Protein AF-A0A1V1VZF8-F1 (afdb_monomer)

Foldseek 3Di:
DPDDLLVVCLVPPPPALCNVLLVVLLVLCVPQLEAEEAEAFQSCCLQNNLSSVLVVDPFAEEEEDQAPLLLVVSQCVNCVSSVHDEQACGWEDEVPDTRHYPNHRYYYYHLLVLLVCCLVPVPSPRAQEYEYEACQLQAPSRLLSLLSVLVSCVPPCVRYRYYYYHNDPCSCLSCVLSPVRYYRYGDDPFAAAAEAEAAADPPLDCADLVGGDLSLLVSLLVLVLVCPVPDDWAEEEEDADDVSLVSNLVSCPPDQAAEQEADNPDDVVSNVVQQDDDPTHYHYRYYCPCQHSDQRPRAQEYEYSQKHWAWFDPLLQRAIDIDIDGDALVSVVSRSSNNRNPYHHYYYYHRGPVVNVVHHNGDDRNLAGHQCLLVCLSCLSVVNNDCVPTSGSDGHDPSSSVSSQVVCVLLVQADPVSHGDPVVVLLVLLSARSLLSQLQAVLCQAQNNLLSQLLSLLLRDPQQDVQQESLSSSVVLVVPDDCVVVSVSSSVSNSVSYDPGHPDGPPPDDSLASNQLSLCLSCLQAKWADDPPDQWIAGLSRAIEHGDPPRPCTPQGIKRQSDWADGPPDRHTYRRHIGHYDPVSSCVSQVVQWDWDWQWADDDNDIWIWIFTDRRPRTPDIGTDDDDDVVNVVVRVVVVCVVVVPPDDPDDDDDDDDDPDDDDPDDDDDDDDDDDDDDDDDDDDDDDDDDDDDDDDDDDDDDDDDDDDDDDDDDDDDDDDYDDDDDDDDDDDDDDDDDDDDDDDDDDDDDDYDDDDDDDDDDDDDDDDDDDDDDDDDDDDDDDDDDDDDDDDDDDDDDDDDDDDDDDDDDDDDDDDDDDDDDDDDDDDDYDDDDDDDDDDDDDDDDDDDDDDDDDDDDDDDDDPPDDLLNQWDWDWADDPDIWIKTKDAAAAEEEQEEDPPWQEPQSSVLQVVLRVLGYIYIYTGPHDDHHDHDDPVSRVVRVVVLPPDQQHVLPDFQAAGVVLVSVLVVQVVSCVVRPFQAYAYADFLDCLLSLLLSLLRSRHQEREGYQYLGSHCDDDRGLQGSNHHPVSLVSSLVSLVVPRAYEYEDEPQAPSNRCNLVNCCVSRPPSYRDYYDHDHDRTCRGPVDDPVSSVVSSVSCCVGGHD

pLDDT: mean 77.28, std 24.14, range [22.78, 98.62]

Sequence (1108 aa):
MPADPIQRLLADPPALPVREGLSAVTAALRATGSVVVQAPPGTGKTTLVPPAVAALVDGRVVVTQPRRIAARAAARRLAHLLGEPVGRSVGYSVRGDRQVGAHTRIEFVTTGVLLRRLQRDADLPGVAAVVLDEVHERQLDADLTLAMLVDVRATLRADLLLVAMSATVEAERTAALVGDASVVTVPGALHPVTEVWSPPAPGVRRADDRGVTPAFLDHVASCVRRALAEQEGDVLVFLPGVGEVSGVASRLAGVDADVRPLHGRLPPHEQDLALTPGTRRRVVVSTAVAESSLTVPGVRVVVDAGLSRQPRTDHRRGLAGLVTVSVSRAAAEQRAGRAGREAPGAVYRCWSQAEHAHLAAHPEPEIATADLTSFALEIATWGSPDPAGLALLDQPPAPAMAAARATLTGLGAVADDGSATARGREIAGVGTDPRLARALLDGAAVVGGRRAAEIVALLSEDVRAPGGDLVAALRAVRRGGPDASTWAAAVEQLQGSLPSPARRPGQGLGDDVAVGLVAALAHPDRIARLRPGGTAYLMTSGTGAVVAPGSSLAGLPWLAVADADRRPGVRDATIRSAAPLTEDLALEAASALWHEAEEVAWSDGRVVARRVVSLGAIELSSVTITDPSPALVADAVREGLRQEGSHCSPGPRPRPPCGPGWPSCTAPSALRGRTCRTRRWRRASRPGSAPSWPGSAAPATCGGSTCSRHCGACSPGRRPAGSTSSPRSACRCRRARACGSTTTATSPCSPSASRRSSAGAPPPCSRTVGCHCCCTCSPPRAGPRPSLPTWRRSGPPATPRCAPSCAAAIPSTPGRRTPPRRRRPGAYAAETGRPQPVTSGMRVHRARGRALVPAPEATGPSRFPGMTLLDSWALGRHTDGVTHPTYRKGSGPGVVVIHEIPGITPEVIGFAEEVVAAGFTVVMPHLFGTPEKAATAGYIASTIPRVCVSREFTTMATGRTSPIAGWLRSLARELHQELGGPGVGALGMCFTEGFALAMMVDASVAAPVVAQPSLPFAVGRKRAADLNLSPADLAAVKDRVAGGCQVLGLRYRRDSAVGTRFDTLTRELGDGFIRVEFEGKGHSTVTAHRQQEGVDRVLAFFDEKLRP

Solvent-accessible surface area (backbone atoms only — not comparable to full-atom values): 65040 Å² total; per-residue (Å²): 128,86,76,56,48,59,60,52,42,68,74,66,55,73,99,35,51,36,66,77,39,49,62,58,52,59,48,35,38,74,73,69,30,21,31,20,38,29,38,36,78,83,26,37,56,87,60,52,48,60,48,56,54,41,75,75,43,100,40,21,28,40,31,37,21,90,38,65,67,40,15,53,50,49,24,48,55,44,14,56,72,55,76,44,65,65,22,37,55,25,9,30,44,40,93,97,49,74,40,64,40,100,62,37,32,36,37,21,20,23,35,76,52,50,42,64,39,42,80,74,36,73,75,44,87,70,50,41,30,41,34,42,40,62,59,74,72,37,42,52,59,51,48,51,42,49,18,53,53,44,49,35,34,75,75,78,39,67,77,47,29,41,37,41,31,22,62,50,88,59,40,65,63,55,10,52,61,61,69,67,20,51,74,46,74,31,72,62,88,60,38,62,56,50,80,41,74,44,49,61,62,90,89,60,50,65,54,54,103,87,41,73,30,69,69,34,42,53,44,52,39,47,51,49,56,48,48,62,74,77,44,70,68,16,36,39,32,38,29,50,38,69,71,52,26,50,56,30,52,65,67,49,65,89,53,100,45,51,74,28,63,38,53,93,87,52,57,70,66,52,48,46,56,50,46,49,86,68,98,60,48,37,33,32,30,19,25,73,69,58,41,64,85,37,80,56,70,70,29,18,26,23,37,35,56,57,42,35,58,43,68,38,41,45,71,92,55,80,42,65,42,76,48,77,43,71,40,20,43,52,54,56,48,43,45,38,46,52,6,7,67,86,43,64,24,30,25,37,34,48,40,44,71,73,58,55,77,71,36,48,65,57,76,81,49,37,59,76,34,44,78,38,45,53,59,53,48,54,33,9,65,72,70,48,53,53,71,88,82,48,55,51,96,70,80,64,46,65,71,46,51,52,51,17,49,55,50,34,42,73,71,52,23,24,50,97,87,38,43,45,34,75,58,20,51,54,25,56,66,52,72,56,56,54,38,50,24,41,13,32,62,64,25,10,72,56,56,12,37,65,53,18,15,51,48,39,29,54,71,71,40,97,65,83,24,68,63,18,30,45,51,61,34,52,59,43,45,76,73,50,62,91,59,32,65,57,44,50,55,42,20,56,55,46,42,70,53,48,89,64,88,52,66,82,58,53,82,84,72,52,64,51,60,45,47,7,47,32,31,16,40,36,25,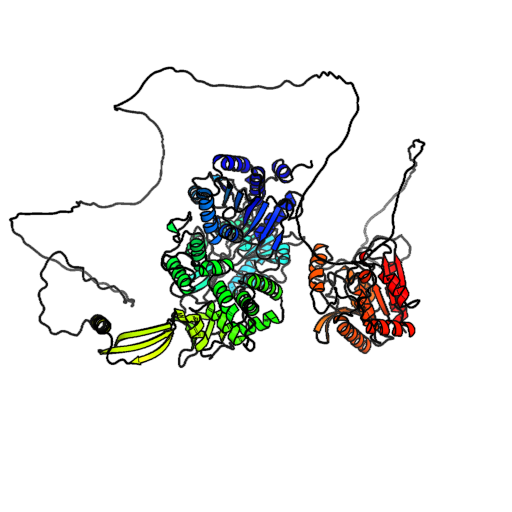40,58,32,31,25,40,52,38,88,98,59,82,40,29,36,14,20,49,58,49,32,30,31,67,51,92,88,21,90,67,66,87,52,62,31,33,10,32,71,39,51,52,66,60,88,94,58,88,49,23,42,45,51,25,29,27,54,42,51,72,69,54,50,51,62,47,26,45,92,40,52,49,75,46,79,51,46,39,52,55,95,96,38,83,46,39,31,41,36,36,25,44,46,61,33,76,74,49,76,44,81,49,94,82,68,62,66,68,44,48,53,49,17,51,55,47,36,54,60,76,61,57,84,77,85,77,101,67,88,82,76,80,81,81,95,67,98,84,72,86,82,94,72,80,86,91,75,91,86,92,76,92,80,84,93,81,88,89,82,88,88,85,88,88,89,86,92,85,88,91,85,90,91,90,86,85,85,89,85,86,87,90,78,90,79,88,81,87,89,83,84,83,87,85,87,87,82,85,86,81,86,80,85,82,89,79,83,90,87,77,90,86,88,87,88,87,86,86,80,90,78,90,80,86,87,82,84,80,82,88,78,83,87,80,84,90,88,82,87,88,89,89,84,90,85,86,88,88,81,91,82,91,86,90,86,91,90,90,91,86,91,85,91,90,88,84,89,90,83,88,87,84,86,90,90,86,88,89,86,90,90,86,91,83,94,89,86,92,91,86,90,88,91,91,86,89,89,88,93,86,87,90,88,92,82,89,80,91,86,90,84,89,88,90,83,83,89,84,93,78,89,86,86,84,87,82,88,82,92,80,8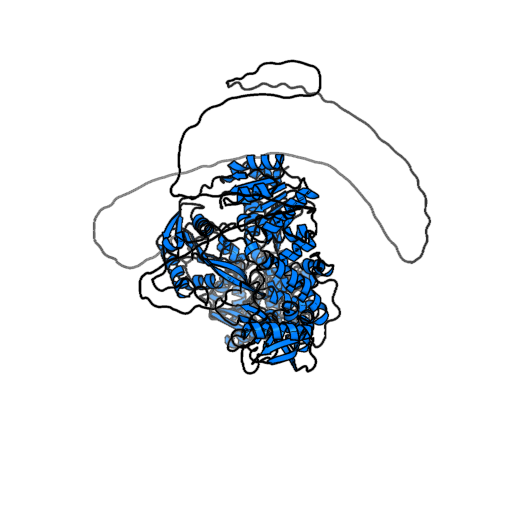5,90,77,82,87,79,73,82,87,75,68,94,84,74,59,88,60,75,82,33,51,79,50,70,51,75,60,104,54,75,37,47,27,40,33,42,62,66,49,42,30,31,39,45,39,47,32,82,41,19,44,18,53,47,50,48,52,43,49,51,50,48,25,72,74,46,20,20,34,35,34,57,57,83,55,68,54,71,63,50,66,86,41,75,69,52,35,63,61,36,52,62,56,51,57,67,37,87,50,37,45,51,86,49,82,57,33,54,33,61,50,30,59,42,50,33,49,53,40,42,54,44,19,72,75,56,41,72,71,14,15,32,26,35,10,26,29,62,32,10,45,43,14,59,52,24,40,55,38,82,36,38,38,30,27,27,34,32,30,49,24,45,31,64,38,76,51,74,72,34,14,47,32,66,34,34,24,73,66,54,48,48,43,38,41,52,41,29,76,72,70,42,49,35,44,36,44,38,34,71,59,30,72,48,32,52,45,29,68,67,37,44,42,68,69,45,40,90,30,39,47,79,44,72,42,89,52,66,48,62,30,48,62,40,93,41,53,38,69,69,54,45,52,54,52,53,51,47,45,49,71,44,33,54,134

Nearest PDB structures (foldseek):
  6zww-assembly4_G  TM=8.131E-01  e=4.958E-39  Escherichia coli
  6zww-assembly3_E  TM=8.085E-01  e=4.958E-39  Escherichia coli
  6fa9-assembly1_A  TM=8.465E-01  e=2.703E-36  Thermochaetoides thermophila DSM 1495
  8i0w-assembly1_Z  TM=7.837E-01  e=1.313E-37  Homo sapiens
  5mqf-assembly1_q  TM=8.787E-01  e=1.866E-34  Homo sapiens

Secondary structure (DSSP, 8-state):
----HHHHHHHS--S-GGGGTHHHHHHHHHHHSEEEEE--TTSSHHHHHHHHHHTT-SSEEEEEESSHHHHHHHHHHHHHHHT--TTSSEEEEETTEEE--TT--EEEEEHHHHHHHHTT-TT-TTEEEEEE--GGG--HHHHHHHHHHHHHHHHT-TT-EEEEEESSTTHHHHHHHTTSPEEEE----PPPEEEEE-PPPTT--SEETTEE-HHHHHHHHHHHHHHHHH--SEEEEE-SSHHHHHHHHHHTTTSSSEEEEE-TTS-HHHHHHHHS--SS-EEEEE-GGGSSS---TTEEEEEE--EEEEEEEETTTTEEEEEEEEPPHHHHHHHHTTTTSSS-EEEEESS-HHHHHTS-SSPPPGGGTS--HHHHHHHHHHT---GGGS--SSPPPHHHHHHHHHHHHHTTSB-TTSPBPHHHHHHHHH-S-HHHHHHHHHHIIIIIHHHHHHHHHHHHTT---GGGBHHHHHHHHHT--STHHHHHHHHHHHHTTSSS--SS--TT--HHHHHHHHHHHH-GGGEEEEPTTSSEEEETTS-EEEPPTT-TTTT-SEEEEEEEE--TT-SSEEEEEEEE--HHHHHHHTGGGEEEEEEEEEETTEEEEEEEEEETTEEEEEEE-SS--HHHHHHHHHHHHHHSTTS----PPPPPP--S-S-----------------------------------------------------------------------------------------------------------------------------------------------------------------------------------------------PPPP-------TT--SGGGSEEEEEEESEEEEEEEE-SSSEEEEE--TTSS-HHHHHHHHHHHHTT-EEEEE--SS-TT----HHHHHHHHHHHHH-TT--TT-TT---THHHHHHHHHHHHHHHH-SS-EEEEEETTSHHHHHHHTTSTTEEEEEEES---S---SHHHHT--S--HHHHHHHHHHHHTT--EEEEEETT-TTTTTHHHHHHHHHGGGEEEEEESS--S-TTTTT--HHHHHHHHHHHHHHH--

Radius of gyration: 41.82 Å; Cα contacts (8 Å, |Δi|>4): 1858; chains: 1; bounding box: 106×123×138 Å

Mean predicted aligned error: 20.41 Å

Structure (mmCIF, N/CA/C/O backbone):
data_AF-A0A1V1VZF8-F1
#
_entry.id   AF-A0A1V1VZF8-F1
#
loop_
_atom_site.group_PDB
_atom_site.id
_atom_site.type_symbol
_atom_site.label_atom_id
_atom_site.label_alt_id
_atom_site.label_comp_id
_atom_site.label_asym_id
_atom_site.label_entity_id
_atom_site.label_seq_id
_atom_site.pdbx_PDB_ins_code
_atom_site.Cartn_x
_atom_site.Cartn_y
_atom_site.Cartn_z
_atom_site.occupancy
_atom_site.B_iso_or_equiv
_atom_site.auth_seq_id
_atom_site.auth_comp_id
_atom_site.auth_asym_id
_atom_site.auth_atom_id
_atom_site.pdbx_PDB_model_num
ATOM 1 N N . MET A 1 1 ? -38.657 -9.696 13.204 1.00 41.56 1 MET A N 1
ATOM 2 C CA . MET A 1 1 ? -37.229 -9.922 12.871 1.00 41.56 1 MET A CA 1
ATOM 3 C C . MET A 1 1 ? -36.375 -9.119 13.846 1.00 41.56 1 MET A C 1
ATOM 5 O O . MET A 1 1 ? -36.900 -8.130 14.350 1.00 41.56 1 MET A O 1
ATOM 9 N N . PRO A 1 2 ? -35.115 -9.493 14.138 1.00 50.59 2 PRO A N 1
ATOM 10 C CA . PRO A 1 2 ? -34.182 -8.554 14.765 1.00 50.59 2 PRO A CA 1
ATOM 11 C C . PRO A 1 2 ? -34.021 -7.325 13.857 1.00 50.59 2 PRO A C 1
ATOM 13 O O . PRO A 1 2 ? -33.986 -7.471 12.635 1.00 50.59 2 PRO A O 1
ATOM 16 N N . ALA A 1 3 ? -33.970 -6.124 14.433 1.00 68.06 3 ALA A N 1
ATOM 17 C CA . ALA A 1 3 ? -33.855 -4.897 13.648 1.00 68.06 3 ALA A CA 1
ATOM 18 C C . ALA A 1 3 ? -32.475 -4.795 12.974 1.00 68.06 3 ALA A C 1
ATOM 20 O O . ALA A 1 3 ? -31.452 -5.092 13.606 1.00 68.06 3 ALA A O 1
ATOM 21 N N . ASP A 1 4 ? -32.469 -4.353 11.712 1.00 88.38 4 ASP A N 1
ATOM 22 C CA . ASP A 1 4 ? -31.274 -4.142 10.885 1.00 88.38 4 ASP A CA 1
ATOM 23 C C . ASP A 1 4 ? -30.184 -3.405 11.694 1.00 88.38 4 ASP A C 1
ATOM 25 O O . ASP A 1 4 ? -30.457 -2.316 12.212 1.00 88.38 4 ASP A O 1
ATOM 29 N N . PRO A 1 5 ? -28.973 -3.982 11.857 1.00 90.88 5 PRO A N 1
ATOM 30 C CA . PRO A 1 5 ? -27.876 -3.337 12.574 1.00 90.88 5 PRO A CA 1
ATOM 31 C C . PRO A 1 5 ? -27.591 -1.912 12.085 1.00 90.88 5 PRO A C 1
ATOM 33 O O . PRO A 1 5 ? -27.333 -1.035 12.907 1.00 90.88 5 PRO A O 1
ATOM 36 N N . ILE A 1 6 ? -27.693 -1.666 10.773 1.00 93.38 6 ILE A N 1
ATOM 37 C CA . ILE A 1 6 ? -27.433 -0.352 10.171 1.00 93.38 6 ILE A CA 1
ATOM 38 C C . ILE A 1 6 ? -28.509 0.650 10.604 1.00 93.38 6 ILE A C 1
ATOM 40 O O . ILE A 1 6 ? -28.179 1.738 11.069 1.00 93.38 6 ILE A O 1
ATOM 44 N N . GLN A 1 7 ? -29.788 0.264 10.553 1.00 92.06 7 GLN A N 1
ATOM 45 C CA . GLN A 1 7 ? -30.891 1.112 11.025 1.00 92.06 7 GLN A CA 1
ATOM 46 C C . GLN A 1 7 ? -30.813 1.371 12.537 1.00 92.06 7 GLN A C 1
ATOM 48 O O . GLN A 1 7 ? -31.097 2.480 12.979 1.00 92.06 7 GLN A O 1
ATOM 53 N N . ARG A 1 8 ? -30.373 0.391 13.344 1.00 92.25 8 ARG A N 1
ATOM 54 C CA . ARG A 1 8 ? -30.138 0.598 14.786 1.00 92.25 8 ARG A CA 1
ATOM 55 C C . ARG A 1 8 ? -29.033 1.625 15.048 1.00 92.25 8 ARG A C 1
ATOM 57 O O . ARG A 1 8 ? -29.241 2.522 15.858 1.00 92.25 8 ARG A O 1
ATOM 64 N N . LEU A 1 9 ? -27.906 1.538 14.336 1.00 93.12 9 LEU A N 1
ATOM 65 C CA . LEU A 1 9 ? -26.808 2.508 14.442 1.00 93.12 9 LEU A CA 1
ATOM 66 C C . LEU A 1 9 ? -27.207 3.913 13.958 1.00 93.12 9 LEU A C 1
ATOM 68 O O . LEU A 1 9 ? -26.682 4.895 14.465 1.00 93.12 9 LEU A O 1
ATOM 72 N N . LEU A 1 10 ? -28.122 4.029 12.993 1.00 91.75 10 LEU A N 1
ATOM 73 C CA . LEU A 1 10 ? -28.624 5.324 12.515 1.00 91.75 10 LEU A CA 1
ATOM 74 C C . LEU A 1 10 ? -29.735 5.916 13.395 1.00 91.75 10 LEU A C 1
ATOM 76 O O . LEU A 1 10 ? -29.912 7.133 13.394 1.00 91.75 10 LEU A O 1
ATOM 80 N N . ALA A 1 11 ? -30.460 5.087 14.152 1.00 91.19 11 ALA A N 1
ATOM 81 C CA . ALA A 1 11 ? -31.459 5.535 15.121 1.00 91.19 11 ALA A CA 1
ATOM 82 C C . ALA A 1 11 ? -30.818 6.111 16.398 1.00 91.19 11 ALA A C 1
ATOM 84 O O . ALA A 1 11 ? -31.288 7.130 16.903 1.00 91.19 11 ALA A O 1
ATOM 85 N N . ASP A 1 12 ? -29.726 5.505 16.879 1.00 90.31 12 ASP A N 1
ATOM 86 C CA . ASP A 1 12 ? -28.907 6.039 17.977 1.00 90.31 12 ASP A CA 1
ATOM 87 C C . ASP A 1 12 ? -27.410 6.104 17.597 1.00 90.31 12 ASP A C 1
ATOM 89 O 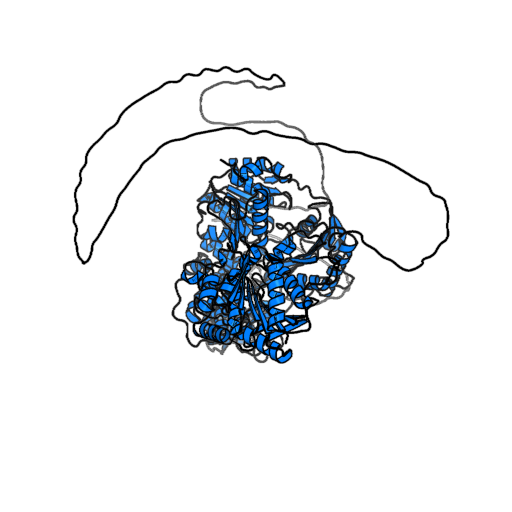O . ASP A 1 12 ? -26.607 5.263 18.011 1.00 90.31 12 ASP A O 1
ATOM 93 N N . PRO A 1 13 ? -27.013 7.072 16.746 1.00 87.75 13 PRO A N 1
ATOM 94 C CA . PRO A 1 13 ? -25.638 7.184 16.282 1.00 87.75 13 PRO A CA 1
ATOM 95 C C . PRO A 1 13 ? -24.744 7.841 17.344 1.00 87.75 13 PRO A C 1
ATOM 97 O O . PRO A 1 13 ? -25.155 8.827 17.968 1.00 87.75 13 PRO A O 1
ATOM 100 N N . PRO A 1 14 ? -23.487 7.381 17.507 1.00 85.25 14 PRO A N 1
ATOM 101 C CA . PRO A 1 14 ? -22.543 7.970 18.454 1.00 85.25 14 PRO A CA 1
ATOM 102 C C . PRO A 1 14 ? -22.370 9.477 18.222 1.00 85.25 14 PRO A C 1
ATOM 104 O O . PRO A 1 14 ? -22.468 9.957 17.091 1.00 85.25 14 PRO A O 1
ATOM 107 N N . ALA A 1 15 ? -22.089 10.213 19.301 1.00 84.88 15 ALA A N 1
ATOM 108 C CA . ALA A 1 15 ? -21.934 11.668 19.308 1.00 84.88 15 ALA A CA 1
ATOM 109 C C . ALA A 1 15 ? -20.669 12.123 18.548 1.00 84.88 15 ALA A C 1
ATOM 111 O O . ALA A 1 15 ? -19.639 12.443 19.135 1.00 84.88 15 ALA A O 1
ATOM 112 N N . LEU A 1 16 ? -20.754 12.109 17.217 1.00 85.06 16 LEU A N 1
ATOM 113 C CA . LEU A 1 16 ? -19.713 12.503 16.271 1.00 85.06 16 LEU A CA 1
ATOM 114 C C . LEU A 1 16 ? -20.243 13.665 15.409 1.00 85.06 16 LEU A C 1
ATOM 116 O O . LEU A 1 16 ? -21.378 13.556 14.937 1.00 85.06 16 LEU A O 1
ATOM 120 N N . PRO A 1 17 ? -19.459 14.731 15.141 1.00 85.56 17 PRO A N 1
ATOM 121 C CA . PRO A 1 17 ? -19.935 15.927 14.432 1.00 85.56 17 PRO A CA 1
ATOM 122 C C . PRO A 1 17 ? -20.662 15.663 13.105 1.00 85.56 17 PRO A C 1
ATOM 124 O O . PRO A 1 17 ? -21.635 16.340 12.788 1.00 85.56 17 PRO A O 1
ATOM 127 N N . VAL A 1 18 ? -20.267 14.630 12.346 1.00 87.50 18 VAL A N 1
ATOM 128 C CA . VAL A 1 18 ? -20.931 14.283 11.075 1.00 87.50 18 VAL A CA 1
ATOM 129 C C . VAL A 1 18 ? -22.425 13.963 11.221 1.00 87.50 18 VAL A C 1
ATOM 131 O O . VAL A 1 18 ? -23.153 14.098 10.241 1.00 87.50 18 VAL A O 1
ATOM 134 N N . ARG A 1 19 ? -22.904 13.603 12.427 1.00 90.12 19 ARG A N 1
ATOM 135 C CA . ARG A 1 19 ? -24.329 13.374 12.738 1.00 90.12 19 ARG A CA 1
ATOM 136 C C . ARG A 1 19 ? -25.214 14.539 12.278 1.00 90.12 19 ARG A C 1
ATOM 138 O O . ARG A 1 19 ? -26.313 14.292 11.790 1.00 90.12 19 ARG A O 1
ATOM 145 N N . GLU A 1 20 ? -24.723 15.773 12.380 1.00 89.38 20 GLU A N 1
ATOM 146 C CA . GLU A 1 20 ? -25.438 16.990 11.969 1.00 89.38 20 GLU A CA 1
ATOM 147 C C . GLU A 1 20 ? -25.630 17.077 10.443 1.00 89.38 20 GLU A C 1
ATOM 149 O O . GLU A 1 20 ? -26.662 17.550 9.974 1.00 89.38 20 GLU A O 1
ATOM 154 N N . GLY A 1 21 ? -24.673 16.560 9.662 1.00 91.25 21 GLY A N 1
ATOM 155 C CA . GLY A 1 21 ? -24.710 16.574 8.197 1.00 91.25 21 GLY A CA 1
ATOM 156 C C . GLY A 1 21 ? -25.451 15.398 7.548 1.00 91.25 21 GLY A C 1
ATOM 157 O O . GLY A 1 21 ? -25.796 15.486 6.371 1.00 91.25 21 GLY A O 1
ATOM 158 N N . LEU A 1 22 ? -25.718 14.297 8.267 1.00 93.56 22 LEU A N 1
ATOM 159 C CA . LEU A 1 22 ? -26.277 13.067 7.667 1.00 93.56 22 LEU A CA 1
ATOM 160 C C . LEU A 1 22 ? -27.633 13.287 6.975 1.00 93.56 22 LEU A C 1
ATOM 162 O O . LEU A 1 22 ? -27.901 12.690 5.931 1.00 93.56 22 LEU A O 1
ATOM 166 N N . SER A 1 23 ? -28.484 14.157 7.521 1.00 94.00 23 SER A N 1
ATOM 167 C CA . SER A 1 23 ? -29.771 14.510 6.909 1.00 94.00 23 SER A CA 1
ATOM 168 C C . SER A 1 23 ? -29.571 15.162 5.537 1.00 94.00 23 SER A C 1
ATOM 170 O O . SER A 1 23 ? -30.139 14.685 4.556 1.00 94.00 23 SER A O 1
ATOM 172 N N . ALA A 1 24 ? -28.699 16.169 5.445 1.00 95.56 24 ALA A N 1
ATOM 173 C CA . ALA A 1 24 ? -28.348 16.847 4.198 1.00 95.56 24 ALA A CA 1
ATOM 174 C C . ALA A 1 24 ? -27.679 15.900 3.185 1.00 95.56 24 ALA A C 1
ATOM 176 O O . ALA A 1 24 ? -28.054 15.907 2.015 1.00 95.56 24 ALA A O 1
ATOM 177 N N . VAL A 1 25 ? -26.776 15.015 3.633 1.00 95.81 25 VAL A N 1
ATOM 178 C CA . VAL A 1 25 ? -26.168 13.967 2.786 1.00 95.81 25 VAL A CA 1
ATOM 179 C C . VAL A 1 25 ? -27.238 13.070 2.160 1.00 95.81 25 VAL A C 1
ATOM 181 O O . VAL A 1 25 ? -27.243 12.867 0.947 1.00 95.81 25 VAL A O 1
ATOM 184 N N . THR A 1 26 ? -28.185 12.564 2.957 1.00 95.94 26 THR A N 1
ATOM 185 C CA . THR A 1 26 ? -29.257 11.701 2.427 1.00 95.94 26 THR A CA 1
ATOM 186 C C . THR A 1 26 ? -30.338 12.458 1.647 1.00 95.94 26 THR A C 1
ATOM 188 O O . THR A 1 26 ? -31.106 11.829 0.920 1.00 95.94 26 THR A O 1
ATOM 191 N N . ALA A 1 27 ? -30.429 13.784 1.778 1.00 96.31 27 ALA A N 1
ATOM 192 C CA . ALA A 1 27 ? -31.299 14.618 0.953 1.00 96.31 27 ALA A CA 1
ATOM 193 C C . ALA A 1 27 ? -30.678 14.860 -0.431 1.00 96.31 27 ALA A C 1
ATOM 195 O O . ALA A 1 27 ? -31.331 14.593 -1.436 1.00 96.31 27 ALA A O 1
ATOM 196 N N . ALA A 1 28 ? -29.403 15.265 -0.484 1.00 95.69 28 ALA A N 1
ATOM 197 C CA . ALA A 1 28 ? -28.660 15.464 -1.729 1.00 95.69 28 ALA A CA 1
ATOM 198 C C . ALA A 1 28 ? -28.618 14.180 -2.574 1.00 95.69 28 ALA A C 1
ATOM 200 O O . ALA A 1 28 ? -29.022 14.188 -3.733 1.00 95.69 28 ALA A O 1
ATOM 201 N N . LEU A 1 29 ? -28.264 13.038 -1.969 1.00 96.19 29 LEU A N 1
ATOM 202 C CA . LEU A 1 29 ? -28.223 11.750 -2.675 1.00 96.19 29 LEU A CA 1
ATOM 203 C C . LEU A 1 29 ? -29.571 11.325 -3.279 1.00 96.19 29 LEU A C 1
ATOM 205 O O . LEU A 1 29 ? -29.579 10.707 -4.337 1.00 96.19 29 LEU A O 1
ATOM 209 N N . ARG A 1 30 ? -30.704 11.679 -2.655 1.00 95.25 30 ARG A N 1
ATOM 210 C CA . ARG A 1 30 ? -32.043 11.429 -3.223 1.00 95.25 30 ARG A CA 1
ATOM 211 C C . ARG A 1 30 ? -32.432 12.409 -4.337 1.00 95.25 30 ARG A C 1
ATOM 213 O O . ARG A 1 30 ? -33.373 12.118 -5.066 1.00 95.25 30 ARG A O 1
ATOM 220 N N . ALA A 1 31 ? -31.768 13.561 -4.439 1.00 93.75 31 ALA A N 1
ATOM 221 C CA . ALA A 1 31 ? -32.104 14.627 -5.383 1.00 93.75 31 ALA A CA 1
ATOM 222 C C . ALA A 1 31 ? -31.230 14.618 -6.650 1.00 93.75 31 ALA A C 1
ATOM 224 O O . ALA A 1 31 ? -31.744 14.849 -7.739 1.00 93.75 31 ALA A O 1
ATOM 225 N N . THR A 1 32 ? -29.927 14.353 -6.515 1.00 91.69 32 THR A N 1
ATOM 226 C CA . THR A 1 32 ? -28.925 14.448 -7.602 1.00 91.69 32 THR A CA 1
ATOM 227 C C . THR A 1 32 ? -28.120 13.161 -7.808 1.00 91.69 32 THR A C 1
ATOM 229 O O . THR A 1 32 ? -27.265 13.087 -8.692 1.00 91.69 32 THR A O 1
ATOM 232 N N . GLY A 1 33 ? -28.320 12.149 -6.958 1.00 95.12 33 GLY A N 1
ATOM 233 C CA . GLY A 1 33 ? -27.499 10.938 -6.937 1.00 95.12 33 GLY A CA 1
ATOM 234 C C . GLY A 1 33 ? -26.052 11.153 -6.463 1.00 95.12 33 GLY A C 1
ATOM 235 O O . GLY A 1 33 ? -25.289 10.191 -6.405 1.00 95.12 33 GLY A O 1
ATOM 236 N N . SER A 1 34 ? -25.640 12.380 -6.124 1.00 96.25 34 SER A N 1
ATOM 237 C CA . SER A 1 34 ? -24.255 12.680 -5.745 1.00 96.25 34 SER A CA 1
ATOM 238 C C . SER A 1 34 ? -24.108 13.821 -4.738 1.00 96.25 34 SER A C 1
ATOM 240 O O . SER A 1 34 ? -24.903 14.759 -4.695 1.00 96.25 34 SER A O 1
ATOM 242 N N . VAL A 1 35 ? -23.071 13.733 -3.900 1.00 96.88 35 VAL A N 1
ATOM 243 C CA . VAL A 1 35 ? -22.799 14.700 -2.823 1.00 96.88 35 VAL A CA 1
ATOM 244 C C . VAL A 1 35 ? -21.309 14.727 -2.472 1.00 96.88 35 VAL A C 1
ATOM 246 O O . VAL A 1 35 ? -20.643 13.686 -2.464 1.00 96.88 35 VAL A O 1
ATOM 249 N N . VAL A 1 36 ? -20.786 15.904 -2.126 1.00 96.25 36 VAL A N 1
ATOM 250 C CA . VAL A 1 36 ? -19.446 16.051 -1.545 1.00 96.25 36 VAL A CA 1
ATOM 251 C C . VAL A 1 36 ? -19.577 16.336 -0.053 1.00 96.25 36 VAL A C 1
ATOM 253 O O . VAL A 1 36 ? -20.254 17.274 0.348 1.00 96.25 36 VAL A O 1
ATOM 256 N N . VAL A 1 37 ? -18.927 15.541 0.794 1.00 94.56 37 VAL A N 1
ATOM 257 C CA . VAL A 1 37 ? -18.910 15.736 2.250 1.00 94.56 37 VAL A CA 1
ATOM 258 C C . VAL A 1 37 ? -17.583 16.371 2.646 1.00 94.56 37 VAL A C 1
ATOM 260 O O . VAL A 1 37 ? -16.545 15.707 2.613 1.00 94.56 37 VAL A O 1
ATOM 263 N N . GLN A 1 38 ? -17.604 17.645 3.038 1.00 92.19 38 GLN A N 1
ATOM 264 C CA . GLN A 1 38 ? -16.429 18.339 3.563 1.00 92.19 38 GLN A CA 1
ATOM 265 C C . GLN A 1 38 ? -16.432 18.252 5.093 1.00 92.19 38 GLN A C 1
ATOM 267 O O . GLN A 1 38 ? -17.197 18.942 5.760 1.00 92.19 38 GLN A O 1
ATOM 272 N N . ALA A 1 39 ? -15.586 17.396 5.665 1.00 86.62 39 ALA A N 1
ATOM 273 C CA . ALA A 1 39 ? -15.563 17.131 7.102 1.00 86.62 39 ALA A CA 1
ATOM 274 C C . ALA A 1 39 ? -14.128 16.859 7.604 1.00 86.62 39 ALA A C 1
ATOM 276 O O . ALA A 1 39 ? -13.494 15.902 7.145 1.00 86.62 39 ALA A O 1
ATOM 277 N N . PRO A 1 40 ? -13.594 17.642 8.566 1.00 78.00 40 PRO A N 1
ATOM 278 C CA . PRO A 1 40 ? -12.240 17.447 9.089 1.00 78.00 40 PRO A CA 1
ATOM 279 C C . PRO A 1 40 ? -11.961 16.036 9.652 1.00 78.00 40 PRO A C 1
ATOM 281 O O . PRO A 1 40 ? -12.885 15.338 10.091 1.00 78.00 40 PRO A O 1
ATOM 284 N N . PRO A 1 41 ? -10.693 15.578 9.692 1.00 74.38 41 PRO A N 1
ATOM 285 C CA . PRO A 1 41 ? -10.372 14.199 10.047 1.00 74.38 41 PRO A CA 1
ATOM 286 C C . PRO A 1 41 ? -10.637 13.921 11.533 1.00 74.38 41 PRO A C 1
ATOM 288 O O . PRO A 1 41 ? -9.949 14.452 12.400 1.00 74.38 41 PRO A O 1
ATOM 291 N N . GLY A 1 42 ? -11.579 13.022 11.828 1.00 72.25 42 GLY A N 1
ATOM 292 C CA . GLY A 1 42 ? -12.011 12.690 13.196 1.00 72.25 42 GLY A CA 1
ATOM 293 C C . GLY A 1 42 ? -13.501 12.952 13.448 1.00 72.25 42 GLY A C 1
ATOM 294 O O . GLY A 1 42 ? -14.091 12.298 14.297 1.00 72.25 42 GLY A O 1
ATOM 295 N N . THR A 1 43 ? -14.144 13.784 12.620 1.00 79.12 43 THR A N 1
ATOM 296 C CA . THR A 1 43 ? -15.595 14.098 12.649 1.00 79.12 43 THR A CA 1
ATOM 297 C C . THR A 1 43 ? -16.546 12.900 12.524 1.00 79.12 43 THR A C 1
ATOM 299 O O . THR A 1 43 ? -17.748 13.054 12.727 1.00 79.12 43 THR A O 1
ATOM 302 N N . GLY A 1 44 ? -16.038 11.717 12.164 1.00 84.56 44 GLY A N 1
ATOM 303 C CA . GLY A 1 44 ? -16.821 10.493 11.999 1.00 84.56 44 GLY A CA 1
ATOM 304 C C . GLY A 1 44 ? -17.267 10.175 10.569 1.00 84.56 44 GLY A C 1
ATOM 305 O O . GLY A 1 44 ? -17.979 9.189 10.401 1.00 84.56 44 GLY A O 1
ATOM 306 N N . LYS A 1 45 ? -16.853 10.944 9.545 1.00 89.81 45 LYS A N 1
ATOM 307 C CA . LYS A 1 45 ? -17.254 10.754 8.129 1.00 89.81 45 LYS A CA 1
ATOM 308 C C . LYS A 1 45 ? -17.231 9.285 7.665 1.00 89.81 45 LYS A C 1
ATOM 310 O O . LYS A 1 45 ? -18.272 8.720 7.341 1.00 89.81 45 LYS A O 1
ATOM 315 N N . THR A 1 46 ? -16.080 8.629 7.790 1.00 90.50 46 THR A N 1
ATOM 316 C CA . THR A 1 46 ? -15.813 7.231 7.409 1.00 90.50 46 THR A CA 1
ATOM 317 C C . THR A 1 46 ? -16.607 6.217 8.249 1.00 90.50 46 THR A C 1
ATOM 319 O O . THR A 1 46 ? -16.762 5.064 7.857 1.00 90.50 46 THR A O 1
ATOM 322 N N . THR A 1 47 ? -17.130 6.646 9.401 1.00 90.12 47 THR A N 1
ATOM 323 C CA . THR A 1 47 ? -17.905 5.831 10.343 1.00 90.12 47 THR A CA 1
ATOM 324 C C . THR A 1 47 ? -19.405 5.881 10.056 1.00 90.12 47 THR A C 1
ATOM 326 O O . THR A 1 47 ? -20.047 4.839 10.092 1.00 90.12 47 THR A O 1
ATOM 329 N N . LEU A 1 48 ? -19.983 7.064 9.806 1.00 94.06 48 LEU A N 1
ATOM 330 C CA . LEU A 1 48 ? -21.445 7.243 9.749 1.00 94.06 48 LEU A CA 1
ATOM 331 C C . LEU A 1 48 ? -22.004 7.539 8.351 1.00 94.06 48 LEU A C 1
ATOM 333 O O . LEU A 1 48 ? -23.175 7.249 8.113 1.00 94.06 48 LEU A O 1
ATOM 337 N N . VAL A 1 49 ? -21.194 8.034 7.407 1.00 96.50 49 VAL A N 1
ATOM 338 C CA . VAL A 1 49 ? -21.665 8.247 6.027 1.00 96.50 49 VAL A CA 1
ATOM 339 C C . VAL A 1 49 ? -21.942 6.914 5.313 1.00 96.50 49 VAL A C 1
ATOM 341 O O . VAL A 1 49 ? -23.044 6.779 4.787 1.00 96.50 49 VAL A O 1
ATOM 344 N N . PRO A 1 50 ? -21.067 5.882 5.339 1.00 97.31 50 PRO A N 1
ATOM 345 C CA . PRO A 1 50 ? -21.374 4.618 4.664 1.00 97.31 50 PRO A CA 1
ATOM 346 C C . PRO A 1 50 ? -22.631 3.894 5.190 1.00 97.31 50 PRO A C 1
ATOM 348 O O . PRO A 1 50 ? -23.406 3.427 4.357 1.00 97.31 50 PRO A O 1
ATOM 351 N N . PRO A 1 51 ? -22.918 3.841 6.512 1.00 96.94 51 PRO A N 1
ATOM 352 C CA . PRO A 1 51 ? -24.223 3.410 7.026 1.00 96.94 51 PRO A CA 1
ATOM 353 C C . PRO A 1 51 ? -25.401 4.216 6.479 1.00 96.94 51 PRO A C 1
ATOM 355 O O . PRO A 1 51 ? -26.379 3.620 6.033 1.00 96.94 51 PRO A O 1
ATOM 358 N N . ALA A 1 52 ? -25.310 5.551 6.480 1.00 96.75 52 ALA A N 1
ATOM 359 C CA . ALA A 1 52 ? -26.384 6.416 5.998 1.00 96.75 52 ALA A CA 1
ATOM 360 C C . ALA A 1 52 ? -26.673 6.199 4.503 1.00 96.75 52 ALA A C 1
ATOM 362 O O . ALA A 1 52 ? -27.834 6.153 4.114 1.00 96.75 52 ALA A O 1
ATOM 363 N N . VAL A 1 53 ? -25.635 5.987 3.685 1.00 97.56 53 VAL A N 1
ATOM 364 C CA . VAL A 1 53 ? -25.763 5.608 2.267 1.00 97.56 53 VAL A CA 1
ATOM 365 C C . VAL A 1 53 ? -26.359 4.203 2.125 1.00 97.56 53 VAL A C 1
ATOM 367 O O . VAL A 1 53 ? -27.282 4.008 1.341 1.00 97.56 53 VAL A O 1
ATOM 370 N N . ALA A 1 54 ? -25.897 3.225 2.910 1.00 97.00 54 ALA A N 1
ATOM 371 C CA . ALA A 1 54 ? -26.388 1.845 2.849 1.00 97.00 54 ALA A CA 1
ATOM 372 C C . ALA A 1 54 ? -27.870 1.713 3.236 1.00 97.00 54 ALA A C 1
ATOM 374 O O . ALA A 1 54 ? -28.541 0.791 2.781 1.00 97.00 54 ALA A O 1
ATOM 375 N N . ALA A 1 55 ? -28.390 2.637 4.046 1.00 95.69 55 ALA A N 1
ATOM 376 C CA . ALA A 1 55 ? -29.808 2.737 4.384 1.00 95.69 55 ALA A CA 1
ATOM 377 C C . ALA A 1 55 ? -30.686 3.350 3.270 1.00 95.69 55 ALA A C 1
ATOM 379 O O . ALA A 1 55 ? -31.907 3.359 3.422 1.00 95.69 55 ALA A O 1
ATOM 380 N N . LEU A 1 56 ? -30.095 3.850 2.175 1.00 95.69 56 LEU A N 1
ATOM 381 C CA . LEU A 1 56 ? -30.811 4.376 1.003 1.00 95.69 56 LEU A CA 1
ATOM 382 C C . LEU A 1 56 ? -30.921 3.388 -0.163 1.00 95.69 56 LEU A C 1
ATOM 384 O O . LEU A 1 56 ? -31.725 3.633 -1.057 1.00 95.69 56 LEU A O 1
ATOM 388 N N . VAL A 1 57 ? -30.107 2.325 -0.190 1.00 95.62 57 VAL A N 1
ATOM 389 C CA . VAL A 1 57 ? -29.946 1.467 -1.377 1.00 95.62 57 VAL A CA 1
ATOM 390 C C . VAL A 1 57 ? -30.115 -0.023 -1.087 1.00 95.62 57 VAL A C 1
ATOM 392 O O . VAL A 1 57 ? -29.548 -0.566 -0.134 1.00 95.62 57 VAL A O 1
ATOM 395 N N . ASP A 1 58 ? -30.818 -0.701 -1.992 1.00 89.88 58 ASP A N 1
ATOM 396 C CA . ASP A 1 58 ? -30.903 -2.160 -2.062 1.00 89.88 58 ASP A CA 1
ATOM 397 C C . ASP A 1 58 ? -29.721 -2.721 -2.867 1.00 89.88 58 ASP A C 1
ATOM 399 O O . ASP A 1 58 ? -29.836 -3.169 -4.005 1.00 89.88 58 ASP A O 1
ATOM 403 N N . GLY A 1 59 ? -28.534 -2.658 -2.265 1.00 93.44 59 GLY A N 1
ATOM 404 C CA . GLY A 1 59 ? -27.297 -3.135 -2.874 1.00 93.44 59 GLY A CA 1
ATOM 405 C C . GLY A 1 59 ? -26.093 -2.963 -1.956 1.00 93.44 59 GLY A C 1
ATOM 406 O O . GLY A 1 59 ? -26.231 -2.756 -0.747 1.00 93.44 59 GLY A O 1
ATOM 407 N N . ARG A 1 60 ? -24.889 -3.056 -2.527 1.00 97.31 60 ARG A N 1
ATOM 408 C CA . ARG A 1 60 ? -23.640 -2.806 -1.795 1.00 97.31 60 ARG A CA 1
ATOM 409 C C . ARG A 1 60 ? -23.184 -1.361 -1.941 1.00 97.31 60 ARG A C 1
ATOM 411 O O . ARG A 1 60 ? -23.214 -0.800 -3.035 1.00 97.31 60 ARG A O 1
ATOM 418 N N . VAL A 1 61 ? -22.689 -0.815 -0.837 1.00 98.56 61 VAL A N 1
ATOM 419 C CA . VAL A 1 61 ? -21.904 0.416 -0.770 1.00 98.56 61 VAL A CA 1
ATOM 420 C C . VAL A 1 61 ? -20.429 0.031 -0.750 1.00 98.56 61 VAL A C 1
ATOM 422 O O . VAL A 1 61 ? -19.970 -0.627 0.188 1.00 98.56 61 VAL A O 1
ATOM 425 N N . VAL A 1 62 ? -19.678 0.430 -1.773 1.00 98.50 62 VAL A N 1
ATOM 426 C CA . VAL A 1 62 ? -18.219 0.263 -1.799 1.00 98.50 62 VAL A CA 1
ATOM 427 C C . VAL A 1 62 ? -17.573 1.544 -1.286 1.00 98.50 62 VAL A C 1
ATOM 429 O O . VAL A 1 62 ? -17.821 2.619 -1.823 1.00 98.50 62 VAL A O 1
ATOM 432 N N . VAL A 1 63 ? -16.742 1.439 -0.251 1.00 98.38 63 VAL A N 1
ATOM 433 C CA . VAL A 1 63 ? -16.042 2.581 0.353 1.00 98.38 63 VAL A CA 1
ATOM 434 C C . VAL A 1 63 ? -14.559 2.463 0.040 1.00 98.38 63 VAL A C 1
ATOM 436 O O . VAL A 1 63 ? -13.913 1.527 0.514 1.00 98.38 63 VAL A O 1
ATOM 439 N N . THR A 1 64 ? -13.988 3.380 -0.739 1.00 96.88 64 THR A N 1
ATOM 440 C CA . THR A 1 64 ? -12.536 3.369 -0.948 1.00 96.88 64 THR A CA 1
ATOM 441 C C . THR A 1 64 ? -11.804 3.921 0.272 1.00 96.88 64 THR A C 1
ATOM 443 O O . THR A 1 64 ? -12.336 4.686 1.078 1.00 96.88 64 THR A O 1
ATOM 446 N N . GLN A 1 65 ? -10.556 3.497 0.419 1.00 93.38 65 GLN A N 1
ATOM 447 C CA . GLN A 1 65 ? -9.552 4.084 1.289 1.00 93.38 65 GLN A CA 1
ATOM 448 C C . GLN A 1 65 ? -8.218 4.075 0.530 1.00 93.38 65 GLN A C 1
ATOM 450 O O . GLN A 1 65 ? -7.919 3.093 -0.158 1.00 93.38 65 GLN A O 1
ATOM 455 N N . PRO A 1 66 ? -7.354 5.084 0.707 1.00 86.00 66 PRO A N 1
ATOM 456 C CA . PRO A 1 66 ? -6.061 5.139 0.021 1.00 86.00 66 PRO A CA 1
ATOM 457 C C . PRO A 1 66 ? -5.101 4.011 0.451 1.00 86.00 66 PRO A C 1
ATOM 459 O O . PRO A 1 66 ? -4.177 3.639 -0.269 1.00 86.00 66 PRO A O 1
ATOM 462 N N . ARG A 1 67 ? -5.293 3.426 1.647 1.00 86.44 67 ARG A N 1
ATOM 463 C CA . ARG A 1 67 ? -4.294 2.560 2.305 1.00 86.44 67 ARG A CA 1
ATOM 464 C C . ARG A 1 67 ? -4.923 1.269 2.852 1.00 86.44 67 ARG A C 1
ATOM 466 O O . ARG A 1 67 ? -5.955 1.311 3.519 1.00 86.44 67 ARG A O 1
ATOM 473 N N . ARG A 1 68 ? -4.259 0.112 2.661 1.00 87.44 68 ARG A N 1
ATOM 474 C CA . ARG A 1 68 ? -4.725 -1.226 3.130 1.00 87.44 68 ARG A CA 1
ATOM 475 C C . ARG A 1 68 ? -5.091 -1.249 4.623 1.00 87.44 68 ARG A C 1
ATOM 477 O O . ARG A 1 68 ? -6.071 -1.874 5.016 1.00 87.44 68 ARG A O 1
ATOM 484 N N . ILE A 1 69 ? -4.288 -0.568 5.442 1.00 86.12 69 ILE A N 1
ATOM 485 C CA . ILE A 1 69 ? -4.479 -0.434 6.892 1.00 86.12 69 ILE A CA 1
ATOM 486 C C . ILE A 1 69 ? -5.741 0.370 7.240 1.00 86.12 69 ILE A C 1
ATOM 488 O O . ILE A 1 69 ? -6.488 -0.037 8.125 1.00 86.12 69 ILE A O 1
ATOM 492 N N . ALA A 1 70 ? -6.031 1.443 6.499 1.00 87.69 70 ALA A N 1
ATOM 493 C CA . ALA A 1 70 ? -7.216 2.271 6.701 1.00 87.69 70 ALA A CA 1
ATOM 494 C C . ALA A 1 70 ? -8.506 1.508 6.347 1.00 87.69 70 ALA A C 1
ATOM 496 O O . ALA A 1 70 ? -9.426 1.479 7.159 1.00 87.69 70 ALA A O 1
ATOM 497 N N . ALA A 1 71 ? -8.534 0.781 5.220 1.00 91.44 71 ALA A N 1
ATOM 498 C CA . ALA A 1 71 ? -9.663 -0.088 4.850 1.00 91.44 71 ALA A CA 1
ATOM 499 C C . ALA A 1 71 ? -9.989 -1.130 5.936 1.00 91.44 71 ALA A C 1
ATOM 501 O O . ALA A 1 71 ? -11.142 -1.265 6.348 1.00 91.44 71 ALA A O 1
ATOM 502 N N . ARG A 1 72 ? -8.967 -1.823 6.460 1.00 90.38 72 ARG A N 1
ATOM 503 C CA . ARG A 1 72 ? -9.125 -2.778 7.572 1.00 90.38 72 ARG A CA 1
ATOM 504 C C . ARG A 1 72 ? -9.602 -2.100 8.859 1.00 90.38 72 ARG A C 1
ATOM 506 O O . ARG A 1 72 ? -10.500 -2.619 9.519 1.00 90.38 72 ARG A O 1
ATOM 513 N N . ALA A 1 73 ? -9.003 -0.968 9.232 1.00 87.44 73 ALA A N 1
ATOM 514 C CA . ALA A 1 73 ? -9.333 -0.247 10.461 1.00 87.44 73 ALA A CA 1
ATOM 515 C C . ALA A 1 73 ? -10.771 0.297 10.437 1.00 87.44 73 ALA A C 1
ATOM 517 O O . ALA A 1 73 ? -11.505 0.110 11.408 1.00 87.44 73 ALA A O 1
ATOM 518 N N . ALA A 1 74 ? -11.201 0.889 9.319 1.00 90.75 74 ALA A N 1
ATOM 519 C CA . ALA A 1 74 ? -12.558 1.391 9.129 1.00 90.75 74 ALA A CA 1
ATOM 520 C C . ALA A 1 74 ? -13.601 0.260 9.172 1.00 90.75 74 ALA A C 1
ATOM 522 O O . ALA A 1 74 ? -14.557 0.341 9.947 1.00 90.75 74 ALA A O 1
ATOM 523 N N . ALA A 1 75 ? -13.369 -0.842 8.445 1.00 93.94 75 ALA A N 1
ATOM 524 C CA . ALA A 1 75 ? -14.252 -2.010 8.465 1.00 93.94 75 ALA A CA 1
ATOM 525 C C . ALA A 1 75 ? -14.407 -2.606 9.875 1.00 93.94 75 ALA A C 1
ATOM 527 O O . ALA A 1 75 ? -15.525 -2.861 10.321 1.00 93.94 75 ALA A O 1
ATOM 528 N N . ARG A 1 76 ? -13.298 -2.777 10.610 1.00 90.88 76 ARG A N 1
ATOM 529 C CA . ARG A 1 76 ? -13.310 -3.256 12.004 1.00 90.88 76 ARG A CA 1
ATOM 530 C C . ARG A 1 76 ? -14.027 -2.287 12.945 1.00 90.88 76 ARG A C 1
ATOM 532 O O . ARG A 1 76 ? -14.832 -2.731 13.759 1.00 90.88 76 ARG A O 1
ATOM 539 N N . ARG A 1 77 ? -13.762 -0.978 12.836 1.00 89.50 77 ARG A N 1
ATOM 540 C CA . ARG A 1 77 ? -14.391 0.055 13.677 1.00 89.50 77 ARG A CA 1
ATOM 541 C C . ARG A 1 77 ? -15.903 0.087 13.477 1.00 89.50 77 ARG A C 1
ATOM 543 O O . ARG A 1 77 ? -16.627 0.175 14.464 1.00 89.50 77 ARG A O 1
ATOM 550 N N . LEU A 1 78 ? -16.374 -0.010 12.234 1.00 93.56 78 LEU A N 1
ATOM 551 C CA . LEU A 1 78 ? -17.803 0.000 11.946 1.00 93.56 78 LEU A CA 1
ATOM 552 C C . LEU A 1 78 ? -18.486 -1.319 12.339 1.00 93.56 78 LEU A C 1
ATOM 554 O O . LEU A 1 78 ? -19.533 -1.278 12.975 1.00 93.56 78 LEU A O 1
ATOM 558 N N . ALA A 1 79 ? -17.879 -2.477 12.057 1.00 93.69 79 ALA A N 1
ATOM 559 C CA . ALA A 1 79 ? -18.407 -3.772 12.501 1.00 93.69 79 ALA A CA 1
ATOM 560 C C . ALA A 1 79 ? -18.554 -3.835 14.037 1.00 93.69 79 ALA A C 1
ATOM 562 O O . ALA A 1 79 ? -19.602 -4.232 14.547 1.00 93.69 79 ALA A O 1
ATOM 563 N N . HIS A 1 80 ? -17.560 -3.327 14.776 1.00 91.69 80 HIS A N 1
ATOM 564 C CA . HIS A 1 80 ? -17.615 -3.191 16.235 1.00 91.69 80 HIS A CA 1
ATOM 565 C C . HIS A 1 80 ? -18.786 -2.310 16.711 1.00 91.69 80 HIS A C 1
ATOM 567 O O . HIS A 1 80 ? -19.495 -2.706 17.632 1.00 91.69 80 HIS A O 1
ATOM 573 N N . LEU A 1 81 ? -19.040 -1.163 16.066 1.00 91.44 81 LEU A N 1
ATOM 574 C CA . LEU A 1 81 ? -20.178 -0.285 16.394 1.00 91.44 81 LEU A CA 1
ATOM 575 C C . LEU A 1 81 ? -21.548 -0.916 16.083 1.00 91.44 81 LEU A C 1
ATOM 577 O O . LEU A 1 81 ? -22.535 -0.572 16.724 1.00 91.44 81 LEU A O 1
ATOM 581 N N . LEU A 1 82 ? -21.611 -1.854 15.135 1.00 92.38 82 LEU A N 1
ATOM 582 C CA . LEU A 1 82 ? -22.818 -2.632 14.822 1.00 92.38 82 LEU A CA 1
ATOM 583 C C . LEU A 1 82 ? -23.011 -3.848 15.752 1.00 92.38 82 LEU A C 1
ATOM 585 O O . LEU A 1 82 ? -24.070 -4.480 15.725 1.00 92.38 82 LEU A O 1
ATOM 589 N N . GLY A 1 83 ? -22.005 -4.178 16.572 1.00 92.00 83 GLY A N 1
ATOM 590 C CA . GLY A 1 83 ? -21.978 -5.379 17.409 1.00 92.00 83 GLY A CA 1
ATOM 591 C C . GLY A 1 83 ? -21.728 -6.676 16.629 1.00 92.00 83 GLY A C 1
ATOM 592 O O . GLY A 1 83 ? -22.116 -7.747 17.093 1.00 92.00 83 GLY A O 1
ATOM 593 N N . GLU A 1 84 ? -21.110 -6.601 15.445 1.00 93.62 84 GLU A N 1
ATOM 594 C CA . GLU A 1 84 ? -20.892 -7.741 14.547 1.00 93.62 84 GLU A CA 1
ATOM 595 C C . GLU A 1 84 ? -19.399 -8.028 14.284 1.00 93.62 84 GLU A C 1
ATOM 597 O O . GLU A 1 84 ? -18.567 -7.118 14.313 1.00 93.62 84 GLU A O 1
ATOM 602 N N . PRO A 1 85 ? -19.024 -9.283 13.966 1.00 92.19 85 PRO A N 1
ATOM 603 C CA . PRO A 1 85 ? -17.721 -9.578 13.382 1.00 92.19 85 PRO A CA 1
ATOM 604 C C . PRO A 1 85 ? -17.639 -9.088 11.926 1.00 92.19 85 PRO A C 1
ATOM 606 O O . PRO A 1 85 ? -18.621 -9.120 11.178 1.00 92.19 85 PRO A O 1
ATOM 609 N N . VAL A 1 86 ? -16.436 -8.696 11.500 1.00 93.75 86 VAL A N 1
ATOM 610 C CA . VAL A 1 86 ? -16.138 -8.343 10.101 1.00 93.75 86 VAL A CA 1
ATOM 611 C C . VAL A 1 86 ? -16.454 -9.530 9.176 1.00 93.75 86 VAL A C 1
ATOM 613 O O . VAL A 1 86 ? -16.220 -10.685 9.525 1.00 93.75 86 VAL A O 1
ATOM 616 N N . GLY A 1 87 ? -17.017 -9.244 8.001 1.00 91.81 87 GLY A N 1
ATOM 617 C CA . GLY A 1 87 ? -17.529 -10.234 7.050 1.00 91.81 87 GLY A CA 1
ATOM 618 C C . GLY A 1 87 ? -19.031 -10.528 7.187 1.00 91.81 87 GLY A C 1
ATOM 619 O O . GLY A 1 87 ? -19.575 -11.266 6.365 1.00 91.81 87 GLY A O 1
ATOM 620 N N . ARG A 1 88 ? -19.716 -9.944 8.185 1.00 93.75 88 ARG A N 1
ATOM 621 C CA . ARG A 1 88 ? -21.190 -9.871 8.257 1.00 93.75 88 ARG A CA 1
ATOM 622 C C . ARG A 1 88 ? -21.703 -8.698 7.410 1.00 93.75 88 ARG A C 1
ATOM 624 O O . ARG A 1 88 ? -21.411 -8.668 6.217 1.00 93.75 88 ARG A O 1
ATOM 631 N N . SER A 1 89 ? -22.447 -7.749 7.984 1.00 95.50 89 SER A N 1
ATOM 632 C CA . SER A 1 89 ? -22.966 -6.571 7.265 1.00 95.50 89 SER A CA 1
ATOM 633 C C . SER A 1 89 ? -21.861 -5.658 6.715 1.00 95.50 89 SER A C 1
ATOM 635 O O . SER A 1 89 ? -22.038 -5.045 5.660 1.00 95.50 89 SER A O 1
ATOM 637 N N . VAL A 1 90 ? -20.704 -5.625 7.384 1.00 97.75 90 VAL A N 1
ATOM 638 C CA . VAL A 1 90 ? -19.518 -4.843 7.011 1.00 97.75 90 VAL A CA 1
ATOM 639 C C . VAL A 1 90 ? -18.336 -5.769 6.759 1.00 97.75 90 VAL A C 1
ATOM 641 O O . VAL A 1 90 ? -18.075 -6.681 7.545 1.00 97.75 90 VAL A O 1
ATOM 644 N N . GLY A 1 91 ? -17.588 -5.509 5.691 1.00 97.12 91 GLY A N 1
ATOM 645 C CA . GLY A 1 91 ? -16.403 -6.273 5.316 1.00 97.12 91 GLY A CA 1
ATOM 646 C C . GLY A 1 91 ? -15.357 -5.433 4.585 1.00 97.12 91 GLY A C 1
ATOM 647 O O . GLY A 1 91 ? -15.508 -4.217 4.452 1.00 97.12 91 GLY A O 1
ATOM 648 N N . TYR A 1 92 ? -14.289 -6.075 4.109 1.00 97.00 92 TYR A N 1
ATOM 649 C CA . TYR A 1 92 ? -13.270 -5.417 3.286 1.00 97.00 92 TYR A CA 1
ATOM 650 C C . TYR A 1 92 ? -12.630 -6.331 2.230 1.00 97.00 92 TYR A C 1
ATOM 652 O O . TYR A 1 92 ? -12.533 -7.544 2.422 1.00 97.00 92 TYR A O 1
ATOM 660 N N . SER A 1 93 ? -12.118 -5.729 1.152 1.00 95.31 93 SER A N 1
ATOM 661 C CA . SER A 1 93 ? -11.240 -6.372 0.160 1.00 95.31 93 SER A CA 1
ATOM 662 C C . SER A 1 93 ? -10.014 -5.502 -0.127 1.00 95.31 93 SER A C 1
ATOM 664 O O . SER A 1 93 ? -10.132 -4.398 -0.656 1.00 95.31 93 SER A O 1
ATOM 666 N N . VAL A 1 94 ? -8.819 -6.015 0.160 1.00 91.06 94 VAL A N 1
ATOM 667 C CA . VAL A 1 94 ? -7.533 -5.372 -0.161 1.00 91.06 94 VAL A CA 1
ATOM 668 C C . VAL A 1 94 ? -6.613 -6.364 -0.885 1.00 91.06 94 VAL A C 1
ATOM 670 O O . VAL A 1 94 ? -6.890 -7.563 -0.919 1.00 91.06 94 VAL A O 1
ATOM 673 N N . ARG A 1 95 ? -5.493 -5.912 -1.475 1.00 79.38 95 ARG A N 1
ATOM 674 C CA . ARG A 1 95 ? -4.533 -6.846 -2.106 1.00 79.38 95 ARG A CA 1
ATOM 675 C C . ARG A 1 95 ? -4.097 -7.914 -1.090 1.00 79.38 95 ARG A C 1
ATOM 677 O O . ARG A 1 95 ? -3.641 -7.566 0.001 1.00 79.38 95 ARG A O 1
ATOM 684 N N . GLY A 1 96 ? -4.262 -9.189 -1.445 1.00 75.06 96 GLY A N 1
ATOM 685 C CA . GLY A 1 96 ? -3.871 -10.350 -0.635 1.00 75.06 96 GLY A CA 1
ATOM 686 C C . GLY A 1 96 ? -4.694 -10.624 0.634 1.00 75.06 96 GLY A C 1
ATOM 687 O O . GLY A 1 96 ? -4.252 -11.438 1.434 1.00 75.06 96 GLY A O 1
ATOM 688 N N . ASP A 1 97 ? -5.829 -9.952 0.872 1.00 81.31 97 ASP A N 1
ATOM 689 C CA . ASP A 1 97 ? -6.665 -10.189 2.064 1.00 81.31 97 ASP A CA 1
ATOM 690 C C . ASP A 1 97 ? -8.109 -9.688 1.869 1.00 81.31 97 ASP A C 1
ATOM 692 O O . ASP A 1 97 ? -8.333 -8.569 1.400 1.00 81.31 97 ASP A O 1
ATOM 696 N N . ARG A 1 98 ? -9.098 -10.518 2.216 1.00 91.62 98 ARG A N 1
ATOM 697 C CA . ARG A 1 98 ? -10.521 -10.275 1.941 1.00 91.62 98 ARG A CA 1
ATOM 698 C C . ARG A 1 98 ? -11.411 -10.915 3.002 1.00 91.62 98 ARG A C 1
ATOM 700 O O . ARG A 1 98 ? -11.384 -12.128 3.186 1.00 91.62 98 ARG A O 1
ATOM 707 N N . GLN A 1 99 ? -12.257 -10.106 3.634 1.00 93.31 99 GLN A N 1
ATOM 708 C CA . GLN A 1 99 ? -13.244 -10.530 4.627 1.00 93.31 99 GLN A CA 1
ATOM 709 C C . GLN A 1 99 ? -14.609 -9.925 4.285 1.00 93.31 99 GLN A C 1
ATOM 711 O O . GLN A 1 99 ? -14.963 -8.853 4.768 1.00 93.31 99 GLN A O 1
ATOM 716 N N . VAL A 1 100 ? -15.366 -10.611 3.425 1.00 94.50 100 VAL A N 1
ATOM 717 C CA . VAL A 1 100 ? -16.747 -10.270 3.036 1.00 94.50 100 VAL A CA 1
ATOM 718 C C . VAL A 1 100 ? -17.576 -11.548 2.913 1.00 94.50 100 VAL A C 1
ATOM 720 O O . VAL A 1 100 ? -17.039 -12.600 2.561 1.00 94.50 100 VAL A O 1
ATOM 723 N N . GLY A 1 101 ? -18.878 -11.455 3.168 1.00 90.50 101 GLY A N 1
ATOM 724 C CA . GLY A 1 101 ? -19.835 -12.555 3.043 1.00 90.50 101 GLY A CA 1
ATOM 725 C C . GLY A 1 101 ? -21.035 -12.190 2.168 1.00 90.50 101 GLY A C 1
ATOM 726 O O . GLY A 1 101 ? -21.162 -11.063 1.693 1.00 90.50 101 GLY A O 1
ATOM 727 N N . ALA A 1 102 ? -21.960 -13.137 1.989 1.00 89.75 102 ALA A N 1
ATOM 728 C CA . ALA A 1 102 ? -23.177 -12.945 1.188 1.00 89.75 102 ALA A CA 1
ATOM 729 C C . ALA A 1 102 ? -24.133 -11.858 1.733 1.00 89.75 102 ALA A C 1
ATOM 731 O O . ALA A 1 102 ? -25.031 -11.421 1.023 1.00 89.75 102 ALA A O 1
ATOM 732 N N . HIS A 1 103 ? -23.938 -11.417 2.980 1.00 90.81 103 HIS A N 1
ATOM 733 C CA . HIS A 1 103 ? -24.743 -10.382 3.642 1.00 90.81 103 HIS A CA 1
ATOM 734 C C . HIS A 1 103 ? -24.000 -9.043 3.806 1.00 90.81 103 HIS A C 1
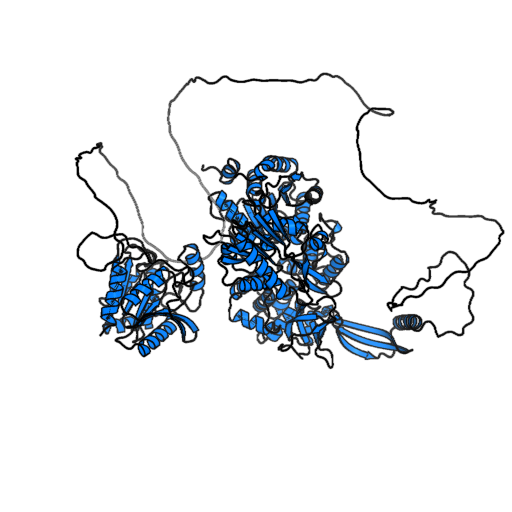ATOM 736 O O . HIS A 1 103 ? -24.499 -8.148 4.487 1.00 90.81 103 HIS A O 1
ATOM 742 N N . THR A 1 104 ? -22.806 -8.892 3.222 1.00 95.69 104 THR A N 1
ATOM 743 C CA . THR A 1 104 ? -22.034 -7.647 3.318 1.00 95.69 104 THR A CA 1
ATOM 744 C C . THR A 1 104 ? -22.668 -6.556 2.459 1.00 95.69 104 THR A C 1
ATOM 746 O O . THR A 1 104 ? -22.649 -6.644 1.234 1.00 95.69 104 THR A O 1
ATOM 749 N N . ARG A 1 105 ? -23.200 -5.519 3.118 1.00 97.00 105 ARG A N 1
ATOM 750 C CA . ARG A 1 105 ? -23.775 -4.306 2.510 1.00 97.00 105 ARG A CA 1
ATOM 751 C C . ARG A 1 105 ? -22.762 -3.172 2.389 1.00 97.00 105 ARG A C 1
ATOM 753 O O . ARG A 1 105 ? -22.915 -2.341 1.505 1.00 97.00 105 ARG A O 1
ATOM 760 N N . ILE A 1 106 ? -21.736 -3.134 3.242 1.00 98.56 106 ILE A N 1
ATOM 761 C CA . ILE A 1 106 ? -20.672 -2.118 3.200 1.00 98.56 106 ILE A CA 1
ATOM 762 C C . ILE A 1 106 ? -19.325 -2.825 3.036 1.00 98.56 106 ILE A C 1
ATOM 764 O O . ILE A 1 106 ? -18.900 -3.573 3.920 1.00 98.56 106 ILE A O 1
ATOM 768 N N . GLU A 1 107 ? -18.648 -2.595 1.913 1.00 98.31 107 GLU A N 1
ATOM 769 C CA . GLU A 1 107 ? -17.334 -3.170 1.612 1.00 98.31 107 GLU A CA 1
ATOM 770 C C . GLU A 1 107 ? -16.270 -2.070 1.533 1.00 98.31 107 GLU A C 1
ATOM 772 O O . GLU A 1 107 ? -16.255 -1.274 0.594 1.00 98.31 107 GLU A O 1
ATOM 777 N N . PHE A 1 108 ? -15.344 -2.046 2.494 1.00 98.12 108 PHE A N 1
ATOM 778 C CA . PHE A 1 108 ? -14.176 -1.167 2.436 1.00 98.12 108 PHE A CA 1
ATOM 779 C C . PHE A 1 108 ? -13.106 -1.753 1.506 1.00 98.12 108 PHE A C 1
ATOM 781 O O . PHE A 1 108 ? -12.700 -2.907 1.652 1.00 98.12 108 PHE A O 1
ATOM 788 N N . VAL A 1 109 ? -12.602 -0.968 0.559 1.00 97.44 109 VAL A N 1
ATOM 789 C CA . VAL A 1 109 ? -11.594 -1.405 -0.417 1.00 97.44 109 VAL A CA 1
ATOM 790 C C . VAL A 1 109 ? -10.439 -0.418 -0.505 1.00 97.44 109 VAL A C 1
ATOM 792 O O . VAL A 1 109 ? -10.588 0.758 -0.193 1.00 97.44 109 VAL A O 1
ATOM 795 N N . THR A 1 110 ? -9.272 -0.867 -0.965 1.00 94.31 110 THR A N 1
ATOM 796 C CA . THR A 1 110 ? -8.262 0.076 -1.478 1.00 94.31 110 THR A CA 1
ATOM 797 C C . THR A 1 110 ? -8.699 0.644 -2.828 1.00 94.31 110 THR A C 1
ATOM 799 O O . THR A 1 110 ? -9.313 -0.086 -3.603 1.00 94.31 110 THR A O 1
ATOM 802 N N . THR A 1 111 ? -8.344 1.887 -3.154 1.00 94.12 111 THR A N 1
ATOM 803 C CA . THR A 1 111 ? -8.716 2.541 -4.427 1.00 94.12 111 THR A CA 1
ATOM 804 C C . THR A 1 111 ? -8.385 1.685 -5.663 1.00 94.12 111 THR A C 1
ATOM 806 O O . THR A 1 111 ? -9.303 1.294 -6.381 1.00 94.12 111 THR A O 1
ATOM 809 N N . GLY A 1 112 ? -7.142 1.204 -5.809 1.00 90.94 112 GLY A N 1
ATOM 810 C CA . GLY A 1 112 ? -6.724 0.226 -6.836 1.00 90.94 112 GLY A CA 1
ATOM 811 C C . GLY A 1 112 ? -7.335 -1.194 -6.746 1.00 90.94 112 GLY A C 1
ATOM 812 O O . GLY A 1 112 ? -6.881 -2.126 -7.418 1.00 90.94 112 GLY A O 1
ATOM 813 N N . VAL A 1 113 ? -8.341 -1.417 -5.892 1.00 92.75 113 VAL A N 1
ATOM 814 C CA . VAL A 1 113 ? -9.253 -2.582 -5.939 1.00 92.75 113 VAL A CA 1
ATOM 815 C C . VAL A 1 113 ? -10.621 -2.196 -6.511 1.00 92.75 113 VAL A C 1
ATOM 817 O O . VAL A 1 113 ? -11.257 -3.058 -7.108 1.00 92.75 113 VAL A O 1
ATOM 820 N N . LEU A 1 114 ? -11.062 -0.938 -6.398 1.00 96.19 114 LEU A N 1
ATOM 821 C CA . LEU A 1 114 ? -12.229 -0.439 -7.135 1.00 96.19 114 LEU A CA 1
ATOM 822 C C . LEU A 1 114 ? -11.883 -0.142 -8.601 1.00 96.19 114 LEU A C 1
ATOM 824 O O . LEU A 1 114 ? -12.611 -0.595 -9.476 1.00 96.19 114 LEU A O 1
ATOM 828 N N . LEU A 1 115 ? -10.745 0.508 -8.872 1.00 93.88 115 LEU A N 1
ATOM 829 C CA . LEU A 1 115 ? -10.273 0.805 -10.234 1.00 93.88 115 LEU A CA 1
ATOM 830 C C . LEU A 1 115 ? -10.247 -0.456 -11.121 1.00 93.88 115 LEU A C 1
ATOM 832 O O . LEU A 1 115 ? -10.887 -0.519 -12.164 1.00 93.88 115 LEU A O 1
ATOM 836 N N . ARG A 1 116 ? -9.629 -1.538 -10.627 1.00 90.44 116 ARG A N 1
ATOM 837 C CA . ARG A 1 116 ? -9.580 -2.841 -11.320 1.00 90.44 116 ARG A CA 1
ATOM 838 C C . ARG A 1 116 ? -10.895 -3.638 -11.302 1.00 90.44 116 ARG A C 1
ATOM 840 O O . ARG A 1 116 ? -10.961 -4.693 -11.928 1.00 90.44 116 ARG A O 1
ATOM 847 N N . ARG A 1 117 ? -11.931 -3.182 -10.585 1.00 93.44 117 ARG A N 1
ATOM 848 C CA . ARG A 1 117 ? -13.308 -3.680 -10.769 1.00 93.44 117 ARG A CA 1
ATOM 849 C C . ARG A 1 117 ? -13.976 -2.933 -11.918 1.00 93.44 117 ARG A C 1
ATOM 851 O O . ARG A 1 117 ? -14.451 -3.608 -12.817 1.00 93.44 117 ARG A O 1
ATOM 858 N N . LEU A 1 118 ? -13.913 -1.596 -11.929 1.00 93.81 118 LEU A N 1
ATOM 859 C CA . LEU A 1 118 ? -14.433 -0.747 -13.013 1.00 93.81 118 LEU A CA 1
ATOM 860 C C . LEU A 1 118 ? -13.885 -1.185 -14.379 1.00 93.81 118 LEU A C 1
ATOM 862 O O . LEU A 1 118 ? -14.658 -1.524 -15.263 1.00 93.81 118 LEU A O 1
ATOM 866 N N . GLN A 1 119 ? -12.560 -1.291 -14.514 1.00 90.56 119 GLN A N 1
ATOM 867 C CA . GLN A 1 119 ? -11.885 -1.720 -15.752 1.00 90.56 119 GLN A CA 1
ATOM 868 C C . GLN A 1 119 ? -12.258 -3.126 -16.238 1.00 90.56 119 GLN A C 1
ATOM 870 O O . GLN A 1 119 ? -12.089 -3.453 -17.410 1.00 90.56 119 GLN A O 1
ATOM 875 N N . ARG A 1 120 ? -12.710 -3.996 -15.330 1.00 90.56 120 ARG A N 1
ATOM 876 C CA . ARG A 1 120 ? -13.150 -5.354 -15.665 1.00 90.56 120 ARG A CA 1
ATOM 877 C C . ARG A 1 120 ? -14.634 -5.394 -16.022 1.00 90.56 120 ARG A C 1
ATOM 879 O O . ARG A 1 120 ? -15.035 -6.231 -16.825 1.00 90.56 120 ARG A O 1
ATOM 886 N N . ASP A 1 121 ? -15.428 -4.568 -15.351 1.00 93.38 121 ASP A N 1
ATOM 887 C CA . ASP A 1 121 ? -16.881 -4.548 -15.417 1.00 93.38 121 ASP A CA 1
ATOM 888 C C . ASP A 1 121 ? -17.404 -3.194 -14.900 1.00 93.38 121 ASP A C 1
ATOM 890 O O . ASP A 1 121 ? -17.498 -2.956 -13.689 1.00 93.38 121 ASP A O 1
ATOM 894 N N . ALA A 1 122 ? -17.726 -2.299 -15.835 1.00 93.38 122 ALA A N 1
ATOM 895 C CA . ALA A 1 122 ? -18.193 -0.944 -15.550 1.00 93.38 122 ALA A CA 1
ATOM 896 C C . ALA A 1 122 ? -19.578 -0.903 -14.871 1.00 93.38 122 ALA A C 1
ATOM 898 O O . ALA A 1 122 ? -19.906 0.097 -14.233 1.00 93.38 122 ALA A O 1
ATOM 899 N N . ASP A 1 123 ? -20.368 -1.983 -14.945 1.00 93.50 123 ASP A N 1
ATOM 900 C CA . ASP A 1 123 ? -21.647 -2.101 -14.231 1.00 93.50 123 ASP A CA 1
ATOM 901 C C . ASP A 1 123 ? -21.450 -2.291 -12.713 1.00 93.50 123 ASP A C 1
ATOM 903 O O . ASP A 1 123 ? -22.337 -1.983 -11.916 1.00 93.50 123 ASP A O 1
ATOM 907 N N . LEU A 1 124 ? -20.275 -2.769 -12.278 1.00 95.56 124 LEU A N 1
ATOM 908 C CA . LEU A 1 124 ? -19.993 -3.104 -10.876 1.00 95.56 124 LEU A CA 1
ATOM 909 C C . LEU A 1 124 ? -21.128 -3.948 -10.237 1.00 95.56 124 LEU A C 1
ATOM 911 O O . LEU A 1 124 ? -21.705 -3.537 -9.224 1.00 95.56 124 LEU A O 1
ATOM 915 N N . PRO A 1 125 ? -21.475 -5.129 -10.782 1.00 94.12 125 PRO A N 1
ATOM 916 C CA . PRO A 1 125 ? -22.735 -5.815 -10.495 1.00 94.12 125 PRO A CA 1
ATOM 917 C C . PRO A 1 125 ? -23.028 -5.997 -8.998 1.00 94.12 125 PRO A C 1
ATOM 919 O O . PRO A 1 125 ? -22.226 -6.520 -8.211 1.00 94.12 125 PRO A O 1
ATOM 922 N N . GLY A 1 126 ? -24.215 -5.551 -8.581 1.00 93.88 126 GLY A N 1
ATOM 923 C CA . GLY A 1 126 ? -24.649 -5.548 -7.180 1.00 93.88 126 GLY A CA 1
ATOM 924 C C . GLY A 1 126 ? -23.970 -4.489 -6.297 1.00 93.88 126 GLY A C 1
ATOM 925 O O . GLY A 1 126 ? -23.982 -4.631 -5.070 1.00 93.88 126 GLY A O 1
ATOM 926 N N . VAL A 1 127 ? -23.347 -3.465 -6.883 1.00 97.81 127 VAL A N 1
ATOM 927 C CA . VAL A 1 127 ? -23.007 -2.192 -6.228 1.00 97.81 127 VAL A CA 1
ATOM 928 C C . VAL A 1 127 ? -24.077 -1.163 -6.601 1.00 97.81 127 VAL A C 1
ATOM 930 O O . VAL A 1 127 ? -24.458 -1.039 -7.763 1.00 97.81 127 VAL A O 1
ATOM 933 N N . ALA A 1 128 ? -24.571 -0.445 -5.594 1.00 98.00 128 ALA A N 1
ATOM 934 C CA . ALA A 1 128 ? -25.581 0.608 -5.740 1.00 98.00 128 ALA A CA 1
ATOM 935 C C . ALA A 1 128 ? -25.084 1.978 -5.244 1.00 98.00 128 ALA A C 1
ATOM 937 O O . ALA A 1 128 ? -25.710 3.002 -5.505 1.00 98.00 128 ALA A O 1
ATOM 938 N N . ALA A 1 129 ? -23.940 2.017 -4.550 1.00 98.44 129 ALA A N 1
ATOM 939 C CA . ALA A 1 129 ? -23.268 3.262 -4.207 1.00 98.44 129 ALA A CA 1
ATOM 940 C C . ALA A 1 129 ? -21.746 3.099 -4.111 1.00 98.44 129 ALA A C 1
ATOM 942 O O . ALA A 1 129 ? -21.245 2.066 -3.653 1.00 98.44 129 ALA A O 1
ATOM 943 N N . VAL A 1 130 ? -21.020 4.162 -4.447 1.00 98.50 130 VAL A N 1
ATOM 944 C CA . VAL A 1 130 ? -19.591 4.315 -4.163 1.00 98.50 130 VAL A CA 1
ATOM 945 C C . VAL A 1 130 ? -19.365 5.520 -3.253 1.00 98.50 130 VAL A C 1
ATOM 947 O O . VAL A 1 130 ? -19.898 6.605 -3.475 1.00 98.50 130 VAL A O 1
ATOM 950 N N . VAL A 1 131 ? -18.535 5.327 -2.231 1.00 98.00 131 VAL A N 1
ATOM 951 C CA . VAL A 1 131 ? -18.031 6.379 -1.348 1.00 98.00 131 VAL A CA 1
ATOM 952 C C . VAL A 1 131 ? -16.520 6.471 -1.540 1.00 98.00 131 VAL A C 1
ATOM 954 O O . VAL A 1 131 ? -15.782 5.594 -1.091 1.00 98.00 131 VAL A O 1
ATOM 957 N N . LEU A 1 132 ? -16.056 7.526 -2.204 1.00 96.00 132 LEU A N 1
ATOM 958 C CA . LEU A 1 132 ? -14.639 7.853 -2.299 1.00 96.00 132 LEU A CA 1
ATOM 959 C C . LEU A 1 132 ? -14.220 8.641 -1.060 1.00 96.00 132 LEU A C 1
ATOM 961 O O . LEU A 1 132 ? -14.686 9.760 -0.851 1.00 96.00 132 LEU A O 1
ATOM 965 N N . ASP A 1 133 ? -13.356 8.063 -0.230 1.00 92.69 133 ASP A N 1
ATOM 966 C CA . ASP A 1 133 ? -12.852 8.726 0.974 1.00 92.69 133 ASP A CA 1
ATOM 967 C C . ASP A 1 133 ? -11.416 9.234 0.802 1.00 92.69 133 ASP A C 1
ATOM 969 O O . ASP A 1 133 ? -10.653 8.722 -0.015 1.00 92.69 133 ASP A O 1
ATOM 973 N N . GLU A 1 134 ? -11.050 10.228 1.611 1.00 88.31 134 GLU A N 1
ATOM 974 C CA . GLU A 1 134 ? -9.743 10.894 1.602 1.00 88.31 134 GLU A CA 1
ATOM 975 C C . GLU A 1 134 ? -9.352 11.464 0.220 1.00 88.31 134 GLU A C 1
ATOM 977 O O . GLU A 1 134 ? -8.171 11.504 -0.112 1.00 88.31 134 GLU A O 1
ATOM 982 N N . VAL A 1 135 ? -10.308 11.955 -0.589 1.00 89.06 135 VAL A N 1
ATOM 983 C CA . VAL A 1 135 ? -10.025 12.430 -1.971 1.00 89.06 135 VAL A CA 1
ATOM 984 C C . VAL A 1 135 ? -8.962 13.540 -2.035 1.00 89.06 135 VAL A C 1
ATOM 986 O O . VAL A 1 135 ? -8.280 13.709 -3.037 1.00 89.06 135 VAL A O 1
ATOM 989 N N . HIS A 1 136 ? -8.758 14.252 -0.927 1.00 85.69 136 HIS A N 1
ATOM 990 C CA . HIS A 1 136 ? -7.722 15.268 -0.749 1.00 85.69 136 HIS A CA 1
ATOM 991 C C . HIS A 1 136 ? -6.290 14.720 -0.551 1.00 85.69 136 HIS A C 1
ATOM 993 O O . HIS A 1 136 ? -5.359 15.519 -0.483 1.00 85.69 136 HIS A O 1
ATOM 999 N N . GLU A 1 137 ? -6.079 13.398 -0.454 1.00 84.31 137 GLU A N 1
ATOM 1000 C CA . GLU A 1 137 ? -4.738 12.804 -0.615 1.00 84.31 137 GLU A CA 1
ATOM 1001 C C . GLU A 1 137 ? -4.263 12.887 -2.089 1.00 84.31 137 GLU A C 1
ATOM 1003 O O . GLU A 1 137 ? -3.080 12.665 -2.338 1.00 84.31 137 GLU A O 1
ATOM 1008 N N . ARG A 1 138 ? -5.147 13.248 -3.048 1.00 89.00 138 ARG A N 1
ATOM 1009 C CA . ARG A 1 138 ? -4.850 13.562 -4.470 1.00 89.00 138 ARG A CA 1
ATOM 1010 C C . ARG A 1 138 ? -3.928 12.545 -5.159 1.00 89.00 138 ARG A C 1
ATOM 1012 O O . ARG A 1 138 ? -2.998 12.895 -5.893 1.00 89.00 138 ARG A O 1
ATOM 1019 N N . GLN A 1 139 ? -4.203 11.271 -4.882 1.00 89.50 139 GLN A N 1
ATOM 1020 C CA . GLN A 1 139 ? -3.518 10.129 -5.476 1.00 89.50 139 GLN A CA 1
ATOM 1021 C C . GLN A 1 139 ? -4.008 9.860 -6.899 1.00 89.50 139 GLN A C 1
ATOM 1023 O O . GLN A 1 139 ? -5.195 10.011 -7.189 1.00 89.50 139 GLN A O 1
ATOM 1028 N N . LEU A 1 140 ? -3.120 9.360 -7.756 1.00 90.62 140 LEU A N 1
ATOM 1029 C CA . LEU A 1 140 ? -3.400 9.128 -9.175 1.00 90.62 140 LEU A CA 1
ATOM 1030 C C . LEU A 1 140 ? -4.535 8.109 -9.386 1.00 90.62 140 LEU A C 1
ATOM 1032 O O . LEU A 1 140 ? -5.463 8.369 -10.151 1.00 90.62 140 LEU A O 1
ATOM 1036 N N . ASP A 1 141 ? -4.523 7.008 -8.624 1.00 91.75 141 ASP A N 1
ATOM 1037 C CA . ASP A 1 141 ? -5.614 6.021 -8.560 1.00 91.75 141 ASP A CA 1
ATOM 1038 C C . ASP A 1 141 ? -6.968 6.660 -8.199 1.00 91.75 141 ASP A C 1
ATOM 1040 O O . ASP A 1 141 ? -8.010 6.201 -8.666 1.00 91.75 141 ASP A O 1
ATOM 1044 N N . ALA A 1 142 ? -6.980 7.668 -7.318 1.00 92.00 142 ALA A N 1
ATOM 1045 C CA . ALA A 1 142 ? -8.201 8.252 -6.760 1.00 92.00 142 ALA A CA 1
ATOM 1046 C C . ALA A 1 142 ? -8.834 9.266 -7.712 1.00 92.00 142 ALA A C 1
ATOM 1048 O O . ALA A 1 142 ? -10.036 9.179 -7.964 1.00 92.00 142 ALA A O 1
ATOM 1049 N N . ASP A 1 143 ? -8.022 10.154 -8.289 1.00 93.62 143 ASP A N 1
ATOM 1050 C CA . ASP A 1 143 ? -8.454 11.090 -9.327 1.00 93.62 143 ASP A CA 1
ATOM 1051 C C . ASP A 1 143 ? -8.959 10.325 -10.574 1.00 93.62 143 ASP A C 1
ATOM 1053 O O . ASP A 1 143 ? -10.011 10.663 -11.116 1.00 93.62 143 ASP A O 1
ATOM 1057 N N . LEU A 1 144 ? -8.287 9.233 -10.979 1.00 94.56 144 LEU A N 1
ATOM 1058 C CA . LEU A 1 144 ? -8.735 8.377 -12.089 1.00 94.56 144 LEU A CA 1
ATOM 1059 C C . LEU A 1 144 ? -10.023 7.599 -11.765 1.00 94.56 144 LEU A C 1
ATOM 1061 O O . LEU A 1 144 ? -10.944 7.564 -12.580 1.00 94.56 144 LEU A O 1
ATOM 1065 N N . THR A 1 145 ? -10.118 7.001 -10.571 1.00 95.69 145 THR A N 1
ATOM 1066 C CA . THR A 1 145 ? -11.338 6.291 -10.136 1.00 95.69 145 THR A CA 1
ATOM 1067 C C . THR A 1 145 ? -12.538 7.240 -10.091 1.00 95.69 145 THR A C 1
ATOM 1069 O O . THR A 1 145 ? -13.639 6.848 -10.468 1.00 95.69 145 THR A O 1
ATOM 1072 N N . LEU A 1 146 ? -12.337 8.493 -9.665 1.00 95.25 146 LEU A N 1
ATOM 1073 C CA . LEU A 1 146 ? -13.368 9.528 -9.698 1.00 95.25 146 LEU A CA 1
ATOM 1074 C C . LEU A 1 146 ? -13.809 9.840 -11.135 1.00 95.25 146 LEU A C 1
ATOM 1076 O O . LEU A 1 146 ? -15.008 9.813 -11.404 1.00 95.25 146 LEU A O 1
ATOM 1080 N N . ALA A 1 147 ? -12.864 10.063 -12.055 1.00 94.44 147 ALA A N 1
ATOM 1081 C CA . ALA A 1 147 ? -13.168 10.343 -13.458 1.00 94.44 147 ALA A CA 1
ATOM 1082 C C . ALA A 1 147 ? -14.002 9.225 -14.112 1.00 94.44 147 ALA A C 1
ATOM 1084 O O . ALA A 1 147 ? -15.034 9.499 -14.722 1.00 94.44 147 ALA A O 1
ATOM 1085 N N . MET A 1 148 ? -13.607 7.961 -13.912 1.00 94.75 148 MET A N 1
ATOM 1086 C CA . MET A 1 148 ? -14.346 6.794 -14.415 1.00 94.75 148 MET A CA 1
ATOM 1087 C C . MET A 1 148 ? -15.740 6.659 -13.790 1.00 94.75 148 MET A C 1
ATOM 1089 O O . MET A 1 148 ? -16.676 6.265 -14.473 1.00 94.75 148 MET A O 1
ATOM 1093 N N . LEU A 1 149 ? -15.922 7.000 -12.510 1.00 95.88 149 LEU A N 1
ATOM 1094 C CA . LEU A 1 149 ? -17.243 6.956 -11.866 1.00 95.88 149 LEU A CA 1
ATOM 1095 C C . LEU A 1 149 ? -18.178 8.077 -12.334 1.00 95.88 149 LEU A C 1
ATOM 1097 O O . LEU A 1 149 ? -19.392 7.883 -12.342 1.00 95.88 149 LEU A O 1
ATOM 1101 N N . VAL A 1 150 ? -17.640 9.234 -12.728 1.00 94.44 150 VAL A N 1
ATOM 1102 C CA . VAL A 1 150 ? -18.421 10.295 -13.383 1.00 94.44 150 VAL A CA 1
ATOM 1103 C C . VAL A 1 150 ? -18.858 9.840 -14.778 1.00 94.44 150 VAL A C 1
ATOM 1105 O O . VAL A 1 150 ? -20.041 9.941 -15.097 1.00 94.44 150 VAL A O 1
ATOM 1108 N N . ASP A 1 151 ? -17.946 9.257 -15.559 1.00 92.88 151 ASP A N 1
ATOM 1109 C CA . ASP A 1 151 ? -18.232 8.721 -16.896 1.00 92.88 151 ASP A CA 1
ATOM 1110 C C . ASP A 1 151 ? -19.256 7.568 -16.863 1.00 92.88 151 ASP A C 1
ATOM 1112 O O . ASP A 1 151 ? -20.280 7.623 -17.544 1.00 92.88 151 ASP A O 1
ATOM 1116 N N . VAL A 1 152 ? -19.081 6.582 -15.972 1.00 94.06 152 VAL A N 1
ATOM 1117 C CA . VAL A 1 152 ? -20.057 5.496 -15.743 1.00 94.06 152 VAL A CA 1
ATOM 1118 C C . VAL A 1 152 ? -21.439 6.041 -15.379 1.00 94.06 152 VAL A C 1
ATOM 1120 O O . VAL A 1 152 ? -22.440 5.537 -15.886 1.00 94.06 152 VAL A O 1
ATOM 1123 N N . ARG A 1 153 ? -21.530 7.082 -14.538 1.00 94.56 153 ARG A N 1
ATOM 1124 C CA . ARG A 1 153 ? -22.822 7.706 -14.189 1.00 94.56 153 ARG A CA 1
ATOM 1125 C C . ARG A 1 153 ? -23.457 8.459 -15.356 1.00 94.56 153 ARG A C 1
ATOM 1127 O O . ARG A 1 153 ? -24.681 8.491 -15.441 1.00 94.56 153 ARG A O 1
ATOM 1134 N N . ALA A 1 154 ? -22.652 9.045 -16.240 1.00 91.38 154 ALA A N 1
ATOM 1135 C CA . ALA A 1 154 ? -23.132 9.755 -17.423 1.00 91.38 154 ALA A CA 1
ATOM 1136 C C . ALA A 1 154 ? -23.582 8.811 -18.556 1.00 91.38 154 ALA A C 1
ATOM 1138 O O . ALA A 1 154 ? -24.477 9.172 -19.319 1.00 91.38 154 ALA A O 1
ATOM 1139 N N . THR A 1 155 ? -22.983 7.619 -18.667 1.00 91.44 155 THR A N 1
ATOM 1140 C CA . THR A 1 155 ? -23.137 6.733 -19.839 1.00 91.44 155 THR A CA 1
ATOM 1141 C C . THR A 1 155 ? -23.882 5.420 -19.579 1.00 91.44 155 THR A C 1
ATOM 1143 O O . THR A 1 155 ? -24.540 4.924 -20.492 1.00 91.44 155 THR A O 1
ATOM 1146 N N . LEU A 1 156 ? -23.799 4.846 -18.369 1.00 93.69 156 LEU A N 1
ATOM 1147 C CA . LEU A 1 156 ? -24.230 3.463 -18.099 1.00 93.69 156 LEU A CA 1
ATOM 1148 C C . LEU A 1 156 ? -25.122 3.309 -16.855 1.00 93.69 156 LEU A C 1
ATOM 1150 O O . LEU A 1 156 ? -26.134 2.613 -16.907 1.00 93.69 156 LEU A O 1
ATOM 1154 N N . ARG A 1 157 ? -24.756 3.937 -15.731 1.00 94.69 157 ARG A N 1
ATOM 1155 C CA . ARG A 1 157 ? -25.377 3.744 -14.407 1.00 94.69 157 ARG A CA 1
ATOM 1156 C C . ARG A 1 157 ? -25.707 5.071 -13.731 1.00 94.69 157 ARG A C 1
ATOM 1158 O O . ARG A 1 157 ? -25.128 5.438 -12.709 1.00 94.69 157 ARG A O 1
ATOM 1165 N N . ALA A 1 158 ? -26.672 5.792 -14.298 1.00 92.62 158 ALA A N 1
ATOM 1166 C CA . ALA A 1 158 ? -27.202 7.037 -13.731 1.00 92.62 158 ALA A CA 1
ATOM 1167 C C . ALA A 1 158 ? -27.855 6.857 -12.339 1.00 92.62 158 ALA A C 1
ATOM 1169 O O . ALA A 1 158 ? -28.000 7.822 -11.591 1.00 92.62 158 ALA A O 1
ATOM 1170 N N . ASP A 1 159 ? -28.217 5.624 -11.971 1.00 94.50 159 ASP A N 1
ATOM 1171 C CA . ASP A 1 159 ? -28.695 5.223 -10.642 1.00 94.50 159 ASP A CA 1
ATOM 1172 C C . ASP A 1 159 ? -27.586 5.144 -9.575 1.00 94.50 159 ASP A C 1
ATOM 1174 O O . ASP A 1 159 ? -27.884 5.183 -8.380 1.00 94.50 159 ASP A O 1
ATOM 1178 N N . LEU A 1 160 ? -26.315 5.017 -9.981 1.00 97.25 160 LEU A N 1
ATOM 1179 C CA . LEU A 1 160 ? -25.207 4.783 -9.059 1.00 97.25 160 LEU A CA 1
ATOM 1180 C C . LEU A 1 160 ? -24.970 6.017 -8.180 1.00 97.25 160 LEU A C 1
ATOM 1182 O O . LEU A 1 160 ? -24.544 7.077 -8.655 1.00 97.25 160 LEU A O 1
ATOM 1186 N N . LEU A 1 161 ? -25.198 5.861 -6.873 1.00 98.00 161 LEU A N 1
ATOM 1187 C CA . LEU A 1 161 ? -24.953 6.929 -5.909 1.00 98.00 161 LEU A CA 1
ATOM 1188 C C . LEU A 1 161 ? -23.448 7.160 -5.720 1.00 98.00 161 LEU A C 1
ATOM 1190 O O . LEU A 1 161 ? -22.704 6.213 -5.455 1.00 98.00 161 LEU A O 1
ATOM 1194 N N . LEU A 1 162 ? -23.001 8.416 -5.787 1.00 97.50 162 LEU A N 1
ATOM 1195 C CA . LEU A 1 162 ? -21.587 8.783 -5.649 1.00 97.50 162 LEU A CA 1
ATOM 1196 C C . LEU A 1 162 ? -21.365 9.816 -4.540 1.00 97.50 162 LEU A C 1
ATOM 1198 O O . LEU A 1 162 ? -21.806 10.962 -4.626 1.00 97.50 162 LEU A O 1
ATOM 1202 N N . VAL A 1 163 ? -20.626 9.416 -3.507 1.00 97.56 163 VAL A N 1
ATOM 1203 C CA . VAL A 1 163 ? -20.166 10.302 -2.433 1.00 97.56 163 VAL A CA 1
ATOM 1204 C C . VAL A 1 163 ? -18.666 10.529 -2.573 1.00 97.56 163 VAL A C 1
ATOM 1206 O O . VAL A 1 163 ? -17.910 9.563 -2.625 1.00 97.56 163 VAL A O 1
ATOM 1209 N N . ALA A 1 164 ? -18.220 11.781 -2.538 1.00 95.50 164 ALA A N 1
ATOM 1210 C CA . ALA A 1 164 ? -16.812 12.128 -2.331 1.00 95.50 164 ALA A CA 1
ATOM 1211 C C . ALA A 1 164 ? -16.628 12.753 -0.940 1.00 95.50 164 ALA A C 1
ATOM 1213 O O . ALA A 1 164 ? -17.365 13.662 -0.572 1.00 95.50 164 ALA A O 1
ATOM 1214 N N . MET A 1 165 ? -15.657 12.288 -0.151 1.00 93.44 165 MET A N 1
ATOM 1215 C CA . MET A 1 165 ? -15.406 12.789 1.205 1.00 93.44 165 MET A CA 1
ATOM 1216 C C . MET A 1 165 ? -14.024 13.444 1.307 1.00 93.44 165 MET A C 1
ATOM 1218 O O . MET A 1 165 ? -12.988 12.801 1.123 1.00 93.44 165 MET A O 1
ATOM 1222 N N . SER A 1 166 ? -14.013 14.739 1.627 1.00 86.75 166 SER A N 1
ATOM 1223 C CA . SER A 1 166 ? -12.813 15.572 1.736 1.00 86.75 166 SER A CA 1
ATOM 1224 C C . SER A 1 166 ? -12.646 16.136 3.147 1.00 86.75 166 SER A C 1
ATOM 1226 O O . SER A 1 166 ? -13.618 16.371 3.862 1.00 86.75 166 SER A O 1
ATOM 1228 N N . ALA A 1 167 ? -11.399 16.392 3.540 1.00 77.38 167 ALA A N 1
ATOM 1229 C CA . ALA A 1 167 ? -11.056 17.122 4.759 1.00 77.38 167 ALA A CA 1
ATOM 1230 C C . ALA A 1 167 ? -10.624 18.576 4.486 1.00 77.38 167 ALA A C 1
ATOM 1232 O O . ALA A 1 167 ? -10.294 19.297 5.427 1.00 77.38 167 ALA A O 1
ATOM 1233 N N . THR A 1 168 ? -10.570 18.992 3.216 1.00 71.12 168 THR A N 1
ATOM 1234 C CA . THR A 1 168 ? -9.954 20.248 2.761 1.00 71.12 168 THR A CA 1
ATOM 1235 C C . THR A 1 168 ? -10.908 21.083 1.903 1.00 71.12 168 THR A C 1
ATOM 1237 O O . THR A 1 168 ? -11.978 20.630 1.501 1.00 71.12 168 THR A O 1
ATOM 1240 N N . VAL A 1 169 ? -10.479 22.309 1.592 1.00 61.06 169 VAL A N 1
ATOM 1241 C CA . VAL A 1 169 ? -11.204 23.296 0.773 1.00 61.06 169 VAL A CA 1
ATOM 1242 C C . VAL A 1 169 ? -11.363 22.926 -0.711 1.00 61.06 169 VAL A C 1
ATOM 1244 O O . VAL A 1 169 ? -12.020 23.658 -1.440 1.00 61.06 169 VAL A O 1
ATOM 1247 N N . GLU A 1 170 ? -10.810 21.803 -1.185 1.00 75.19 170 GLU A N 1
ATOM 1248 C CA . GLU A 1 170 ? -11.001 21.361 -2.581 1.00 75.19 170 GLU A CA 1
ATOM 1249 C C . GLU A 1 170 ? -12.406 20.794 -2.868 1.00 75.19 170 GLU A C 1
ATOM 1251 O O . GLU A 1 170 ? -12.703 20.468 -4.014 1.00 75.19 170 GLU A O 1
ATOM 1256 N N . ALA A 1 171 ? -13.285 20.711 -1.861 1.00 83.25 171 ALA A N 1
ATOM 1257 C CA . ALA A 1 171 ? -14.639 20.169 -1.996 1.00 83.25 171 ALA A CA 1
ATOM 1258 C C . ALA A 1 171 ? -15.451 20.802 -3.143 1.00 83.25 171 ALA A C 1
ATOM 1260 O O . ALA A 1 171 ? -16.124 20.073 -3.864 1.00 83.25 171 ALA A O 1
ATOM 1261 N N . GLU A 1 172 ? -15.331 22.115 -3.362 1.00 88.31 172 GLU A N 1
ATOM 1262 C CA . GLU A 1 172 ? -16.012 22.830 -4.456 1.00 88.31 172 GLU A CA 1
ATOM 1263 C C . GLU A 1 172 ? -15.500 22.409 -5.850 1.00 88.31 172 GLU A C 1
ATOM 1265 O O . GLU A 1 172 ? -16.284 22.271 -6.788 1.00 88.31 172 GLU A O 1
ATOM 1270 N N . ARG A 1 173 ? -14.191 22.129 -5.996 1.00 90.44 173 ARG A N 1
ATOM 1271 C CA . ARG A 1 173 ? -13.632 21.592 -7.255 1.00 90.44 173 ARG A CA 1
ATOM 1272 C C . ARG A 1 173 ? -14.200 20.201 -7.530 1.00 90.44 173 ARG A C 1
ATOM 1274 O O . ARG A 1 173 ? -14.597 19.907 -8.652 1.00 90.44 173 ARG A O 1
ATOM 1281 N N . THR A 1 174 ? -14.259 19.360 -6.495 1.00 91.44 174 THR A N 1
ATOM 1282 C CA . THR A 1 174 ? -14.831 18.011 -6.576 1.00 91.44 174 THR A CA 1
ATOM 1283 C C . THR A 1 174 ? -16.336 18.041 -6.854 1.00 91.44 174 THR A C 1
ATOM 1285 O O . THR A 1 174 ? -16.833 17.182 -7.572 1.00 91.44 174 THR A O 1
ATOM 1288 N N . ALA A 1 175 ? -17.061 19.026 -6.319 1.00 92.38 175 ALA A N 1
ATOM 1289 C CA . ALA A 1 175 ? -18.499 19.192 -6.511 1.00 92.38 175 ALA A CA 1
ATOM 1290 C C . ALA A 1 175 ? -18.853 19.465 -7.974 1.00 92.38 175 ALA A C 1
ATOM 1292 O O . ALA A 1 175 ? -19.633 18.710 -8.556 1.00 92.38 175 ALA A O 1
ATOM 1293 N N . ALA A 1 176 ? -18.216 20.474 -8.578 1.00 91.69 176 ALA A N 1
ATOM 1294 C CA . ALA A 1 176 ? -18.374 20.789 -9.996 1.00 91.69 176 ALA A CA 1
ATOM 1295 C C . ALA A 1 176 ? -18.040 19.573 -10.881 1.00 91.69 176 ALA A C 1
ATOM 1297 O O . ALA A 1 176 ? -18.819 19.196 -11.756 1.00 91.69 176 ALA A O 1
ATOM 1298 N N . LEU A 1 177 ? -16.927 18.890 -10.585 1.00 90.44 177 LEU A N 1
ATOM 1299 C CA . LEU A 1 177 ? -16.452 17.721 -11.334 1.00 90.44 177 LEU A CA 1
ATOM 1300 C C . LEU A 1 177 ? -17.415 16.518 -11.302 1.00 90.44 177 LEU A C 1
ATOM 1302 O O . LEU A 1 177 ? -17.407 15.701 -12.216 1.00 90.44 177 LEU A O 1
ATOM 1306 N N . VAL A 1 178 ? -18.248 16.409 -10.262 1.00 88.69 178 VAL A N 1
ATOM 1307 C CA . VAL A 1 178 ? -19.224 15.319 -10.064 1.00 88.69 178 VAL A CA 1
ATOM 1308 C C . VAL A 1 178 ? -20.625 15.676 -10.610 1.00 88.69 178 VAL A C 1
ATOM 1310 O O . VAL A 1 178 ? -21.588 14.924 -10.421 1.00 88.69 178 VAL A O 1
ATOM 1313 N N . GLY A 1 179 ? -20.731 16.795 -11.337 1.00 84.12 179 GLY A N 1
ATOM 1314 C CA . GLY A 1 179 ? -21.973 17.316 -11.913 1.00 84.12 179 GLY A CA 1
ATOM 1315 C C . GLY A 1 179 ? -22.691 18.267 -10.959 1.00 84.12 179 GLY A C 1
ATOM 1316 O O . GLY A 1 179 ? -23.831 18.004 -10.584 1.00 84.12 179 GLY A O 1
ATOM 1317 N N . ASP A 1 180 ? -21.992 19.322 -10.524 1.00 85.06 180 ASP A N 1
ATOM 1318 C CA . ASP A 1 180 ? -22.470 20.347 -9.578 1.00 85.06 180 ASP A CA 1
ATOM 1319 C C . ASP A 1 180 ? -23.127 19.762 -8.307 1.00 85.06 180 ASP A C 1
ATOM 1321 O O . ASP A 1 180 ? -24.167 20.212 -7.817 1.00 85.06 180 ASP A O 1
ATOM 1325 N N . ALA A 1 181 ? -22.501 18.716 -7.760 1.00 91.69 181 ALA A N 1
ATOM 1326 C CA . ALA A 1 181 ? -22.988 17.994 -6.590 1.00 91.69 181 ALA A CA 1
ATOM 1327 C C . ALA A 1 181 ? -22.997 18.878 -5.330 1.00 91.69 181 ALA A C 1
ATOM 1329 O O . ALA A 1 181 ? -22.069 19.642 -5.081 1.00 91.69 181 ALA A O 1
ATOM 1330 N N . SER A 1 182 ? -24.011 18.742 -4.471 1.00 94.19 182 SER A N 1
ATOM 1331 C CA . SER A 1 182 ? -24.098 19.566 -3.256 1.00 94.19 182 SER A CA 1
ATOM 1332 C C . SER A 1 182 ? -22.923 19.319 -2.299 1.00 94.19 182 SER A C 1
ATOM 1334 O O . SER A 1 182 ? -22.632 18.170 -1.958 1.00 94.19 182 SER A O 1
ATOM 1336 N N . VAL A 1 183 ? -22.295 20.392 -1.805 1.00 94.69 183 VAL A N 1
ATOM 1337 C CA . VAL A 1 183 ? -21.301 20.322 -0.723 1.00 94.69 183 VAL A CA 1
ATOM 1338 C C . VAL A 1 183 ? -22.010 20.355 0.633 1.00 94.69 183 VAL A C 1
ATOM 1340 O O . VAL A 1 183 ? -22.677 21.326 0.984 1.00 94.69 183 VAL A O 1
ATOM 1343 N N . VAL A 1 184 ? -21.852 19.292 1.422 1.00 94.12 184 VAL A N 1
ATOM 1344 C CA . VAL A 1 184 ? -22.299 19.215 2.817 1.00 94.12 184 VAL A CA 1
ATOM 1345 C C . VAL A 1 184 ? -21.090 19.395 3.729 1.00 94.12 184 VAL A C 1
ATOM 1347 O O . VAL A 1 184 ? -20.317 18.462 3.964 1.00 94.12 184 VAL A O 1
ATOM 1350 N N . THR A 1 185 ? -20.935 20.611 4.248 1.00 91.69 185 THR A N 1
ATOM 1351 C CA . THR A 1 185 ? -19.853 20.969 5.172 1.00 91.69 185 THR A CA 1
ATOM 1352 C C . THR A 1 185 ? -20.235 20.655 6.614 1.00 91.69 185 THR A C 1
ATOM 1354 O O . THR A 1 185 ? -21.236 21.151 7.127 1.00 91.69 185 THR A O 1
ATOM 1357 N N . VAL A 1 186 ? -19.403 19.860 7.285 1.00 87.19 186 VAL A N 1
ATOM 1358 C CA . VAL A 1 186 ? -19.520 19.508 8.705 1.00 87.19 186 VAL A CA 1
ATOM 1359 C C . VAL A 1 186 ? -18.398 20.204 9.482 1.00 87.19 186 VAL A C 1
ATOM 1361 O O . VAL A 1 186 ? -17.222 19.969 9.179 1.00 87.19 186 VAL A O 1
ATOM 1364 N N . PRO A 1 187 ? -18.708 21.027 10.501 1.00 78.44 187 PRO A N 1
ATOM 1365 C CA . PRO A 1 187 ? -17.686 21.674 11.314 1.00 78.44 187 PRO A CA 1
ATOM 1366 C C . PRO A 1 187 ? -16.885 20.647 12.129 1.00 78.44 187 PRO A C 1
ATOM 1368 O O . PRO A 1 187 ? -17.417 19.684 12.682 1.00 78.44 187 PRO A O 1
ATOM 1371 N N . GLY A 1 188 ? -15.571 20.857 12.216 1.00 68.00 188 GLY A N 1
ATOM 1372 C CA . GLY A 1 188 ? -14.687 20.031 13.032 1.00 68.00 188 GLY A CA 1
ATOM 1373 C C . GLY A 1 188 ? -14.586 20.550 14.461 1.00 68.00 188 GLY A C 1
ATOM 1374 O O . GLY A 1 188 ? -13.895 21.537 14.698 1.00 68.00 188 GLY A O 1
ATOM 1375 N N . ALA A 1 189 ? -15.190 19.847 15.419 1.00 61.44 189 ALA A N 1
ATOM 1376 C CA . ALA A 1 189 ? -14.898 20.027 16.840 1.00 61.44 189 ALA A CA 1
ATOM 1377 C C . ALA A 1 189 ? -13.551 19.360 17.191 1.00 61.44 189 ALA A C 1
ATOM 1379 O O . ALA A 1 189 ? -13.515 18.270 17.755 1.00 61.44 189 ALA A O 1
ATOM 1380 N N . LEU A 1 190 ? -12.441 19.992 16.796 1.00 70.56 190 LEU A N 1
ATOM 1381 C CA . LEU A 1 190 ? -11.105 19.641 17.284 1.00 70.56 190 LEU A CA 1
ATOM 1382 C C . LEU A 1 190 ? -10.817 20.408 18.577 1.00 70.56 190 LEU A C 1
ATOM 1384 O O . LEU A 1 190 ? -11.114 21.598 18.687 1.00 70.56 190 LEU A O 1
ATOM 1388 N N . HIS A 1 191 ? -10.202 19.735 19.543 1.00 84.31 191 HIS A N 1
ATOM 1389 C CA . HIS A 1 191 ? -9.678 20.385 20.737 1.00 84.31 191 HIS A CA 1
ATOM 1390 C C . HIS A 1 191 ? -8.436 21.231 20.392 1.00 84.31 191 HIS A C 1
ATOM 1392 O O . HIS A 1 191 ? -7.727 20.912 19.431 1.00 84.31 191 HIS A O 1
ATOM 1398 N N . PRO A 1 192 ? -8.133 22.294 21.164 1.00 89.25 192 PRO A N 1
ATOM 1399 C CA . PRO A 1 192 ? -6.954 23.118 20.921 1.00 89.25 192 PRO A CA 1
ATOM 1400 C C . PRO A 1 192 ? -5.657 22.301 21.015 1.00 89.25 192 PRO A C 1
ATOM 1402 O O . PRO A 1 192 ? -5.497 21.455 21.899 1.00 89.25 192 PRO A O 1
ATOM 1405 N N . VAL A 1 193 ? -4.727 22.592 20.102 1.00 92.44 193 VAL A N 1
ATOM 1406 C CA . VAL A 1 193 ? -3.393 21.983 20.041 1.00 92.44 193 VAL A CA 1
ATOM 1407 C C . VAL A 1 193 ? -2.339 23.072 20.217 1.00 92.44 193 VAL A C 1
ATOM 1409 O O . VAL A 1 193 ? -2.258 23.995 19.408 1.00 92.44 193 VAL A O 1
ATOM 1412 N N . THR A 1 194 ? -1.523 22.962 21.261 1.00 96.50 194 THR A N 1
ATOM 1413 C CA . THR A 1 194 ? -0.424 23.896 21.546 1.00 96.50 194 THR A CA 1
ATOM 1414 C C . THR A 1 194 ? 0.765 23.624 20.623 1.00 96.50 194 THR A C 1
ATOM 1416 O O . THR A 1 194 ? 1.267 22.501 20.574 1.00 96.50 194 THR A O 1
ATOM 1419 N N . GLU A 1 195 ? 1.252 24.638 19.905 1.00 96.88 195 GLU A N 1
ATOM 1420 C CA . GLU A 1 195 ? 2.419 24.498 19.022 1.00 96.88 195 GLU A CA 1
ATOM 1421 C C . GLU A 1 195 ? 3.741 24.783 19.749 1.00 96.88 195 GLU A C 1
ATOM 1423 O O . GLU A 1 195 ? 3.925 25.848 20.336 1.00 96.88 195 GLU A O 1
ATOM 1428 N N . VAL A 1 196 ? 4.695 23.853 19.653 1.00 98.12 196 VAL A N 1
ATOM 1429 C CA . VAL A 1 196 ? 6.041 23.969 20.227 1.00 98.12 196 VAL A CA 1
ATOM 1430 C C . VAL A 1 196 ? 7.088 23.892 19.114 1.00 98.12 196 VAL A C 1
ATOM 1432 O O . VAL A 1 196 ? 7.482 22.814 18.656 1.00 98.12 196 VAL A O 1
ATOM 1435 N N . TRP A 1 197 ? 7.573 25.054 18.682 1.00 97.94 197 TRP A N 1
ATOM 1436 C CA . TRP A 1 197 ? 8.653 25.166 17.700 1.00 97.94 197 TRP A CA 1
ATOM 1437 C C . TRP A 1 197 ? 9.965 24.642 18.291 1.00 97.94 197 TRP A C 1
ATOM 1439 O O . TRP A 1 197 ? 10.471 25.171 19.278 1.00 97.94 197 TRP A O 1
ATOM 1449 N N . SER A 1 198 ? 10.505 23.581 17.695 1.00 97.31 198 SER A N 1
ATOM 1450 C CA . SER A 1 198 ? 11.715 22.887 18.146 1.00 97.31 198 SER A CA 1
ATOM 1451 C C . SER A 1 198 ? 12.692 22.698 16.975 1.00 97.31 198 SER A C 1
ATOM 1453 O O . SER A 1 198 ? 12.938 21.561 16.562 1.00 97.31 198 SER A O 1
ATOM 1455 N N . PRO A 1 199 ? 13.234 23.781 16.383 1.00 96.56 199 PRO A N 1
ATOM 1456 C CA . PRO A 1 199 ? 14.237 23.673 15.326 1.00 96.56 199 PRO A CA 1
ATOM 1457 C C . PRO A 1 199 ? 15.497 22.935 15.817 1.00 96.56 199 PRO A C 1
ATOM 1459 O O . PRO A 1 199 ? 15.816 22.995 17.008 1.00 96.56 199 PRO A O 1
ATOM 1462 N N . PRO A 1 200 ? 16.225 22.242 14.924 1.00 95.06 200 PRO A N 1
ATOM 1463 C CA . PRO A 1 200 ? 17.507 21.636 15.263 1.00 95.06 200 PRO A CA 1
ATOM 1464 C C . PRO A 1 200 ? 18.582 22.702 15.523 1.00 95.06 200 PRO A C 1
ATOM 1466 O O . PRO A 1 200 ? 18.466 23.848 15.084 1.00 95.06 200 PRO A O 1
ATOM 1469 N N . ALA A 1 201 ? 19.643 22.317 16.238 1.00 91.94 201 ALA A N 1
ATOM 1470 C CA . ALA A 1 201 ? 20.752 23.215 16.559 1.00 91.94 201 ALA A CA 1
ATOM 1471 C C . ALA A 1 201 ? 21.436 23.778 15.288 1.00 91.94 201 ALA A C 1
ATOM 1473 O O . ALA A 1 201 ? 21.501 23.078 14.269 1.00 91.94 201 ALA A O 1
ATOM 1474 N N . PRO A 1 202 ? 21.982 25.013 15.322 1.00 90.12 202 PRO A N 1
ATOM 1475 C CA . PRO A 1 202 ? 22.657 25.618 14.174 1.00 90.12 202 PRO A CA 1
ATOM 1476 C C . PRO A 1 202 ? 23.714 24.698 13.545 1.00 90.12 202 PRO A C 1
ATOM 1478 O O . PRO A 1 202 ? 24.552 24.127 14.237 1.00 90.12 202 PRO A O 1
ATOM 1481 N N . GLY A 1 203 ? 23.660 24.548 12.219 1.00 86.94 203 GLY A N 1
ATOM 1482 C CA . GLY A 1 203 ? 24.528 23.647 11.449 1.00 86.94 203 GLY A CA 1
ATOM 1483 C C . GLY A 1 203 ? 23.964 22.237 11.217 1.00 86.94 203 GLY A C 1
ATOM 1484 O O . GLY A 1 203 ? 24.359 21.587 10.248 1.00 86.94 203 GLY A O 1
ATOM 1485 N N . VAL A 1 204 ? 22.993 21.769 12.012 1.00 91.69 204 VAL A N 1
ATOM 1486 C CA . VAL A 1 204 ? 22.346 20.462 11.796 1.00 91.69 204 VAL A CA 1
ATOM 1487 C C . VAL A 1 204 ? 21.353 20.551 10.633 1.00 91.69 204 VAL A C 1
ATOM 1489 O O . VAL A 1 204 ? 20.223 21.020 10.774 1.00 91.69 204 VAL A O 1
ATOM 1492 N N . ARG A 1 205 ? 21.769 20.077 9.452 1.00 89.12 205 ARG A N 1
ATOM 1493 C CA . ARG A 1 205 ? 20.893 19.980 8.272 1.00 89.12 205 ARG A CA 1
ATOM 1494 C C . ARG A 1 205 ? 19.833 18.896 8.482 1.00 89.12 205 ARG A C 1
ATOM 1496 O O . ARG A 1 205 ? 20.167 17.771 8.847 1.00 89.12 205 ARG A O 1
ATOM 1503 N N . ARG A 1 206 ? 18.565 19.211 8.195 1.00 91.69 206 ARG A N 1
ATOM 1504 C CA . ARG A 1 206 ? 17.428 18.270 8.302 1.00 91.69 206 ARG A CA 1
ATOM 1505 C C . ARG A 1 206 ? 17.557 17.102 7.311 1.00 91.69 206 ARG A C 1
ATOM 1507 O O . ARG A 1 206 ? 17.320 15.950 7.662 1.00 91.69 206 ARG A O 1
ATOM 1514 N N . ALA A 1 207 ? 18.005 17.404 6.096 1.00 86.38 207 ALA A N 1
ATOM 1515 C CA . ALA A 1 207 ? 18.379 16.444 5.064 1.00 86.38 207 ALA A CA 1
ATOM 1516 C C . ALA A 1 207 ? 19.586 16.966 4.264 1.00 86.38 207 ALA A C 1
ATOM 1518 O O . ALA A 1 207 ? 19.873 18.166 4.284 1.00 86.38 207 ALA A O 1
ATOM 1519 N N . ASP A 1 208 ? 20.275 16.069 3.564 1.00 80.62 208 ASP A N 1
ATOM 1520 C CA . ASP A 1 208 ? 21.284 16.382 2.551 1.00 80.62 208 ASP A CA 1
ATOM 1521 C C . ASP A 1 208 ? 21.279 15.350 1.408 1.00 80.62 208 ASP A C 1
ATOM 1523 O O . ASP A 1 208 ? 20.325 14.584 1.257 1.00 80.62 208 ASP A O 1
ATOM 1527 N N . ASP A 1 209 ? 22.337 15.322 0.595 1.00 62.41 209 ASP A N 1
ATOM 1528 C CA . ASP A 1 209 ? 22.490 14.446 -0.575 1.00 62.41 209 ASP A CA 1
ATOM 1529 C C . ASP A 1 209 ? 22.421 12.939 -0.242 1.00 62.41 209 ASP A C 1
ATOM 1531 O O . ASP A 1 209 ? 22.380 12.100 -1.144 1.00 62.41 209 ASP A O 1
ATOM 1535 N N . ARG A 1 210 ? 22.432 12.558 1.045 1.00 64.25 210 ARG A N 1
ATOM 1536 C CA . ARG A 1 210 ? 22.262 11.175 1.522 1.00 64.25 210 ARG A CA 1
ATOM 1537 C C . ARG A 1 210 ? 20.856 10.869 2.049 1.00 64.25 210 ARG A C 1
ATOM 1539 O O . ARG A 1 210 ? 20.598 9.722 2.409 1.00 64.25 210 ARG A O 1
ATOM 1546 N N . GLY A 1 211 ? 19.948 11.845 2.050 1.00 77.94 211 GLY A N 1
ATOM 1547 C CA . GLY A 1 211 ? 18.611 11.750 2.634 1.00 77.94 211 GLY A CA 1
ATOM 1548 C C . GLY A 1 211 ? 18.534 12.462 3.984 1.00 77.94 211 GLY A C 1
ATOM 1549 O O . GLY A 1 211 ? 19.162 13.497 4.187 1.00 77.94 211 GLY A O 1
ATOM 1550 N N . VAL A 1 212 ? 17.738 11.936 4.915 1.00 88.62 212 VAL A N 1
ATOM 1551 C CA . VAL A 1 212 ? 17.597 12.522 6.259 1.00 88.62 212 VAL A CA 1
ATOM 1552 C C . VAL A 1 212 ? 18.877 12.291 7.063 1.00 88.62 212 VAL A C 1
ATOM 1554 O O . VAL A 1 212 ? 19.370 11.164 7.123 1.00 88.62 212 VAL A O 1
ATOM 1557 N N . THR A 1 213 ? 19.435 13.339 7.677 1.00 91.00 213 THR A N 1
ATOM 1558 C CA . THR A 1 213 ? 20.735 13.208 8.356 1.00 91.00 213 THR A CA 1
ATOM 1559 C C . THR A 1 213 ? 20.597 12.467 9.695 1.00 91.00 213 THR A C 1
ATOM 1561 O O . THR A 1 213 ? 19.589 12.644 10.387 1.00 91.00 213 THR A O 1
ATOM 1564 N N . PRO A 1 214 ? 21.605 11.675 10.124 1.00 92.44 214 PRO A N 1
ATOM 1565 C CA . PRO A 1 214 ? 21.578 11.016 11.431 1.00 92.44 214 PRO A CA 1
ATOM 1566 C C . PRO A 1 214 ? 21.358 12.004 12.581 1.00 92.44 214 PRO A C 1
ATOM 1568 O O . PRO A 1 214 ? 20.465 11.788 13.392 1.00 92.44 214 PRO A O 1
ATOM 1571 N N . ALA A 1 215 ? 22.068 13.139 12.562 1.00 95.31 215 ALA A N 1
ATOM 1572 C CA . ALA A 1 215 ? 21.953 14.197 13.566 1.00 95.31 215 ALA A CA 1
ATOM 1573 C C . ALA A 1 215 ? 20.541 14.811 13.648 1.00 95.31 215 ALA A C 1
ATOM 1575 O O . ALA A 1 215 ? 20.107 15.222 14.724 1.00 95.31 215 ALA A O 1
ATOM 1576 N N . PHE A 1 216 ? 19.782 14.842 12.545 1.00 97.69 216 PHE A N 1
ATOM 1577 C CA . PHE A 1 216 ? 18.376 15.241 12.599 1.00 97.69 216 PHE A CA 1
ATOM 1578 C C . PHE A 1 216 ? 17.473 14.145 13.188 1.00 97.69 216 PHE A C 1
ATOM 1580 O O . PHE A 1 216 ? 16.527 14.468 13.902 1.00 97.69 216 PHE A O 1
ATOM 1587 N N . LEU A 1 217 ? 17.776 12.857 12.984 1.00 97.69 217 LEU A N 1
ATOM 1588 C CA . LEU A 1 217 ? 17.081 11.767 13.690 1.00 97.69 217 LEU A CA 1
ATOM 1589 C C . LEU A 1 217 ? 17.397 11.769 15.198 1.00 97.69 217 LEU A C 1
ATOM 1591 O O . LEU A 1 217 ? 16.512 11.483 16.004 1.00 97.69 217 LEU A O 1
ATOM 1595 N N . ASP A 1 218 ? 18.622 12.138 15.587 1.00 97.81 218 ASP A N 1
ATOM 1596 C CA . ASP A 1 218 ? 19.008 12.373 16.986 1.00 97.81 218 ASP A CA 1
ATOM 1597 C C . ASP A 1 218 ? 18.212 13.541 17.597 1.00 97.81 218 ASP A C 1
ATOM 1599 O O . ASP A 1 218 ? 17.672 13.415 18.700 1.00 97.81 218 ASP A O 1
ATOM 1603 N N . HIS A 1 219 ? 18.050 14.639 16.848 1.00 98.25 219 HIS A N 1
ATOM 1604 C CA . HIS A 1 219 ? 17.204 15.775 17.234 1.00 98.25 219 HIS A CA 1
ATOM 1605 C C . HIS A 1 219 ? 15.725 15.393 17.383 1.00 98.25 219 HIS A C 1
ATOM 1607 O O . HIS A 1 219 ? 15.124 15.696 18.411 1.00 98.25 219 HIS A O 1
ATOM 1613 N N . VAL A 1 220 ? 15.140 14.664 16.423 1.00 98.56 220 VAL A N 1
ATOM 1614 C CA . VAL A 1 220 ? 13.746 14.186 16.526 1.00 98.56 220 VAL A CA 1
ATOM 1615 C C . VAL A 1 220 ? 13.570 13.273 17.744 1.00 98.56 220 VAL A C 1
ATOM 1617 O O . VAL A 1 220 ? 12.618 13.451 18.502 1.00 98.56 220 VAL A O 1
ATOM 1620 N N . ALA A 1 221 ? 14.499 12.346 18.002 1.00 98.44 221 ALA A N 1
ATOM 1621 C CA . ALA A 1 221 ? 14.455 11.513 19.206 1.00 98.44 221 ALA A CA 1
ATOM 1622 C C . ALA A 1 221 ? 14.574 12.345 20.501 1.00 98.44 221 ALA A C 1
ATOM 1624 O O . ALA A 1 221 ? 13.910 12.037 21.491 1.00 98.44 221 ALA A O 1
ATOM 1625 N N . SER A 1 222 ? 15.356 13.430 20.496 1.00 98.19 222 SER A N 1
ATOM 1626 C CA . SER A 1 222 ? 15.404 14.396 21.601 1.00 98.19 222 SER A CA 1
ATOM 1627 C C . SER A 1 222 ? 14.054 15.098 21.811 1.00 98.19 222 SER A C 1
ATOM 1629 O O . SER A 1 222 ? 13.541 15.115 22.931 1.00 98.19 222 SER A O 1
ATOM 1631 N N . CYS A 1 223 ? 13.413 15.575 20.736 1.00 98.44 223 CYS A N 1
ATOM 1632 C CA . CYS A 1 223 ? 12.066 16.152 20.788 1.00 98.44 223 CYS A CA 1
ATOM 1633 C C . CYS A 1 223 ? 11.025 15.166 21.342 1.00 98.44 223 CYS A C 1
ATOM 1635 O O . CYS A 1 223 ? 10.164 15.581 22.109 1.00 98.44 223 CYS A O 1
ATOM 1637 N N . VAL A 1 224 ? 11.121 13.870 21.024 1.00 98.56 224 VAL A N 1
ATOM 1638 C CA . VAL A 1 224 ? 10.237 12.835 21.593 1.00 98.56 224 VAL A CA 1
ATOM 1639 C C . VAL A 1 224 ? 10.459 12.651 23.095 1.00 98.56 224 VAL A C 1
ATOM 1641 O O . VAL A 1 224 ? 9.484 12.611 23.842 1.00 98.56 224 VAL A O 1
ATOM 1644 N N . ARG A 1 225 ? 11.711 12.581 23.572 1.00 98.19 225 ARG A N 1
ATOM 1645 C CA . ARG A 1 225 ? 11.990 12.475 25.020 1.00 98.19 225 ARG A CA 1
ATOM 1646 C C . ARG A 1 225 ? 11.508 13.716 25.778 1.00 98.19 225 ARG A C 1
ATOM 1648 O O . ARG A 1 225 ? 10.912 13.581 26.842 1.00 98.19 225 ARG A O 1
ATOM 1655 N N . ARG A 1 226 ? 11.688 14.908 25.196 1.00 97.88 226 ARG A N 1
ATOM 1656 C CA . ARG A 1 226 ? 11.138 16.169 25.715 1.00 97.88 226 ARG A CA 1
ATOM 1657 C C . ARG A 1 226 ? 9.606 16.135 25.781 1.00 97.88 226 ARG A C 1
ATOM 1659 O O . ARG A 1 226 ? 9.041 16.424 26.827 1.00 97.88 226 ARG A O 1
ATOM 1666 N N . ALA A 1 227 ? 8.945 15.721 24.702 1.00 97.44 227 ALA A N 1
ATOM 1667 C CA . ALA A 1 227 ? 7.489 15.612 24.622 1.00 97.44 227 ALA A CA 1
ATOM 1668 C C . ALA A 1 227 ? 6.903 14.591 25.620 1.00 97.44 227 ALA A C 1
ATOM 1670 O O . ALA A 1 227 ? 5.830 14.823 26.168 1.00 97.44 227 ALA A O 1
ATOM 1671 N N . LEU A 1 228 ? 7.612 13.490 25.903 1.00 96.44 228 LEU A N 1
ATOM 1672 C CA . LEU A 1 228 ? 7.234 12.539 26.956 1.00 96.44 228 LEU A CA 1
ATOM 1673 C C . LEU A 1 228 ? 7.311 13.154 28.364 1.00 96.44 228 LEU A C 1
ATOM 1675 O O . LEU A 1 228 ? 6.476 12.819 29.200 1.00 96.44 228 LEU A O 1
ATOM 1679 N N . ALA A 1 229 ? 8.285 14.030 28.627 1.00 96.06 229 ALA A N 1
ATOM 1680 C CA . ALA A 1 229 ? 8.472 14.669 29.931 1.00 96.06 229 ALA A CA 1
ATOM 1681 C C . ALA A 1 229 ? 7.561 15.892 30.157 1.00 96.06 229 ALA A C 1
ATOM 1683 O O . ALA A 1 229 ? 7.126 16.130 31.278 1.00 96.06 229 ALA A O 1
ATOM 1684 N N . GLU A 1 230 ? 7.273 16.668 29.107 1.00 96.56 230 GLU A N 1
ATOM 1685 C CA . GLU A 1 230 ? 6.476 17.904 29.187 1.00 96.56 230 GLU A CA 1
ATOM 1686 C C . GLU A 1 230 ? 4.960 17.691 29.028 1.00 96.56 230 GLU A C 1
ATOM 1688 O O . GLU A 1 230 ? 4.192 18.581 29.384 1.00 96.56 230 GLU A O 1
ATOM 1693 N N . GLN A 1 231 ? 4.512 16.561 28.465 1.00 95.88 231 GLN A N 1
ATOM 1694 C CA . GLN A 1 231 ? 3.104 16.319 28.115 1.00 95.88 231 GLN A CA 1
ATOM 1695 C C . GLN A 1 231 ? 2.629 14.927 28.547 1.00 95.88 231 GLN A C 1
ATOM 1697 O O . GLN A 1 231 ? 3.403 13.969 28.568 1.00 95.88 231 GLN A O 1
ATOM 1702 N N . GLU A 1 232 ? 1.326 14.781 28.795 1.00 91.62 232 GLU A N 1
ATOM 1703 C CA . GLU A 1 232 ? 0.675 13.495 29.075 1.00 91.62 232 GLU A CA 1
ATOM 1704 C C . GLU A 1 232 ? 0.088 12.808 27.821 1.00 91.62 232 GLU A C 1
ATOM 1706 O O . GLU A 1 232 ? -0.199 13.442 26.809 1.00 91.62 232 GLU A O 1
ATOM 1711 N N . GLY A 1 233 ? -0.232 11.510 27.925 1.00 92.00 233 GLY A N 1
ATOM 1712 C CA . GLY A 1 233 ? -0.862 10.728 26.848 1.00 92.00 233 GLY A CA 1
ATOM 1713 C C . GLY A 1 233 ? 0.134 10.212 25.808 1.00 92.00 233 GLY A C 1
ATOM 1714 O O . GLY A 1 233 ? 1.348 10.329 25.992 1.00 92.00 233 GLY A O 1
ATOM 1715 N N . ASP A 1 234 ? -0.365 9.603 24.735 1.00 95.38 234 ASP A N 1
ATOM 1716 C CA . ASP A 1 234 ? 0.504 8.939 23.761 1.00 95.38 234 ASP A CA 1
ATOM 1717 C C . ASP A 1 234 ? 1.074 9.913 22.726 1.00 95.38 234 ASP A C 1
ATOM 1719 O O . ASP A 1 234 ? 0.460 10.931 22.382 1.00 95.38 234 ASP A O 1
ATOM 1723 N N . VAL A 1 235 ? 2.272 9.579 22.238 1.00 97.31 235 VAL A N 1
ATOM 1724 C CA . VAL A 1 235 ? 3.056 10.401 21.312 1.00 97.31 235 VAL A CA 1
ATOM 1725 C C . VAL A 1 235 ? 3.031 9.780 19.918 1.00 97.31 235 VAL A C 1
ATOM 1727 O O . VAL A 1 235 ? 3.419 8.626 19.745 1.00 97.31 235 VAL A O 1
ATOM 1730 N N . LEU A 1 236 ? 2.630 10.550 18.909 1.00 97.38 236 LEU A N 1
ATOM 1731 C CA . LEU A 1 236 ? 2.681 10.168 17.498 1.00 97.38 236 LEU A CA 1
ATOM 1732 C C . LEU A 1 236 ? 3.809 10.921 16.784 1.00 97.38 236 LEU A C 1
ATOM 1734 O O . LEU A 1 236 ? 3.782 12.145 16.684 1.00 97.38 236 LEU A O 1
ATOM 1738 N N . VAL A 1 237 ? 4.797 10.194 16.267 1.00 98.31 237 VAL A N 1
ATOM 1739 C CA . VAL A 1 237 ? 5.957 10.768 15.570 1.00 98.31 237 VAL A CA 1
ATOM 1740 C C . VAL A 1 237 ? 5.773 10.619 14.061 1.00 98.31 237 VAL A C 1
ATOM 1742 O O . VAL A 1 237 ? 5.507 9.512 13.598 1.00 98.31 237 VAL A O 1
ATOM 1745 N N . PHE A 1 238 ? 5.940 11.693 13.287 1.00 97.94 238 PHE A N 1
ATOM 1746 C CA . PHE A 1 238 ? 5.867 11.658 11.820 1.00 97.94 238 PHE A CA 1
ATOM 1747 C C . PHE A 1 238 ? 7.251 11.770 11.178 1.00 97.94 238 PHE A C 1
ATOM 1749 O O . PHE A 1 238 ? 7.958 12.759 11.373 1.00 97.94 238 PHE A O 1
ATOM 1756 N N . LEU A 1 239 ? 7.613 10.771 10.369 1.00 97.31 239 LEU A N 1
ATOM 1757 C CA . LEU A 1 239 ? 8.890 10.658 9.657 1.00 97.31 239 LEU A CA 1
ATOM 1758 C C . LEU A 1 239 ? 8.670 10.302 8.171 1.00 97.31 239 LEU A C 1
ATOM 1760 O O . LEU A 1 239 ? 7.657 9.691 7.825 1.00 97.31 239 LEU A O 1
ATOM 1764 N N . PRO A 1 240 ? 9.602 10.648 7.261 1.00 93.12 240 PRO A N 1
ATOM 1765 C CA . PRO A 1 240 ? 9.382 10.482 5.823 1.00 93.12 240 PRO A CA 1
ATOM 1766 C C . PRO A 1 240 ? 9.483 9.031 5.320 1.00 93.12 240 PRO A C 1
ATOM 1768 O O . PRO A 1 240 ? 9.104 8.763 4.184 1.00 93.12 240 PRO A O 1
ATOM 1771 N N . GLY A 1 241 ? 9.967 8.066 6.110 1.00 91.06 241 GLY A N 1
ATOM 1772 C CA . GLY A 1 241 ? 10.056 6.682 5.645 1.00 91.06 241 GLY A CA 1
ATOM 1773 C C . GLY A 1 241 ? 10.497 5.656 6.682 1.00 91.06 241 GLY A C 1
ATOM 1774 O O . GLY A 1 241 ? 10.736 5.965 7.845 1.00 91.06 241 GLY A O 1
ATOM 1775 N N . VAL A 1 242 ? 10.570 4.398 6.234 1.00 89.19 242 VAL A N 1
ATOM 1776 C CA . VAL A 1 242 ? 10.820 3.224 7.089 1.00 89.19 242 VAL A CA 1
ATOM 1777 C C . VAL A 1 242 ? 12.202 3.270 7.744 1.00 89.19 242 VAL A C 1
ATOM 1779 O O . VAL A 1 242 ? 12.309 2.994 8.932 1.00 89.19 242 VAL A O 1
ATOM 1782 N N . GLY A 1 243 ? 13.248 3.660 7.006 1.00 87.94 243 GLY A N 1
ATOM 1783 C CA . GLY A 1 243 ? 14.606 3.748 7.557 1.00 87.94 243 GLY A CA 1
ATOM 1784 C C . GLY A 1 243 ? 14.718 4.795 8.667 1.00 87.94 243 GLY A C 1
ATOM 1785 O O . GLY A 1 243 ? 15.380 4.564 9.673 1.00 87.94 243 GLY A O 1
ATOM 1786 N N . GLU A 1 244 ? 14.009 5.912 8.518 1.00 95.50 244 GLU A N 1
ATOM 1787 C CA . GLU A 1 244 ? 13.912 6.962 9.525 1.00 95.50 244 GLU A CA 1
ATOM 1788 C C . GLU A 1 244 ? 13.077 6.516 10.733 1.00 95.50 244 GLU A C 1
ATOM 1790 O O . GLU A 1 244 ? 13.498 6.738 11.867 1.00 95.50 244 GLU A O 1
ATOM 1795 N N . VAL A 1 245 ? 11.944 5.836 10.510 1.00 95.38 245 VAL A N 1
ATOM 1796 C CA . VAL A 1 245 ? 11.117 5.241 11.577 1.00 95.38 245 VAL A CA 1
ATOM 1797 C C . VAL A 1 245 ? 11.928 4.252 12.414 1.00 95.38 245 VAL A C 1
ATOM 1799 O O . VAL A 1 245 ? 11.969 4.393 13.634 1.00 95.38 245 VAL A O 1
ATOM 1802 N N . SER A 1 246 ? 12.626 3.300 11.786 1.00 92.75 246 SER A N 1
ATOM 1803 C CA . SER A 1 246 ? 13.523 2.378 12.492 1.00 92.75 246 SER A CA 1
ATOM 1804 C C . SER A 1 246 ? 14.652 3.134 13.199 1.00 92.75 246 SER A C 1
ATOM 1806 O O . SER A 1 246 ? 14.910 2.895 14.375 1.00 92.75 246 SER A O 1
ATOM 1808 N N . GLY A 1 247 ? 15.280 4.097 12.517 1.00 93.69 247 GLY A N 1
ATOM 1809 C CA . GLY A 1 247 ? 16.388 4.886 13.053 1.00 93.69 247 GLY A CA 1
ATOM 1810 C C . GLY A 1 247 ? 16.028 5.724 14.284 1.00 93.69 247 GLY A C 1
ATOM 1811 O O . GLY A 1 247 ? 16.882 5.885 15.156 1.00 93.69 247 GLY A O 1
ATOM 1812 N N . VAL A 1 248 ? 14.793 6.229 14.384 1.00 98.00 248 VAL A N 1
ATOM 1813 C CA . VAL A 1 248 ? 14.275 6.936 15.570 1.00 98.00 248 VAL A CA 1
ATOM 1814 C C . VAL A 1 248 ? 13.772 5.958 16.630 1.00 98.00 248 VAL A C 1
ATOM 1816 O O . VAL A 1 248 ? 14.063 6.162 17.803 1.00 98.00 248 VAL A O 1
ATOM 1819 N N . ALA A 1 249 ? 13.103 4.864 16.253 1.00 96.06 249 ALA A N 1
ATOM 1820 C CA . ALA A 1 249 ? 12.676 3.841 17.210 1.00 96.06 249 ALA A CA 1
ATOM 1821 C C . ALA A 1 249 ? 13.870 3.244 17.982 1.00 96.06 249 ALA A C 1
ATOM 1823 O O . ALA A 1 249 ? 13.824 3.166 19.207 1.00 96.06 249 ALA A O 1
ATOM 1824 N N . SER A 1 250 ? 14.983 2.932 17.304 1.00 94.69 250 SER A N 1
ATOM 1825 C CA . SER A 1 250 ? 16.219 2.466 17.957 1.00 94.69 250 SER A CA 1
ATOM 1826 C C . SER A 1 250 ? 16.838 3.507 18.899 1.00 94.69 250 SER A C 1
ATOM 1828 O O . SER A 1 250 ? 17.365 3.144 19.945 1.00 94.69 250 SER A O 1
ATOM 1830 N N . ARG A 1 251 ? 16.741 4.808 18.580 1.00 97.56 251 ARG A N 1
ATOM 1831 C CA . ARG A 1 251 ? 17.198 5.910 19.457 1.00 97.56 251 ARG A CA 1
ATOM 1832 C C . ARG A 1 251 ? 16.339 6.083 20.712 1.00 97.56 251 ARG A C 1
ATOM 1834 O O . ARG A 1 251 ? 16.754 6.776 21.641 1.00 97.56 251 ARG A O 1
ATOM 1841 N N . LEU A 1 252 ? 15.142 5.504 20.725 1.00 96.88 252 LEU A N 1
ATOM 1842 C CA . LEU A 1 252 ? 14.186 5.557 21.828 1.00 96.88 252 LEU A CA 1
ATOM 1843 C C . LEU A 1 252 ? 14.167 4.259 22.651 1.00 96.88 252 LEU A C 1
ATOM 1845 O O . LEU A 1 252 ? 13.314 4.104 23.518 1.00 96.88 252 LEU A O 1
ATOM 1849 N N . ALA A 1 253 ? 15.119 3.345 22.436 1.00 90.81 253 ALA A N 1
ATOM 1850 C CA . ALA A 1 253 ? 15.339 2.233 23.355 1.00 90.81 253 ALA A CA 1
ATOM 1851 C C . ALA A 1 253 ? 15.578 2.757 24.788 1.00 90.81 253 ALA A C 1
ATOM 1853 O O . ALA A 1 253 ? 16.337 3.706 24.990 1.00 90.81 253 ALA A O 1
ATOM 1854 N N . GLY A 1 254 ? 14.913 2.151 25.775 1.00 87.81 254 GLY A N 1
ATOM 1855 C CA . GLY A 1 254 ? 15.044 2.516 27.190 1.00 87.81 254 GLY A CA 1
ATOM 1856 C C . GLY A 1 254 ? 14.216 3.719 27.669 1.00 87.81 254 GLY A C 1
ATOM 1857 O O . GLY A 1 254 ? 14.365 4.104 28.825 1.00 87.81 254 GLY A O 1
ATOM 1858 N N . VAL A 1 255 ? 13.339 4.316 26.848 1.00 93.69 255 VAL A N 1
ATOM 1859 C CA . VAL A 1 255 ? 12.332 5.268 27.369 1.00 93.69 255 VAL A CA 1
ATOM 1860 C C . VAL A 1 255 ? 11.226 4.524 28.127 1.00 93.69 255 VAL A C 1
ATOM 1862 O O . VAL A 1 255 ? 10.882 3.399 27.767 1.00 93.69 255 VAL A O 1
ATOM 1865 N N . ASP A 1 256 ? 10.605 5.159 29.127 1.00 91.94 256 ASP A N 1
ATOM 1866 C CA . ASP A 1 256 ? 9.462 4.580 29.855 1.00 91.94 256 ASP A CA 1
ATOM 1867 C C . ASP A 1 256 ? 8.138 4.697 29.067 1.00 91.94 256 ASP A C 1
ATOM 1869 O O . ASP A 1 256 ? 7.140 5.255 29.519 1.00 91.94 256 ASP A O 1
ATOM 1873 N N . ALA A 1 257 ? 8.149 4.201 27.830 1.00 93.69 257 ALA A N 1
ATOM 1874 C CA . ALA A 1 257 ? 6.992 4.128 26.950 1.00 93.69 257 ALA A CA 1
ATOM 1875 C C . ALA A 1 257 ? 7.167 3.013 25.909 1.00 93.69 257 ALA A C 1
ATOM 1877 O O . ALA A 1 257 ? 8.273 2.691 25.478 1.00 93.69 257 ALA A O 1
ATOM 1878 N N . ASP A 1 258 ? 6.053 2.444 25.470 1.00 94.44 258 ASP A N 1
ATOM 1879 C CA . ASP A 1 258 ? 5.986 1.415 24.443 1.00 94.44 258 ASP A CA 1
ATOM 1880 C C . ASP A 1 258 ? 6.254 2.024 23.056 1.00 94.44 258 ASP A C 1
ATOM 1882 O O . ASP A 1 258 ? 5.358 2.584 22.417 1.00 94.44 258 ASP A O 1
ATOM 1886 N N . VAL A 1 259 ? 7.493 1.920 22.572 1.00 95.81 259 VAL A N 1
ATOM 1887 C CA . VAL A 1 259 ? 7.882 2.382 21.230 1.00 95.81 259 VAL A CA 1
ATOM 1888 C C . VAL A 1 259 ? 7.362 1.400 20.175 1.00 95.81 259 VAL A C 1
ATOM 1890 O O . VAL A 1 259 ? 7.787 0.246 20.122 1.00 95.81 259 VAL A O 1
ATOM 1893 N N . ARG A 1 260 ? 6.435 1.846 19.319 1.00 95.19 260 ARG A N 1
ATOM 1894 C CA . ARG A 1 260 ? 5.771 1.024 18.292 1.00 95.19 260 ARG A CA 1
ATOM 1895 C C . ARG A 1 260 ? 5.958 1.650 16.901 1.00 95.19 260 ARG A C 1
ATOM 1897 O O . ARG A 1 260 ? 5.474 2.761 16.685 1.00 95.19 260 ARG A O 1
ATOM 1904 N N . PRO A 1 261 ? 6.639 1.000 15.940 1.00 94.44 261 PRO A N 1
ATOM 1905 C CA . PRO A 1 261 ? 6.710 1.508 14.570 1.00 94.44 261 PRO A CA 1
ATOM 1906 C C . PRO A 1 261 ? 5.341 1.404 13.875 1.00 94.44 261 PRO A C 1
ATOM 1908 O O . PRO A 1 261 ? 4.551 0.515 14.185 1.00 94.44 261 PRO A O 1
ATOM 1911 N N . LEU A 1 262 ? 5.066 2.275 12.896 1.00 92.25 262 LEU A N 1
ATOM 1912 C CA . LEU A 1 262 ? 3.832 2.243 12.101 1.00 92.25 262 LEU A CA 1
ATOM 1913 C C . LEU A 1 262 ? 4.074 2.614 10.622 1.00 92.25 262 LEU A C 1
ATOM 1915 O O . LEU A 1 262 ? 4.122 3.779 10.220 1.00 92.25 262 LEU A O 1
ATOM 1919 N N . HIS A 1 263 ? 4.220 1.596 9.772 1.00 89.00 263 HIS A N 1
ATOM 1920 C CA . HIS A 1 263 ? 4.369 1.754 8.322 1.00 89.00 263 HIS A CA 1
ATOM 1921 C C . HIS A 1 263 ? 3.757 0.583 7.542 1.00 89.00 263 HIS A C 1
ATOM 1923 O O . HIS A 1 263 ? 3.640 -0.530 8.046 1.00 89.00 263 HIS A O 1
ATOM 1929 N N . GLY A 1 264 ? 3.410 0.813 6.270 1.00 77.81 264 GLY A N 1
ATOM 1930 C CA . GLY A 1 264 ? 2.651 -0.147 5.451 1.00 77.81 264 GLY A CA 1
ATOM 1931 C C . GLY A 1 264 ? 3.323 -1.507 5.198 1.00 77.81 264 GLY A C 1
ATOM 1932 O O . GLY A 1 264 ? 2.617 -2.461 4.885 1.00 77.81 264 GLY A O 1
ATOM 1933 N N . ARG A 1 265 ? 4.654 -1.608 5.359 1.00 75.81 265 ARG A N 1
ATOM 1934 C CA . ARG A 1 265 ? 5.412 -2.880 5.281 1.00 75.81 265 ARG A CA 1
ATOM 1935 C C . ARG A 1 265 ? 5.346 -3.744 6.549 1.00 75.81 265 ARG A C 1
ATOM 1937 O O . ARG A 1 265 ? 5.813 -4.872 6.516 1.00 75.81 265 ARG A O 1
ATOM 1944 N N . LEU A 1 266 ? 4.813 -3.241 7.665 1.00 77.19 266 LEU A N 1
ATOM 1945 C CA . LEU A 1 266 ? 4.693 -4.047 8.885 1.00 77.19 266 LEU A CA 1
ATOM 1946 C C . LEU A 1 266 ? 3.691 -5.199 8.701 1.00 77.19 266 LEU A C 1
ATOM 1948 O O . LEU A 1 266 ? 2.668 -4.997 8.037 1.00 77.19 266 LEU A O 1
ATOM 1952 N N . PRO A 1 267 ? 3.899 -6.360 9.350 1.00 74.56 267 PRO A N 1
ATOM 1953 C CA . PRO A 1 267 ? 2.866 -7.379 9.496 1.00 74.56 267 PRO A CA 1
ATOM 1954 C C . PRO A 1 267 ? 1.572 -6.794 10.096 1.00 74.56 267 PRO A C 1
ATOM 1956 O O . PRO A 1 267 ? 1.650 -5.889 10.932 1.00 74.56 267 PRO A O 1
ATOM 1959 N N . PRO A 1 268 ? 0.375 -7.307 9.741 1.00 70.69 268 PRO A N 1
ATOM 1960 C CA . PRO A 1 268 ? -0.887 -6.745 10.228 1.00 70.69 268 PRO A CA 1
ATOM 1961 C C . PRO A 1 268 ? -1.003 -6.688 11.756 1.00 70.69 268 PRO A C 1
ATOM 1963 O O . PRO A 1 268 ? -1.596 -5.751 12.274 1.00 70.69 268 PRO A O 1
ATOM 1966 N N . HIS A 1 269 ? -0.407 -7.634 12.492 1.00 75.94 269 HIS A N 1
ATOM 1967 C CA . HIS A 1 269 ? -0.470 -7.622 13.956 1.00 75.94 269 HIS A CA 1
ATOM 1968 C C . HIS A 1 269 ? 0.399 -6.522 14.588 1.00 75.94 269 HIS A C 1
ATOM 1970 O O . HIS A 1 269 ? 0.003 -5.979 15.610 1.00 75.94 269 HIS A O 1
ATOM 1976 N N . GLU A 1 270 ? 1.531 -6.142 13.983 1.00 81.88 270 GLU A N 1
ATOM 1977 C CA . GLU A 1 270 ? 2.339 -4.999 14.451 1.00 81.88 270 GLU A CA 1
ATOM 1978 C C . GLU A 1 270 ? 1.604 -3.674 14.200 1.00 81.88 270 GLU A C 1
ATOM 1980 O O . GLU A 1 270 ? 1.589 -2.788 15.054 1.00 81.88 270 GLU A O 1
ATOM 1985 N N . GLN A 1 271 ? 0.923 -3.566 13.051 1.00 84.19 271 GLN A N 1
ATOM 1986 C CA . GLN A 1 271 ? 0.025 -2.442 12.758 1.00 84.19 271 GLN A CA 1
ATOM 1987 C C . GLN A 1 271 ? -1.093 -2.352 13.810 1.00 84.19 271 GLN A C 1
ATOM 1989 O O . GLN A 1 271 ? -1.383 -1.269 14.312 1.00 84.19 271 GLN A O 1
ATOM 1994 N N . ASP A 1 272 ? -1.676 -3.491 14.191 1.00 79.88 272 ASP A N 1
ATOM 1995 C CA . ASP A 1 272 ? -2.736 -3.558 15.198 1.00 79.88 272 ASP A CA 1
ATOM 1996 C C . ASP A 1 272 ? -2.227 -3.233 16.618 1.00 79.88 272 ASP A C 1
ATOM 1998 O O . ASP A 1 272 ? -2.942 -2.576 17.375 1.00 79.88 272 ASP A O 1
ATOM 2002 N N . LEU A 1 273 ? -0.987 -3.595 16.975 1.00 83.75 273 LEU A N 1
ATOM 2003 C CA . LEU A 1 273 ? -0.356 -3.206 18.248 1.00 83.75 273 LEU A CA 1
ATOM 2004 C C . LEU A 1 273 ? -0.120 -1.690 18.354 1.00 83.75 273 LEU A C 1
ATOM 2006 O O . LEU A 1 273 ? -0.339 -1.111 19.415 1.00 83.75 273 LEU A O 1
ATOM 2010 N N . ALA A 1 274 ? 0.267 -1.024 17.262 1.00 85.56 274 ALA A N 1
ATOM 2011 C CA . ALA A 1 274 ? 0.389 0.436 17.232 1.00 85.56 274 ALA A CA 1
ATOM 2012 C C . ALA A 1 274 ? -0.970 1.162 17.355 1.00 85.56 274 ALA A C 1
ATOM 2014 O O . ALA A 1 274 ? -1.018 2.327 17.749 1.00 85.56 274 ALA A O 1
ATOM 2015 N N . LEU A 1 275 ? -2.079 0.485 17.034 1.00 85.25 275 LEU A N 1
ATOM 2016 C CA . LEU A 1 275 ? -3.436 1.046 17.043 1.00 85.25 275 LEU A CA 1
ATOM 2017 C C . LEU A 1 275 ? -4.263 0.667 18.280 1.00 85.25 275 LEU A C 1
ATOM 2019 O O . LEU A 1 275 ? -5.232 1.356 18.595 1.00 85.25 275 LEU A O 1
ATOM 2023 N N . THR A 1 276 ? -3.882 -0.384 19.004 1.00 82.56 276 THR A N 1
ATOM 2024 C CA . THR A 1 276 ? -4.585 -0.853 20.208 1.00 82.56 276 THR A CA 1
ATOM 2025 C C . THR A 1 276 ? -4.081 -0.104 21.449 1.00 82.56 276 THR A C 1
ATOM 2027 O O . THR A 1 276 ? -2.869 -0.099 21.681 1.00 82.56 276 THR A O 1
ATOM 2030 N N . PRO A 1 277 ? -4.955 0.536 22.254 1.00 79.31 277 PRO A N 1
ATOM 2031 C CA . PRO A 1 277 ? -4.566 1.162 23.519 1.00 79.31 277 PRO A CA 1
ATOM 2032 C C . PRO A 1 277 ? -3.890 0.180 24.484 1.00 79.31 277 PRO A C 1
ATOM 2034 O O . PRO A 1 277 ? -4.322 -0.965 24.612 1.00 79.31 277 PRO A O 1
ATOM 2037 N N . GLY A 1 278 ? -2.844 0.643 25.172 1.00 77.88 278 GLY A N 1
ATOM 2038 C CA . GLY A 1 278 ? -2.129 -0.110 26.205 1.00 77.88 278 GLY A CA 1
ATOM 2039 C C . GLY A 1 278 ? -2.334 0.475 27.604 1.00 77.88 278 GLY A C 1
ATOM 2040 O O . GLY A 1 278 ? -2.902 1.552 27.764 1.00 77.88 278 GLY A O 1
ATOM 2041 N N . THR A 1 279 ? -1.842 -0.230 28.625 1.00 80.31 279 THR A N 1
ATOM 2042 C CA . THR A 1 279 ? -1.779 0.265 30.016 1.00 80.31 279 THR A CA 1
ATOM 2043 C C . THR A 1 279 ? -0.562 1.157 30.281 1.00 80.31 279 THR A C 1
ATOM 2045 O O . THR A 1 279 ? -0.561 1.926 31.238 1.00 80.31 279 THR A O 1
ATOM 2048 N N . ARG A 1 280 ? 0.470 1.067 29.433 1.00 88.50 280 ARG A N 1
ATOM 2049 C CA . ARG A 1 280 ? 1.631 1.966 29.391 1.00 88.50 280 ARG A CA 1
ATOM 2050 C C . ARG A 1 280 ? 1.447 3.004 28.285 1.00 88.50 280 ARG A C 1
ATOM 2052 O O . ARG A 1 280 ? 0.809 2.711 27.272 1.00 88.50 280 ARG A O 1
ATOM 2059 N N . ARG A 1 281 ? 2.056 4.186 28.455 1.00 92.50 281 ARG A N 1
ATOM 2060 C CA . ARG A 1 281 ? 2.149 5.196 27.385 1.00 92.50 281 ARG A CA 1
ATOM 2061 C C . ARG A 1 281 ? 2.852 4.606 26.167 1.00 92.50 281 ARG A C 1
ATOM 2063 O O . ARG A 1 281 ? 3.789 3.827 26.318 1.00 92.50 281 ARG A O 1
ATOM 2070 N N . ARG A 1 282 ? 2.443 5.011 24.968 1.00 95.00 282 ARG A N 1
ATOM 2071 C CA . ARG A 1 282 ? 3.000 4.565 23.684 1.00 95.00 282 ARG A CA 1
ATOM 2072 C C . ARG A 1 282 ? 3.683 5.715 22.947 1.00 95.00 282 ARG A C 1
ATOM 2074 O O . ARG A 1 282 ? 3.216 6.855 22.967 1.00 95.00 282 ARG A O 1
ATOM 2081 N N . VAL A 1 283 ? 4.757 5.388 22.231 1.00 97.25 283 VAL A N 1
ATOM 2082 C CA . VAL A 1 283 ? 5.350 6.247 21.198 1.00 97.25 283 VAL A CA 1
ATOM 2083 C C . VAL A 1 283 ? 5.158 5.559 19.855 1.00 97.25 283 VAL A C 1
ATOM 2085 O O . VAL A 1 283 ? 5.891 4.633 19.507 1.00 97.25 283 VAL A O 1
ATOM 2088 N N . VAL A 1 284 ? 4.166 6.004 19.091 1.00 96.81 284 VAL A N 1
ATOM 2089 C CA . VAL A 1 284 ? 3.874 5.473 17.759 1.00 96.81 284 VAL A CA 1
ATOM 2090 C C . VAL A 1 284 ? 4.744 6.205 16.739 1.00 96.81 284 VAL A C 1
ATOM 2092 O O . VAL A 1 284 ? 4.497 7.363 16.408 1.00 96.81 284 VAL A O 1
ATOM 2095 N N . VAL A 1 285 ? 5.790 5.540 16.250 1.00 97.56 285 VAL A N 1
ATOM 2096 C CA . VAL A 1 285 ? 6.767 6.108 15.311 1.00 97.56 285 VAL A CA 1
ATOM 2097 C C . VAL A 1 285 ? 6.332 5.782 13.884 1.00 97.56 285 VAL A C 1
ATOM 2099 O O . VAL A 1 285 ? 6.489 4.656 13.415 1.00 97.56 285 VAL A O 1
ATOM 2102 N N . SER A 1 286 ? 5.739 6.755 13.196 1.00 95.75 286 SER A N 1
ATOM 2103 C CA . SER A 1 286 ? 4.961 6.533 11.979 1.00 95.75 286 SER A CA 1
ATOM 2104 C C . SER A 1 286 ? 5.514 7.244 10.743 1.00 95.75 286 SER A C 1
ATOM 2106 O O . SER A 1 286 ? 6.277 8.209 10.798 1.00 95.75 286 SER A O 1
ATOM 2108 N N . THR A 1 287 ? 5.059 6.757 9.594 1.00 92.62 287 THR A N 1
ATOM 2109 C CA . THR A 1 287 ? 5.116 7.475 8.312 1.00 92.62 287 THR A CA 1
ATOM 2110 C C . THR A 1 287 ? 3.824 8.283 8.101 1.00 92.62 287 THR A C 1
ATOM 2112 O O . THR A 1 287 ? 2.959 8.325 8.977 1.00 92.62 287 THR A O 1
ATOM 2115 N N . ALA A 1 288 ? 3.607 8.851 6.909 1.00 87.06 288 ALA A N 1
ATOM 2116 C CA . ALA A 1 288 ? 2.321 9.459 6.526 1.00 87.06 288 ALA A CA 1
ATOM 2117 C C . ALA A 1 288 ? 1.101 8.497 6.610 1.00 87.06 288 ALA A C 1
ATOM 2119 O O . ALA A 1 288 ? -0.036 8.902 6.401 1.00 87.06 288 ALA A O 1
ATOM 2120 N N . VAL A 1 289 ? 1.297 7.216 6.953 1.00 85.06 289 VAL A N 1
ATOM 2121 C CA . VAL A 1 289 ? 0.227 6.245 7.254 1.00 85.06 289 VAL A CA 1
ATOM 2122 C C . VAL A 1 289 ? -0.738 6.721 8.352 1.00 85.06 289 VAL A C 1
ATOM 2124 O O . VAL A 1 289 ? -1.906 6.344 8.315 1.00 85.06 289 VAL A O 1
ATOM 2127 N N . ALA A 1 290 ? -0.287 7.556 9.294 1.00 84.69 290 ALA A N 1
ATOM 2128 C CA . ALA A 1 290 ? -1.140 8.122 10.346 1.00 84.69 290 ALA A CA 1
ATOM 2129 C C . ALA A 1 290 ? -1.723 9.519 10.018 1.00 84.69 290 ALA A C 1
ATOM 2131 O O . ALA A 1 290 ? -2.383 10.114 10.867 1.00 84.69 290 ALA A O 1
ATOM 2132 N N . GLU A 1 291 ? -1.469 10.063 8.822 1.00 83.19 291 GLU A N 1
ATOM 2133 C CA . GLU A 1 291 ? -1.652 11.494 8.515 1.00 83.19 291 GLU A CA 1
ATOM 2134 C C . GLU A 1 291 ? -3.109 11.923 8.291 1.00 83.19 291 GLU A C 1
ATOM 2136 O O . GLU A 1 291 ? -3.497 12.977 8.795 1.00 83.19 291 GLU A O 1
ATOM 2141 N N . SER A 1 292 ? -3.923 11.089 7.625 1.00 69.75 292 SER A N 1
ATOM 2142 C CA . SER A 1 292 ? -5.285 11.454 7.177 1.00 69.75 292 SER A CA 1
ATOM 2143 C C . SER A 1 292 ? -6.361 10.481 7.686 1.00 69.75 292 SER A C 1
ATOM 2145 O O . SER A 1 292 ? -7.000 10.763 8.709 1.00 69.75 292 SER A O 1
ATOM 2147 N N . SER A 1 293 ? -6.494 9.296 7.087 1.00 65.88 293 SER A N 1
ATOM 2148 C CA . SER A 1 293 ? -7.553 8.310 7.389 1.00 65.88 293 SER A CA 1
ATOM 2149 C C . SER A 1 293 ? -7.421 7.578 8.729 1.00 65.88 293 SER A C 1
ATOM 2151 O O . SER A 1 293 ? -8.423 7.216 9.348 1.00 65.88 293 SER A O 1
ATOM 2153 N N . LEU A 1 294 ? -6.200 7.344 9.213 1.00 75.88 294 LEU A N 1
ATOM 2154 C CA . LEU A 1 294 ? -5.973 6.442 10.345 1.00 75.88 294 LEU A CA 1
ATOM 2155 C C . LEU A 1 294 ? -6.076 7.156 11.703 1.00 75.88 294 LEU A C 1
ATOM 2157 O O . LEU A 1 294 ? -5.350 8.113 11.980 1.00 75.88 294 LEU A O 1
ATOM 2161 N N . THR A 1 295 ? -6.958 6.662 12.573 1.00 76.19 295 THR A N 1
ATOM 2162 C CA . THR A 1 295 ? -7.034 7.076 13.982 1.00 76.19 295 THR A CA 1
ATOM 2163 C C . THR A 1 295 ? -6.107 6.212 14.825 1.00 76.19 295 THR A C 1
ATOM 2165 O O . THR A 1 295 ? -6.281 4.998 14.867 1.00 76.19 295 THR A O 1
ATOM 2168 N N . VAL A 1 296 ? -5.176 6.849 15.534 1.00 85.50 296 VAL A N 1
ATOM 2169 C CA . VAL A 1 296 ? -4.407 6.242 16.626 1.00 85.50 296 VAL A CA 1
ATOM 2170 C C . VAL A 1 296 ? -5.040 6.749 17.932 1.00 85.50 296 VAL A C 1
ATOM 2172 O O . VAL A 1 296 ? -4.877 7.933 18.225 1.00 85.50 296 VAL A O 1
ATOM 2175 N N . PRO A 1 297 ? -5.815 5.935 18.675 1.00 83.62 297 PRO A N 1
ATOM 2176 C CA . PRO A 1 297 ? -6.480 6.393 19.900 1.00 83.62 297 PRO A CA 1
ATOM 2177 C C . PRO A 1 297 ? -5.466 6.719 21.000 1.00 83.62 297 PRO A C 1
ATOM 2179 O O . PRO A 1 297 ? -4.354 6.193 20.962 1.00 83.62 297 PRO A O 1
ATOM 2182 N N . GLY A 1 298 ? -5.829 7.539 21.986 1.00 88.00 298 GLY A N 1
ATOM 2183 C CA . GLY A 1 298 ? -4.988 7.908 23.136 1.00 88.00 298 GLY A CA 1
ATOM 2184 C C . GLY A 1 298 ? -3.859 8.908 22.841 1.00 88.00 298 GLY A C 1
ATOM 2185 O O . GLY A 1 298 ? -3.174 9.355 23.766 1.00 88.00 298 GLY A O 1
ATOM 2186 N N . VAL A 1 299 ? -3.657 9.280 21.572 1.00 92.25 299 VAL A N 1
ATOM 2187 C CA . VAL A 1 299 ? -2.653 10.270 21.162 1.00 92.25 299 VAL A CA 1
ATOM 2188 C C . VAL A 1 299 ? -3.104 11.670 21.566 1.00 92.25 299 VAL A C 1
ATOM 2190 O O . VAL A 1 299 ? -4.111 12.171 21.073 1.00 92.25 299 VAL A O 1
ATOM 2193 N N . ARG A 1 300 ? -2.308 12.319 22.423 1.00 93.88 300 ARG A N 1
ATOM 2194 C CA . ARG A 1 300 ? -2.455 13.740 22.796 1.00 93.88 300 ARG A CA 1
ATOM 2195 C C . ARG A 1 300 ? -1.248 14.588 22.391 1.00 93.88 300 ARG A C 1
ATOM 2197 O O . ARG A 1 300 ? -1.267 15.807 22.544 1.00 93.88 300 ARG A O 1
ATOM 2204 N N . VAL A 1 301 ? -0.196 13.964 21.858 1.00 97.19 301 VAL A N 1
ATOM 2205 C CA . VAL A 1 301 ? 1.058 14.642 21.520 1.00 97.19 301 VAL A CA 1
ATOM 2206 C C . VAL A 1 301 ? 1.539 14.211 20.142 1.00 97.19 301 VAL A C 1
ATOM 2208 O O . VAL A 1 301 ? 1.550 13.025 19.822 1.00 97.19 301 VAL A O 1
ATOM 2211 N N . VAL A 1 302 ? 1.972 15.165 19.323 1.00 97.88 302 VAL A N 1
ATOM 2212 C CA . VAL A 1 302 ? 2.564 14.906 18.005 1.00 97.88 302 VAL A CA 1
ATOM 2213 C C . VAL A 1 302 ? 3.992 15.437 17.971 1.00 97.88 302 VAL A C 1
ATOM 2215 O O . VAL A 1 302 ? 4.254 16.533 18.458 1.00 97.88 302 VAL A O 1
ATOM 2218 N N . VAL A 1 303 ? 4.912 14.689 17.364 1.00 98.62 303 VAL A N 1
ATOM 2219 C CA . VAL A 1 303 ? 6.271 15.150 17.043 1.00 98.62 303 VAL A CA 1
ATOM 2220 C C . VAL A 1 303 ? 6.464 15.026 15.536 1.00 98.62 303 VAL A C 1
ATOM 2222 O O . VAL A 1 303 ? 6.578 13.926 15.000 1.00 98.62 303 VAL A O 1
ATOM 2225 N N . ASP A 1 304 ? 6.458 16.149 14.827 1.00 98.31 304 ASP A N 1
ATOM 2226 C CA . ASP A 1 304 ? 6.524 16.170 13.367 1.00 98.31 304 ASP A CA 1
ATOM 2227 C C . ASP A 1 304 ? 7.935 16.544 12.897 1.00 98.31 304 ASP A C 1
ATOM 2229 O O . ASP A 1 304 ? 8.437 17.633 13.186 1.00 98.31 304 ASP A O 1
ATOM 2233 N N . ALA A 1 305 ? 8.573 15.657 12.126 1.00 97.69 305 ALA A N 1
ATOM 2234 C CA . ALA A 1 305 ? 9.852 15.938 11.475 1.00 97.69 305 ALA A CA 1
ATOM 2235 C C . ALA A 1 305 ? 9.732 16.991 10.350 1.00 97.69 305 ALA A C 1
ATOM 2237 O O . ALA A 1 305 ? 10.745 17.490 9.847 1.00 97.69 305 ALA A O 1
ATOM 2238 N N . GLY A 1 306 ? 8.507 17.318 9.919 1.00 96.12 306 GLY A N 1
ATOM 2239 C CA . GLY A 1 306 ? 8.218 18.313 8.883 1.00 96.12 306 GLY A CA 1
ATOM 2240 C C . GLY A 1 306 ? 8.693 17.899 7.491 1.00 96.12 306 GLY A C 1
ATOM 2241 O O . GLY A 1 306 ? 8.942 18.763 6.649 1.00 96.12 306 GLY A O 1
ATOM 2242 N N . LEU A 1 307 ? 8.877 16.594 7.274 1.00 95.44 307 LEU A N 1
ATOM 2243 C CA . LEU A 1 307 ? 9.307 15.989 6.015 1.00 95.44 307 LEU A CA 1
ATOM 2244 C C . LEU A 1 307 ? 8.269 14.971 5.518 1.00 95.44 307 LEU A C 1
ATOM 2246 O O . LEU A 1 307 ? 7.546 14.351 6.307 1.00 95.44 307 LEU A O 1
ATOM 2250 N N . SER A 1 308 ? 8.235 14.778 4.204 1.00 90.88 308 SER A N 1
ATOM 2251 C CA . SER A 1 308 ? 7.493 13.727 3.508 1.00 90.88 308 SER A CA 1
ATOM 2252 C C . SER A 1 308 ? 8.362 13.105 2.411 1.00 90.88 308 SER A C 1
ATOM 2254 O O . SER A 1 308 ? 9.396 13.663 2.039 1.00 90.88 308 SER A O 1
ATOM 2256 N N . ARG A 1 309 ? 7.964 11.940 1.900 1.00 88.31 309 ARG A N 1
ATOM 2257 C CA . ARG A 1 309 ? 8.646 11.232 0.810 1.00 88.31 309 ARG A CA 1
ATOM 2258 C C . ARG A 1 309 ? 7.648 10.959 -0.301 1.00 88.31 309 ARG A C 1
ATOM 2260 O O . ARG A 1 309 ? 6.650 10.285 -0.067 1.00 88.31 309 ARG A O 1
ATOM 2267 N N . GLN A 1 310 ? 7.919 11.507 -1.478 1.00 83.12 310 GLN A N 1
ATOM 2268 C CA . GLN A 1 310 ? 7.012 11.505 -2.625 1.00 83.12 310 GLN A CA 1
ATOM 2269 C C . GLN A 1 310 ? 7.666 10.797 -3.820 1.00 83.12 310 GLN A C 1
ATOM 2271 O O . GLN A 1 310 ? 8.878 10.957 -4.012 1.00 83.12 310 GLN A O 1
ATOM 2276 N N . PRO A 1 311 ? 6.901 10.052 -4.638 1.00 77.69 311 PRO A N 1
ATOM 2277 C CA . PRO A 1 311 ? 7.358 9.667 -5.967 1.00 77.69 311 PRO A CA 1
ATOM 2278 C C . PRO A 1 311 ? 7.516 10.927 -6.826 1.00 77.69 311 PRO A C 1
ATOM 2280 O O . PRO A 1 311 ? 6.632 11.780 -6.836 1.00 77.69 311 PRO A O 1
ATOM 2283 N N . ARG A 1 312 ? 8.644 11.064 -7.528 1.00 80.75 312 ARG A N 1
ATOM 2284 C CA . ARG A 1 312 ? 8.843 12.079 -8.574 1.00 80.75 312 ARG A CA 1
ATOM 2285 C C . ARG A 1 312 ? 9.657 11.487 -9.722 1.00 80.75 312 ARG A C 1
ATOM 2287 O O . ARG A 1 312 ? 10.613 10.750 -9.475 1.00 80.75 312 ARG A O 1
ATOM 2294 N N . THR A 1 313 ? 9.309 11.836 -10.956 1.00 76.00 313 THR A N 1
ATOM 2295 C CA . THR A 1 313 ? 9.926 11.264 -12.165 1.00 76.00 313 THR A CA 1
ATOM 2296 C C . THR A 1 313 ? 10.728 12.302 -12.952 1.00 76.00 313 THR A C 1
ATOM 2298 O O . THR A 1 313 ? 10.204 13.344 -13.338 1.00 76.00 313 THR A O 1
ATOM 2301 N N . ASP A 1 314 ? 12.002 12.013 -13.249 1.00 73.25 314 ASP A N 1
ATOM 2302 C CA . ASP A 1 314 ? 12.753 12.759 -14.267 1.00 73.25 314 ASP A CA 1
ATOM 2303 C C . ASP A 1 314 ? 12.400 12.199 -15.652 1.00 73.25 314 ASP A C 1
ATOM 2305 O O . ASP A 1 314 ? 13.064 11.306 -16.189 1.00 73.25 314 ASP A O 1
ATOM 2309 N N . HIS A 1 315 ? 11.326 12.736 -16.237 1.00 67.31 315 HIS A N 1
ATOM 2310 C CA . HIS A 1 315 ? 10.826 12.334 -17.556 1.00 67.31 315 HIS A CA 1
ATOM 2311 C C . HIS A 1 315 ? 11.856 12.518 -18.687 1.00 67.31 315 HIS A C 1
ATOM 2313 O O . HIS A 1 315 ? 11.706 11.906 -19.738 1.00 67.31 315 HIS A O 1
ATOM 2319 N N . ARG A 1 316 ? 12.923 13.314 -18.494 1.00 65.06 316 ARG A N 1
ATOM 2320 C CA . ARG A 1 316 ? 14.022 13.442 -19.472 1.00 65.06 316 ARG A CA 1
ATOM 2321 C C . ARG A 1 316 ? 15.049 12.308 -19.380 1.00 65.06 316 ARG A C 1
ATOM 2323 O O . ARG A 1 316 ? 15.992 12.299 -20.168 1.00 65.06 316 ARG A O 1
ATOM 2330 N N . ARG A 1 317 ? 14.935 11.410 -18.393 1.00 64.44 317 ARG A N 1
ATOM 2331 C CA . ARG A 1 317 ? 15.941 10.374 -18.086 1.00 64.44 317 ARG A CA 1
ATOM 2332 C C . ARG A 1 317 ? 15.381 8.979 -17.812 1.00 64.44 317 ARG A C 1
ATOM 2334 O O . ARG A 1 317 ? 16.175 8.080 -17.565 1.00 64.44 317 ARG A O 1
ATOM 2341 N N . GLY A 1 318 ? 14.058 8.797 -17.805 1.00 64.06 318 GLY A N 1
ATOM 2342 C CA . GLY A 1 318 ? 13.414 7.504 -17.515 1.00 64.06 318 GLY A CA 1
ATOM 2343 C C . GLY A 1 318 ? 13.502 7.053 -16.048 1.00 64.06 318 GLY A C 1
ATOM 2344 O O . GLY A 1 318 ? 13.117 5.930 -15.720 1.00 64.06 318 GLY A O 1
ATOM 2345 N N . LEU A 1 319 ? 13.997 7.912 -15.147 1.00 68.94 319 LEU A N 1
ATOM 2346 C CA . LEU A 1 319 ? 14.213 7.581 -13.738 1.00 68.94 319 LEU A CA 1
ATOM 2347 C C . LEU A 1 319 ? 13.099 8.160 -12.857 1.00 68.94 319 LEU A C 1
ATOM 2349 O O . LEU A 1 319 ? 13.035 9.367 -12.615 1.00 68.94 319 LEU A O 1
ATOM 2353 N N . ALA A 1 320 ? 12.245 7.271 -12.351 1.00 67.50 320 ALA A N 1
ATOM 2354 C CA . ALA A 1 320 ? 11.326 7.543 -11.251 1.00 67.50 320 ALA A CA 1
ATOM 2355 C C . ALA A 1 320 ? 12.024 7.262 -9.910 1.00 67.50 320 ALA A C 1
ATOM 2357 O O . ALA A 1 320 ? 12.690 6.238 -9.759 1.00 67.50 320 ALA A O 1
ATOM 2358 N N . GLY A 1 321 ? 11.880 8.160 -8.933 1.00 67.88 321 GLY A N 1
ATOM 2359 C CA . GLY A 1 321 ? 12.556 8.060 -7.638 1.00 67.88 321 GLY A CA 1
ATOM 2360 C C . GLY A 1 321 ? 11.727 8.594 -6.470 1.00 67.88 321 GLY A C 1
ATOM 2361 O O . GLY A 1 321 ? 10.699 9.242 -6.653 1.00 67.88 321 GLY A O 1
ATOM 2362 N N . LEU A 1 322 ? 12.184 8.323 -5.243 1.00 76.81 322 LEU A N 1
ATOM 2363 C CA . LEU A 1 322 ? 11.546 8.795 -4.011 1.00 76.81 322 LEU A CA 1
ATOM 2364 C C . LEU A 1 322 ? 12.291 10.009 -3.441 1.00 76.81 322 LEU A C 1
ATOM 2366 O O . LEU A 1 322 ? 13.279 9.867 -2.718 1.00 76.81 322 LEU A O 1
ATOM 2370 N N . VAL A 1 323 ? 11.791 11.209 -3.727 1.00 80.50 323 VAL A N 1
ATOM 2371 C CA . VAL A 1 323 ? 12.368 12.465 -3.228 1.00 80.50 323 VAL A CA 1
ATOM 2372 C C . VAL A 1 323 ? 11.847 12.745 -1.817 1.00 80.50 323 VAL A C 1
ATOM 2374 O O . VAL A 1 323 ? 10.656 12.602 -1.541 1.00 80.50 323 VAL A O 1
ATOM 2377 N N . THR A 1 324 ? 12.737 13.148 -0.905 1.00 87.12 324 THR A N 1
ATOM 2378 C CA . THR A 1 324 ? 12.343 13.617 0.435 1.00 87.12 324 THR A CA 1
ATOM 2379 C C . THR A 1 324 ? 12.222 15.137 0.409 1.00 87.12 324 THR A C 1
ATOM 2381 O O . THR A 1 324 ? 13.192 15.821 0.093 1.00 87.12 324 THR A O 1
ATOM 2384 N N . VAL A 1 325 ? 11.039 15.656 0.729 1.00 89.31 325 VAL A N 1
ATOM 2385 C CA . VAL A 1 325 ? 10.684 17.083 0.659 1.00 89.31 325 VAL A CA 1
ATOM 2386 C C . VAL A 1 325 ? 10.147 17.574 2.004 1.00 89.31 325 VAL A C 1
ATOM 2388 O O . VAL A 1 325 ? 9.746 16.770 2.848 1.00 89.31 325 VAL A O 1
ATOM 2391 N N . SER A 1 326 ? 10.099 18.890 2.208 1.00 93.62 326 SER A N 1
ATOM 2392 C CA . SER A 1 326 ? 9.315 19.474 3.304 1.00 93.62 326 SER A CA 1
ATOM 2393 C C . SER A 1 326 ? 7.818 19.215 3.104 1.00 93.62 326 SER A C 1
ATOM 2395 O O . SER A 1 326 ? 7.339 19.164 1.973 1.00 93.62 326 SER A O 1
ATOM 2397 N N . VAL A 1 327 ? 7.069 19.070 4.199 1.00 94.75 327 VAL A N 1
ATOM 2398 C CA . VAL A 1 327 ? 5.597 18.991 4.146 1.00 94.75 327 VAL A CA 1
ATOM 2399 C C . VAL A 1 327 ? 4.969 20.297 3.655 1.00 94.75 327 VAL A C 1
ATOM 2401 O O . VAL A 1 327 ? 5.544 21.373 3.812 1.00 94.75 327 VAL A O 1
ATOM 2404 N N . SER A 1 328 ? 3.752 20.212 3.117 1.00 92.88 328 SER A N 1
ATOM 2405 C CA . SER A 1 328 ? 2.893 21.384 2.945 1.00 92.88 328 SER A CA 1
ATOM 2406 C C . SER A 1 328 ? 2.327 21.855 4.290 1.00 92.88 328 SER A C 1
ATOM 2408 O O . SER A 1 328 ? 2.304 21.105 5.272 1.00 92.88 328 SER A O 1
ATOM 2410 N N . ARG A 1 329 ? 1.828 23.092 4.341 1.00 92.00 329 ARG A N 1
ATOM 2411 C CA . ARG A 1 329 ? 1.132 23.632 5.515 1.00 92.00 329 ARG A CA 1
ATOM 2412 C C . ARG A 1 329 ? -0.108 22.814 5.859 1.00 92.00 329 ARG A C 1
ATOM 2414 O O . ARG A 1 329 ? -0.223 22.380 6.998 1.00 92.00 329 ARG A O 1
ATOM 2421 N N . ALA A 1 330 ? -0.953 22.500 4.874 1.00 87.25 330 ALA A N 1
ATOM 2422 C CA . ALA A 1 330 ? -2.129 21.654 5.077 1.00 87.25 330 ALA A CA 1
ATOM 2423 C C . ALA A 1 330 ? -1.775 20.281 5.689 1.00 87.25 330 ALA A C 1
ATOM 2425 O O . ALA A 1 330 ? -2.445 19.836 6.618 1.00 87.25 330 ALA A O 1
ATOM 2426 N N . ALA A 1 331 ? -0.689 19.636 5.243 1.00 89.19 331 ALA A N 1
ATOM 2427 C CA . ALA A 1 331 ? -0.204 18.391 5.847 1.00 89.19 331 ALA A CA 1
ATOM 2428 C C . ALA A 1 331 ? 0.299 18.604 7.289 1.00 89.19 331 ALA A C 1
ATOM 2430 O O . ALA A 1 331 ? -0.064 17.856 8.196 1.00 89.19 331 ALA A O 1
ATOM 2431 N N . ALA A 1 332 ? 1.078 19.661 7.542 1.00 92.44 332 ALA A N 1
ATOM 2432 C CA . ALA A 1 332 ? 1.559 20.015 8.882 1.00 92.44 332 ALA A CA 1
ATOM 2433 C C . ALA A 1 332 ? 0.418 20.367 9.865 1.00 92.44 332 ALA A C 1
ATOM 2435 O O . ALA A 1 332 ? 0.551 20.162 11.076 1.00 92.44 332 ALA A O 1
ATOM 2436 N N . GLU A 1 333 ? -0.696 20.896 9.358 1.00 89.31 333 GLU A N 1
ATOM 2437 C CA . GLU A 1 333 ? -1.932 21.188 10.090 1.00 89.31 333 GLU A CA 1
ATOM 2438 C C . GLU A 1 333 ? -2.728 19.886 10.355 1.00 89.31 333 GLU A C 1
ATOM 2440 O O . GLU A 1 333 ? -3.112 19.629 11.497 1.00 89.31 333 GLU A O 1
ATOM 2445 N N . GLN A 1 334 ? -2.868 18.987 9.369 1.00 87.25 334 GLN A N 1
ATOM 2446 C CA . GLN A 1 334 ? -3.491 17.658 9.543 1.00 87.25 334 GLN A CA 1
ATOM 2447 C C . GLN A 1 334 ? -2.722 16.729 10.501 1.00 87.25 334 GLN A C 1
ATOM 2449 O O . GLN A 1 334 ? -3.345 15.974 11.261 1.00 87.25 334 GLN A O 1
ATOM 2454 N N . ARG A 1 335 ? -1.382 16.801 10.501 1.00 92.25 335 ARG A N 1
ATOM 2455 C CA . ARG A 1 335 ? -0.506 16.109 11.461 1.00 92.25 335 ARG A CA 1
ATOM 2456 C C . ARG A 1 335 ? -0.702 16.643 12.875 1.00 92.25 335 ARG A C 1
ATOM 2458 O O . ARG A 1 335 ? -0.937 15.851 13.782 1.00 92.25 335 ARG A O 1
ATOM 2465 N N . ALA A 1 336 ? -0.677 17.965 13.066 1.00 91.88 336 ALA A N 1
ATOM 2466 C CA . ALA A 1 336 ? -0.940 18.589 14.366 1.00 91.88 336 ALA A CA 1
ATOM 2467 C C . ALA A 1 336 ? -2.337 18.236 14.902 1.00 91.88 336 ALA A C 1
ATOM 2469 O O . ALA A 1 336 ? -2.482 17.857 16.063 1.00 91.88 336 ALA A O 1
ATOM 2470 N N . GLY A 1 337 ? -3.347 18.248 14.027 1.00 88.00 337 GLY A N 1
ATOM 2471 C CA . GLY A 1 337 ? -4.723 17.870 14.343 1.00 88.00 337 GLY A CA 1
ATOM 2472 C C . GLY A 1 337 ? -4.906 16.437 14.858 1.00 88.00 337 GLY A C 1
ATOM 2473 O O . GLY A 1 337 ? -5.984 16.128 15.355 1.00 88.00 337 GLY A O 1
ATOM 2474 N N . ARG A 1 338 ? -3.886 15.562 14.805 1.00 89.44 338 ARG A N 1
ATOM 2475 C CA . ARG A 1 338 ? -3.916 14.244 15.469 1.00 89.44 338 ARG A CA 1
ATOM 2476 C C . ARG A 1 338 ? -3.930 14.354 16.995 1.00 89.44 338 ARG A C 1
ATOM 2478 O O . ARG A 1 338 ? -4.577 13.528 17.625 1.00 89.44 338 ARG A O 1
ATOM 2485 N N . ALA A 1 339 ? -3.262 15.362 17.563 1.00 91.38 339 ALA A N 1
ATOM 2486 C CA . ALA A 1 339 ? -3.188 15.587 19.009 1.00 91.38 339 ALA A CA 1
ATOM 2487 C C . ALA A 1 339 ? -4.519 16.070 19.615 1.00 91.38 339 ALA A C 1
ATOM 2489 O O . ALA A 1 339 ? -4.818 15.754 20.759 1.00 91.38 339 ALA A O 1
ATOM 2490 N N . GLY A 1 340 ? -5.319 16.822 18.850 1.00 87.31 340 GLY A N 1
ATOM 2491 C CA . GLY A 1 340 ? -6.563 17.459 19.308 1.00 87.31 340 GLY A CA 1
ATOM 2492 C C . GLY A 1 340 ? -7.836 16.631 19.101 1.00 87.31 340 GLY A C 1
ATOM 2493 O O . GLY A 1 340 ? -8.916 17.208 18.977 1.00 87.31 340 GLY A O 1
ATOM 2494 N N . ARG A 1 341 ? -7.732 15.300 18.967 1.00 80.31 341 ARG A N 1
ATOM 2495 C CA . ARG A 1 341 ? -8.857 14.431 18.557 1.00 80.31 341 ARG A CA 1
ATOM 2496 C C . ARG A 1 341 ? -9.764 13.954 19.684 1.00 80.31 341 ARG A C 1
ATOM 2498 O O . ARG A 1 341 ? -10.957 13.794 19.455 1.00 80.31 341 ARG A O 1
ATOM 2505 N N . GLU A 1 342 ? -9.193 13.668 20.848 1.00 79.56 342 GLU A N 1
ATOM 2506 C CA . GLU A 1 342 ? -9.904 13.059 21.989 1.00 79.56 342 GLU A CA 1
ATOM 2507 C C . GLU A 1 342 ? -9.871 13.957 23.239 1.00 79.56 342 GLU A C 1
ATOM 2509 O O . GLU A 1 342 ? -10.679 13.795 24.148 1.00 79.56 342 GLU A O 1
ATOM 2514 N N . ALA A 1 343 ? -8.930 14.904 23.277 1.00 84.75 343 ALA A N 1
ATOM 2515 C CA . ALA A 1 343 ? -8.726 15.909 24.315 1.00 84.75 343 ALA A CA 1
ATOM 2516 C C . ALA A 1 343 ? -7.829 17.034 23.747 1.00 84.75 343 ALA A C 1
ATOM 2518 O O . ALA A 1 343 ? -7.289 16.872 22.648 1.00 84.75 343 ALA A O 1
ATOM 2519 N N . PRO A 1 344 ? -7.621 18.156 24.466 1.00 91.56 344 PRO A N 1
ATOM 2520 C CA . PRO A 1 344 ? -6.542 19.098 24.165 1.00 91.56 344 PRO A CA 1
ATOM 2521 C C . PRO A 1 344 ? -5.167 18.415 24.148 1.00 91.56 344 PRO A C 1
ATOM 2523 O O . PRO A 1 344 ? -4.942 17.445 24.877 1.00 91.56 344 PRO A O 1
ATOM 2526 N N . GLY A 1 345 ? -4.248 18.938 23.335 1.00 94.94 345 GLY A N 1
ATOM 2527 C CA . GLY A 1 345 ? -2.948 18.307 23.094 1.00 94.94 345 GLY A CA 1
ATOM 2528 C C . GLY A 1 345 ? -1.853 19.272 22.637 1.00 94.94 345 GLY A C 1
ATOM 2529 O O . GLY A 1 345 ? -2.017 20.490 22.689 1.00 94.94 345 GLY A O 1
ATOM 2530 N N . ALA A 1 346 ? -0.726 18.731 22.170 1.00 97.31 346 ALA A N 1
ATOM 2531 C CA . ALA A 1 346 ? 0.433 19.517 21.732 1.00 97.31 346 ALA A CA 1
ATOM 2532 C C . ALA A 1 346 ? 1.099 18.967 20.457 1.00 97.31 346 ALA A C 1
ATOM 2534 O O . ALA A 1 346 ? 1.081 17.762 20.200 1.00 97.31 346 ALA A O 1
ATOM 2535 N N . VAL A 1 347 ? 1.740 19.845 19.677 1.00 98.12 347 VAL A N 1
ATOM 2536 C CA . VAL A 1 347 ? 2.566 19.485 18.514 1.00 98.12 347 VAL A CA 1
ATOM 2537 C C . VAL A 1 347 ? 3.970 20.083 18.618 1.00 98.12 347 VAL A C 1
ATOM 2539 O O . VAL A 1 347 ? 4.157 21.297 18.607 1.00 98.12 347 VAL A O 1
ATOM 2542 N N . TYR A 1 348 ? 4.978 19.218 18.660 1.00 98.56 348 TYR A N 1
ATOM 2543 C CA . TYR A 1 348 ? 6.389 19.580 18.576 1.00 98.56 348 TYR A CA 1
ATOM 2544 C C . TYR A 1 348 ? 6.800 19.559 17.108 1.00 98.56 348 TYR A C 1
ATOM 2546 O O . TYR A 1 348 ? 6.833 18.505 16.470 1.00 98.56 348 TYR A O 1
ATOM 2554 N N . ARG A 1 349 ? 7.093 20.735 16.555 1.00 98.44 349 ARG A N 1
ATOM 2555 C CA . ARG A 1 349 ? 7.491 20.895 15.153 1.00 98.44 349 ARG A CA 1
ATOM 2556 C C . ARG A 1 349 ? 9.012 20.957 15.085 1.00 98.44 349 ARG A C 1
ATOM 2558 O O . ARG A 1 349 ? 9.602 21.914 15.581 1.00 98.44 349 ARG A O 1
ATOM 2565 N N . CYS A 1 350 ? 9.661 19.956 14.488 1.00 97.94 350 CYS A N 1
ATOM 2566 C CA . CYS A 1 350 ? 11.128 19.844 14.427 1.00 97.94 350 CYS A CA 1
ATOM 2567 C C . CYS A 1 350 ? 11.784 20.786 13.388 1.00 97.94 350 CYS A C 1
ATOM 2569 O O . CYS A 1 350 ? 12.725 20.408 12.689 1.00 97.94 350 CYS A O 1
ATOM 2571 N N . TRP A 1 351 ? 11.252 22.000 13.245 1.00 96.88 351 TRP A N 1
ATOM 2572 C CA . TRP A 1 351 ? 11.705 23.059 12.345 1.00 96.88 351 TRP A CA 1
ATOM 2573 C C . TRP A 1 351 ? 11.298 24.431 12.910 1.00 96.88 351 TRP A C 1
ATOM 2575 O O . TRP A 1 351 ? 10.584 24.516 13.910 1.00 96.88 351 TRP A O 1
ATOM 2585 N N . SER A 1 352 ? 11.778 25.517 12.310 1.00 96.12 352 SER A N 1
ATOM 2586 C CA . SER A 1 352 ? 11.501 26.881 12.777 1.00 96.12 352 SER A CA 1
ATOM 2587 C C . SER A 1 352 ? 10.151 27.429 12.290 1.00 96.12 352 SER A C 1
ATOM 2589 O O . SER A 1 352 ? 9.669 27.097 11.206 1.00 96.12 352 SER A O 1
ATOM 2591 N N . GLN A 1 353 ? 9.565 28.359 13.049 1.00 96.19 353 GLN A N 1
ATOM 2592 C CA . GLN A 1 353 ? 8.366 29.095 12.621 1.00 96.19 353 GLN A CA 1
ATOM 2593 C C . GLN A 1 353 ? 8.607 29.880 11.312 1.00 96.19 353 GLN A C 1
ATOM 2595 O O . GLN A 1 353 ? 7.709 30.003 10.480 1.00 96.19 353 GLN A O 1
ATOM 2600 N N . ALA A 1 354 ? 9.842 30.348 11.091 1.00 94.69 354 ALA A N 1
ATOM 2601 C CA . ALA A 1 354 ? 10.256 31.009 9.855 1.00 94.69 354 ALA A CA 1
ATOM 2602 C C . ALA A 1 354 ? 10.241 30.056 8.645 1.00 94.69 354 ALA A C 1
ATOM 2604 O O . ALA A 1 354 ? 9.705 30.418 7.601 1.00 94.69 354 ALA A O 1
ATOM 2605 N N . GLU A 1 355 ? 10.756 28.827 8.778 1.00 93.94 355 GLU A N 1
ATOM 2606 C CA . GLU A 1 355 ? 10.603 27.785 7.748 1.00 93.94 355 GLU A CA 1
ATOM 2607 C C . GLU A 1 355 ? 9.122 27.463 7.494 1.00 93.94 355 GLU A C 1
ATOM 2609 O O . GLU A 1 355 ? 8.731 27.316 6.339 1.00 93.94 355 GLU A O 1
ATOM 2614 N N . HIS A 1 356 ? 8.284 27.393 8.541 1.00 95.88 356 HIS A N 1
ATOM 2615 C CA . HIS A 1 356 ? 6.856 27.076 8.393 1.00 95.88 356 HIS A CA 1
ATOM 2616 C C . HIS A 1 356 ? 6.116 28.066 7.482 1.00 95.88 356 HIS A C 1
ATOM 2618 O O . HIS A 1 356 ? 5.322 27.653 6.638 1.00 95.88 356 HIS A O 1
ATOM 2624 N N . ALA A 1 357 ? 6.410 29.363 7.612 1.00 93.88 357 ALA A N 1
ATOM 2625 C CA . ALA A 1 357 ? 5.813 30.411 6.784 1.00 93.88 357 ALA A CA 1
ATOM 2626 C C . ALA A 1 357 ? 6.164 30.297 5.284 1.00 93.88 357 ALA A C 1
ATOM 2628 O O . ALA A 1 357 ? 5.456 30.864 4.455 1.00 93.88 357 ALA A O 1
ATOM 2629 N N . HIS A 1 358 ? 7.225 29.558 4.936 1.00 94.38 358 HIS A N 1
ATOM 2630 C CA . HIS A 1 358 ? 7.684 29.333 3.560 1.00 94.38 358 HIS A CA 1
ATOM 2631 C C . HIS A 1 358 ? 7.290 27.952 2.998 1.00 94.38 358 HIS A C 1
ATOM 2633 O O . HIS A 1 358 ? 7.652 27.628 1.867 1.00 94.38 358 HIS A O 1
ATOM 2639 N N . LEU A 1 359 ? 6.559 27.126 3.756 1.00 94.56 359 LEU A N 1
ATOM 2640 C CA . LEU A 1 359 ? 6.037 25.852 3.255 1.00 94.56 359 LEU A CA 1
ATOM 2641 C C . LEU A 1 359 ? 4.916 26.089 2.232 1.00 94.56 359 LEU A C 1
ATOM 2643 O O . LEU A 1 359 ? 4.080 26.979 2.402 1.00 94.56 359 LEU A O 1
ATOM 2647 N N . ALA A 1 360 ? 4.859 25.249 1.194 1.00 92.44 360 ALA A N 1
ATOM 2648 C CA . ALA A 1 360 ? 3.766 25.261 0.222 1.00 92.44 360 ALA A CA 1
ATOM 2649 C C . ALA A 1 360 ? 2.410 25.076 0.928 1.00 92.44 360 ALA A C 1
ATOM 2651 O O . ALA A 1 360 ? 2.304 24.280 1.860 1.00 92.44 360 ALA A O 1
ATOM 2652 N N . ALA A 1 361 ? 1.367 25.793 0.502 1.00 89.56 361 ALA A N 1
ATOM 2653 C CA . ALA A 1 361 ? 0.065 25.755 1.178 1.00 89.56 361 ALA A CA 1
ATOM 2654 C C . ALA A 1 361 ? -0.562 24.345 1.168 1.00 89.56 361 ALA A C 1
ATOM 2656 O O . ALA A 1 361 ? -0.991 23.841 2.207 1.00 89.56 361 ALA A O 1
ATOM 2657 N N . HIS A 1 362 ? -0.532 23.690 0.008 1.00 85.94 362 HIS A N 1
ATOM 2658 C CA . HIS A 1 362 ? -1.128 22.380 -0.260 1.00 85.94 362 HIS A CA 1
ATOM 2659 C C . HIS A 1 362 ? -0.067 21.412 -0.811 1.00 85.94 362 HIS A C 1
ATOM 2661 O O . HIS A 1 362 ? 0.978 21.872 -1.282 1.00 85.94 362 HIS A O 1
ATOM 2667 N N . PRO A 1 363 ? -0.268 20.083 -0.714 1.00 85.56 363 PRO A N 1
ATOM 2668 C CA . PRO A 1 363 ? 0.557 19.136 -1.458 1.00 85.56 363 PRO A CA 1
ATOM 2669 C C . PRO A 1 363 ? 0.344 19.309 -2.971 1.00 85.56 363 PRO A C 1
ATOM 2671 O O . PRO A 1 363 ? -0.720 19.728 -3.419 1.00 85.56 363 PRO A O 1
ATOM 2674 N N . GLU A 1 364 ? 1.364 18.972 -3.751 1.00 87.00 364 GLU A N 1
ATOM 2675 C CA . GLU A 1 364 ? 1.276 18.854 -5.209 1.00 87.00 364 GLU A CA 1
ATOM 2676 C C . GLU A 1 364 ? 0.606 17.507 -5.558 1.00 87.00 364 GLU A C 1
ATOM 2678 O O . GLU A 1 364 ? 0.966 16.502 -4.935 1.00 87.00 364 GLU A O 1
ATOM 2683 N N . PRO A 1 365 ? -0.370 17.456 -6.486 1.00 90.12 365 PRO A N 1
ATOM 2684 C CA . PRO A 1 365 ? -1.109 16.230 -6.786 1.00 90.12 365 PRO A CA 1
ATOM 2685 C C . PRO A 1 365 ? -0.230 15.205 -7.517 1.00 90.12 365 PRO A C 1
ATOM 2687 O O . PRO A 1 365 ? 0.666 15.561 -8.288 1.00 90.12 365 PRO A O 1
ATOM 2690 N N . GLU A 1 366 ? -0.497 13.913 -7.312 1.00 90.88 366 GLU A N 1
ATOM 2691 C CA . GLU A 1 366 ? 0.364 12.834 -7.822 1.00 90.88 366 GLU A CA 1
ATOM 2692 C C . GLU A 1 366 ? 0.440 12.826 -9.363 1.00 90.88 366 GLU A C 1
ATOM 2694 O O . GLU A 1 366 ? 1.515 12.626 -9.932 1.00 90.88 366 GLU A O 1
ATOM 2699 N N . ILE A 1 367 ? -0.658 13.187 -10.043 1.00 92.31 367 ILE A N 1
ATOM 2700 C CA . ILE A 1 367 ? -0.744 13.316 -11.511 1.00 92.31 367 ILE A CA 1
ATOM 2701 C C . ILE A 1 367 ? 0.225 14.348 -12.118 1.00 92.31 367 ILE A C 1
ATOM 2703 O O . ILE A 1 367 ? 0.565 14.254 -13.296 1.00 92.31 367 ILE A O 1
ATOM 2707 N N . ALA A 1 368 ? 0.711 15.312 -11.329 1.00 90.38 368 ALA A N 1
ATOM 2708 C CA . ALA A 1 368 ? 1.679 16.312 -11.781 1.00 90.38 368 ALA A CA 1
ATOM 2709 C C . ALA A 1 368 ? 3.147 15.854 -11.658 1.00 90.38 368 ALA A C 1
ATOM 2711 O O . ALA A 1 368 ? 4.040 16.555 -12.136 1.00 90.38 368 ALA A O 1
ATOM 2712 N N . THR A 1 369 ? 3.421 14.722 -10.993 1.00 86.81 369 THR A N 1
ATOM 2713 C CA . THR A 1 369 ? 4.779 14.382 -10.516 1.00 86.81 369 THR A CA 1
ATOM 2714 C C . THR A 1 369 ? 5.205 12.923 -10.705 1.00 86.81 369 THR A C 1
ATOM 2716 O O . THR A 1 369 ? 6.408 12.657 -10.795 1.00 86.81 369 THR A O 1
ATOM 2719 N N . ALA A 1 370 ? 4.257 11.987 -10.762 1.00 87.31 370 ALA A N 1
ATOM 2720 C CA . ALA A 1 370 ? 4.513 10.556 -10.890 1.00 87.31 370 ALA A CA 1
ATOM 2721 C C . ALA A 1 370 ? 4.859 10.121 -12.329 1.00 87.31 370 ALA A C 1
ATOM 2723 O O . ALA A 1 370 ? 4.755 10.883 -13.289 1.00 87.31 370 ALA A O 1
ATOM 2724 N N . ASP A 1 371 ? 5.268 8.860 -12.495 1.00 87.00 371 ASP A N 1
ATOM 2725 C CA . ASP A 1 371 ? 5.229 8.210 -13.808 1.00 87.00 371 ASP A CA 1
ATOM 2726 C C . ASP A 1 371 ? 3.766 7.931 -14.192 1.00 87.00 371 ASP A C 1
ATOM 2728 O O . ASP A 1 371 ? 3.027 7.297 -13.439 1.00 87.00 371 ASP A O 1
ATOM 2732 N N . LEU A 1 372 ? 3.351 8.408 -15.367 1.00 91.31 372 LEU A N 1
ATOM 2733 C CA . LEU A 1 372 ? 1.992 8.251 -15.881 1.00 91.31 372 LEU A CA 1
ATOM 2734 C C . LEU A 1 372 ? 1.818 7.000 -16.758 1.00 91.31 372 LEU A C 1
ATOM 2736 O O . LEU A 1 372 ? 0.738 6.806 -17.300 1.00 91.31 372 LEU A O 1
ATOM 2740 N N . THR A 1 373 ? 2.838 6.143 -16.900 1.00 91.50 373 THR A N 1
ATOM 2741 C CA . THR A 1 373 ? 2.801 4.939 -17.759 1.00 91.50 373 THR A CA 1
ATOM 2742 C C . THR A 1 373 ? 1.617 4.019 -17.436 1.00 91.50 373 THR A C 1
ATOM 2744 O O . THR A 1 373 ? 0.901 3.612 -18.347 1.00 91.50 373 THR A O 1
ATOM 2747 N N . SER A 1 374 ? 1.341 3.746 -16.156 1.00 92.31 374 SER A N 1
ATOM 2748 C CA . SER A 1 374 ? 0.165 2.955 -15.755 1.00 92.31 374 SER A CA 1
ATOM 2749 C C . SER A 1 374 ? -1.147 3.681 -16.065 1.00 92.31 374 SER A C 1
ATOM 2751 O O . SER A 1 374 ? -2.020 3.117 -16.712 1.00 92.31 374 SER A O 1
ATOM 2753 N N . PHE A 1 375 ? -1.266 4.956 -15.678 1.00 93.56 375 PHE A N 1
ATOM 2754 C CA . PHE A 1 375 ? -2.459 5.779 -15.924 1.00 93.56 375 PHE A CA 1
ATOM 2755 C C . PHE A 1 375 ? -2.792 5.892 -17.422 1.00 93.56 375 PHE A C 1
ATOM 2757 O O . PHE A 1 375 ? -3.949 5.760 -17.806 1.00 93.56 375 PHE A O 1
ATOM 2764 N N . ALA A 1 376 ? -1.782 6.075 -18.276 1.00 94.25 376 ALA A N 1
ATOM 2765 C CA . ALA A 1 376 ? -1.942 6.152 -19.725 1.00 94.25 376 ALA A CA 1
ATOM 2766 C C . ALA A 1 376 ? -2.441 4.829 -20.335 1.00 94.25 376 ALA A C 1
ATOM 2768 O O . ALA A 1 376 ? -3.206 4.862 -21.297 1.00 94.25 376 ALA A O 1
ATOM 2769 N N . LEU A 1 377 ? -2.062 3.675 -19.767 1.00 94.62 377 LEU A N 1
ATOM 2770 C CA . LEU A 1 377 ? -2.605 2.383 -20.190 1.00 94.62 377 LEU A CA 1
ATOM 2771 C C . LEU A 1 377 ? -4.049 2.215 -19.717 1.00 94.62 377 LEU A C 1
ATOM 2773 O O . LEU A 1 377 ? -4.897 1.819 -20.507 1.00 94.62 377 LEU A O 1
ATOM 2777 N N . GLU A 1 378 ? -4.330 2.556 -18.459 1.00 93.75 378 GLU A N 1
ATOM 2778 C CA . GLU A 1 378 ? -5.660 2.442 -17.856 1.00 93.75 378 GLU A CA 1
ATOM 2779 C C . GLU A 1 378 ? -6.705 3.276 -18.635 1.00 93.75 378 GLU A C 1
ATOM 2781 O O . GLU A 1 378 ? -7.782 2.768 -18.951 1.00 93.75 378 GLU A O 1
ATOM 2786 N N . ILE A 1 379 ? -6.397 4.517 -19.037 1.00 93.38 379 ILE A N 1
ATOM 2787 C CA . ILE A 1 379 ? -7.324 5.322 -19.862 1.00 93.38 379 ILE A CA 1
ATOM 2788 C C . ILE A 1 379 ? -7.456 4.778 -21.299 1.00 93.38 379 ILE A C 1
ATOM 2790 O O . ILE A 1 379 ? -8.547 4.783 -21.873 1.00 93.38 379 ILE A O 1
ATOM 2794 N N . ALA A 1 380 ? -6.379 4.218 -21.863 1.00 93.62 380 ALA A N 1
ATOM 2795 C CA . ALA A 1 380 ? -6.404 3.597 -23.186 1.00 93.62 380 ALA A CA 1
ATOM 2796 C C . ALA A 1 380 ? -7.209 2.283 -23.210 1.00 93.62 380 ALA A C 1
ATOM 2798 O O . ALA A 1 380 ? -7.863 1.993 -24.214 1.00 93.62 380 ALA A O 1
ATOM 2799 N N . THR A 1 381 ? -7.206 1.495 -22.125 1.00 92.94 381 THR A N 1
ATOM 2800 C CA . THR A 1 381 ? -8.053 0.294 -21.994 1.00 92.94 381 THR A CA 1
ATOM 2801 C C . THR A 1 381 ? -9.508 0.629 -21.691 1.00 92.94 381 THR A C 1
ATOM 2803 O O . THR A 1 381 ? -10.382 -0.107 -22.142 1.00 92.94 381 THR A O 1
ATOM 2806 N N . TRP A 1 382 ? -9.766 1.753 -21.012 1.00 91.31 382 TRP A N 1
ATOM 2807 C CA . TRP A 1 382 ? -11.111 2.305 -20.812 1.00 91.31 382 TRP A CA 1
ATOM 2808 C C . TRP A 1 382 ? -11.770 2.766 -22.125 1.00 91.31 382 TRP A C 1
ATOM 2810 O O . TRP A 1 382 ? -12.989 2.843 -22.220 1.00 91.31 382 TRP A O 1
ATOM 2820 N N . GLY A 1 383 ? -10.967 3.052 -23.157 1.00 86.19 383 GLY A N 1
ATOM 2821 C CA . GLY A 1 383 ? -11.438 3.546 -24.454 1.00 86.19 383 GLY A CA 1
ATOM 2822 C C . GLY A 1 383 ? -11.434 5.071 -24.590 1.00 86.19 383 GLY A C 1
ATOM 2823 O O . GLY A 1 383 ? -11.855 5.579 -25.625 1.00 86.19 383 GLY A O 1
ATOM 2824 N N . SER A 1 384 ? -10.905 5.797 -23.597 1.00 78.12 384 SER A N 1
ATOM 2825 C CA . SER A 1 384 ? -10.659 7.242 -23.668 1.00 78.12 384 SER A CA 1
ATOM 2826 C C . SER A 1 384 ? -9.146 7.503 -23.698 1.00 78.12 384 SER A C 1
ATOM 2828 O O . SER A 1 384 ? -8.536 7.785 -22.665 1.00 78.12 384 SER A O 1
ATOM 2830 N N . PRO A 1 385 ? -8.484 7.361 -24.865 1.00 74.94 385 PRO A N 1
ATOM 2831 C CA . PRO A 1 385 ? -7.031 7.475 -24.957 1.00 74.94 385 PRO A CA 1
ATOM 2832 C C . PRO A 1 385 ? -6.519 8.904 -24.724 1.00 74.94 385 PRO A C 1
ATOM 2834 O O . PRO A 1 385 ? -5.314 9.072 -24.541 1.00 74.94 385 PRO A O 1
ATOM 2837 N N . ASP A 1 386 ? -7.378 9.930 -24.718 1.00 81.12 386 ASP A N 1
ATOM 2838 C CA . ASP A 1 386 ? -7.034 11.322 -24.403 1.00 81.12 386 ASP A CA 1
ATOM 2839 C C . ASP A 1 386 ? -7.576 11.732 -23.013 1.00 81.12 386 ASP A C 1
ATOM 2841 O O . ASP A 1 386 ? -8.794 11.753 -22.818 1.00 81.12 386 ASP A O 1
ATOM 2845 N N . PRO A 1 387 ? -6.717 12.110 -22.039 1.00 82.00 387 PRO A N 1
ATOM 2846 C CA . PRO A 1 387 ? -7.171 12.591 -20.732 1.00 82.00 387 PRO A CA 1
ATOM 2847 C C . PRO A 1 387 ? -8.008 13.882 -20.788 1.00 82.00 387 PRO A C 1
ATOM 2849 O O . PRO A 1 387 ? -8.712 14.174 -19.820 1.00 82.00 387 PRO A O 1
ATOM 2852 N N . ALA A 1 388 ? -7.981 14.644 -21.890 1.00 82.25 388 ALA A N 1
ATOM 2853 C CA . ALA A 1 388 ? -8.767 15.872 -22.023 1.00 82.25 388 ALA A CA 1
ATOM 2854 C C . ALA A 1 388 ? -10.290 15.634 -21.976 1.00 82.25 388 ALA A C 1
ATOM 2856 O O . ALA A 1 388 ? -11.032 16.535 -21.589 1.00 82.25 388 ALA A O 1
ATOM 2857 N N . GLY A 1 389 ? -10.755 14.428 -22.329 1.00 79.88 389 GLY A N 1
ATOM 2858 C CA . GLY A 1 389 ? -12.163 14.029 -22.215 1.00 79.88 389 GLY A CA 1
ATOM 2859 C C . GLY A 1 389 ? -12.577 13.524 -20.826 1.00 79.88 389 GLY A C 1
ATOM 2860 O O . GLY A 1 389 ? -13.762 13.303 -20.594 1.00 79.88 389 GLY A O 1
ATOM 2861 N N . LEU A 1 390 ? -11.631 13.318 -19.902 1.00 88.81 390 LEU A N 1
ATOM 2862 C CA . LEU A 1 390 ? -11.900 12.751 -18.579 1.00 88.81 390 LEU A CA 1
ATOM 2863 C C . LEU A 1 390 ? -12.144 13.832 -17.521 1.00 88.81 390 LEU A C 1
ATOM 2865 O O . LEU A 1 390 ? -11.452 14.851 -17.463 1.00 88.81 390 LEU A O 1
ATOM 2869 N N . ALA A 1 391 ? -13.085 13.553 -16.616 1.00 90.94 391 ALA A N 1
ATOM 2870 C CA . ALA A 1 391 ? -13.403 14.383 -15.458 1.00 90.94 391 ALA A CA 1
ATOM 2871 C C . ALA A 1 391 ? -12.294 14.306 -14.383 1.00 90.94 391 ALA A C 1
ATOM 2873 O O . ALA A 1 391 ? -12.453 13.677 -13.338 1.00 90.94 391 ALA A O 1
ATOM 2874 N N . LEU A 1 392 ? -11.160 14.958 -14.653 1.00 92.75 392 LEU A N 1
ATOM 2875 C CA . LEU A 1 392 ? -9.988 15.064 -13.776 1.00 92.75 392 LEU A CA 1
ATOM 2876 C C . LEU A 1 392 ? -9.923 16.444 -13.101 1.00 92.75 392 LEU A C 1
ATOM 2878 O O . LEU A 1 392 ? -10.173 17.465 -13.739 1.00 92.75 392 LEU A O 1
ATOM 2882 N N . LEU A 1 393 ? -9.529 16.488 -11.821 1.00 90.06 393 LEU A N 1
ATOM 2883 C CA . LEU A 1 393 ? -9.362 17.742 -11.066 1.00 90.06 393 LEU A CA 1
ATOM 2884 C C . LEU A 1 393 ? -8.249 18.631 -11.643 1.00 90.06 393 LEU A C 1
ATOM 2886 O O . LEU A 1 393 ? -8.408 19.849 -11.717 1.00 90.06 393 LEU A O 1
ATOM 2890 N N . ASP A 1 394 ? -7.132 18.016 -12.032 1.00 91.50 394 ASP A N 1
ATOM 2891 C CA . ASP A 1 394 ? -5.972 18.641 -12.665 1.00 91.50 394 ASP A CA 1
ATOM 2892 C C . ASP A 1 394 ? -5.540 17.754 -13.847 1.00 91.50 394 ASP A C 1
ATOM 2894 O O . ASP A 1 394 ? -5.489 16.531 -13.716 1.00 91.50 394 ASP A O 1
ATOM 2898 N N . GLN A 1 395 ? -5.250 18.347 -15.008 1.00 92.00 395 GLN A N 1
ATOM 2899 C CA . GLN A 1 395 ? -4.868 17.604 -16.218 1.00 92.00 395 GLN A CA 1
ATOM 2900 C C . GLN A 1 395 ? -3.377 17.192 -16.183 1.00 92.00 395 GLN A C 1
ATOM 2902 O O . GLN A 1 395 ? -2.544 17.961 -15.691 1.00 92.00 395 GLN A O 1
ATOM 2907 N N . PRO A 1 396 ? -3.004 16.002 -16.700 1.00 92.88 396 PRO A N 1
ATOM 2908 C CA . PRO A 1 396 ? -1.633 15.501 -16.645 1.00 92.88 396 PRO A CA 1
ATOM 2909 C C . PRO A 1 396 ? -0.662 16.355 -17.482 1.00 92.88 396 PRO A C 1
ATOM 2911 O O . PRO A 1 396 ? -1.005 16.767 -18.593 1.00 92.88 396 PRO A O 1
ATOM 2914 N N . PRO A 1 397 ? 0.586 16.584 -17.023 1.00 92.12 397 PRO A N 1
ATOM 2915 C CA . PRO A 1 397 ? 1.573 17.335 -17.792 1.00 92.12 397 PRO A CA 1
ATOM 2916 C C . PRO A 1 397 ? 1.859 16.679 -19.149 1.00 92.12 397 PRO A C 1
ATOM 2918 O O . PRO A 1 397 ? 2.306 15.533 -19.212 1.00 92.12 397 PRO A O 1
ATOM 2921 N N . ALA A 1 398 ? 1.678 17.421 -20.245 1.00 90.69 398 ALA A N 1
ATOM 2922 C CA . ALA A 1 398 ? 1.862 16.894 -21.601 1.00 90.69 398 ALA A CA 1
ATOM 2923 C C . ALA A 1 398 ? 3.223 16.187 -21.843 1.00 90.69 398 ALA A C 1
ATOM 2925 O O . ALA A 1 398 ? 3.215 15.123 -22.462 1.00 90.69 398 ALA A O 1
ATOM 2926 N N . PRO A 1 399 ? 4.379 16.658 -21.316 1.00 88.88 399 PRO A N 1
ATOM 2927 C CA . PRO A 1 399 ? 5.647 15.929 -21.445 1.00 88.88 399 PRO A CA 1
ATOM 2928 C C . PRO A 1 399 ? 5.674 14.586 -20.696 1.00 88.88 399 PRO A C 1
ATOM 2930 O O . PRO A 1 399 ? 6.301 13.639 -21.164 1.00 88.88 399 PRO A O 1
ATOM 2933 N N . ALA A 1 400 ? 4.987 14.489 -19.553 1.00 88.56 400 ALA A N 1
ATOM 2934 C CA . ALA A 1 400 ? 4.863 13.248 -18.789 1.00 88.56 400 ALA A CA 1
ATOM 2935 C C . ALA A 1 400 ? 3.953 12.246 -19.514 1.00 88.56 400 ALA A C 1
ATOM 2937 O O . ALA A 1 400 ? 4.296 11.071 -19.632 1.00 88.56 400 ALA A O 1
ATOM 2938 N N . MET A 1 401 ? 2.835 12.729 -20.068 1.00 90.75 401 MET A N 1
ATOM 2939 C CA . MET A 1 401 ? 1.917 11.929 -20.882 1.00 90.75 401 MET A CA 1
ATOM 2940 C C . MET A 1 401 ? 2.582 11.431 -22.177 1.00 90.75 401 MET A C 1
ATOM 2942 O O . MET A 1 401 ? 2.426 10.269 -22.539 1.00 90.75 401 MET A O 1
ATOM 2946 N N . ALA A 1 402 ? 3.385 12.263 -22.847 1.00 89.44 402 ALA A N 1
ATOM 2947 C CA . ALA A 1 402 ? 4.143 11.855 -24.031 1.00 89.44 402 ALA A CA 1
ATOM 2948 C C . ALA A 1 402 ? 5.170 10.748 -23.716 1.00 89.44 402 ALA A C 1
ATOM 2950 O O . ALA A 1 402 ? 5.244 9.760 -24.443 1.00 89.44 402 ALA A O 1
ATOM 2951 N N . ALA A 1 403 ? 5.912 10.866 -22.607 1.00 86.75 403 ALA A N 1
ATOM 2952 C CA . ALA A 1 403 ? 6.851 9.832 -22.162 1.00 86.75 403 ALA A CA 1
ATOM 2953 C C . ALA A 1 403 ? 6.145 8.516 -21.768 1.00 86.75 403 ALA A C 1
ATOM 2955 O O . ALA A 1 403 ? 6.645 7.428 -22.064 1.00 86.75 403 ALA A O 1
ATOM 2956 N N . ALA A 1 404 ? 4.962 8.611 -21.152 1.00 90.12 404 ALA A N 1
ATOM 2957 C CA . ALA A 1 404 ? 4.113 7.463 -20.842 1.00 90.12 404 ALA A CA 1
ATOM 2958 C C . ALA A 1 404 ? 3.632 6.747 -22.117 1.00 90.12 404 ALA A C 1
ATOM 2960 O O . ALA A 1 404 ? 3.836 5.540 -22.243 1.00 90.12 404 ALA A O 1
ATOM 2961 N N . ARG A 1 405 ? 3.081 7.479 -23.100 1.00 90.56 405 ARG A N 1
ATOM 2962 C CA . ARG A 1 405 ? 2.685 6.908 -24.403 1.00 90.56 405 ARG A CA 1
ATOM 2963 C C . ARG A 1 405 ? 3.863 6.247 -25.115 1.00 90.56 405 ARG A C 1
ATOM 2965 O O . ARG A 1 405 ? 3.754 5.083 -25.468 1.00 90.56 405 ARG A O 1
ATOM 2972 N N . ALA A 1 406 ? 4.998 6.938 -25.246 1.00 87.69 406 ALA A N 1
ATOM 2973 C CA . ALA A 1 406 ? 6.192 6.392 -25.900 1.00 87.69 406 ALA A CA 1
ATOM 2974 C C . ALA A 1 406 ? 6.686 5.092 -25.235 1.00 87.69 406 ALA A C 1
ATOM 2976 O O . ALA A 1 406 ? 7.067 4.149 -25.928 1.00 87.69 406 ALA A O 1
ATOM 2977 N N . THR A 1 407 ? 6.606 5.005 -23.899 1.00 87.44 407 THR A N 1
ATOM 2978 C CA . THR A 1 407 ? 6.867 3.753 -23.171 1.00 87.44 407 THR A CA 1
ATOM 2979 C C . THR A 1 407 ? 5.873 2.666 -23.588 1.00 87.44 407 THR A C 1
ATOM 2981 O O . THR A 1 407 ? 6.287 1.576 -23.970 1.00 87.44 407 THR A O 1
ATOM 2984 N N . LEU A 1 408 ? 4.566 2.944 -23.553 1.00 91.25 408 LEU A N 1
ATOM 2985 C CA . LEU A 1 408 ? 3.525 1.963 -23.878 1.00 91.25 408 LEU A CA 1
ATOM 2986 C C . LEU A 1 408 ? 3.573 1.486 -25.338 1.00 91.25 408 LEU A C 1
ATOM 2988 O O . LEU A 1 408 ? 3.379 0.294 -25.574 1.00 91.25 408 LEU A O 1
ATOM 2992 N N . THR A 1 409 ? 3.879 2.362 -26.298 1.00 90.81 409 THR A N 1
ATOM 2993 C CA . THR A 1 409 ? 4.116 1.985 -27.702 1.00 90.81 409 THR A CA 1
ATOM 2994 C C . THR A 1 409 ? 5.314 1.036 -27.801 1.00 90.81 409 THR A C 1
ATOM 2996 O O . THR A 1 409 ? 5.201 -0.028 -28.403 1.00 90.81 409 THR A O 1
ATOM 2999 N N . GLY A 1 410 ? 6.422 1.331 -27.105 1.00 84.94 410 GLY A N 1
ATOM 3000 C CA . GLY A 1 410 ? 7.597 0.450 -27.026 1.00 84.94 410 GLY A CA 1
ATOM 3001 C C . GLY A 1 410 ? 7.354 -0.905 -26.337 1.00 84.94 410 GLY A C 1
ATOM 3002 O O . GLY A 1 410 ? 8.062 -1.870 -26.612 1.00 84.94 410 GLY A O 1
ATOM 3003 N N . LEU A 1 411 ? 6.333 -1.018 -25.477 1.00 87.62 411 LEU A N 1
ATOM 3004 C CA . LEU A 1 411 ? 5.873 -2.298 -24.911 1.00 87.62 411 LEU A CA 1
ATOM 3005 C C . LEU A 1 411 ? 4.903 -3.056 -25.848 1.00 87.62 411 LEU A C 1
ATOM 3007 O O . LEU A 1 411 ? 4.561 -4.211 -25.570 1.00 87.62 411 LEU A O 1
ATOM 3011 N N . GLY A 1 412 ? 4.435 -2.425 -26.932 1.00 89.81 412 GLY A N 1
ATOM 3012 C CA . GLY A 1 412 ? 3.359 -2.914 -27.804 1.00 89.81 412 GLY A CA 1
ATOM 3013 C C . GLY A 1 412 ? 1.960 -2.819 -27.178 1.00 89.81 412 GLY A C 1
ATOM 3014 O O . GLY A 1 412 ? 1.048 -3.536 -27.594 1.00 89.81 412 GLY A O 1
ATOM 3015 N N . ALA A 1 413 ? 1.792 -1.993 -26.141 1.00 93.38 413 ALA A N 1
ATOM 3016 C CA . ALA A 1 413 ? 0.573 -1.893 -25.337 1.00 93.38 413 ALA A CA 1
ATOM 3017 C C . ALA A 1 413 ? -0.456 -0.892 -25.899 1.00 93.38 413 ALA A C 1
ATOM 3019 O O . ALA A 1 413 ? -1.660 -1.111 -25.751 1.00 93.38 413 ALA A O 1
ATOM 3020 N N . VAL A 1 414 ? -0.006 0.166 -26.579 1.00 94.50 414 VAL A N 1
ATOM 3021 C CA . VAL A 1 414 ? -0.872 1.102 -27.320 1.00 94.50 414 VAL A CA 1
ATOM 3022 C C . VAL A 1 414 ? -0.409 1.247 -28.768 1.00 94.50 414 VAL A C 1
ATOM 3024 O O . VAL A 1 414 ? 0.776 1.071 -29.054 1.00 94.50 414 VAL A O 1
ATOM 3027 N N . ALA A 1 415 ? -1.347 1.541 -29.666 1.00 91.56 415 ALA A N 1
ATOM 3028 C CA . ALA A 1 415 ? -1.068 1.913 -31.050 1.00 91.56 415 ALA A CA 1
ATOM 3029 C C . ALA A 1 415 ? -0.724 3.414 -31.171 1.00 91.56 415 ALA A C 1
ATOM 3031 O O . ALA A 1 415 ? -0.778 4.155 -30.186 1.00 91.56 415 ALA A O 1
ATOM 3032 N N . ASP A 1 416 ? -0.378 3.870 -32.377 1.00 87.31 416 ASP A N 1
ATOM 3033 C CA . ASP A 1 416 ? 0.055 5.254 -32.639 1.00 87.31 416 ASP A CA 1
ATOM 3034 C C . ASP A 1 416 ? -1.055 6.301 -32.418 1.00 87.31 416 ASP A C 1
ATOM 3036 O O . ASP A 1 416 ? -0.769 7.460 -32.120 1.00 87.31 416 ASP A O 1
ATOM 3040 N N . ASP A 1 417 ? -2.326 5.890 -32.494 1.00 86.06 417 ASP A N 1
ATOM 3041 C CA . ASP A 1 417 ? -3.496 6.698 -32.116 1.00 86.06 417 ASP A CA 1
ATOM 3042 C C . ASP A 1 417 ? -3.723 6.770 -30.588 1.00 86.06 417 ASP A C 1
ATOM 3044 O O . ASP A 1 417 ? -4.614 7.471 -30.107 1.00 86.06 417 ASP A O 1
ATOM 3048 N N . GLY A 1 418 ? -2.910 6.053 -29.806 1.00 86.31 418 GLY A N 1
ATOM 3049 C CA . GLY A 1 418 ? -3.006 5.940 -28.355 1.00 86.31 418 GLY A CA 1
ATOM 3050 C C . GLY A 1 418 ? -4.022 4.911 -27.849 1.00 86.31 418 GLY A C 1
ATOM 3051 O O . GLY A 1 418 ? -4.162 4.780 -26.633 1.00 86.31 418 GLY A O 1
ATOM 3052 N N . SER A 1 419 ? -4.720 4.180 -28.725 1.00 91.88 419 SER A N 1
ATOM 3053 C CA . SER A 1 419 ? -5.683 3.141 -28.336 1.00 91.88 419 SER A CA 1
ATOM 3054 C C . SER A 1 419 ? -4.991 1.879 -27.800 1.00 91.88 419 SER A C 1
ATOM 3056 O O . SER A 1 419 ? -3.894 1.517 -28.230 1.00 91.88 419 SER A O 1
ATOM 3058 N N . ALA A 1 420 ? -5.617 1.175 -26.847 1.00 94.94 420 ALA A N 1
ATOM 3059 C CA . ALA A 1 420 ? -5.045 -0.058 -26.301 1.00 94.94 420 ALA A CA 1
ATOM 3060 C C . ALA A 1 420 ? -5.102 -1.222 -27.306 1.00 94.94 420 ALA A C 1
ATOM 3062 O O . ALA A 1 420 ? -6.169 -1.592 -27.815 1.00 94.94 420 ALA A O 1
ATOM 3063 N N . THR A 1 421 ? -3.959 -1.876 -27.525 1.00 95.38 421 THR A N 1
ATOM 3064 C CA . THR A 1 421 ? -3.857 -3.083 -28.361 1.00 95.38 421 THR A CA 1
ATOM 3065 C C . THR A 1 421 ? -4.438 -4.308 -27.634 1.00 95.38 421 THR A C 1
ATOM 3067 O O . THR A 1 421 ? -4.804 -4.245 -26.456 1.00 95.38 421 THR A O 1
ATOM 3070 N N . ALA A 1 422 ? -4.536 -5.461 -28.306 1.00 93.56 422 ALA A N 1
ATOM 3071 C CA . ALA A 1 422 ? -4.866 -6.724 -27.630 1.00 93.56 422 ALA A CA 1
ATOM 3072 C C . ALA A 1 422 ? -3.854 -7.034 -26.504 1.00 93.56 422 ALA A C 1
ATOM 3074 O O . ALA A 1 422 ? -4.243 -7.239 -25.356 1.00 93.56 422 ALA A O 1
ATOM 3075 N N . ARG A 1 423 ? -2.556 -6.909 -26.813 1.00 92.50 423 ARG A N 1
ATOM 3076 C CA . ARG A 1 423 ? -1.435 -7.029 -25.868 1.00 92.50 423 ARG A CA 1
ATOM 3077 C C . ARG A 1 423 ? -1.493 -5.989 -24.740 1.00 92.50 423 ARG A C 1
ATOM 3079 O O . ARG A 1 423 ? -1.164 -6.309 -23.606 1.00 92.50 423 ARG A O 1
ATOM 3086 N N . GLY A 1 424 ? -1.974 -4.773 -25.004 1.00 93.81 424 GLY A N 1
ATOM 3087 C CA . GLY A 1 424 ? -2.229 -3.760 -23.973 1.00 93.81 424 GLY A CA 1
ATOM 3088 C C . GLY A 1 424 ? -3.269 -4.194 -22.943 1.00 93.81 424 GLY A C 1
ATOM 3089 O O . GLY A 1 424 ? -3.058 -4.020 -21.743 1.00 93.81 424 GLY A O 1
ATOM 3090 N N . ARG A 1 425 ? -4.358 -4.831 -23.394 1.00 92.62 425 ARG A N 1
ATOM 3091 C CA . ARG A 1 425 ? -5.386 -5.403 -22.505 1.00 92.62 425 ARG A CA 1
ATOM 3092 C C . ARG A 1 425 ? -4.855 -6.600 -21.707 1.00 92.62 425 ARG A C 1
ATOM 3094 O O . ARG A 1 425 ? -5.190 -6.730 -20.534 1.00 92.62 425 ARG A O 1
ATOM 3101 N N . GLU A 1 426 ? -3.993 -7.432 -22.296 1.00 92.38 426 GLU A N 1
ATOM 3102 C CA . GLU A 1 426 ? -3.298 -8.516 -21.578 1.00 92.38 426 GLU A CA 1
ATOM 3103 C C . GLU A 1 426 ? -2.358 -7.973 -20.488 1.00 92.38 426 GLU A C 1
ATOM 3105 O O . GLU A 1 426 ? -2.424 -8.416 -19.342 1.00 92.38 426 GLU A O 1
ATOM 3110 N N . ILE A 1 427 ? -1.542 -6.964 -20.818 1.00 93.94 427 ILE A N 1
ATOM 3111 C CA . ILE A 1 427 ? -0.633 -6.269 -19.892 1.00 93.94 427 ILE A CA 1
ATOM 3112 C C . ILE A 1 427 ? -1.418 -5.644 -18.725 1.00 93.94 427 ILE A C 1
ATOM 3114 O O . ILE A 1 427 ? -1.081 -5.883 -17.564 1.00 93.94 427 ILE A O 1
ATOM 3118 N N . ALA A 1 428 ? -2.504 -4.915 -19.004 1.00 90.94 428 ALA A N 1
ATOM 3119 C CA . ALA A 1 428 ? -3.381 -4.359 -17.970 1.00 90.94 428 ALA A CA 1
ATOM 3120 C C . ALA A 1 428 ? -4.037 -5.456 -17.105 1.00 90.94 428 ALA A C 1
ATOM 3122 O O . ALA A 1 428 ? -4.138 -5.318 -15.884 1.00 90.94 428 ALA A O 1
ATOM 3123 N N . GLY A 1 429 ? -4.411 -6.588 -17.715 1.00 88.44 429 GLY A N 1
ATOM 3124 C CA . GLY A 1 429 ? -5.017 -7.742 -17.045 1.00 88.44 429 GLY A CA 1
ATOM 3125 C C . GLY A 1 429 ? -4.163 -8.373 -15.935 1.00 88.44 429 GLY A C 1
ATOM 3126 O O . GLY A 1 429 ? -4.720 -8.964 -15.007 1.00 88.44 429 GLY A O 1
ATOM 3127 N N . VAL A 1 430 ? -2.835 -8.197 -15.963 1.00 89.50 430 VAL A N 1
ATOM 3128 C CA . VAL A 1 430 ? -1.926 -8.624 -14.879 1.00 89.50 430 VAL A CA 1
ATOM 3129 C C . VAL A 1 430 ? -2.135 -7.794 -13.599 1.00 89.50 430 VAL A C 1
ATOM 3131 O O . VAL A 1 430 ? -1.969 -8.296 -12.483 1.00 89.50 430 VAL A O 1
ATOM 3134 N N . GLY A 1 431 ? -2.521 -6.519 -13.725 1.00 83.69 431 GLY A N 1
ATOM 3135 C CA . GLY A 1 431 ? -2.750 -5.623 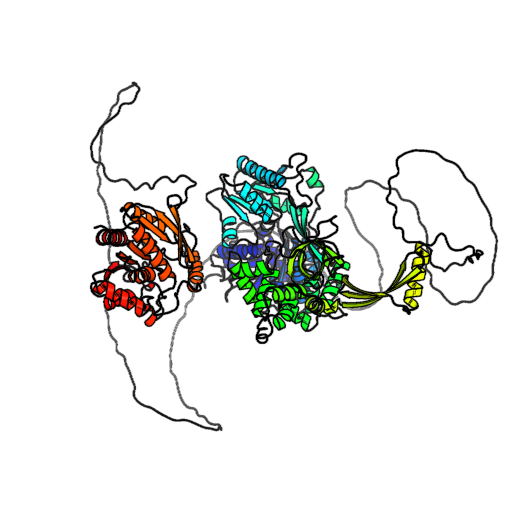-12.589 1.00 83.69 431 GLY A CA 1
ATOM 3136 C C . GLY A 1 431 ? -1.484 -5.304 -11.781 1.00 83.69 431 GLY A C 1
ATOM 3137 O O . GLY A 1 431 ? -1.511 -5.351 -10.545 1.00 83.69 431 GLY A O 1
ATOM 3138 N N . THR A 1 432 ? -0.386 -5.006 -12.480 1.00 87.06 432 THR A N 1
ATOM 3139 C CA . THR A 1 432 ? 0.884 -4.462 -11.960 1.00 87.06 432 THR A CA 1
ATOM 3140 C C . THR A 1 432 ? 1.416 -3.387 -12.928 1.00 87.06 432 THR A C 1
ATOM 3142 O O . THR A 1 432 ? 0.723 -3.063 -13.889 1.00 87.06 432 THR A O 1
ATOM 3145 N N . ASP A 1 433 ? 2.599 -2.806 -12.690 1.00 89.62 433 ASP A N 1
ATOM 3146 C CA . ASP A 1 433 ? 3.198 -1.826 -13.619 1.00 89.62 433 ASP A CA 1
ATOM 3147 C C . ASP A 1 433 ? 3.315 -2.427 -15.041 1.00 89.62 433 ASP A C 1
ATOM 3149 O O . ASP A 1 433 ? 3.760 -3.574 -15.157 1.00 89.62 433 ASP A O 1
ATOM 3153 N N . PRO A 1 434 ? 2.959 -1.699 -16.121 1.00 92.56 434 PRO A N 1
ATOM 3154 C CA . PRO A 1 434 ? 2.984 -2.222 -17.491 1.00 92.56 434 PRO A CA 1
ATOM 3155 C C . PRO A 1 434 ? 4.313 -2.868 -17.913 1.00 92.56 434 PRO A C 1
ATOM 3157 O O . PRO A 1 434 ? 4.318 -3.837 -18.673 1.00 92.56 434 PRO A O 1
ATOM 3160 N N . ARG A 1 435 ? 5.441 -2.385 -17.382 1.00 91.44 435 ARG A N 1
ATOM 3161 C CA . ARG A 1 435 ? 6.782 -2.938 -17.620 1.00 91.44 435 ARG A CA 1
ATOM 3162 C C . ARG A 1 435 ? 6.962 -4.302 -16.959 1.00 91.44 435 ARG A C 1
ATOM 3164 O O . ARG A 1 435 ? 7.435 -5.248 -17.583 1.00 91.44 435 ARG A O 1
ATOM 3171 N N . LEU A 1 436 ? 6.530 -4.421 -15.705 1.00 92.94 436 LEU A N 1
ATOM 3172 C CA . LEU A 1 436 ? 6.568 -5.667 -14.937 1.00 92.94 436 LEU A CA 1
ATOM 3173 C C . LEU A 1 436 ? 5.553 -6.693 -15.470 1.00 92.94 436 LEU A C 1
ATOM 3175 O O . LEU A 1 436 ? 5.835 -7.890 -15.485 1.00 92.94 436 LEU A O 1
ATOM 3179 N N . ALA A 1 437 ? 4.411 -6.229 -15.978 1.00 93.38 437 ALA A N 1
ATOM 3180 C CA . ALA A 1 437 ? 3.431 -7.050 -16.680 1.00 93.38 437 ALA A CA 1
ATOM 3181 C C . ALA A 1 437 ? 3.975 -7.587 -18.018 1.00 93.38 437 ALA A C 1
ATOM 3183 O O . ALA A 1 437 ? 3.866 -8.790 -18.261 1.00 93.38 437 ALA A O 1
ATOM 3184 N N . ARG A 1 438 ? 4.646 -6.756 -18.839 1.00 92.31 438 ARG A N 1
ATOM 3185 C CA . ARG A 1 438 ? 5.404 -7.234 -20.014 1.00 92.31 438 ARG A CA 1
ATOM 3186 C C . ARG A 1 438 ? 6.419 -8.301 -19.606 1.00 92.31 438 ARG A C 1
ATOM 3188 O O . ARG A 1 438 ? 6.429 -9.381 -20.184 1.00 92.31 438 ARG A O 1
ATOM 3195 N N . ALA A 1 439 ? 7.258 -8.008 -18.614 1.00 94.00 439 ALA A N 1
ATOM 3196 C CA . ALA A 1 439 ? 8.326 -8.904 -18.175 1.00 94.00 439 ALA A CA 1
ATOM 3197 C C . ALA A 1 439 ? 7.809 -10.262 -17.676 1.00 94.00 439 ALA A C 1
ATOM 3199 O O . ALA A 1 439 ? 8.461 -11.286 -17.886 1.00 94.00 439 ALA A O 1
ATOM 3200 N N . LEU A 1 440 ? 6.621 -10.284 -17.062 1.00 94.75 440 LEU A N 1
ATOM 3201 C CA . LEU A 1 440 ? 5.928 -11.513 -16.694 1.00 94.75 440 LEU A CA 1
ATOM 3202 C C . LEU A 1 440 ? 5.476 -12.297 -17.933 1.00 94.75 440 LEU A C 1
ATOM 3204 O O . LEU A 1 440 ? 5.761 -13.488 -18.018 1.00 94.75 440 LEU A O 1
ATOM 3208 N N . LEU A 1 441 ? 4.778 -11.645 -18.868 1.00 92.38 441 LEU A N 1
ATOM 3209 C CA . LEU A 1 441 ? 4.186 -12.281 -20.052 1.00 92.38 441 LEU A CA 1
ATOM 3210 C C . LEU A 1 441 ? 5.258 -12.782 -21.035 1.00 92.38 441 LEU A C 1
ATOM 3212 O O . LEU A 1 441 ? 5.289 -13.972 -21.348 1.00 92.38 441 LEU A O 1
ATOM 3216 N N . ASP A 1 442 ? 6.168 -11.903 -21.460 1.00 90.88 442 ASP A N 1
ATOM 3217 C CA . ASP A 1 442 ? 7.262 -12.227 -22.386 1.00 90.88 442 ASP A CA 1
ATOM 3218 C C . ASP A 1 442 ? 8.240 -13.220 -21.726 1.00 90.88 442 ASP A C 1
ATOM 3220 O O . ASP A 1 442 ? 8.586 -14.259 -22.293 1.00 90.88 442 ASP A O 1
ATOM 3224 N N . GLY A 1 443 ? 8.636 -12.953 -20.475 1.00 91.62 443 GLY A N 1
ATOM 3225 C CA . GLY A 1 443 ? 9.585 -13.790 -19.740 1.00 91.62 443 GLY A CA 1
ATOM 3226 C C . GLY A 1 443 ? 9.059 -15.199 -19.456 1.00 91.62 443 GLY A C 1
ATOM 3227 O O . GLY A 1 443 ? 9.828 -16.162 -19.505 1.00 91.62 443 GLY A O 1
ATOM 3228 N N . ALA A 1 444 ? 7.753 -15.364 -19.211 1.00 91.31 444 ALA A N 1
ATOM 3229 C CA . ALA A 1 444 ? 7.142 -16.672 -18.961 1.00 91.31 444 ALA A CA 1
ATOM 3230 C C . ALA A 1 444 ? 7.298 -17.658 -20.127 1.00 91.31 444 ALA A C 1
ATOM 3232 O O . ALA A 1 444 ? 7.344 -18.866 -19.877 1.00 91.31 444 ALA A O 1
ATOM 3233 N N . ALA A 1 445 ? 7.407 -17.167 -21.367 1.00 85.06 445 ALA A N 1
ATOM 3234 C CA . ALA A 1 445 ? 7.630 -17.996 -22.548 1.00 85.06 445 ALA A CA 1
ATOM 3235 C C . ALA A 1 445 ? 9.052 -18.588 -22.608 1.00 85.06 445 ALA A C 1
ATOM 3237 O O . ALA A 1 445 ? 9.220 -19.696 -23.116 1.00 85.06 445 ALA A O 1
ATOM 3238 N N . VAL A 1 446 ? 10.052 -17.884 -22.059 1.00 86.19 446 VAL A N 1
ATOM 3239 C CA . VAL A 1 446 ? 11.474 -18.274 -22.117 1.00 86.19 446 VAL A CA 1
ATOM 3240 C C . VAL A 1 446 ? 11.930 -18.959 -20.826 1.00 86.19 446 VAL A C 1
ATOM 3242 O O . VAL A 1 446 ? 12.415 -20.091 -20.846 1.00 86.19 446 VAL A O 1
ATOM 3245 N N . VAL A 1 447 ? 11.747 -18.307 -19.671 1.00 89.44 447 VAL A N 1
ATOM 3246 C CA . VAL A 1 447 ? 12.249 -18.804 -18.372 1.00 89.44 447 VAL A CA 1
ATOM 3247 C C . VAL A 1 447 ? 11.246 -19.705 -17.637 1.00 89.44 447 VAL A C 1
ATOM 3249 O O . VAL A 1 447 ? 11.574 -20.292 -16.603 1.00 89.44 447 VAL A O 1
ATOM 3252 N N . GLY A 1 448 ? 10.029 -19.832 -18.176 1.00 89.75 448 GLY A N 1
ATOM 3253 C CA . GLY A 1 448 ? 8.907 -20.562 -17.591 1.00 89.75 448 GLY A CA 1
ATOM 3254 C C . GLY A 1 448 ? 8.109 -19.719 -16.590 1.00 89.75 448 GLY A C 1
ATOM 3255 O O . GLY A 1 448 ? 8.672 -19.050 -15.722 1.00 89.75 448 GLY A O 1
ATOM 3256 N N . GLY A 1 449 ? 6.777 -19.795 -16.674 1.00 90.06 449 GLY A N 1
ATOM 3257 C CA . GLY A 1 449 ? 5.849 -18.910 -15.954 1.00 90.06 449 GLY A CA 1
ATOM 3258 C C . GLY A 1 449 ? 6.084 -18.761 -14.448 1.00 90.06 449 GLY A C 1
ATOM 3259 O O . GLY A 1 449 ? 6.057 -17.643 -13.940 1.00 90.06 449 GLY A O 1
ATOM 3260 N N . ARG A 1 450 ? 6.407 -19.851 -13.734 1.00 91.00 450 ARG A N 1
ATOM 3261 C CA . ARG A 1 450 ? 6.753 -19.774 -12.304 1.00 91.00 450 ARG A CA 1
ATOM 3262 C C . ARG A 1 450 ? 7.999 -18.926 -12.056 1.00 91.00 450 ARG A C 1
ATOM 3264 O O . ARG A 1 450 ? 8.000 -18.107 -11.147 1.00 91.00 450 ARG A O 1
ATOM 3271 N N . ARG A 1 451 ? 9.064 -19.107 -12.845 1.00 92.06 451 ARG A N 1
ATOM 3272 C CA . ARG A 1 451 ? 10.324 -18.377 -12.646 1.00 92.06 451 ARG A CA 1
ATOM 3273 C C . ARG A 1 451 ? 10.166 -16.902 -13.021 1.00 92.06 451 ARG A C 1
ATOM 3275 O O . ARG A 1 451 ? 10.678 -16.050 -12.305 1.00 92.06 451 ARG A O 1
ATOM 3282 N N . ALA A 1 452 ? 9.399 -16.604 -14.071 1.00 93.81 452 ALA A N 1
ATOM 3283 C CA . ALA A 1 452 ? 9.015 -15.235 -14.407 1.00 93.81 452 ALA A CA 1
ATOM 3284 C C . ALA A 1 452 ? 8.221 -14.580 -13.261 1.00 93.81 452 ALA A C 1
ATOM 3286 O O . ALA A 1 452 ? 8.571 -13.484 -12.839 1.00 93.81 452 ALA A O 1
ATOM 3287 N N . ALA A 1 453 ? 7.237 -15.273 -12.677 1.00 93.69 453 ALA A N 1
ATOM 3288 C CA . ALA A 1 453 ? 6.499 -14.792 -11.507 1.00 93.69 453 ALA A CA 1
ATOM 3289 C C . ALA A 1 453 ? 7.387 -14.614 -10.257 1.00 93.69 453 ALA A C 1
ATOM 3291 O O . ALA A 1 453 ? 7.247 -13.616 -9.558 1.00 93.69 453 ALA A O 1
ATOM 3292 N N . GLU A 1 454 ? 8.332 -15.525 -9.997 1.00 93.12 454 GLU A N 1
ATOM 3293 C CA . GLU A 1 454 ? 9.333 -15.420 -8.919 1.00 93.12 454 GLU A CA 1
ATOM 3294 C C . GLU A 1 454 ? 10.226 -14.174 -9.058 1.00 93.12 454 GLU A C 1
ATOM 3296 O O . GLU A 1 454 ? 10.474 -13.479 -8.068 1.00 93.12 454 GLU A O 1
ATOM 3301 N N . ILE A 1 455 ? 10.661 -13.850 -10.280 1.00 93.75 455 ILE A N 1
ATOM 3302 C CA . ILE A 1 455 ? 11.480 -12.662 -10.555 1.00 93.75 455 ILE A CA 1
ATOM 3303 C C . ILE A 1 455 ? 10.624 -11.390 -10.552 1.00 93.75 455 ILE A C 1
ATOM 3305 O O . ILE A 1 455 ? 10.991 -10.416 -9.907 1.00 93.75 455 ILE A O 1
ATOM 3309 N N . VAL A 1 456 ? 9.453 -11.382 -11.192 1.00 93.94 456 VAL A N 1
ATOM 3310 C CA . VAL A 1 456 ? 8.571 -10.202 -11.216 1.00 93.94 456 VAL A CA 1
ATOM 3311 C C . VAL A 1 456 ? 8.008 -9.887 -9.828 1.00 93.94 456 VAL A C 1
ATOM 3313 O O . VAL A 1 456 ? 7.868 -8.713 -9.500 1.00 93.94 456 VAL A O 1
ATOM 3316 N N . ALA A 1 457 ? 7.775 -10.879 -8.962 1.00 90.44 457 ALA A N 1
ATOM 3317 C CA . ALA A 1 457 ? 7.478 -10.641 -7.548 1.00 90.44 457 ALA A CA 1
ATOM 3318 C C . ALA A 1 457 ? 8.657 -9.966 -6.823 1.00 90.44 457 ALA A C 1
ATOM 3320 O O . ALA A 1 457 ? 8.442 -9.012 -6.081 1.00 90.44 457 ALA A O 1
ATOM 3321 N N . LEU A 1 458 ? 9.895 -10.405 -7.081 1.00 89.00 458 LEU A N 1
ATOM 3322 C CA . LEU A 1 458 ? 11.114 -9.804 -6.523 1.00 89.00 458 LEU A CA 1
ATOM 3323 C C . LEU A 1 458 ? 11.387 -8.380 -7.049 1.00 89.00 458 LEU A C 1
ATOM 3325 O O . LEU A 1 458 ? 11.986 -7.587 -6.335 1.00 89.00 458 LEU A O 1
ATOM 3329 N N . LEU A 1 459 ? 10.953 -8.059 -8.272 1.00 87.44 459 LEU A N 1
ATOM 3330 C CA . LEU A 1 459 ? 11.027 -6.712 -8.858 1.00 87.44 459 LEU A CA 1
ATOM 3331 C C . LEU A 1 459 ? 9.859 -5.805 -8.417 1.00 87.44 459 LEU A C 1
ATOM 3333 O O . LEU A 1 459 ? 10.014 -4.590 -8.347 1.00 87.44 459 LEU A O 1
ATOM 3337 N N . SER A 1 460 ? 8.689 -6.386 -8.126 1.00 80.62 460 SER A N 1
ATOM 3338 C CA . SER A 1 460 ? 7.495 -5.671 -7.639 1.00 80.62 460 SER A CA 1
ATOM 3339 C C . SER A 1 460 ? 7.575 -5.323 -6.153 1.00 80.62 460 SER A C 1
ATOM 3341 O O . SER A 1 460 ? 6.959 -4.356 -5.701 1.00 80.62 460 SER A O 1
ATOM 3343 N N . GLU A 1 461 ? 8.260 -6.153 -5.368 1.00 68.44 461 GLU A N 1
ATOM 3344 C CA . GLU A 1 461 ? 8.546 -5.890 -3.965 1.00 68.44 461 GLU A CA 1
ATOM 3345 C C . GLU A 1 461 ? 9.884 -5.158 -3.846 1.00 68.44 461 GLU A C 1
ATOM 3347 O O . GLU A 1 461 ? 10.876 -5.529 -4.459 1.00 68.44 461 GLU A O 1
ATOM 3352 N N . ASP A 1 462 ? 9.921 -4.106 -3.028 1.00 57.66 462 ASP A N 1
ATOM 3353 C CA . ASP A 1 462 ? 11.083 -3.223 -2.851 1.00 57.66 462 ASP A CA 1
ATOM 3354 C C . ASP A 1 462 ? 12.140 -3.881 -1.928 1.00 57.66 462 ASP A C 1
ATOM 3356 O O . ASP A 1 462 ? 12.473 -3.384 -0.843 1.00 57.66 462 ASP A O 1
ATOM 3360 N N . VAL A 1 463 ? 12.583 -5.076 -2.339 1.00 57.59 463 VAL A N 1
ATOM 3361 C CA . VAL A 1 463 ? 13.520 -5.976 -1.661 1.00 57.59 463 VAL A CA 1
ATOM 3362 C C . VAL A 1 463 ? 14.938 -5.466 -1.877 1.00 57.59 463 VAL A C 1
ATOM 3364 O O . VAL A 1 463 ? 15.429 -5.365 -3.000 1.00 57.59 463 VAL A O 1
ATOM 3367 N N . ARG A 1 464 ? 15.640 -5.169 -0.781 1.00 62.66 464 ARG A N 1
ATOM 3368 C CA . ARG A 1 464 ? 17.031 -4.709 -0.849 1.00 62.66 464 ARG A CA 1
ATOM 3369 C C . ARG A 1 464 ? 17.959 -5.859 -1.227 1.00 62.66 464 ARG A C 1
ATOM 3371 O O . ARG A 1 464 ? 18.396 -6.609 -0.358 1.00 62.66 464 ARG A O 1
ATOM 3378 N N . ALA A 1 465 ? 18.293 -5.947 -2.509 1.00 67.31 465 ALA A N 1
ATOM 3379 C CA . ALA A 1 465 ? 19.348 -6.815 -3.010 1.00 67.31 465 ALA A CA 1
ATOM 3380 C C . ALA A 1 465 ? 20.695 -6.494 -2.319 1.00 67.31 465 ALA A C 1
ATOM 3382 O O . ALA A 1 465 ? 21.198 -5.373 -2.461 1.00 67.31 465 ALA A O 1
ATOM 3383 N N . PRO A 1 466 ? 21.304 -7.426 -1.557 1.00 65.94 466 PRO A N 1
ATOM 3384 C CA . PRO A 1 466 ? 22.619 -7.203 -0.958 1.00 65.94 466 PRO A CA 1
ATOM 3385 C C . PRO A 1 466 ? 23.663 -6.957 -2.054 1.00 65.94 466 PRO A C 1
ATOM 3387 O O . PRO A 1 466 ? 23.725 -7.698 -3.030 1.00 65.94 466 PRO A O 1
ATOM 3390 N N . GLY A 1 467 ? 24.442 -5.877 -1.940 1.00 71.69 467 GLY A N 1
ATOM 3391 C CA . GLY A 1 467 ? 25.393 -5.468 -2.986 1.00 71.69 467 GLY A CA 1
ATOM 3392 C C . GLY A 1 467 ? 24.757 -5.048 -4.324 1.00 71.69 467 GLY A C 1
ATOM 3393 O O . GLY A 1 467 ? 25.490 -4.821 -5.285 1.00 71.69 467 GLY A O 1
ATOM 3394 N N . GLY A 1 468 ? 23.425 -4.937 -4.401 1.00 81.31 468 GLY A N 1
ATOM 3395 C CA . GLY A 1 468 ? 22.676 -4.677 -5.634 1.00 81.31 468 GLY A CA 1
ATOM 3396 C C . GLY A 1 468 ? 22.411 -5.910 -6.507 1.00 81.31 468 GLY A C 1
ATOM 3397 O O . GLY A 1 468 ? 21.855 -5.764 -7.590 1.00 81.31 468 GLY A O 1
ATOM 3398 N N . ASP A 1 469 ? 22.771 -7.113 -6.057 1.00 89.88 469 ASP A N 1
ATOM 3399 C CA . ASP A 1 469 ? 22.679 -8.349 -6.840 1.00 89.88 469 ASP A CA 1
ATOM 3400 C C . ASP A 1 469 ? 21.284 -9.004 -6.734 1.00 89.88 469 ASP A C 1
ATOM 3402 O O . ASP A 1 469 ? 20.920 -9.605 -5.715 1.00 89.88 469 ASP A O 1
ATOM 3406 N N . LEU A 1 470 ? 20.478 -8.884 -7.797 1.00 90.62 470 LEU A N 1
ATOM 3407 C CA . LEU A 1 470 ? 19.136 -9.481 -7.875 1.00 90.62 470 LEU A CA 1
ATOM 3408 C C . LEU A 1 470 ? 19.162 -11.019 -7.869 1.00 90.62 470 LEU A C 1
ATOM 3410 O O . LEU A 1 470 ? 18.206 -11.645 -7.408 1.00 90.62 470 LEU A O 1
ATOM 3414 N N . VAL A 1 471 ? 20.242 -11.645 -8.343 1.00 92.19 471 VAL A N 1
ATOM 3415 C CA . VAL A 1 471 ? 20.382 -13.109 -8.368 1.00 92.19 471 VAL A CA 1
ATOM 3416 C C . VAL A 1 471 ? 20.622 -13.623 -6.948 1.00 92.19 471 VAL A C 1
ATOM 3418 O O . VAL A 1 471 ? 19.974 -14.574 -6.499 1.00 92.19 471 VAL A O 1
ATOM 3421 N N . ALA A 1 472 ? 21.492 -12.946 -6.195 1.00 89.31 472 ALA A N 1
ATOM 3422 C CA . ALA A 1 472 ? 21.693 -13.187 -4.771 1.00 89.31 472 ALA A CA 1
ATOM 3423 C C . ALA A 1 472 ? 20.407 -12.936 -3.963 1.00 89.31 472 ALA A C 1
ATOM 3425 O O . ALA A 1 472 ? 20.093 -13.721 -3.064 1.00 89.31 472 ALA A O 1
ATOM 3426 N N . ALA A 1 473 ? 19.630 -11.903 -4.312 1.00 88.19 473 ALA A N 1
ATOM 3427 C CA . ALA A 1 473 ? 18.337 -11.615 -3.693 1.00 88.19 473 ALA A CA 1
ATOM 3428 C C . ALA A 1 473 ? 17.306 -12.733 -3.940 1.00 88.19 473 ALA A C 1
ATOM 3430 O O . ALA A 1 473 ? 16.722 -13.239 -2.981 1.00 88.19 473 ALA A O 1
ATOM 3431 N N . LEU A 1 474 ? 17.145 -13.204 -5.184 1.00 90.12 474 LEU A N 1
ATOM 3432 C CA . LEU A 1 474 ? 16.256 -14.328 -5.515 1.00 90.12 474 LEU A CA 1
ATOM 3433 C C . LEU A 1 474 ? 16.647 -15.602 -4.752 1.00 90.12 474 LEU A C 1
ATOM 3435 O O . LEU A 1 474 ? 15.801 -16.270 -4.153 1.00 90.12 474 LEU A O 1
ATOM 3439 N N . ARG A 1 475 ? 17.949 -15.913 -4.717 1.00 89.88 475 ARG A N 1
ATOM 3440 C CA . ARG A 1 475 ? 18.506 -17.045 -3.959 1.00 89.88 475 ARG A CA 1
ATOM 3441 C C . ARG A 1 475 ? 18.319 -16.884 -2.448 1.00 89.88 475 ARG A C 1
ATOM 3443 O O . ARG A 1 475 ? 18.177 -17.884 -1.748 1.00 89.88 475 ARG A O 1
ATOM 3450 N N . ALA A 1 476 ? 18.330 -15.664 -1.912 1.00 86.44 476 ALA A N 1
ATOM 3451 C CA . ALA A 1 476 ? 18.022 -15.401 -0.507 1.00 86.44 476 ALA A CA 1
ATOM 3452 C C . ALA A 1 476 ? 16.539 -15.657 -0.203 1.00 86.44 476 AL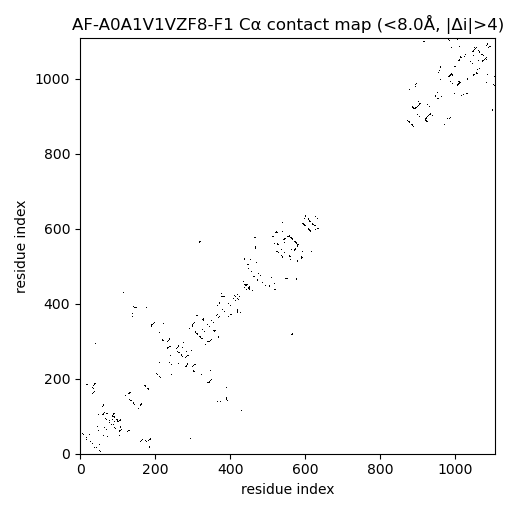A A C 1
ATOM 3454 O O . ALA A 1 476 ? 16.248 -16.497 0.641 1.00 86.44 476 ALA A O 1
ATOM 3455 N N . VAL A 1 477 ? 15.610 -15.034 -0.936 1.00 85.06 477 VAL A N 1
ATOM 3456 C CA . VAL A 1 477 ? 14.164 -15.169 -0.673 1.00 85.06 477 VAL A CA 1
ATOM 3457 C C . VAL A 1 477 ? 13.685 -16.620 -0.845 1.00 85.06 477 VAL A C 1
ATOM 3459 O O . VAL A 1 477 ? 12.931 -17.115 -0.008 1.00 85.06 477 VAL A O 1
ATOM 3462 N N . ARG A 1 478 ? 14.201 -17.358 -1.842 1.00 87.50 478 ARG A N 1
ATOM 3463 C CA . ARG A 1 478 ? 13.928 -18.801 -2.016 1.00 87.50 478 ARG A CA 1
ATOM 3464 C C . ARG A 1 478 ? 14.400 -19.687 -0.854 1.00 87.50 478 ARG A C 1
ATOM 3466 O O . ARG A 1 478 ? 13.836 -20.761 -0.668 1.00 87.50 478 ARG A O 1
ATOM 3473 N N . ARG A 1 479 ? 15.414 -19.272 -0.083 1.00 86.94 479 ARG A N 1
ATOM 3474 C CA . ARG A 1 479 ? 15.875 -19.985 1.129 1.00 86.94 479 ARG A CA 1
ATOM 3475 C C . ARG A 1 479 ? 15.012 -19.687 2.363 1.00 86.94 479 ARG A C 1
ATOM 3477 O O . ARG A 1 479 ? 15.223 -20.302 3.403 1.00 86.94 479 ARG A O 1
ATOM 3484 N N . GLY A 1 480 ? 14.030 -18.794 2.243 1.00 80.44 480 GLY A N 1
ATOM 3485 C CA . GLY A 1 480 ? 13.162 -18.367 3.335 1.00 80.44 480 GLY A CA 1
ATOM 3486 C C . GLY A 1 480 ? 13.658 -17.106 4.047 1.00 80.44 480 GLY A C 1
ATOM 3487 O O . GLY A 1 480 ? 14.741 -16.587 3.790 1.00 80.44 480 GLY A O 1
ATOM 3488 N N . GLY A 1 481 ? 12.817 -16.587 4.939 1.00 70.88 481 GLY A N 1
ATOM 3489 C CA . GLY A 1 481 ? 13.032 -15.327 5.651 1.00 70.88 481 GLY A CA 1
ATOM 3490 C C . GLY A 1 481 ? 11.702 -14.634 5.968 1.00 70.88 481 GLY A C 1
ATOM 3491 O O . GLY A 1 481 ? 10.647 -15.172 5.623 1.00 70.88 481 GLY A O 1
ATOM 3492 N N . PRO A 1 482 ? 11.722 -13.447 6.602 1.00 60.75 482 PRO A N 1
ATOM 3493 C CA . PRO A 1 482 ? 10.505 -12.731 6.997 1.00 60.75 482 PRO A CA 1
ATOM 3494 C C . PRO A 1 482 ? 9.551 -12.455 5.824 1.00 60.75 482 PRO A C 1
ATOM 3496 O O . PRO A 1 482 ? 8.353 -12.727 5.914 1.00 60.75 482 PRO A O 1
ATOM 3499 N N . ASP A 1 483 ? 10.095 -11.984 4.700 1.00 66.31 483 ASP A N 1
ATOM 3500 C CA . ASP A 1 483 ? 9.314 -11.539 3.540 1.00 66.31 483 ASP A CA 1
ATOM 3501 C C . ASP A 1 483 ? 8.889 -12.684 2.605 1.00 66.31 483 ASP A C 1
ATOM 3503 O O . ASP A 1 483 ? 7.952 -12.530 1.822 1.00 66.31 483 ASP A O 1
ATOM 3507 N N . ALA A 1 484 ? 9.510 -13.866 2.720 1.00 76.25 484 ALA A N 1
ATOM 3508 C CA . ALA A 1 484 ? 9.326 -14.983 1.786 1.00 76.25 484 ALA A CA 1
ATOM 3509 C C . ALA A 1 484 ? 7.868 -15.472 1.681 1.00 76.25 484 ALA A C 1
ATOM 3511 O O . ALA A 1 484 ? 7.456 -15.965 0.633 1.00 76.25 484 ALA A O 1
ATOM 3512 N N . SER A 1 485 ? 7.066 -15.302 2.740 1.00 75.62 485 SER A N 1
ATOM 3513 C CA . SER A 1 485 ? 5.631 -15.624 2.718 1.00 75.62 485 SER A CA 1
ATOM 3514 C C . SER A 1 485 ? 4.777 -14.603 1.949 1.00 75.62 485 SER A C 1
ATOM 3516 O O . SER A 1 485 ? 3.784 -14.989 1.333 1.00 75.62 485 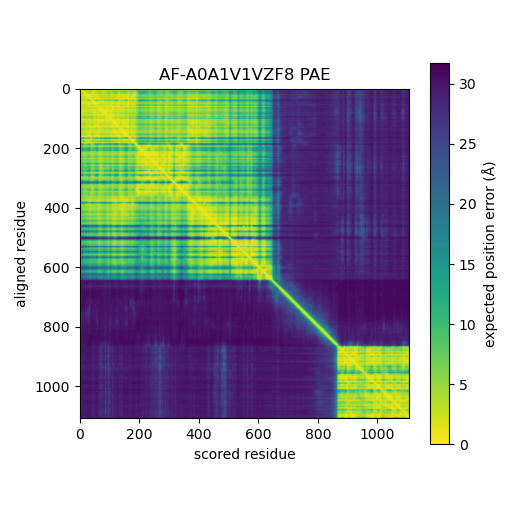SER A O 1
ATOM 3518 N N . THR A 1 486 ? 5.176 -13.326 1.934 1.00 74.00 486 THR A N 1
ATOM 3519 C CA . THR A 1 486 ? 4.531 -12.270 1.134 1.00 74.00 486 THR A CA 1
ATOM 3520 C C . THR A 1 486 ? 4.881 -12.456 -0.337 1.00 74.00 486 THR A C 1
ATOM 3522 O O . THR A 1 486 ? 3.979 -12.578 -1.166 1.00 74.00 486 THR A O 1
ATOM 3525 N N . TRP A 1 487 ? 6.177 -12.621 -0.622 1.00 84.75 487 TRP A N 1
ATOM 3526 C CA . TRP A 1 487 ? 6.693 -12.903 -1.956 1.00 84.75 487 TRP A CA 1
ATOM 3527 C C . TRP A 1 487 ? 6.045 -14.155 -2.557 1.00 84.75 487 TRP A C 1
ATOM 3529 O O . TRP A 1 487 ? 5.507 -14.086 -3.655 1.00 84.75 487 TRP A O 1
ATOM 3539 N N . ALA A 1 488 ? 5.974 -15.277 -1.829 1.00 85.44 488 ALA A N 1
ATOM 3540 C CA . ALA A 1 488 ? 5.321 -16.492 -2.328 1.00 85.44 488 ALA A CA 1
ATOM 3541 C C . ALA A 1 488 ? 3.833 -16.275 -2.677 1.00 85.44 488 ALA A C 1
ATOM 3543 O O . ALA A 1 488 ? 3.359 -16.787 -3.690 1.00 85.44 488 ALA A O 1
ATOM 3544 N N . ALA A 1 489 ? 3.100 -15.472 -1.897 1.00 83.06 489 ALA A N 1
ATOM 3545 C CA . ALA A 1 489 ? 1.722 -15.109 -2.228 1.00 83.06 489 ALA A CA 1
ATOM 3546 C C . ALA A 1 489 ? 1.631 -14.193 -3.466 1.00 83.06 489 ALA A C 1
ATOM 3548 O O . ALA A 1 489 ? 0.675 -14.301 -4.235 1.00 83.06 489 ALA A O 1
ATOM 3549 N N . ALA A 1 490 ? 2.622 -13.325 -3.697 1.00 84.81 490 ALA A N 1
ATOM 3550 C CA . ALA A 1 490 ? 2.734 -12.538 -4.925 1.00 84.81 490 ALA A CA 1
ATOM 3551 C C . ALA A 1 490 ? 3.088 -13.411 -6.146 1.00 84.81 490 ALA A C 1
ATOM 3553 O O . ALA A 1 490 ? 2.516 -13.203 -7.214 1.00 84.81 490 ALA A O 1
ATOM 3554 N N . VAL A 1 491 ? 3.949 -14.423 -5.988 1.00 90.75 491 VAL A N 1
ATOM 3555 C CA . VAL A 1 491 ? 4.297 -15.395 -7.040 1.00 90.75 491 VAL A CA 1
ATOM 3556 C C . VAL A 1 491 ? 3.069 -16.166 -7.506 1.00 90.75 491 VAL A C 1
ATOM 3558 O O . VAL A 1 491 ? 2.786 -16.177 -8.700 1.00 90.75 491 VAL A O 1
ATOM 3561 N N . GLU A 1 492 ? 2.295 -16.755 -6.592 1.00 89.38 492 GLU A N 1
ATOM 3562 C CA . GLU A 1 492 ? 1.074 -17.482 -6.969 1.00 89.38 492 GLU A CA 1
ATOM 3563 C C . GLU A 1 492 ? 0.013 -16.530 -7.577 1.00 89.38 492 GLU A C 1
ATOM 3565 O O . GLU A 1 492 ? -0.698 -16.913 -8.506 1.00 89.38 492 GLU A O 1
ATOM 3570 N N . GLN A 1 493 ? -0.046 -15.257 -7.147 1.00 86.88 493 GLN A N 1
ATOM 3571 C CA . GLN A 1 493 ? -0.918 -14.235 -7.753 1.00 86.88 493 GLN A CA 1
ATOM 3572 C C . GLN A 1 493 ? -0.517 -13.890 -9.200 1.00 86.88 493 GLN A C 1
ATOM 3574 O O . GLN A 1 493 ? -1.395 -13.742 -10.045 1.00 86.88 493 GLN A O 1
ATOM 3579 N N . LEU A 1 494 ? 0.783 -13.748 -9.484 1.00 90.88 494 LEU A N 1
ATOM 3580 C CA . LEU A 1 494 ? 1.309 -13.417 -10.816 1.00 90.88 494 LEU A CA 1
ATOM 3581 C C . LEU A 1 494 ? 1.286 -14.634 -11.754 1.00 90.88 494 LEU A C 1
ATOM 3583 O O . LEU A 1 494 ? 0.915 -14.517 -12.920 1.00 90.88 494 LEU A O 1
ATOM 3587 N N . GLN A 1 495 ? 1.601 -15.827 -11.246 1.00 89.81 495 GLN A N 1
ATOM 3588 C CA . GLN A 1 495 ? 1.475 -17.071 -12.007 1.00 89.81 495 GLN A CA 1
ATOM 3589 C C . GLN A 1 495 ? 0.007 -17.345 -12.377 1.00 89.81 495 GLN A C 1
ATOM 3591 O O . GLN A 1 495 ? -0.267 -17.825 -13.473 1.00 89.81 495 GLN A O 1
ATOM 3596 N N . GLY A 1 496 ? -0.939 -16.985 -11.500 1.00 87.94 496 GLY A N 1
ATOM 3597 C CA . GLY A 1 496 ? -2.379 -17.058 -11.762 1.00 87.94 496 GLY A CA 1
ATOM 3598 C C . GLY A 1 496 ? -2.916 -16.041 -12.780 1.00 87.94 496 GLY A C 1
ATOM 3599 O O . GLY A 1 496 ? -4.050 -16.199 -13.224 1.00 87.94 496 GLY A O 1
ATOM 3600 N N . SER A 1 497 ? -2.132 -15.025 -13.166 1.00 87.12 497 SER A N 1
ATOM 3601 C CA . SER A 1 497 ? -2.487 -14.067 -14.229 1.00 87.12 497 SER A CA 1
ATOM 3602 C C . SER A 1 497 ? -1.883 -14.395 -15.602 1.00 87.12 497 SER A C 1
ATOM 3604 O O . SER A 1 497 ? -2.114 -13.654 -16.552 1.00 87.12 497 SER A O 1
ATOM 3606 N N . LEU A 1 498 ? -1.125 -15.490 -15.735 1.00 87.25 498 LEU A N 1
ATOM 3607 C CA . LEU A 1 498 ? -0.576 -15.921 -17.025 1.00 87.25 498 LEU A CA 1
ATOM 3608 C C . LEU A 1 498 ? -1.647 -16.604 -17.904 1.00 87.25 498 LEU A C 1
ATOM 3610 O O . LEU A 1 498 ? -2.393 -17.454 -17.406 1.00 87.25 498 LEU A O 1
ATOM 3614 N N . PRO A 1 499 ? -1.718 -16.294 -19.214 1.00 74.06 499 PRO A N 1
ATOM 3615 C CA . PRO A 1 499 ? -2.679 -16.913 -20.122 1.00 74.06 499 PRO A CA 1
ATOM 3616 C C . PRO A 1 499 ? -2.290 -18.368 -20.431 1.00 74.06 499 PRO A C 1
ATOM 3618 O O . PRO A 1 499 ? -1.402 -18.633 -21.239 1.00 74.06 499 PRO A O 1
ATOM 3621 N N . SER A 1 500 ? -3.015 -19.316 -19.821 1.00 60.72 500 SER A N 1
ATOM 3622 C CA . SER A 1 500 ? -2.759 -20.771 -19.876 1.00 60.72 500 SER A CA 1
ATOM 3623 C C . SER A 1 500 ? -1.418 -21.214 -19.254 1.00 60.72 500 SER A C 1
ATOM 3625 O O . SER A 1 500 ? -0.526 -20.400 -19.012 1.00 60.72 500 SER A O 1
ATOM 3627 N N . PRO A 1 501 ? -1.236 -22.518 -18.946 1.00 54.19 501 PRO A N 1
ATOM 3628 C CA . PRO A 1 501 ? 0.074 -23.028 -18.559 1.00 54.19 501 PRO A CA 1
ATOM 3629 C C . PRO A 1 501 ? 1.067 -22.839 -19.713 1.00 54.19 501 PRO A C 1
ATOM 3631 O O . PRO A 1 501 ? 0.977 -23.516 -20.740 1.00 54.19 501 PRO A O 1
ATOM 3634 N N . ALA A 1 502 ? 2.020 -21.923 -19.524 1.00 53.12 502 ALA A N 1
ATOM 3635 C CA . ALA A 1 502 ? 3.137 -21.711 -20.439 1.00 53.12 502 ALA A CA 1
ATOM 3636 C C . ALA A 1 502 ? 3.838 -23.043 -20.775 1.00 53.12 502 ALA A C 1
ATOM 3638 O O . ALA A 1 502 ? 3.853 -23.977 -19.963 1.00 53.12 502 ALA A O 1
ATOM 3639 N N . ARG A 1 503 ? 4.416 -23.134 -21.982 1.00 50.50 503 ARG A N 1
ATOM 3640 C CA . ARG A 1 503 ? 5.108 -24.346 -22.457 1.00 50.50 503 ARG A CA 1
ATOM 3641 C C . ARG A 1 503 ? 6.167 -24.815 -21.447 1.00 50.50 503 ARG A C 1
ATOM 3643 O O . ARG A 1 503 ? 6.675 -24.030 -20.648 1.00 50.50 503 ARG A O 1
ATOM 3650 N N . ARG A 1 504 ? 6.472 -26.124 -21.483 1.00 50.12 504 ARG A N 1
ATOM 3651 C CA . ARG A 1 504 ? 7.433 -26.784 -20.576 1.00 50.12 504 ARG A CA 1
ATOM 3652 C C . ARG A 1 504 ? 8.696 -25.921 -20.409 1.00 50.12 504 ARG A C 1
ATOM 3654 O O . ARG A 1 504 ? 9.188 -25.418 -21.416 1.00 50.12 504 ARG A O 1
ATOM 3661 N N . PRO A 1 505 ? 9.211 -25.760 -19.176 1.00 50.56 505 PRO A N 1
ATOM 3662 C CA . PRO A 1 505 ? 10.268 -24.797 -18.884 1.00 50.56 505 PRO A CA 1
ATOM 3663 C C . PRO A 1 505 ? 11.525 -25.060 -19.714 1.00 50.56 505 PRO A C 1
ATOM 3665 O O . PRO A 1 505 ? 11.856 -26.220 -19.968 1.00 50.56 505 PRO A O 1
ATOM 3668 N N . GLY A 1 506 ? 12.258 -23.993 -20.047 1.00 53.09 506 GLY A N 1
ATOM 3669 C CA . GLY A 1 506 ? 13.606 -24.070 -20.610 1.00 53.09 506 GLY A CA 1
ATOM 3670 C C . GLY A 1 506 ? 14.563 -24.776 -19.647 1.00 53.09 506 GLY A C 1
ATOM 3671 O O . GLY A 1 506 ? 15.171 -24.151 -18.775 1.00 53.09 506 GLY A O 1
ATOM 3672 N N . GLN A 1 507 ? 14.663 -26.101 -19.771 1.00 49.59 507 GLN A N 1
ATOM 3673 C CA . GLN A 1 507 ? 15.561 -26.925 -18.969 1.00 49.59 507 GLN A CA 1
ATOM 3674 C C . GLN A 1 507 ? 17.011 -26.545 -19.290 1.00 49.59 507 GLN A C 1
ATOM 3676 O O . GLN A 1 507 ? 17.424 -26.601 -20.442 1.00 49.59 507 GLN A O 1
ATOM 3681 N N . GLY A 1 508 ? 17.771 -26.148 -18.266 1.00 60.75 508 GLY A N 1
ATOM 3682 C CA . GLY A 1 508 ? 19.180 -25.757 -18.388 1.00 60.75 508 GLY A CA 1
ATOM 3683 C C . GLY A 1 508 ? 19.472 -24.271 -18.156 1.00 60.75 508 GLY A C 1
ATOM 3684 O O . GLY A 1 508 ? 20.605 -23.942 -17.820 1.00 60.75 508 GLY A O 1
ATOM 3685 N N . LEU A 1 509 ? 18.484 -23.368 -18.239 1.00 78.81 509 LEU A N 1
ATOM 3686 C CA . LEU A 1 509 ? 18.722 -21.950 -17.931 1.00 78.81 509 LEU A CA 1
ATOM 3687 C C . LEU A 1 509 ? 19.061 -21.755 -16.443 1.00 78.81 509 LEU A C 1
ATOM 3689 O O . LEU A 1 509 ? 18.279 -22.141 -15.564 1.00 78.81 509 LEU A O 1
ATOM 3693 N N . GLY A 1 510 ? 20.192 -21.102 -16.166 1.00 87.50 510 GLY A N 1
ATOM 3694 C CA . GLY A 1 510 ? 20.582 -20.658 -14.825 1.00 87.50 510 GLY A CA 1
ATOM 3695 C C . GLY A 1 510 ? 19.715 -19.507 -14.300 1.00 87.50 510 GLY A C 1
ATOM 3696 O O . GLY A 1 510 ? 18.980 -18.867 -15.056 1.00 87.50 510 GLY A O 1
ATOM 3697 N N . ASP A 1 511 ? 19.798 -19.236 -12.994 1.00 88.19 511 ASP A N 1
ATOM 3698 C CA . ASP A 1 511 ? 19.096 -18.092 -12.390 1.00 88.19 511 ASP A CA 1
ATOM 3699 C C . ASP A 1 511 ? 19.616 -16.761 -12.938 1.00 88.19 511 ASP A C 1
ATOM 3701 O O . ASP A 1 511 ? 18.819 -15.886 -13.238 1.00 88.19 511 ASP A O 1
ATOM 3705 N N . ASP A 1 512 ? 20.931 -16.628 -13.106 1.00 89.75 512 ASP A N 1
ATOM 3706 C CA . ASP A 1 512 ? 21.626 -15.408 -13.523 1.00 89.75 512 ASP A CA 1
ATOM 3707 C C . ASP A 1 512 ? 21.066 -14.887 -14.858 1.00 89.75 512 ASP A C 1
ATOM 3709 O O . ASP A 1 512 ? 20.592 -13.755 -14.944 1.00 89.75 512 ASP A O 1
ATOM 3713 N N . VAL A 1 513 ? 20.999 -15.774 -15.859 1.00 91.06 513 VAL A N 1
ATOM 3714 C CA . VAL A 1 513 ? 20.402 -15.521 -17.182 1.00 91.06 513 VAL A CA 1
ATOM 3715 C C . VAL A 1 513 ? 18.911 -15.193 -17.080 1.00 91.06 513 VAL A C 1
ATOM 3717 O O . VAL A 1 513 ? 18.433 -14.269 -17.734 1.00 91.06 513 VAL A O 1
ATOM 3720 N N . ALA A 1 514 ? 18.162 -15.930 -16.256 1.00 92.81 514 ALA A N 1
ATOM 3721 C CA . ALA A 1 514 ? 16.721 -15.733 -16.137 1.00 92.81 514 ALA A CA 1
ATOM 3722 C C . ALA A 1 514 ? 16.360 -14.398 -15.464 1.00 92.81 514 ALA A C 1
ATOM 3724 O O . ALA A 1 514 ? 15.453 -13.708 -15.926 1.00 92.81 514 ALA A O 1
ATOM 3725 N N . VAL A 1 515 ? 17.072 -14.024 -14.396 1.00 94.25 515 VAL A N 1
ATOM 3726 C CA . VAL A 1 515 ? 16.909 -12.739 -13.702 1.00 94.25 515 VAL A CA 1
ATOM 3727 C C . VAL A 1 515 ? 17.328 -11.593 -14.622 1.00 94.25 515 VAL A C 1
ATOM 3729 O O . VAL A 1 515 ? 16.585 -10.620 -14.728 1.00 94.25 515 VAL A O 1
ATOM 3732 N N . GLY A 1 516 ? 18.460 -11.730 -15.324 1.00 94.75 516 GLY A N 1
ATOM 3733 C CA . GLY A 1 516 ? 18.930 -10.765 -16.319 1.00 94.75 516 GLY A CA 1
ATOM 3734 C C . GLY A 1 516 ? 17.888 -10.484 -17.399 1.00 94.75 516 GLY A C 1
ATOM 3735 O O . GLY A 1 516 ? 17.473 -9.339 -17.564 1.00 94.75 516 GLY A O 1
ATOM 3736 N N . LEU A 1 517 ? 17.403 -11.527 -18.081 1.00 94.50 517 LEU A N 1
ATOM 3737 C CA . LEU A 1 517 ? 16.407 -11.394 -19.149 1.00 94.50 517 LEU A CA 1
ATOM 3738 C C . LEU A 1 517 ? 15.094 -10.767 -18.652 1.00 94.50 517 LEU A C 1
ATOM 3740 O O . LEU A 1 517 ? 14.594 -9.830 -19.269 1.00 94.50 517 LEU A O 1
ATOM 3744 N N . VAL A 1 518 ? 14.533 -11.228 -17.528 1.00 95.19 518 VAL A N 1
ATOM 3745 C CA . VAL A 1 518 ? 13.258 -10.683 -17.021 1.00 95.19 518 VAL A CA 1
ATOM 3746 C C . VAL A 1 518 ? 13.413 -9.229 -16.548 1.00 95.19 518 VAL A C 1
ATOM 3748 O O . VAL A 1 518 ? 12.525 -8.413 -16.797 1.00 95.19 518 VAL A O 1
ATOM 3751 N N . ALA A 1 519 ? 14.546 -8.856 -15.941 1.00 93.88 519 ALA A N 1
ATOM 3752 C CA . ALA A 1 519 ? 14.830 -7.460 -15.599 1.00 93.88 519 ALA A CA 1
ATOM 3753 C C . ALA A 1 519 ? 15.027 -6.576 -16.849 1.00 93.88 519 ALA A C 1
ATOM 3755 O O . ALA A 1 519 ? 14.540 -5.446 -16.878 1.00 93.88 519 ALA A O 1
ATOM 3756 N N . ALA A 1 520 ? 15.671 -7.094 -17.900 1.00 94.31 520 ALA A N 1
ATOM 3757 C CA . ALA A 1 520 ? 15.856 -6.400 -19.176 1.00 94.31 520 ALA A CA 1
ATOM 3758 C C . ALA A 1 520 ? 14.535 -6.213 -19.950 1.00 94.31 520 ALA A C 1
ATOM 3760 O O . ALA A 1 520 ? 14.312 -5.161 -20.545 1.00 94.31 520 ALA A O 1
ATOM 3761 N N . LEU A 1 521 ? 13.627 -7.195 -19.902 1.00 92.50 521 LEU A N 1
ATOM 3762 C CA . LEU A 1 521 ? 12.284 -7.096 -20.490 1.00 92.50 521 LEU A CA 1
ATOM 3763 C C . LEU A 1 521 ? 11.402 -6.065 -19.766 1.00 92.50 521 LEU A C 1
ATOM 3765 O O . LEU A 1 521 ? 10.584 -5.407 -20.413 1.00 92.50 521 LEU A O 1
ATOM 3769 N N . ALA A 1 522 ? 11.581 -5.895 -18.451 1.00 90.62 522 ALA A N 1
ATOM 3770 C CA . ALA A 1 522 ? 10.935 -4.824 -17.694 1.00 90.62 522 ALA A CA 1
ATOM 3771 C C . ALA A 1 522 ? 11.526 -3.451 -18.050 1.00 90.62 522 ALA A C 1
ATOM 3773 O O . ALA A 1 522 ? 10.792 -2.509 -18.341 1.00 90.62 522 ALA A O 1
ATOM 3774 N N . HIS A 1 523 ? 12.852 -3.335 -18.048 1.00 89.06 523 HIS A N 1
ATOM 3775 C CA . HIS A 1 523 ? 13.545 -2.055 -18.169 1.00 89.06 523 HIS A CA 1
ATOM 3776 C C . HIS A 1 523 ? 14.518 -2.034 -19.359 1.00 89.06 523 HIS A C 1
ATOM 3778 O O . HIS A 1 523 ? 15.735 -1.945 -19.163 1.00 89.06 523 HIS A O 1
ATOM 3784 N N . PRO A 1 524 ? 14.010 -2.082 -20.609 1.00 89.62 524 PRO A N 1
ATOM 3785 C CA . PRO A 1 524 ? 14.850 -2.012 -21.804 1.00 89.62 524 PRO A CA 1
ATOM 3786 C C . PRO A 1 524 ? 15.589 -0.669 -21.909 1.00 89.62 524 PRO A C 1
ATOM 3788 O O . PRO A 1 524 ? 16.649 -0.609 -22.522 1.00 89.62 524 PRO A O 1
ATOM 3791 N N . ASP A 1 525 ? 15.081 0.383 -21.252 1.00 87.25 525 ASP A N 1
ATOM 3792 C CA . ASP A 1 525 ? 15.685 1.712 -21.063 1.00 87.25 525 ASP A CA 1
ATOM 3793 C C . ASP A 1 525 ? 16.850 1.741 -20.045 1.00 87.25 525 ASP A C 1
ATOM 3795 O O . ASP A 1 525 ? 17.544 2.756 -19.905 1.00 87.25 525 ASP A O 1
ATOM 3799 N N . ARG A 1 526 ? 17.079 0.636 -19.325 1.00 91.06 526 ARG A N 1
ATOM 3800 C CA . ARG A 1 526 ? 18.071 0.507 -18.240 1.00 91.06 526 ARG A CA 1
ATOM 3801 C C . ARG A 1 526 ? 19.020 -0.676 -18.423 1.00 91.06 526 ARG A C 1
ATOM 3803 O O . ARG A 1 526 ? 19.802 -0.994 -17.528 1.00 91.06 526 ARG A O 1
ATOM 3810 N N . ILE A 1 527 ? 19.002 -1.310 -19.592 1.00 95.50 527 ILE A N 1
ATOM 3811 C CA . ILE A 1 527 ? 20.093 -2.190 -20.007 1.00 95.50 527 ILE A CA 1
ATOM 3812 C C . ILE A 1 527 ? 21.363 -1.338 -20.104 1.00 95.50 527 ILE A C 1
ATOM 3814 O O . ILE A 1 527 ? 21.329 -0.245 -20.669 1.00 95.50 527 ILE A O 1
ATOM 3818 N N . ALA A 1 528 ? 22.463 -1.799 -19.510 1.00 95.81 528 ALA A N 1
ATOM 3819 C CA . ALA A 1 528 ? 23.654 -0.988 -19.284 1.00 95.81 528 ALA A CA 1
ATOM 3820 C C . ALA A 1 528 ? 24.934 -1.685 -19.761 1.00 95.81 528 ALA A C 1
ATOM 3822 O O . ALA A 1 528 ? 25.230 -2.788 -19.303 1.00 95.81 528 ALA A O 1
ATOM 3823 N N . ARG A 1 529 ? 25.723 -1.019 -20.615 1.00 96.94 529 ARG A N 1
ATOM 3824 C CA . ARG A 1 529 ? 27.051 -1.477 -21.071 1.00 96.94 529 ARG A CA 1
ATOM 3825 C C . ARG A 1 529 ? 28.152 -0.764 -20.286 1.00 96.94 529 ARG A C 1
ATOM 3827 O O . ARG A 1 529 ? 28.057 0.443 -20.047 1.00 96.94 529 ARG A O 1
ATOM 3834 N N . LEU A 1 530 ? 29.192 -1.484 -19.876 1.00 95.94 530 LEU A N 1
ATOM 3835 C CA . LEU A 1 530 ? 30.371 -0.908 -19.222 1.00 95.94 530 LEU A CA 1
ATOM 3836 C C . LEU A 1 530 ? 31.114 0.027 -20.195 1.00 95.94 530 LEU A C 1
ATOM 3838 O O . LEU A 1 530 ? 31.335 -0.329 -21.352 1.00 95.94 530 LEU A O 1
ATOM 3842 N N . ARG A 1 531 ? 31.511 1.228 -19.750 1.00 93.19 531 ARG A N 1
ATOM 3843 C CA . ARG A 1 531 ? 32.290 2.156 -20.589 1.00 93.19 531 ARG A CA 1
ATOM 3844 C C . ARG A 1 531 ? 33.752 1.688 -20.697 1.00 93.19 531 ARG A C 1
ATOM 3846 O O . ARG A 1 531 ? 34.332 1.332 -19.668 1.00 93.19 531 ARG A O 1
ATOM 3853 N N . PRO A 1 532 ? 34.386 1.757 -21.885 1.00 87.38 532 PRO A N 1
ATOM 3854 C CA . PRO A 1 532 ? 35.802 1.429 -22.047 1.00 87.38 532 PRO A CA 1
ATOM 3855 C C . PRO A 1 532 ? 36.703 2.183 -21.059 1.00 87.38 532 PRO A C 1
ATOM 3857 O O . PRO A 1 532 ? 36.566 3.393 -20.881 1.00 87.38 532 PRO A O 1
ATOM 3860 N N . GLY A 1 533 ? 37.627 1.463 -20.416 1.00 78.62 533 GLY A N 1
ATOM 3861 C CA . GLY A 1 533 ? 38.630 2.042 -19.514 1.00 78.62 533 GLY A CA 1
ATOM 3862 C C . GLY A 1 533 ? 38.103 2.617 -18.190 1.00 78.62 533 GLY A C 1
ATOM 3863 O O . GLY A 1 533 ? 38.841 3.340 -17.524 1.00 78.62 533 GLY A O 1
ATOM 3864 N N . GLY A 1 534 ? 36.857 2.333 -17.790 1.00 82.75 534 GLY A N 1
ATOM 3865 C CA . GLY A 1 534 ? 36.264 2.876 -16.563 1.00 82.75 534 GLY A CA 1
ATOM 3866 C C . GLY A 1 534 ? 35.400 1.886 -15.780 1.00 82.75 534 GLY A C 1
ATOM 3867 O O . GLY A 1 534 ? 35.174 0.757 -16.194 1.00 82.75 534 GLY A O 1
ATOM 3868 N N . THR A 1 535 ? 34.896 2.337 -14.629 1.00 86.06 535 THR A N 1
ATOM 3869 C CA . THR A 1 535 ? 33.979 1.590 -13.739 1.00 86.06 535 THR A CA 1
ATOM 3870 C C . THR A 1 535 ? 32.516 2.038 -13.855 1.00 86.06 535 THR A C 1
ATOM 3872 O O . THR A 1 535 ? 31.650 1.560 -13.122 1.00 86.06 535 THR A O 1
ATOM 3875 N N . ALA A 1 536 ? 32.238 2.982 -14.758 1.00 91.94 536 ALA A N 1
ATOM 3876 C CA . ALA A 1 536 ? 30.907 3.517 -15.011 1.00 91.94 536 ALA A CA 1
ATOM 3877 C C . ALA A 1 536 ? 30.283 2.874 -16.252 1.00 91.94 536 ALA A C 1
ATOM 3879 O O . ALA A 1 536 ? 30.947 2.650 -17.261 1.00 91.94 536 ALA A O 1
ATOM 3880 N N . TYR A 1 537 ? 28.981 2.652 -16.184 1.00 95.19 537 TYR A N 1
ATOM 3881 C CA . TYR A 1 537 ? 28.142 2.105 -17.235 1.00 95.19 537 TYR A CA 1
ATOM 3882 C C . TYR A 1 537 ? 27.433 3.232 -17.996 1.00 95.19 537 TYR A C 1
ATOM 3884 O O . TYR A 1 537 ? 27.279 4.351 -17.495 1.00 95.19 537 TYR A O 1
ATOM 3892 N N . LEU A 1 538 ? 26.966 2.930 -19.203 1.00 94.88 538 LEU A N 1
ATOM 3893 C CA . LEU A 1 538 ? 26.010 3.729 -19.962 1.00 94.88 538 LEU A CA 1
ATOM 3894 C C . LEU A 1 538 ? 24.743 2.896 -20.159 1.00 94.88 538 LEU A C 1
ATOM 3896 O O . LEU A 1 538 ? 24.832 1.787 -20.677 1.00 94.88 538 LEU A O 1
ATOM 3900 N N . MET A 1 539 ? 23.588 3.412 -19.732 1.00 94.50 539 MET A N 1
ATOM 3901 C CA . MET A 1 539 ? 22.294 2.785 -20.018 1.00 94.50 539 MET A CA 1
ATOM 3902 C C . MET A 1 539 ? 21.801 3.157 -21.421 1.00 94.50 539 MET A C 1
ATOM 3904 O O . MET A 1 539 ? 22.143 4.224 -21.933 1.00 94.50 539 MET A O 1
ATOM 3908 N N . THR A 1 540 ? 20.950 2.321 -22.014 1.00 92.62 540 THR A N 1
ATOM 3909 C CA . THR A 1 540 ? 20.259 2.571 -23.297 1.00 92.62 540 THR A CA 1
ATOM 3910 C C . THR A 1 540 ? 19.469 3.890 -23.301 1.00 92.62 540 THR A C 1
ATOM 3912 O O . THR A 1 540 ? 19.389 4.550 -24.332 1.00 92.62 540 THR A O 1
ATOM 3915 N N . SER A 1 541 ? 18.977 4.355 -22.145 1.00 87.31 541 SER A N 1
ATOM 3916 C CA . SER A 1 541 ? 18.402 5.702 -21.926 1.00 87.31 541 SER A CA 1
ATOM 3917 C C . SER A 1 541 ? 19.405 6.874 -21.958 1.00 87.31 541 SER A C 1
ATOM 3919 O O . SER A 1 541 ? 19.036 8.019 -21.692 1.00 87.31 541 SER A O 1
ATOM 3921 N N . GLY A 1 542 ? 20.694 6.626 -22.199 1.00 88.88 542 GLY A N 1
ATOM 3922 C CA . GLY A 1 542 ? 21.756 7.642 -22.223 1.00 88.88 542 GLY A CA 1
ATOM 3923 C C . GLY A 1 542 ? 22.180 8.164 -20.848 1.00 88.88 542 GLY A C 1
ATOM 3924 O O . GLY A 1 542 ? 23.133 8.941 -20.737 1.00 88.88 542 GLY A O 1
ATOM 3925 N N . THR A 1 543 ? 21.522 7.734 -19.769 1.00 88.31 543 THR A N 1
ATOM 3926 C CA . THR A 1 543 ? 21.978 8.036 -18.412 1.00 88.31 543 THR A CA 1
ATOM 3927 C C . THR A 1 543 ? 23.122 7.097 -18.036 1.00 88.31 543 THR A C 1
ATOM 3929 O O . THR A 1 543 ? 23.004 5.877 -18.096 1.00 88.31 543 THR A O 1
ATOM 3932 N N . GLY A 1 544 ? 24.259 7.676 -17.648 1.00 91.62 544 GLY A N 1
ATOM 3933 C CA . GLY A 1 544 ? 25.356 6.907 -17.071 1.00 91.62 544 GLY A CA 1
ATOM 3934 C C . GLY A 1 544 ? 25.036 6.422 -15.664 1.00 91.62 544 GLY A C 1
ATOM 3935 O O . GLY A 1 544 ? 24.257 7.066 -14.958 1.00 91.62 544 GLY A O 1
ATOM 3936 N N . ALA A 1 545 ? 25.637 5.308 -15.256 1.00 91.94 545 ALA A N 1
ATOM 3937 C CA . ALA A 1 545 ? 25.374 4.677 -13.968 1.00 91.94 545 ALA A CA 1
ATOM 3938 C C . ALA A 1 545 ? 26.635 4.041 -13.353 1.00 91.94 545 ALA A C 1
ATOM 3940 O O . ALA A 1 545 ? 27.593 3.739 -14.060 1.00 91.94 545 ALA A O 1
ATOM 3941 N N . VAL A 1 546 ? 26.648 3.830 -12.038 1.00 92.25 546 VAL A N 1
ATOM 3942 C CA . VAL A 1 546 ? 27.735 3.178 -11.288 1.00 92.25 546 VAL A CA 1
ATOM 3943 C C . VAL A 1 546 ? 27.172 2.161 -10.299 1.00 92.25 546 VAL A C 1
ATOM 3945 O O . VAL A 1 546 ? 26.150 2.410 -9.659 1.00 92.25 546 VAL A O 1
ATOM 3948 N N . VAL A 1 547 ? 27.843 1.018 -10.152 1.00 89.75 547 VAL A N 1
ATOM 3949 C CA . VAL A 1 547 ? 27.539 0.036 -9.097 1.00 89.75 547 VAL A CA 1
ATOM 3950 C C . VAL A 1 547 ? 28.107 0.482 -7.746 1.00 89.75 547 VAL A C 1
ATOM 3952 O O . VAL A 1 547 ? 29.033 1.292 -7.678 1.00 89.75 547 VAL A O 1
ATOM 3955 N N . ALA A 1 548 ? 27.564 -0.055 -6.652 1.00 81.00 548 ALA A N 1
ATOM 3956 C CA . ALA A 1 548 ? 28.116 0.178 -5.320 1.00 81.00 548 ALA A CA 1
ATOM 3957 C C . ALA A 1 548 ? 29.530 -0.442 -5.176 1.00 81.00 548 ALA A C 1
ATOM 3959 O O . ALA A 1 548 ? 29.769 -1.533 -5.706 1.00 81.00 548 ALA A O 1
ATOM 3960 N N . PRO A 1 549 ? 30.463 0.193 -4.436 1.00 78.56 549 PRO A N 1
ATOM 3961 C CA . PRO A 1 549 ? 31.769 -0.397 -4.141 1.00 78.56 549 PRO A CA 1
ATOM 3962 C C . PRO A 1 549 ? 31.633 -1.775 -3.479 1.00 78.56 549 PRO A C 1
ATOM 3964 O O . PRO A 1 549 ? 30.867 -1.932 -2.529 1.00 78.56 549 PRO A O 1
ATOM 3967 N N . GLY A 1 550 ? 32.373 -2.766 -3.980 1.00 78.94 550 GLY A N 1
ATOM 3968 C CA . GLY A 1 550 ? 32.304 -4.152 -3.498 1.00 78.94 550 GLY A CA 1
ATOM 3969 C C . GLY A 1 550 ? 31.116 -4.976 -4.021 1.00 78.94 550 GLY A C 1
ATOM 3970 O O . GLY A 1 550 ? 30.898 -6.080 -3.531 1.00 78.94 550 GLY A O 1
ATOM 3971 N N . SER A 1 551 ? 30.345 -4.475 -4.995 1.00 84.94 551 SER A N 1
ATOM 3972 C CA . SER A 1 551 ? 29.312 -5.265 -5.682 1.00 84.94 551 SER A CA 1
ATOM 3973 C C . SER A 1 551 ? 29.919 -6.393 -6.529 1.00 84.94 551 SER A C 1
ATOM 3975 O O . SER A 1 551 ? 30.885 -6.168 -7.258 1.00 84.94 551 SER A O 1
ATOM 3977 N N . SER A 1 552 ? 29.292 -7.575 -6.506 1.00 87.75 552 SER A N 1
ATOM 3978 C CA . SER A 1 552 ? 29.578 -8.718 -7.393 1.00 87.75 552 SER A CA 1
ATOM 3979 C C . SER A 1 552 ? 29.411 -8.395 -8.883 1.00 87.75 552 SER A C 1
ATOM 3981 O O . SER A 1 552 ? 29.968 -9.087 -9.729 1.00 87.75 552 SER A O 1
ATOM 3983 N N . LEU A 1 553 ? 28.654 -7.342 -9.206 1.00 90.69 553 LEU A N 1
ATOM 3984 C CA . LEU A 1 553 ? 28.342 -6.930 -10.574 1.00 90.69 553 LEU A CA 1
ATOM 3985 C C . LEU A 1 553 ? 29.414 -6.020 -11.203 1.00 90.69 553 LEU A C 1
ATOM 3987 O O . LEU A 1 553 ? 29.323 -5.690 -12.386 1.00 90.69 553 LEU A O 1
ATOM 3991 N N . ALA A 1 554 ? 30.409 -5.577 -10.429 1.00 90.56 554 ALA A N 1
ATOM 3992 C CA . ALA A 1 554 ? 31.426 -4.638 -10.893 1.00 90.56 554 ALA A CA 1
ATOM 3993 C C . ALA A 1 554 ? 32.345 -5.259 -11.959 1.00 90.56 554 ALA A C 1
ATOM 3995 O O . ALA A 1 554 ? 32.965 -6.294 -11.734 1.00 90.56 554 ALA A O 1
ATOM 3996 N N . GLY A 1 555 ? 32.468 -4.593 -13.111 1.00 89.62 555 GLY A N 1
ATOM 3997 C CA . GLY A 1 555 ? 33.334 -5.031 -14.210 1.00 89.62 555 GLY A CA 1
ATOM 3998 C C . GLY A 1 555 ? 32.685 -6.026 -15.177 1.00 89.62 555 GLY A C 1
ATOM 3999 O O . GLY A 1 555 ? 33.275 -6.318 -16.214 1.00 89.62 555 GLY A O 1
ATOM 4000 N N . LEU A 1 556 ? 31.460 -6.496 -14.905 1.00 93.88 556 LEU A N 1
ATOM 4001 C CA . LEU A 1 556 ? 30.669 -7.223 -15.902 1.00 93.88 556 LEU A CA 1
ATOM 4002 C C . LEU A 1 556 ? 30.368 -6.301 -17.101 1.00 93.88 556 LEU A C 1
ATOM 4004 O O . LEU A 1 556 ? 30.090 -5.119 -16.877 1.00 93.88 556 LEU A O 1
ATOM 4008 N N . PRO A 1 557 ? 30.404 -6.797 -18.354 1.00 94.62 557 PRO A N 1
ATOM 4009 C CA . PRO A 1 557 ? 30.297 -5.952 -19.546 1.00 94.62 557 PRO A CA 1
ATOM 4010 C C . PRO A 1 557 ? 28.881 -5.415 -19.781 1.00 94.62 557 PRO A C 1
ATOM 4012 O O . PRO A 1 557 ? 28.732 -4.287 -20.250 1.00 94.62 557 PRO A O 1
ATOM 4015 N N . TRP A 1 558 ? 27.858 -6.198 -19.423 1.00 96.94 558 TRP A N 1
ATOM 4016 C CA . TRP A 1 558 ? 26.443 -5.867 -19.576 1.00 96.94 558 TRP A CA 1
ATOM 4017 C C . TRP A 1 558 ? 25.665 -6.186 -18.297 1.00 96.94 558 TRP A C 1
ATOM 4019 O O . TRP A 1 558 ? 25.877 -7.226 -17.668 1.00 96.94 558 TRP A O 1
ATOM 4029 N N . LEU A 1 559 ? 24.743 -5.294 -17.932 1.00 97.00 559 LEU A N 1
ATOM 4030 C CA . LEU A 1 559 ? 23.841 -5.436 -16.790 1.00 97.00 559 LEU A CA 1
ATOM 4031 C C . LEU A 1 559 ? 22.400 -5.107 -17.190 1.00 97.00 559 LEU A C 1
ATOM 4033 O O . LEU A 1 559 ? 22.152 -4.142 -17.913 1.00 97.00 559 LEU A O 1
ATOM 4037 N N . ALA A 1 560 ? 21.443 -5.851 -16.641 1.00 95.75 560 ALA A N 1
ATOM 4038 C CA . ALA A 1 560 ? 20.038 -5.462 -16.612 1.00 95.75 560 ALA A CA 1
ATOM 4039 C C . ALA A 1 560 ? 19.766 -4.704 -15.303 1.00 95.75 560 ALA A C 1
ATOM 4041 O O . ALA A 1 560 ? 19.745 -5.319 -14.235 1.00 95.75 560 ALA A O 1
ATOM 4042 N N . VAL A 1 561 ? 19.603 -3.377 -15.355 1.00 92.62 561 VAL A N 1
ATOM 4043 C CA . VAL A 1 561 ? 19.364 -2.554 -14.156 1.00 92.62 561 VAL A CA 1
ATOM 4044 C C . VAL A 1 561 ? 17.866 -2.404 -13.910 1.00 92.62 561 VAL A C 1
ATOM 4046 O O . VAL A 1 561 ? 17.160 -1.782 -14.697 1.00 92.62 561 VAL A O 1
ATOM 4049 N N . ALA A 1 562 ? 17.373 -2.931 -12.791 1.00 88.62 562 ALA A N 1
ATOM 4050 C CA . ALA A 1 562 ? 15.983 -2.726 -12.393 1.00 88.62 562 ALA A CA 1
ATOM 4051 C C . ALA A 1 562 ? 15.811 -1.365 -11.703 1.00 88.62 562 ALA A C 1
ATOM 4053 O O . ALA A 1 562 ? 14.986 -0.545 -12.115 1.00 88.62 562 ALA A O 1
ATOM 4054 N N . ASP A 1 563 ? 16.641 -1.099 -10.692 1.00 85.81 563 ASP A N 1
ATOM 4055 C CA . ASP A 1 563 ? 16.595 0.125 -9.898 1.00 85.81 563 ASP A CA 1
ATOM 4056 C C . ASP A 1 563 ? 17.931 0.883 -9.936 1.00 85.81 563 ASP A C 1
ATOM 4058 O O . ASP A 1 563 ? 18.988 0.343 -9.598 1.00 85.81 563 ASP A O 1
ATOM 4062 N N . ALA A 1 564 ? 17.862 2.171 -10.279 1.00 83.50 564 ALA A N 1
ATOM 4063 C CA . ALA A 1 564 ? 18.932 3.139 -10.091 1.00 83.50 564 ALA A CA 1
ATOM 4064 C C . ALA A 1 564 ? 18.378 4.451 -9.506 1.00 83.50 564 ALA A C 1
ATOM 4066 O O . ALA A 1 564 ? 17.410 5.014 -10.014 1.00 83.50 564 ALA A O 1
ATOM 4067 N N . ASP A 1 565 ? 19.021 4.967 -8.454 1.00 76.62 565 ASP A N 1
ATOM 4068 C CA . ASP A 1 565 ? 18.748 6.301 -7.898 1.00 76.62 565 ASP A CA 1
ATOM 4069 C C . ASP A 1 565 ? 19.688 7.326 -8.536 1.00 76.62 565 ASP A C 1
ATOM 4071 O O . ASP A 1 565 ? 20.908 7.148 -8.521 1.00 76.62 565 ASP A O 1
ATOM 4075 N N . ARG A 1 566 ? 19.146 8.433 -9.052 1.00 75.06 566 ARG A N 1
ATOM 4076 C CA . ARG A 1 566 ? 19.947 9.582 -9.478 1.00 75.06 566 ARG A CA 1
ATOM 4077 C C . ARG A 1 566 ? 19.568 10.823 -8.685 1.00 75.06 566 ARG A C 1
ATOM 4079 O O . ARG A 1 566 ? 18.585 11.502 -8.974 1.00 75.06 566 ARG A O 1
ATOM 4086 N N . ARG A 1 567 ? 20.432 11.167 -7.737 1.00 65.19 567 ARG A N 1
ATOM 4087 C CA . ARG A 1 567 ? 20.297 12.372 -6.914 1.00 65.19 567 ARG A CA 1
ATOM 4088 C C . ARG A 1 567 ? 20.514 13.642 -7.745 1.00 65.19 567 ARG A C 1
ATOM 4090 O O . ARG A 1 567 ? 21.374 13.642 -8.635 1.00 65.19 567 ARG A O 1
ATOM 4097 N N . PRO A 1 568 ? 19.787 14.737 -7.451 1.00 62.12 568 PRO A N 1
ATOM 4098 C CA . PRO A 1 568 ? 20.011 16.033 -8.084 1.00 62.12 568 PRO A CA 1
ATOM 4099 C C . PRO A 1 568 ? 21.485 16.459 -8.028 1.00 62.12 568 PRO A C 1
ATOM 4101 O O . PRO A 1 568 ? 22.172 16.234 -7.037 1.00 62.12 568 PRO A O 1
ATOM 4104 N N . GLY A 1 569 ? 21.983 17.060 -9.110 1.00 63.31 569 GLY A N 1
ATOM 4105 C CA . GLY A 1 569 ? 23.374 17.520 -9.225 1.00 63.31 569 GLY A CA 1
ATOM 4106 C C . GLY A 1 569 ? 24.415 16.441 -9.568 1.00 63.31 569 GLY A C 1
ATOM 4107 O O . GLY A 1 569 ? 25.473 16.788 -10.088 1.00 63.31 569 GLY A O 1
ATOM 4108 N N . VAL A 1 570 ? 24.133 15.148 -9.369 1.00 71.12 570 VAL A N 1
ATOM 4109 C CA . VAL A 1 570 ? 25.076 14.059 -9.697 1.00 71.12 570 VAL A CA 1
ATOM 4110 C C . VAL A 1 570 ? 25.035 13.729 -11.202 1.00 71.12 570 VAL A C 1
ATOM 4112 O O . VAL A 1 570 ? 23.973 13.782 -11.834 1.00 71.12 570 VAL A O 1
ATOM 4115 N N . ARG A 1 571 ? 26.193 13.408 -11.808 1.00 77.56 571 ARG A N 1
ATOM 4116 C CA . ARG A 1 571 ? 26.321 13.099 -13.252 1.00 77.56 571 ARG A CA 1
ATOM 4117 C C . ARG A 1 571 ? 25.749 11.732 -13.633 1.00 77.56 571 ARG A C 1
ATOM 4119 O O . ARG A 1 571 ? 25.042 11.642 -14.636 1.00 77.56 571 ARG A O 1
ATOM 4126 N N . ASP A 1 572 ? 26.070 10.705 -12.861 1.00 85.06 572 ASP A N 1
ATOM 4127 C CA . ASP A 1 572 ? 25.731 9.308 -13.124 1.00 85.06 572 ASP A CA 1
ATOM 4128 C C . ASP A 1 572 ? 24.833 8.783 -11.980 1.00 85.06 572 ASP A C 1
ATOM 4130 O O . ASP A 1 572 ? 24.874 9.299 -10.862 1.00 85.06 572 ASP A O 1
ATOM 4134 N N . ALA A 1 573 ? 23.965 7.813 -12.265 1.00 86.31 573 ALA A N 1
ATOM 4135 C CA . ALA A 1 573 ? 23.046 7.210 -11.298 1.00 86.31 573 ALA A CA 1
ATOM 4136 C C . ALA A 1 573 ? 23.734 6.111 -10.466 1.00 86.31 573 ALA A C 1
ATOM 4138 O O . ALA A 1 573 ? 24.609 5.411 -10.967 1.00 86.31 573 ALA A O 1
ATOM 4139 N N . THR A 1 574 ? 23.309 5.894 -9.224 1.00 87.12 574 THR A N 1
ATOM 4140 C CA . THR A 1 574 ? 23.749 4.746 -8.420 1.00 87.12 574 THR A CA 1
ATOM 4141 C C . THR A 1 574 ? 22.816 3.568 -8.669 1.00 87.12 574 THR A C 1
ATOM 4143 O O . THR A 1 574 ? 21.635 3.635 -8.328 1.00 87.12 574 THR A O 1
ATOM 4146 N N . ILE A 1 575 ? 23.349 2.476 -9.216 1.00 88.81 575 ILE A N 1
ATOM 4147 C CA . ILE A 1 575 ? 22.638 1.203 -9.377 1.00 88.81 575 ILE A CA 1
ATOM 4148 C C . ILE A 1 575 ? 22.324 0.649 -7.982 1.00 88.81 575 ILE A C 1
ATOM 4150 O O . ILE A 1 575 ? 23.225 0.426 -7.170 1.00 88.81 575 ILE A O 1
ATOM 4154 N N . ARG A 1 576 ? 21.032 0.460 -7.704 1.00 85.12 576 ARG A N 1
ATOM 4155 C CA . ARG A 1 576 ? 20.497 -0.078 -6.446 1.00 85.12 576 ARG A CA 1
ATOM 4156 C C . ARG A 1 576 ? 20.122 -1.551 -6.568 1.00 85.12 576 ARG A C 1
ATOM 4158 O O . ARG A 1 576 ? 20.290 -2.280 -5.594 1.00 85.12 576 ARG A O 1
ATOM 4165 N N . SER A 1 577 ? 19.668 -1.994 -7.741 1.00 88.75 577 SER A N 1
ATOM 4166 C CA . SER A 1 577 ? 19.517 -3.416 -8.055 1.00 88.75 577 SER A CA 1
ATOM 4167 C C . SER A 1 577 ? 19.679 -3.699 -9.553 1.00 88.75 577 SER A C 1
ATOM 4169 O O . SER A 1 577 ? 19.149 -2.983 -10.407 1.00 88.75 577 SER A O 1
ATOM 4171 N N . ALA A 1 578 ? 20.440 -4.743 -9.872 1.00 93.12 578 ALA A N 1
ATOM 4172 C CA . ALA A 1 578 ? 20.696 -5.202 -11.231 1.00 93.12 578 ALA A CA 1
ATOM 4173 C C . ALA A 1 578 ? 21.037 -6.704 -11.266 1.00 93.12 578 ALA A C 1
ATOM 4175 O O . ALA A 1 578 ? 21.197 -7.351 -10.227 1.00 93.12 578 ALA A O 1
ATOM 4176 N N . ALA A 1 579 ? 21.148 -7.256 -12.471 1.00 95.06 579 ALA A N 1
ATOM 4177 C CA . ALA A 1 579 ? 21.611 -8.617 -12.724 1.00 95.06 579 ALA A CA 1
ATOM 4178 C C . ALA A 1 579 ? 22.595 -8.664 -13.908 1.00 95.06 579 ALA A C 1
ATOM 4180 O O . ALA A 1 579 ? 22.556 -7.764 -14.754 1.00 95.06 579 ALA A O 1
ATOM 4181 N N . PRO A 1 580 ? 23.451 -9.701 -13.997 1.00 95.38 580 PRO A N 1
ATOM 4182 C CA . PRO A 1 580 ? 24.252 -9.971 -15.189 1.00 95.38 580 PRO A CA 1
ATOM 4183 C C . PRO A 1 580 ? 23.375 -10.123 -16.439 1.00 95.38 580 PRO A C 1
ATOM 4185 O O . PRO A 1 580 ? 22.269 -10.657 -16.362 1.00 95.38 580 PRO A O 1
ATOM 4188 N N . LEU A 1 581 ? 23.882 -9.695 -17.593 1.00 95.62 581 LEU A N 1
ATOM 4189 C CA . LEU A 1 581 ? 23.237 -9.875 -18.896 1.00 95.62 581 LEU A CA 1
ATOM 4190 C C . LEU A 1 581 ? 24.301 -10.231 -19.953 1.00 95.62 581 LEU A C 1
ATOM 4192 O O . LEU A 1 581 ? 25.479 -9.926 -19.767 1.00 95.62 581 LEU A O 1
ATOM 4196 N N . THR A 1 582 ? 23.908 -10.879 -21.052 1.00 93.69 582 THR A N 1
ATOM 4197 C CA . THR A 1 582 ? 24.766 -11.071 -22.238 1.00 93.69 582 THR A CA 1
ATOM 4198 C C . THR A 1 582 ? 24.402 -10.065 -23.330 1.00 93.69 582 THR A C 1
ATOM 4200 O O . THR A 1 582 ? 23.313 -9.491 -23.300 1.00 93.69 582 THR A O 1
ATOM 4203 N N . GLU A 1 583 ? 25.293 -9.842 -24.302 1.00 93.94 583 GLU A N 1
ATOM 4204 C CA . GLU A 1 583 ? 25.023 -8.908 -25.407 1.00 93.94 583 GLU A CA 1
ATOM 4205 C C . GLU A 1 583 ? 23.828 -9.386 -26.260 1.00 93.94 583 GLU A C 1
ATOM 4207 O O . GLU A 1 583 ? 22.948 -8.590 -26.569 1.00 93.94 583 GLU A O 1
ATOM 4212 N N . ASP A 1 584 ? 23.693 -10.695 -26.507 1.00 92.25 584 ASP A N 1
ATOM 4213 C CA . ASP A 1 584 ? 22.553 -11.266 -27.249 1.00 92.25 584 ASP A CA 1
ATOM 4214 C C . ASP A 1 584 ? 21.203 -10.993 -26.560 1.00 92.25 584 ASP A C 1
ATOM 4216 O O . ASP A 1 584 ? 20.247 -10.550 -27.194 1.00 92.25 584 ASP A O 1
ATOM 4220 N N . LEU A 1 585 ? 21.130 -11.192 -25.237 1.00 91.56 585 LEU A N 1
ATOM 4221 C CA . LEU A 1 585 ? 19.909 -10.959 -24.452 1.00 91.56 585 LEU A CA 1
ATOM 4222 C C . LEU A 1 585 ? 19.611 -9.461 -24.273 1.00 91.56 585 LEU A C 1
ATOM 4224 O O . LEU A 1 585 ? 18.452 -9.082 -24.099 1.00 91.56 585 LEU A O 1
ATOM 4228 N N . ALA A 1 586 ? 20.637 -8.605 -24.331 1.00 92.69 586 ALA A N 1
ATOM 4229 C CA . ALA A 1 586 ? 20.470 -7.156 -24.386 1.00 92.69 586 ALA A CA 1
ATOM 4230 C C . ALA A 1 586 ? 19.798 -6.722 -25.699 1.00 92.69 586 ALA A C 1
ATOM 4232 O O . ALA A 1 586 ? 18.839 -5.947 -25.676 1.00 92.69 586 ALA A O 1
ATOM 4233 N N . LEU A 1 587 ? 20.272 -7.267 -26.824 1.00 91.62 587 LEU A N 1
ATOM 4234 C CA . LEU A 1 587 ? 19.724 -7.029 -28.160 1.00 91.62 587 LEU A CA 1
ATOM 4235 C C . LEU A 1 587 ? 18.303 -7.594 -28.309 1.00 91.62 587 LEU A C 1
ATOM 4237 O O . LEU A 1 587 ? 17.449 -6.931 -28.889 1.00 91.62 587 LEU A O 1
ATOM 4241 N N . GLU A 1 588 ? 18.014 -8.771 -27.747 1.00 89.12 588 GLU A N 1
ATOM 4242 C CA . GLU A 1 588 ? 16.671 -9.368 -27.761 1.00 89.12 588 GLU A CA 1
ATOM 4243 C C . GLU A 1 588 ? 15.667 -8.521 -26.955 1.00 89.12 588 GLU A C 1
ATOM 4245 O O . GLU A 1 588 ? 14.655 -8.053 -27.492 1.00 89.12 588 GLU A O 1
ATOM 4250 N N . ALA A 1 589 ? 15.953 -8.268 -25.671 1.00 88.44 589 ALA A N 1
ATOM 4251 C CA . ALA A 1 589 ? 15.002 -7.648 -24.743 1.00 88.44 589 ALA A CA 1
ATOM 4252 C C . ALA A 1 589 ? 14.683 -6.175 -25.066 1.00 88.44 589 ALA A C 1
ATOM 4254 O O . ALA A 1 589 ? 13.552 -5.720 -24.827 1.00 88.44 589 ALA A O 1
ATOM 4255 N N . ALA A 1 590 ? 15.661 -5.450 -25.624 1.00 88.25 590 ALA A N 1
ATOM 4256 C CA . ALA A 1 590 ? 15.552 -4.059 -26.066 1.00 88.25 590 ALA A CA 1
ATOM 4257 C C . ALA A 1 590 ? 15.660 -3.896 -27.594 1.00 88.25 590 ALA A C 1
ATOM 4259 O O . ALA A 1 590 ? 16.042 -2.831 -28.071 1.00 88.25 590 ALA A O 1
ATOM 4260 N N . SER A 1 591 ? 15.270 -4.913 -28.365 1.00 87.50 591 SER A N 1
ATOM 4261 C CA . SER A 1 591 ? 15.233 -4.897 -29.839 1.00 87.50 591 SER A CA 1
ATOM 4262 C C . SER A 1 591 ? 14.533 -3.664 -30.433 1.00 87.50 591 SER A C 1
ATOM 4264 O O . SER A 1 591 ? 15.007 -3.110 -31.418 1.00 87.50 591 SER A O 1
ATOM 4266 N N . ALA A 1 592 ? 13.481 -3.150 -29.787 1.00 83.38 592 ALA A N 1
ATOM 4267 C CA . ALA A 1 592 ? 12.796 -1.907 -30.174 1.00 83.38 592 ALA A CA 1
ATOM 4268 C C . ALA A 1 592 ? 13.627 -0.609 -29.997 1.00 83.38 592 ALA A C 1
ATOM 4270 O O . ALA A 1 592 ? 13.177 0.462 -30.395 1.00 83.38 592 ALA A O 1
ATOM 4271 N N . LEU A 1 593 ? 14.814 -0.682 -29.383 1.00 86.94 593 LEU A N 1
ATOM 4272 C CA . LEU A 1 593 ? 15.789 0.413 -29.272 1.00 86.94 593 LEU A CA 1
ATOM 4273 C C . LEU A 1 593 ? 16.998 0.224 -30.206 1.00 86.94 593 LEU A C 1
ATOM 4275 O O . LEU A 1 593 ? 17.842 1.123 -30.287 1.00 86.94 593 LEU A O 1
ATOM 4279 N N . TRP A 1 594 ? 17.114 -0.925 -30.880 1.00 92.69 594 TRP A N 1
ATOM 4280 C CA . TRP A 1 594 ? 18.172 -1.164 -31.858 1.00 92.69 594 TRP A CA 1
ATOM 4281 C C . TRP A 1 594 ? 17.932 -0.314 -33.106 1.00 92.69 594 TRP A C 1
ATOM 4283 O O . TRP A 1 594 ? 16.822 -0.279 -33.637 1.00 92.69 594 TRP A O 1
ATOM 4293 N N . HIS A 1 595 ? 18.970 0.366 -33.577 1.00 90.81 595 HIS A N 1
ATOM 4294 C CA . HIS A 1 595 ? 18.936 1.112 -34.828 1.00 90.81 595 HIS A CA 1
ATOM 4295 C C . HIS A 1 595 ? 20.316 1.169 -35.485 1.00 90.81 595 HIS A C 1
ATOM 4297 O O . HIS A 1 595 ? 21.352 1.100 -34.821 1.00 90.81 595 HIS A O 1
ATOM 4303 N N . GLU A 1 596 ? 20.304 1.337 -36.804 1.00 93.06 596 GLU A N 1
ATOM 4304 C CA . GLU A 1 596 ? 21.464 1.671 -37.620 1.00 93.06 596 GLU A CA 1
ATOM 4305 C C . GLU A 1 596 ? 21.192 3.020 -38.298 1.00 93.06 596 GLU A C 1
ATOM 4307 O O . GLU A 1 596 ? 20.123 3.222 -38.877 1.00 93.06 596 GLU A O 1
ATOM 4312 N N . ALA A 1 597 ? 22.127 3.963 -38.186 1.00 89.75 597 ALA A N 1
ATOM 4313 C CA . ALA A 1 597 ? 21.959 5.329 -38.676 1.00 89.75 597 ALA A CA 1
ATOM 4314 C C . ALA A 1 597 ? 23.253 5.879 -39.285 1.00 89.75 597 ALA A C 1
ATOM 4316 O O . ALA A 1 597 ? 24.354 5.554 -38.841 1.00 89.75 597 ALA A O 1
ATOM 4317 N N . GLU A 1 598 ? 23.128 6.758 -40.280 1.00 91.19 598 GLU A N 1
ATOM 4318 C CA . GLU A 1 598 ? 24.248 7.580 -40.742 1.00 91.19 598 GLU A CA 1
ATOM 4319 C C . GLU A 1 598 ? 24.312 8.861 -39.910 1.00 91.19 598 GLU A C 1
ATOM 4321 O O . GLU A 1 598 ? 23.450 9.732 -40.016 1.00 91.19 598 GLU A O 1
ATOM 4326 N N . GLU A 1 599 ? 25.345 8.989 -39.083 1.00 89.00 599 GLU A N 1
ATOM 4327 C CA . GLU A 1 599 ? 25.686 10.249 -38.438 1.00 89.00 599 GLU A CA 1
ATOM 4328 C C . GLU A 1 599 ? 26.685 11.001 -39.317 1.00 89.00 599 GLU A C 1
ATOM 4330 O O . GLU A 1 599 ? 27.827 10.575 -39.510 1.00 89.00 599 GLU A O 1
ATOM 4335 N N . VAL A 1 600 ? 26.256 12.150 -39.833 1.00 90.81 600 VAL A N 1
ATOM 4336 C CA . VAL A 1 600 ? 27.123 13.094 -40.538 1.00 90.81 600 VAL A CA 1
ATOM 4337 C C . VAL A 1 600 ? 27.202 14.362 -39.703 1.00 90.81 600 VAL A C 1
ATOM 4339 O O . VAL A 1 600 ? 26.185 14.992 -39.417 1.00 90.81 600 VAL A O 1
ATOM 4342 N N . ALA A 1 601 ? 28.411 14.723 -39.288 1.00 89.25 601 ALA A N 1
ATOM 4343 C CA . ALA A 1 601 ? 28.675 15.851 -38.408 1.00 89.25 601 ALA A CA 1
ATOM 4344 C C . ALA A 1 601 ? 29.845 16.686 -38.932 1.00 89.25 601 ALA A C 1
ATOM 4346 O O . ALA A 1 601 ? 30.674 16.214 -39.708 1.00 89.25 601 ALA A O 1
ATOM 4347 N N . TRP A 1 602 ? 29.927 17.938 -38.490 1.00 88.00 602 TRP A N 1
ATOM 4348 C CA . TRP A 1 602 ? 31.104 18.771 -38.703 1.00 88.00 602 TRP A CA 1
ATOM 4349 C C . TRP A 1 602 ? 32.005 18.702 -37.466 1.00 88.00 602 TRP A C 1
ATOM 4351 O O . TRP A 1 602 ? 31.536 18.923 -36.351 1.00 88.00 602 TRP A O 1
ATOM 4361 N N . SER A 1 603 ? 33.284 18.385 -37.660 1.00 86.88 603 SER A N 1
ATOM 4362 C CA . SER A 1 603 ? 34.303 18.358 -36.606 1.00 86.88 603 SER A CA 1
ATOM 4363 C C . SER A 1 603 ? 35.625 18.832 -37.185 1.00 86.88 603 SER A C 1
ATOM 4365 O O . SER A 1 603 ? 36.041 18.354 -38.239 1.00 86.88 603 SER A O 1
ATOM 4367 N N . ASP A 1 604 ? 36.292 19.751 -36.490 1.00 82.38 604 ASP A N 1
ATOM 4368 C CA . ASP A 1 604 ? 37.658 20.191 -36.801 1.00 82.38 604 ASP A CA 1
ATOM 4369 C C . ASP A 1 604 ? 37.836 20.665 -38.260 1.00 82.38 604 ASP A C 1
ATOM 4371 O O . ASP A 1 604 ? 38.757 20.243 -38.962 1.00 82.38 604 ASP A O 1
ATOM 4375 N N . GLY A 1 605 ? 36.921 21.516 -38.741 1.00 83.00 605 GLY A N 1
ATOM 4376 C CA . GLY A 1 605 ? 36.965 22.075 -40.096 1.00 83.00 605 GLY A CA 1
ATOM 4377 C C . GLY A 1 605 ? 36.626 21.099 -41.234 1.00 83.00 605 GLY A C 1
ATOM 4378 O O . GLY A 1 605 ? 36.894 21.411 -42.396 1.00 83.00 605 GLY A O 1
ATOM 4379 N N . ARG A 1 606 ? 36.068 19.915 -40.941 1.00 88.31 606 ARG A N 1
ATOM 4380 C CA . ARG A 1 606 ? 35.695 18.904 -41.949 1.00 88.31 606 ARG A CA 1
ATOM 4381 C C . ARG A 1 606 ? 34.375 18.203 -41.635 1.00 88.31 606 ARG A C 1
ATOM 4383 O O . ARG A 1 606 ? 33.965 18.079 -40.482 1.00 88.31 606 ARG A O 1
ATOM 4390 N N . VAL A 1 607 ? 33.752 17.658 -42.678 1.00 88.94 607 VAL A N 1
ATOM 4391 C CA . VAL A 1 607 ? 32.665 16.682 -42.536 1.00 88.94 607 VAL A CA 1
ATOM 4392 C C . VAL A 1 607 ? 33.255 15.342 -42.096 1.00 88.94 607 VAL A C 1
ATOM 4394 O O . VAL A 1 607 ? 34.169 14.818 -42.733 1.00 88.94 607 VAL A O 1
ATOM 4397 N N . VAL A 1 608 ? 32.714 14.780 -41.020 1.00 91.31 608 VAL A N 1
ATOM 4398 C CA . VAL A 1 608 ? 32.960 13.413 -40.562 1.00 91.31 608 VAL A CA 1
ATOM 4399 C C . VAL A 1 608 ? 31.653 12.646 -40.714 1.00 91.31 608 VAL A C 1
ATOM 4401 O O . VAL A 1 608 ? 30.629 13.051 -40.167 1.00 91.31 608 VAL A O 1
ATOM 4404 N N . ALA A 1 609 ? 31.688 11.549 -41.465 1.00 92.06 609 ALA A N 1
ATOM 4405 C CA . ALA A 1 609 ? 30.533 10.697 -41.701 1.00 92.06 609 ALA A CA 1
ATOM 4406 C C . ALA A 1 609 ? 30.806 9.277 -41.203 1.00 92.06 609 ALA A C 1
ATOM 4408 O O . ALA A 1 609 ? 31.824 8.666 -41.546 1.00 92.06 609 ALA A O 1
ATOM 4409 N N . ARG A 1 610 ? 29.891 8.749 -40.393 1.00 93.62 610 ARG A N 1
ATOM 4410 C CA . ARG A 1 610 ? 29.971 7.408 -39.814 1.00 93.62 610 ARG A CA 1
ATOM 4411 C C . ARG A 1 610 ? 28.606 6.731 -39.853 1.00 93.62 610 ARG A C 1
ATOM 4413 O O . ARG A 1 610 ? 27.595 7.371 -39.586 1.00 93.62 610 ARG A O 1
ATOM 4420 N N . ARG A 1 611 ? 28.571 5.434 -40.153 1.00 92.75 611 ARG A N 1
ATOM 4421 C CA . ARG A 1 611 ? 27.396 4.600 -39.901 1.00 92.75 611 ARG A CA 1
ATOM 4422 C C . ARG A 1 611 ? 27.544 3.975 -38.521 1.00 92.75 611 ARG A C 1
ATOM 4424 O O . ARG A 1 611 ? 28.565 3.349 -38.232 1.00 92.75 611 ARG A O 1
ATOM 4431 N N . VAL A 1 612 ? 26.560 4.218 -37.668 1.00 93.44 612 VAL A N 1
ATOM 4432 C CA . VAL A 1 612 ? 26.530 3.819 -36.260 1.00 93.44 612 VAL A CA 1
ATOM 4433 C C . VAL A 1 612 ? 25.462 2.756 -36.089 1.00 93.44 612 VAL A C 1
ATOM 4435 O O . VAL A 1 612 ? 24.341 2.935 -36.561 1.00 93.44 612 VAL A O 1
ATOM 4438 N N . VAL A 1 613 ? 25.808 1.673 -35.399 1.00 94.69 613 VAL A N 1
ATOM 4439 C CA . VAL A 1 613 ? 24.849 0.681 -34.908 1.00 94.69 613 VAL A CA 1
ATOM 4440 C C . VAL A 1 613 ? 24.755 0.846 -33.397 1.00 94.69 613 VAL A C 1
ATOM 4442 O O . VAL A 1 613 ? 25.774 0.840 -32.698 1.00 94.69 613 VAL A O 1
ATOM 4445 N N . SER A 1 614 ? 23.541 1.007 -32.882 1.00 94.38 614 SER A N 1
ATOM 4446 C CA . SER A 1 614 ? 23.306 1.450 -31.507 1.00 94.38 614 SER A CA 1
ATOM 4447 C C . SER A 1 614 ? 22.082 0.795 -30.870 1.00 94.38 614 SER A C 1
ATOM 4449 O O . SER A 1 614 ? 21.061 0.562 -31.512 1.00 94.38 614 SER A O 1
ATOM 4451 N N . LEU A 1 615 ? 22.181 0.517 -29.566 1.00 93.75 615 LEU A N 1
ATOM 4452 C CA . LEU A 1 615 ? 21.077 0.064 -28.719 1.00 93.75 615 LEU A CA 1
ATOM 4453 C C . LEU A 1 615 ? 20.659 1.234 -27.820 1.00 93.75 615 LEU A C 1
ATOM 4455 O O . LEU A 1 615 ? 21.268 1.498 -26.780 1.00 93.75 615 LEU A O 1
ATOM 4459 N N . GLY A 1 616 ? 19.665 2.005 -28.261 1.00 91.38 616 GLY A N 1
ATOM 4460 C CA . GLY A 1 616 ? 19.396 3.329 -27.698 1.00 91.38 616 GLY A CA 1
ATOM 4461 C C . GLY A 1 616 ? 20.655 4.203 -27.752 1.00 91.38 616 GLY A C 1
ATOM 4462 O O . GLY A 1 616 ? 21.324 4.280 -28.773 1.00 91.38 616 GLY A O 1
ATOM 4463 N N . ALA A 1 617 ? 21.029 4.822 -26.637 1.00 92.00 617 ALA A N 1
ATOM 4464 C CA . ALA A 1 617 ? 22.243 5.633 -26.532 1.00 92.00 617 ALA A CA 1
ATOM 4465 C C . ALA A 1 617 ? 23.562 4.833 -26.428 1.00 92.00 617 ALA A C 1
ATOM 4467 O O . ALA A 1 617 ? 24.621 5.440 -26.255 1.00 92.00 617 ALA A O 1
ATOM 4468 N N . ILE A 1 618 ? 23.530 3.495 -26.459 1.00 94.19 618 ILE A N 1
ATOM 4469 C CA . ILE A 1 618 ? 24.736 2.661 -26.401 1.00 94.19 618 ILE A CA 1
ATOM 4470 C C . ILE A 1 618 ? 25.225 2.398 -27.824 1.00 94.19 618 ILE A C 1
ATOM 4472 O O . ILE A 1 618 ? 24.646 1.586 -28.542 1.00 94.19 618 ILE A O 1
ATOM 4476 N N . GLU A 1 619 ? 26.325 3.042 -28.209 1.00 94.12 619 GLU A N 1
ATOM 4477 C CA . GLU A 1 619 ? 27.065 2.706 -29.427 1.00 94.12 619 GLU A CA 1
ATOM 4478 C C . GLU A 1 619 ? 27.610 1.267 -29.328 1.00 94.12 619 GLU A C 1
ATOM 4480 O O . GLU A 1 619 ? 28.342 0.916 -28.392 1.00 94.12 619 GLU A O 1
ATOM 4485 N N . LEU A 1 620 ? 27.206 0.416 -30.274 1.00 92.81 620 LEU A N 1
ATOM 4486 C CA . LEU A 1 620 ? 27.666 -0.968 -30.395 1.00 92.81 620 LEU A CA 1
ATOM 4487 C C . LEU A 1 620 ? 28.903 -1.028 -31.291 1.00 92.81 620 LEU A C 1
ATOM 4489 O O . LEU A 1 620 ? 29.927 -1.578 -30.878 1.00 92.81 620 LEU A O 1
ATOM 4493 N N . SER A 1 621 ? 28.804 -0.407 -32.470 1.00 92.19 621 SER A N 1
ATOM 4494 C CA . SER A 1 621 ? 29.875 -0.228 -33.449 1.00 92.19 621 SER A CA 1
ATOM 4495 C C . SER A 1 621 ? 29.670 1.057 -34.265 1.00 92.19 621 SER A C 1
ATOM 4497 O O . SER A 1 621 ? 28.559 1.574 -34.386 1.00 92.19 621 SER A O 1
ATOM 4499 N N . SER A 1 622 ? 30.758 1.580 -34.832 1.00 91.81 622 SER A N 1
ATOM 4500 C CA . SER A 1 622 ? 30.768 2.766 -35.695 1.00 91.81 622 SER A CA 1
ATOM 4501 C C . SER A 1 622 ? 31.798 2.566 -36.804 1.00 91.81 622 SER A C 1
ATOM 4503 O O . SER A 1 622 ? 32.955 2.258 -36.519 1.00 91.81 622 SER A O 1
ATOM 4505 N N . VAL A 1 623 ? 31.399 2.769 -38.060 1.00 93.50 623 VAL A N 1
ATOM 4506 C CA . VAL A 1 623 ? 32.257 2.615 -39.245 1.00 93.50 623 VAL A CA 1
ATOM 4507 C C . VAL A 1 623 ? 32.229 3.897 -40.073 1.00 93.50 623 VAL A C 1
ATOM 4509 O O . VAL A 1 623 ? 31.159 4.394 -40.414 1.00 93.50 623 VAL A O 1
ATOM 4512 N N . THR A 1 624 ? 33.397 4.444 -40.416 1.00 90.56 624 THR A N 1
ATOM 4513 C CA . THR A 1 624 ? 33.505 5.616 -41.301 1.00 90.56 624 THR A CA 1
ATOM 4514 C C . THR A 1 624 ? 32.947 5.293 -42.687 1.00 90.56 624 THR A C 1
ATOM 4516 O O . THR A 1 624 ? 33.339 4.290 -43.282 1.00 90.56 624 THR A O 1
ATOM 4519 N N . ILE A 1 625 ? 32.076 6.151 -43.222 1.00 91.88 625 ILE A N 1
ATOM 4520 C CA . ILE A 1 625 ? 31.485 5.987 -44.559 1.00 91.88 625 ILE A CA 1
ATOM 4521 C C . ILE A 1 625 ? 32.025 7.033 -45.537 1.00 91.88 625 ILE A C 1
ATOM 4523 O O . ILE A 1 625 ? 32.224 8.194 -45.185 1.00 91.88 625 ILE A O 1
ATOM 4527 N N . THR A 1 626 ? 32.281 6.603 -46.773 1.00 85.00 626 THR A N 1
ATOM 4528 C CA . THR A 1 626 ? 32.871 7.431 -47.840 1.00 85.00 626 THR A CA 1
ATOM 4529 C C . THR A 1 626 ? 31.841 8.069 -48.770 1.00 85.00 626 THR A C 1
ATOM 4531 O O . THR A 1 626 ? 32.178 9.024 -49.458 1.00 85.00 626 THR A O 1
ATOM 4534 N N . ASP A 1 627 ? 30.609 7.552 -48.784 1.00 86.62 627 ASP A N 1
ATOM 4535 C CA . ASP A 1 627 ? 29.490 8.042 -49.601 1.00 86.62 627 ASP A CA 1
ATOM 4536 C C . ASP A 1 627 ? 28.227 8.221 -48.726 1.00 86.62 627 ASP A C 1
ATOM 4538 O O . ASP A 1 627 ? 27.334 7.373 -48.732 1.00 86.62 627 ASP A O 1
ATOM 4542 N N . PRO A 1 628 ? 28.199 9.247 -47.852 1.00 86.69 628 PRO A N 1
ATOM 4543 C CA . PRO A 1 628 ? 27.067 9.528 -46.969 1.00 86.69 628 PRO A CA 1
ATOM 4544 C C . PRO A 1 628 ? 25.926 10.272 -47.670 1.00 86.69 628 PRO A C 1
ATOM 4546 O O . PRO A 1 628 ? 26.153 11.058 -48.591 1.00 86.69 628 PRO A O 1
ATOM 4549 N N . SER A 1 629 ? 24.705 10.133 -47.141 1.00 88.75 629 SER A N 1
ATOM 4550 C CA . SER A 1 629 ? 23.521 10.870 -47.614 1.00 88.75 629 SER A CA 1
ATOM 4551 C C . SER A 1 629 ? 23.785 12.377 -47.848 1.00 88.75 629 SER A C 1
ATOM 4553 O O . SER A 1 629 ? 24.054 13.112 -46.887 1.00 88.75 629 SER A O 1
ATOM 4555 N N . PRO A 1 630 ? 23.637 12.897 -49.089 1.00 88.69 630 PRO A N 1
ATOM 4556 C CA . PRO A 1 630 ? 23.913 14.302 -49.410 1.00 88.69 630 PRO A CA 1
ATOM 4557 C C . PRO A 1 630 ? 23.081 15.314 -48.612 1.00 88.69 630 PRO A C 1
ATOM 4559 O O . PRO A 1 630 ? 23.527 16.439 -48.387 1.00 88.69 630 PRO A O 1
ATOM 4562 N N . ALA A 1 631 ? 21.888 14.925 -48.148 1.00 90.25 631 ALA A N 1
ATOM 4563 C CA . ALA A 1 631 ? 21.063 15.758 -47.275 1.00 90.25 631 ALA A CA 1
ATOM 4564 C C . ALA A 1 631 ? 21.715 15.949 -45.894 1.00 90.25 631 ALA A C 1
ATOM 4566 O O . ALA A 1 631 ? 21.815 17.077 -45.411 1.00 90.25 631 ALA A O 1
ATOM 4567 N N . LEU A 1 632 ? 22.234 14.866 -45.304 1.00 88.06 632 LEU A N 1
ATOM 4568 C CA . LEU A 1 632 ? 22.926 14.901 -44.014 1.00 88.06 632 LEU A CA 1
ATOM 4569 C C . LEU A 1 632 ? 24.263 15.647 -44.117 1.00 88.06 632 LEU A C 1
ATOM 4571 O O . LEU A 1 632 ? 24.595 16.423 -43.225 1.00 88.06 632 LEU A O 1
ATOM 4575 N N . VAL A 1 633 ? 24.987 15.513 -45.237 1.00 89.06 633 VAL A N 1
ATOM 4576 C CA . VAL A 1 633 ? 26.164 16.353 -45.536 1.00 89.06 633 VAL A CA 1
ATOM 4577 C C . VAL A 1 633 ? 25.780 17.834 -45.592 1.00 89.06 633 VAL A C 1
ATOM 4579 O O . VAL A 1 633 ? 26.441 18.664 -44.969 1.00 89.06 633 VAL A O 1
ATOM 4582 N N . ALA A 1 634 ? 24.696 18.185 -46.290 1.00 88.56 634 ALA A N 1
ATOM 4583 C CA . ALA A 1 634 ? 24.237 19.568 -46.388 1.00 88.56 634 ALA A CA 1
ATOM 4584 C C . ALA A 1 634 ? 23.776 20.145 -45.035 1.00 88.56 634 ALA A C 1
ATOM 4586 O O . ALA A 1 634 ? 23.942 21.343 -44.798 1.00 88.56 634 ALA A O 1
ATOM 4587 N N . ASP A 1 635 ? 23.218 19.336 -44.134 1.00 89.19 635 ASP A N 1
ATOM 4588 C CA . ASP A 1 635 ? 22.887 19.759 -42.767 1.00 89.19 635 ASP A CA 1
ATOM 4589 C C . ASP A 1 635 ? 24.125 19.885 -41.871 1.00 89.19 635 ASP A C 1
ATOM 4591 O O . ASP A 1 635 ? 24.275 20.907 -41.197 1.00 89.19 635 ASP A O 1
ATOM 4595 N N . ALA A 1 636 ? 25.058 18.932 -41.935 1.00 88.19 636 ALA A N 1
ATOM 4596 C CA . ALA A 1 636 ? 26.327 18.981 -41.211 1.00 88.19 636 ALA A CA 1
ATOM 4597 C C . ALA A 1 636 ? 27.166 20.209 -41.597 1.00 88.19 636 ALA A C 1
ATOM 4599 O O . ALA A 1 636 ? 27.622 20.944 -40.723 1.00 88.19 636 ALA A O 1
ATOM 4600 N N . VAL A 1 637 ? 27.310 20.493 -42.897 1.00 88.81 637 VAL A N 1
ATOM 4601 C CA . VAL A 1 637 ? 28.007 21.693 -43.394 1.00 88.81 637 VAL A CA 1
ATOM 4602 C C . VAL A 1 637 ? 27.275 22.970 -42.974 1.00 88.81 637 VAL A C 1
ATOM 4604 O O . VAL A 1 637 ? 27.917 23.933 -42.557 1.00 88.81 637 VAL A O 1
ATOM 4607 N N . ARG A 1 638 ? 25.933 22.996 -43.014 1.00 88.81 638 ARG A N 1
ATOM 4608 C CA . ARG A 1 638 ? 25.153 24.149 -42.525 1.00 88.81 638 ARG A CA 1
ATOM 4609 C C . ARG A 1 638 ? 25.315 24.379 -41.024 1.00 88.81 638 ARG A C 1
ATOM 4611 O O . ARG A 1 638 ? 25.251 25.531 -40.607 1.00 88.81 638 ARG A O 1
ATOM 4618 N N . GLU A 1 639 ? 25.524 23.338 -40.224 1.00 84.69 639 GLU A N 1
ATOM 4619 C CA . GLU A 1 639 ? 25.806 23.469 -38.792 1.00 84.69 639 GLU A CA 1
ATOM 4620 C C . GLU A 1 639 ? 27.262 23.879 -38.523 1.00 84.69 639 GLU A C 1
ATOM 4622 O O . GLU A 1 639 ? 27.490 24.813 -37.756 1.00 84.69 639 GLU A O 1
ATOM 4627 N N . GLY A 1 640 ? 28.241 23.303 -39.228 1.00 84.62 640 GLY A N 1
ATOM 4628 C CA . GLY A 1 640 ? 29.642 23.742 -39.180 1.00 84.62 640 GLY A CA 1
ATOM 4629 C C . GLY A 1 640 ? 29.798 25.233 -39.488 1.00 84.62 640 GLY A C 1
ATOM 4630 O O . GLY A 1 640 ? 30.388 25.979 -38.709 1.00 84.62 640 GLY A O 1
ATOM 4631 N N . LEU A 1 641 ? 29.134 25.710 -40.548 1.00 85.56 641 LEU A N 1
ATOM 4632 C CA . LEU A 1 641 ? 29.085 27.129 -40.921 1.00 85.56 641 LEU A CA 1
ATOM 4633 C C . LEU A 1 641 ? 28.374 28.034 -39.892 1.00 85.56 641 LEU A C 1
ATOM 4635 O O . LEU A 1 641 ? 28.572 29.249 -39.932 1.00 85.56 641 LEU A O 1
ATOM 4639 N N . ARG A 1 642 ? 27.566 27.491 -38.967 1.00 83.25 642 ARG A N 1
ATOM 4640 C CA . ARG A 1 642 ? 27.037 28.244 -37.809 1.00 83.25 642 ARG A CA 1
ATOM 4641 C C . ARG A 1 642 ? 28.036 28.268 -36.655 1.00 83.25 642 ARG A C 1
ATOM 4643 O O . ARG A 1 642 ? 28.193 29.311 -36.026 1.00 83.25 642 ARG A O 1
ATOM 4650 N N . GLN A 1 643 ? 28.697 27.145 -36.372 1.00 78.00 643 GLN A N 1
ATOM 4651 C CA . GLN A 1 643 ? 29.608 26.998 -35.230 1.00 78.00 643 GLN A CA 1
ATOM 4652 C C . GLN A 1 643 ? 30.948 27.719 -35.449 1.00 78.00 643 GLN A C 1
ATOM 4654 O O . GLN A 1 643 ? 31.425 28.416 -34.556 1.00 78.00 643 GLN A O 1
ATOM 4659 N N . GLU A 1 644 ? 31.508 27.640 -36.657 1.00 78.69 644 GLU A N 1
ATOM 4660 C CA . GLU A 1 644 ? 32.720 28.360 -37.091 1.00 78.69 644 GLU A CA 1
ATOM 4661 C C . GLU A 1 644 ? 32.389 29.742 -37.714 1.00 78.69 644 GLU A C 1
ATOM 4663 O O . GLU A 1 644 ? 33.254 30.458 -38.231 1.00 78.69 644 GLU A O 1
ATOM 4668 N N . GLY A 1 645 ? 31.110 30.136 -37.642 1.00 57.72 645 GLY A N 1
ATOM 4669 C CA . GLY A 1 645 ? 30.456 31.237 -38.355 1.00 57.72 645 GLY A CA 1
ATOM 4670 C C . GLY A 1 645 ? 30.834 32.669 -37.956 1.00 57.72 645 GLY A C 1
ATOM 4671 O O . GLY A 1 645 ? 29.956 33.524 -37.845 1.00 57.72 645 GLY A O 1
ATOM 4672 N N . SER A 1 646 ? 32.123 32.972 -37.776 1.00 49.56 646 SER A N 1
ATOM 4673 C CA . SER A 1 646 ? 32.616 34.360 -37.715 1.00 49.56 646 SER A CA 1
ATOM 4674 C C . SER A 1 646 ? 33.931 34.637 -38.456 1.00 49.56 646 SER A C 1
ATOM 4676 O O . SER A 1 646 ? 34.367 35.788 -38.448 1.00 49.56 646 SER A O 1
ATOM 4678 N N . HIS A 1 647 ? 34.559 33.642 -39.105 1.00 53.78 647 HIS A N 1
ATOM 4679 C CA . HIS A 1 647 ? 35.898 33.816 -39.702 1.00 53.78 647 HIS A CA 1
ATOM 4680 C C . HIS A 1 647 ? 36.078 33.427 -41.183 1.00 53.78 647 HIS A C 1
ATOM 4682 O O . HIS A 1 647 ? 37.131 33.730 -41.739 1.00 53.78 647 HIS A O 1
ATOM 4688 N N . CYS A 1 648 ? 35.068 32.877 -41.870 1.00 43.97 648 CYS A N 1
ATOM 4689 C CA . CYS A 1 648 ? 35.188 32.480 -43.283 1.00 43.97 648 CYS A CA 1
ATOM 4690 C C . CYS A 1 648 ? 34.190 33.183 -44.223 1.00 43.97 648 CYS A C 1
ATOM 4692 O O . CYS A 1 648 ? 33.158 32.614 -44.561 1.00 43.97 648 CYS A O 1
ATOM 4694 N N . SER A 1 649 ? 34.528 34.392 -44.697 1.00 39.28 649 SER A N 1
ATOM 4695 C CA . SER A 1 649 ? 34.242 34.847 -46.079 1.00 39.28 649 SER A CA 1
ATOM 4696 C C . SER A 1 649 ? 34.825 36.246 -46.369 1.00 39.28 649 SER A C 1
ATOM 4698 O O . SER A 1 649 ? 34.314 37.241 -45.848 1.00 39.28 649 SER A O 1
ATOM 4700 N N . PRO A 1 650 ? 35.836 36.373 -47.249 1.00 50.72 650 PRO A N 1
ATOM 4701 C CA . PRO A 1 650 ? 36.186 37.629 -47.908 1.00 50.72 650 PRO A CA 1
ATOM 4702 C C . PRO A 1 650 ? 35.405 37.778 -49.232 1.00 50.72 650 PRO A C 1
ATOM 4704 O O . PRO A 1 650 ? 35.985 37.765 -50.315 1.00 50.72 650 PRO A O 1
ATOM 4707 N N . GLY A 1 651 ? 34.073 37.882 -49.154 1.00 42.81 651 GLY A N 1
ATOM 4708 C CA . GLY A 1 651 ? 33.176 38.053 -50.309 1.00 42.81 651 GLY A CA 1
ATOM 4709 C C . GLY A 1 651 ? 32.507 39.440 -50.365 1.00 42.81 651 GLY A C 1
ATOM 4710 O O . GLY A 1 651 ? 32.250 40.038 -49.314 1.00 42.81 651 GLY A O 1
ATOM 4711 N N . PRO A 1 652 ? 32.199 39.985 -51.560 1.00 45.50 652 PRO A N 1
ATOM 4712 C CA . PRO A 1 652 ? 31.588 41.307 -51.691 1.00 45.50 652 PRO A CA 1
ATOM 4713 C C . PRO A 1 652 ? 30.157 41.309 -51.138 1.00 45.50 652 PRO A C 1
ATOM 4715 O O . PRO A 1 652 ? 29.314 40.530 -51.574 1.00 45.50 652 PRO A O 1
ATOM 4718 N N . ARG A 1 653 ? 29.870 42.207 -50.186 1.00 36.91 653 ARG A N 1
ATOM 4719 C CA . ARG A 1 653 ? 28.552 42.322 -49.536 1.00 36.91 653 ARG A CA 1
ATOM 4720 C C . ARG A 1 653 ? 27.453 42.676 -50.554 1.00 36.91 653 ARG A C 1
ATOM 4722 O O . ARG A 1 653 ? 27.452 43.812 -51.037 1.00 36.91 653 ARG A O 1
ATOM 4729 N N . PRO A 1 654 ? 26.448 41.815 -50.793 1.00 44.72 654 PRO A N 1
ATOM 4730 C CA . PRO A 1 654 ? 25.205 42.254 -51.410 1.00 44.72 654 PRO A CA 1
ATOM 4731 C C . PRO A 1 654 ? 24.475 43.171 -50.420 1.00 44.72 654 PRO A C 1
ATOM 4733 O O . PRO A 1 654 ? 24.394 42.867 -49.227 1.00 44.72 654 PRO A O 1
ATOM 4736 N N . ARG A 1 655 ? 23.913 44.290 -50.889 1.00 41.88 655 ARG A N 1
ATOM 4737 C CA . ARG A 1 655 ? 22.929 45.033 -50.086 1.00 41.88 655 ARG A CA 1
ATOM 4738 C C . ARG A 1 655 ? 21.633 44.211 -50.044 1.00 41.88 655 ARG A C 1
ATOM 4740 O O . ARG A 1 655 ? 21.133 43.882 -51.119 1.00 41.88 655 ARG A O 1
ATOM 4747 N N . PRO A 1 656 ? 21.058 43.898 -48.869 1.00 42.97 656 PRO A N 1
ATOM 4748 C CA . PRO A 1 656 ? 19.739 43.281 -48.821 1.00 42.97 656 PRO A CA 1
ATOM 4749 C C . PRO A 1 656 ? 18.679 44.284 -49.315 1.00 42.97 656 PRO A C 1
ATOM 4751 O O . PRO A 1 656 ? 18.727 45.452 -48.915 1.00 42.97 656 PRO A O 1
ATOM 4754 N N . PRO A 1 657 ? 17.718 43.875 -50.161 1.00 42.19 657 PRO A N 1
ATOM 4755 C CA . PRO A 1 657 ? 16.595 44.727 -50.532 1.00 42.19 657 PRO A CA 1
ATOM 4756 C C . PRO A 1 657 ? 15.622 44.863 -49.351 1.00 42.19 657 PRO A C 1
ATOM 4758 O O . PRO A 1 657 ? 15.174 43.873 -48.774 1.00 42.19 657 PRO A O 1
ATOM 4761 N N . CYS A 1 658 ? 15.273 46.097 -48.989 1.00 41.84 658 CYS A N 1
ATOM 4762 C CA . CYS A 1 658 ? 14.346 46.373 -47.893 1.00 41.84 658 CYS A CA 1
ATOM 4763 C C . CYS A 1 658 ? 12.887 46.140 -48.327 1.00 41.84 658 CYS A C 1
ATOM 4765 O O . CYS A 1 658 ? 12.242 47.056 -48.833 1.00 41.84 658 CYS A O 1
ATOM 4767 N N . GLY A 1 659 ? 12.361 44.930 -48.107 1.00 35.84 659 GLY A N 1
ATOM 4768 C CA . GLY A 1 659 ? 10.955 44.575 -48.338 1.00 35.84 659 GLY A CA 1
ATOM 4769 C C . GLY A 1 659 ? 10.291 43.964 -47.090 1.00 35.84 659 GLY A C 1
ATOM 4770 O O . GLY A 1 659 ? 10.919 43.143 -46.417 1.00 35.84 659 GLY A O 1
ATOM 4771 N N . PRO A 1 660 ? 9.041 44.330 -46.744 1.00 39.72 660 PRO A N 1
ATOM 4772 C CA . PRO A 1 660 ? 8.365 43.805 -45.559 1.00 39.72 660 PRO A CA 1
ATOM 4773 C C . PRO A 1 660 ? 7.781 42.405 -45.821 1.00 39.72 660 PRO A C 1
ATOM 4775 O O . PRO A 1 660 ? 6.695 42.286 -46.381 1.00 39.72 660 PRO A O 1
ATOM 4778 N N . GLY A 1 661 ? 8.476 41.341 -45.401 1.00 48.78 661 GLY A N 1
ATOM 4779 C CA . GLY A 1 661 ? 7.927 39.980 -45.528 1.00 48.78 661 GLY A CA 1
ATOM 4780 C C . GLY A 1 661 ? 8.842 38.784 -45.238 1.00 48.78 661 GLY A C 1
ATOM 4781 O O . GLY A 1 661 ? 8.459 37.673 -45.585 1.00 48.78 661 GLY A O 1
ATOM 4782 N N . TRP A 1 662 ? 10.026 38.965 -44.639 1.00 36.09 662 TRP A N 1
ATOM 4783 C CA . TRP A 1 662 ? 10.965 37.862 -44.359 1.00 36.09 662 TRP A CA 1
ATOM 4784 C C . TRP A 1 662 ? 11.190 37.632 -42.851 1.00 36.09 662 TRP A C 1
ATOM 4786 O O . TRP A 1 662 ? 11.060 38.585 -42.076 1.00 36.09 662 TRP A O 1
ATOM 4796 N N . PRO A 1 663 ? 11.516 36.396 -42.409 1.00 37.47 663 PRO A N 1
ATOM 4797 C CA . PRO A 1 663 ? 11.663 36.070 -40.988 1.00 37.47 663 PRO A CA 1
ATOM 4798 C C . PRO A 1 663 ? 12.821 36.811 -40.309 1.00 37.47 663 PRO A C 1
ATOM 4800 O O . PRO A 1 663 ? 13.859 37.079 -40.913 1.00 37.47 663 PRO A O 1
ATOM 4803 N N . SER A 1 664 ? 12.670 37.100 -39.017 1.00 33.75 664 SER A N 1
ATOM 4804 C CA . SER A 1 664 ? 13.695 37.774 -38.219 1.00 33.75 664 SER A CA 1
ATOM 4805 C C . SER A 1 664 ? 14.891 36.864 -37.921 1.00 33.75 664 SER A C 1
ATOM 4807 O O . SER A 1 664 ? 14.742 35.843 -37.250 1.00 33.75 664 SER A O 1
ATOM 4809 N N . CYS A 1 665 ? 16.096 37.284 -38.316 1.00 32.16 665 CYS A N 1
ATOM 4810 C CA . CYS A 1 665 ? 17.352 36.655 -37.898 1.00 32.16 665 CYS A CA 1
ATOM 4811 C C . CYS A 1 665 ? 17.645 36.904 -36.405 1.00 32.16 665 CYS A C 1
ATOM 4813 O O . CYS A 1 665 ? 18.462 37.753 -36.049 1.00 32.16 665 CYS A O 1
ATOM 4815 N N . THR A 1 666 ? 16.989 36.150 -35.524 1.00 36.12 666 THR A N 1
ATOM 4816 C CA . THR A 1 666 ? 17.272 36.100 -34.082 1.00 36.12 666 THR A CA 1
ATOM 4817 C C . THR A 1 666 ? 17.901 34.757 -33.725 1.00 36.12 666 THR A C 1
ATOM 4819 O O . THR A 1 666 ? 17.203 33.748 -33.639 1.00 36.12 666 THR A O 1
ATOM 4822 N N . ALA A 1 667 ? 19.219 34.738 -33.519 1.00 31.66 667 ALA A N 1
ATOM 4823 C CA . ALA A 1 667 ? 19.934 33.541 -33.079 1.00 31.66 667 ALA A CA 1
ATOM 4824 C C . ALA A 1 667 ? 19.529 33.142 -31.637 1.00 31.66 667 ALA A C 1
ATOM 4826 O O . ALA A 1 667 ? 19.359 34.034 -30.798 1.00 31.66 667 ALA A O 1
ATOM 4827 N N . PRO A 1 668 ? 19.399 31.839 -31.309 1.00 31.98 668 PRO A N 1
ATOM 4828 C CA . PRO A 1 668 ? 19.072 31.399 -29.954 1.00 31.98 668 PRO A CA 1
ATOM 4829 C C . PRO A 1 668 ? 20.169 31.758 -28.943 1.00 31.98 668 PRO A C 1
ATOM 4831 O O . PRO A 1 668 ? 21.350 31.490 -29.156 1.00 31.98 668 PRO A O 1
ATOM 4834 N N . SER A 1 669 ? 19.783 32.335 -27.806 1.00 31.33 669 SER A N 1
ATOM 4835 C CA . SER A 1 669 ? 20.722 32.735 -26.757 1.00 31.33 669 SER A CA 1
ATOM 4836 C C . SER A 1 669 ? 21.143 31.555 -25.873 1.00 31.33 669 SER A C 1
ATOM 4838 O O . SER A 1 669 ? 20.364 31.100 -25.033 1.00 31.33 669 SER A O 1
ATOM 4840 N N . ALA A 1 670 ? 22.400 31.125 -25.985 1.00 29.66 670 ALA A N 1
ATOM 4841 C CA . ALA A 1 670 ? 23.043 30.207 -25.047 1.00 29.66 670 ALA A CA 1
ATOM 4842 C C . ALA A 1 670 ? 24.437 30.717 -24.630 1.00 29.66 670 ALA A C 1
ATOM 4844 O O . ALA A 1 670 ? 25.083 31.466 -25.355 1.00 29.66 670 ALA A O 1
ATOM 4845 N N . LEU A 1 671 ? 24.898 30.283 -23.450 1.00 30.88 671 LEU A N 1
ATOM 4846 C CA . LEU A 1 671 ? 26.266 30.451 -22.928 1.00 30.88 671 LEU A CA 1
ATOM 4847 C C . LEU A 1 671 ? 26.816 31.892 -22.796 1.00 30.88 671 LEU A C 1
ATOM 4849 O O . LEU A 1 671 ? 27.662 32.331 -23.575 1.00 30.88 671 LEU A O 1
ATOM 4853 N N . ARG A 1 672 ? 26.525 32.544 -21.656 1.00 29.44 672 ARG A N 1
ATOM 4854 C CA . ARG A 1 672 ? 27.562 33.308 -20.918 1.00 29.44 672 ARG A CA 1
ATOM 4855 C C . ARG A 1 672 ? 27.219 33.550 -19.443 1.00 29.44 672 ARG A C 1
ATOM 4857 O O . ARG A 1 672 ? 26.664 34.573 -19.066 1.00 29.44 672 ARG A O 1
ATOM 4864 N N . GLY A 1 673 ? 27.633 32.611 -18.592 1.00 25.91 673 GLY A N 1
ATOM 4865 C CA . GLY A 1 673 ? 27.729 32.803 -17.144 1.00 25.91 673 GLY A CA 1
ATOM 4866 C C . GLY A 1 673 ? 29.190 32.886 -16.704 1.00 25.91 673 GLY A C 1
ATOM 4867 O O . GLY A 1 673 ? 29.784 31.862 -16.382 1.00 25.91 673 GLY A O 1
ATOM 4868 N N . ARG A 1 674 ? 29.784 34.087 -16.694 1.00 30.52 674 ARG A N 1
ATOM 4869 C CA . ARG A 1 674 ? 31.050 34.362 -15.987 1.00 30.52 674 ARG A CA 1
ATOM 4870 C C . ARG A 1 674 ? 30.965 35.702 -15.260 1.00 30.52 674 ARG A C 1
ATOM 4872 O O . ARG A 1 674 ? 30.354 36.650 -15.743 1.00 30.52 674 ARG A O 1
ATOM 4879 N N . THR A 1 675 ? 31.548 35.735 -14.068 1.00 32.94 675 THR A N 1
ATOM 4880 C CA . THR A 1 675 ? 31.485 36.831 -13.093 1.00 32.94 675 THR A CA 1
ATOM 4881 C C . THR A 1 675 ? 32.009 38.159 -13.636 1.00 32.94 675 THR A C 1
ATOM 4883 O O . THR A 1 675 ? 33.095 38.188 -14.211 1.00 32.94 675 THR A O 1
ATOM 4886 N N . CYS A 1 676 ? 31.337 39.266 -13.311 1.00 25.12 676 CYS A N 1
ATOM 4887 C CA . CYS A 1 676 ? 31.913 40.605 -13.419 1.00 25.12 676 CYS A CA 1
ATOM 4888 C C . CYS A 1 676 ? 31.867 41.308 -12.053 1.00 25.12 676 CYS A C 1
ATOM 4890 O O . CYS A 1 676 ? 30.821 41.345 -11.404 1.00 25.12 676 CYS A O 1
ATOM 4892 N N . ARG A 1 677 ? 33.014 41.828 -11.594 1.00 28.50 677 ARG A N 1
ATOM 4893 C CA . ARG A 1 677 ? 33.119 42.651 -10.376 1.00 28.50 677 ARG A CA 1
ATOM 4894 C C . ARG A 1 677 ? 32.765 44.115 -10.681 1.00 28.50 677 ARG A C 1
ATOM 4896 O O . ARG A 1 677 ? 32.679 44.536 -11.828 1.00 28.50 677 ARG A O 1
ATOM 4903 N N . THR A 1 678 ? 32.557 44.894 -9.627 1.00 30.73 678 THR A N 1
ATOM 4904 C CA . THR A 1 678 ? 32.149 46.304 -9.678 1.00 30.73 678 THR A CA 1
ATOM 4905 C C . THR A 1 678 ? 33.180 47.243 -10.317 1.00 30.73 678 THR A C 1
ATOM 4907 O O . THR A 1 678 ? 34.364 47.174 -9.990 1.00 30.73 678 THR A O 1
ATOM 4910 N N . ARG A 1 679 ? 32.700 48.231 -11.097 1.00 26.44 679 ARG A N 1
ATOM 4911 C CA . ARG A 1 679 ? 33.052 49.672 -10.985 1.00 26.44 679 ARG A CA 1
ATOM 4912 C C . ARG A 1 679 ? 32.153 50.560 -11.873 1.00 26.44 679 ARG A C 1
ATOM 4914 O O . ARG A 1 679 ? 31.417 50.067 -12.718 1.00 26.44 679 ARG A O 1
ATOM 4921 N N . ARG A 1 680 ? 32.153 51.872 -11.593 1.00 26.28 680 ARG A N 1
ATOM 4922 C CA . ARG A 1 680 ? 31.365 52.930 -12.277 1.00 26.28 680 ARG A CA 1
ATOM 4923 C C . ARG A 1 680 ? 31.995 53.342 -13.620 1.00 26.28 680 ARG A C 1
ATOM 4925 O O . ARG A 1 680 ? 33.197 53.169 -13.758 1.00 26.28 680 ARG A O 1
ATOM 4932 N N . TRP A 1 681 ? 31.239 54.036 -14.487 1.00 24.67 681 TRP A N 1
ATOM 4933 C CA . TRP A 1 681 ? 31.494 55.443 -14.905 1.00 24.67 681 TRP A CA 1
ATOM 4934 C C . TRP A 1 681 ? 30.256 56.052 -15.630 1.00 24.67 681 TRP A C 1
ATOM 4936 O O . TRP A 1 681 ? 29.177 55.467 -15.543 1.00 24.67 681 TRP A O 1
ATOM 4946 N N . ARG A 1 682 ? 30.330 57.272 -16.202 1.00 25.05 682 ARG A N 1
ATOM 4947 C CA . ARG A 1 682 ? 29.171 58.138 -16.565 1.00 25.05 682 ARG A CA 1
ATOM 4948 C C . ARG A 1 682 ? 29.133 58.614 -18.041 1.00 25.05 682 ARG A C 1
ATOM 4950 O O . ARG A 1 682 ? 30.143 59.113 -18.502 1.00 25.05 682 ARG A O 1
ATOM 4957 N N . ARG A 1 683 ? 27.902 58.680 -18.598 1.00 25.72 683 ARG A N 1
ATOM 4958 C CA . ARG A 1 683 ? 27.292 59.682 -19.540 1.00 25.72 683 ARG A CA 1
ATOM 4959 C C . ARG A 1 683 ? 27.922 60.025 -20.922 1.00 25.72 683 ARG A C 1
ATOM 4961 O O . ARG A 1 683 ? 29.120 59.925 -21.113 1.00 25.72 683 ARG A O 1
ATOM 4968 N N . ALA A 1 684 ? 27.043 60.610 -21.770 1.00 25.91 684 ALA A N 1
ATOM 4969 C CA . ALA A 1 684 ? 27.226 61.327 -23.062 1.00 25.91 684 ALA A CA 1
ATOM 4970 C C . ALA A 1 684 ? 27.211 60.461 -24.353 1.00 25.91 684 ALA A C 1
ATOM 4972 O O . ALA A 1 684 ? 27.725 59.352 -24.321 1.00 25.91 684 ALA A O 1
ATOM 4973 N N . SER A 1 685 ? 26.646 60.870 -25.512 1.00 26.20 685 SER A N 1
ATOM 4974 C CA . SER A 1 685 ? 25.690 61.962 -25.864 1.00 26.20 685 SER A CA 1
ATOM 4975 C C . SER A 1 685 ? 24.990 61.709 -27.240 1.00 26.20 685 SER A C 1
ATOM 4977 O O . SER A 1 685 ? 25.355 60.779 -27.950 1.00 26.20 685 SER A O 1
ATOM 4979 N N . ARG A 1 686 ? 23.965 62.513 -27.601 1.00 25.58 686 ARG A N 1
ATOM 4980 C CA . ARG A 1 686 ? 23.199 62.576 -28.898 1.00 25.58 686 ARG A CA 1
ATOM 4981 C C . ARG A 1 686 ? 23.740 63.711 -29.828 1.00 25.58 686 ARG A C 1
ATOM 4983 O O . ARG A 1 686 ? 24.675 64.351 -29.345 1.00 25.58 686 ARG A O 1
ATOM 4990 N N . PRO A 1 687 ? 23.184 64.075 -31.035 1.00 47.66 687 PRO A N 1
ATOM 4991 C CA . PRO A 1 687 ? 21.990 63.621 -31.827 1.00 47.66 687 PRO A CA 1
ATOM 4992 C C . PRO A 1 687 ? 22.254 63.275 -33.343 1.00 47.66 687 PRO A C 1
ATOM 4994 O O . PRO A 1 687 ? 23.371 63.440 -33.806 1.00 47.66 687 PRO A O 1
ATOM 4997 N N . GLY A 1 688 ? 21.319 62.681 -34.125 1.00 27.20 688 GLY A N 1
ATOM 4998 C CA . GLY A 1 688 ? 20.330 63.328 -35.055 1.00 27.20 688 GLY A CA 1
ATOM 4999 C C . GLY A 1 688 ? 20.371 62.692 -36.490 1.00 27.20 688 GLY A C 1
ATOM 5000 O O . GLY A 1 688 ? 21.206 61.816 -36.676 1.00 27.20 688 GLY A O 1
ATOM 5001 N N . SER A 1 689 ? 19.589 63.024 -37.551 1.00 27.42 689 SER A N 1
ATOM 5002 C CA . SER A 1 689 ? 18.196 63.549 -37.711 1.00 27.42 689 SER A CA 1
ATOM 5003 C C . SER A 1 689 ? 17.768 63.810 -39.203 1.00 27.42 689 SER A C 1
ATOM 5005 O O . SER A 1 689 ? 18.550 64.422 -39.919 1.00 27.42 689 SER A O 1
ATOM 5007 N N . ALA A 1 690 ? 16.497 63.520 -39.593 1.00 23.19 690 ALA A N 1
ATOM 5008 C CA . ALA A 1 690 ? 15.697 64.096 -40.737 1.00 23.19 690 ALA A CA 1
ATOM 5009 C C . ALA A 1 690 ? 15.979 63.646 -42.232 1.00 23.19 690 ALA A C 1
ATOM 5011 O O . ALA A 1 690 ? 16.973 62.960 -42.441 1.00 23.19 690 ALA A O 1
ATOM 5012 N N . PRO A 1 691 ? 15.168 64.007 -43.287 1.00 41.91 691 PRO A N 1
ATOM 5013 C CA . PRO A 1 691 ? 13.706 63.733 -43.475 1.00 41.91 691 PRO A CA 1
ATOM 5014 C C . PRO A 1 691 ? 13.122 63.473 -44.935 1.00 41.91 691 PRO A C 1
ATOM 5016 O O . PRO A 1 691 ? 13.543 64.093 -45.901 1.00 41.91 691 PRO A O 1
ATOM 5019 N N . SER A 1 692 ? 11.978 62.746 -45.037 1.00 25.33 692 SER A N 1
ATOM 5020 C CA . SER A 1 692 ? 10.710 63.038 -45.820 1.00 25.33 692 SER A CA 1
ATOM 5021 C C . SER A 1 692 ? 10.492 62.975 -47.384 1.00 25.33 692 SER A C 1
ATOM 5023 O O . SER A 1 692 ? 11.381 63.297 -48.157 1.00 25.33 692 SER A O 1
ATOM 5025 N N . TRP A 1 693 ? 9.208 62.718 -47.782 1.00 23.89 693 TRP A N 1
ATOM 5026 C CA . TRP A 1 693 ? 8.474 62.862 -49.100 1.00 23.89 693 TRP A CA 1
ATOM 5027 C C . TRP A 1 693 ? 8.727 61.820 -50.259 1.00 23.89 693 TRP A C 1
ATOM 5029 O O . TRP A 1 693 ? 9.711 61.092 -50.177 1.00 23.89 693 TRP A O 1
ATOM 5039 N N . PRO A 1 694 ? 7.872 61.683 -51.328 1.00 42.84 694 PRO A N 1
ATOM 5040 C CA . PRO A 1 694 ? 6.421 61.332 -51.287 1.00 42.84 694 PRO A CA 1
ATOM 5041 C C . PRO A 1 694 ? 5.808 60.473 -52.458 1.00 42.84 694 PRO A C 1
ATOM 5043 O O . PRO A 1 694 ? 6.389 60.358 -53.529 1.00 42.84 694 PRO A O 1
ATOM 5046 N N . GLY A 1 695 ? 4.544 60.024 -52.286 1.00 26.17 695 GLY A N 1
ATOM 5047 C CA . GLY A 1 695 ? 3.514 59.739 -53.334 1.00 26.17 695 GLY A CA 1
ATOM 5048 C C . GLY A 1 695 ? 3.662 58.504 -54.265 1.00 26.17 695 GLY A C 1
ATOM 5049 O O . GLY A 1 695 ? 4.711 57.877 -54.288 1.00 26.17 695 GLY A O 1
ATOM 5050 N N . SER A 1 696 ? 2.688 58.095 -55.108 1.00 26.66 696 SER A N 1
ATOM 5051 C CA . SER A 1 696 ? 1.205 57.984 -54.977 1.00 26.66 696 SER A CA 1
ATOM 5052 C C . SER A 1 696 ? 0.533 57.536 -56.308 1.00 26.66 696 SER A C 1
ATOM 5054 O O . SER A 1 696 ? 0.402 58.377 -57.193 1.00 26.66 696 SER A O 1
ATOM 5056 N N . ALA A 1 697 ? 0.056 56.283 -56.447 1.00 27.22 697 ALA A N 1
ATOM 5057 C CA . ALA A 1 697 ? -0.968 55.833 -57.431 1.00 27.22 697 ALA A CA 1
ATOM 5058 C C . ALA A 1 697 ? -1.368 54.343 -57.225 1.00 27.22 697 ALA A C 1
ATOM 5060 O O . ALA A 1 697 ? -0.635 53.594 -56.584 1.00 27.22 697 ALA A O 1
ATOM 5061 N N . ALA A 1 698 ? -2.519 53.921 -57.769 1.00 26.53 698 ALA A N 1
ATOM 5062 C CA . ALA A 1 698 ? -3.100 52.555 -57.750 1.00 26.53 698 ALA A CA 1
ATOM 5063 C C . ALA A 1 698 ? -3.841 52.303 -59.113 1.00 26.53 698 ALA A C 1
ATOM 5065 O O . ALA A 1 698 ? -3.704 53.202 -59.950 1.00 26.53 698 ALA A O 1
ATOM 5066 N N . PRO A 1 699 ? -4.618 51.214 -59.411 1.00 46.41 699 PRO A N 1
ATOM 5067 C CA . PRO A 1 699 ? -5.393 50.322 -58.518 1.00 46.41 699 PRO A CA 1
ATOM 5068 C C . PRO A 1 699 ? -5.439 48.805 -58.912 1.00 46.41 699 PRO A C 1
ATOM 5070 O O . PRO A 1 699 ? -4.608 48.334 -59.678 1.00 46.41 699 PRO A O 1
ATOM 5073 N N . ALA A 1 700 ? -6.459 48.090 -58.392 1.00 27.05 700 ALA A N 1
ATOM 5074 C CA . ALA A 1 700 ? -6.863 46.673 -58.571 1.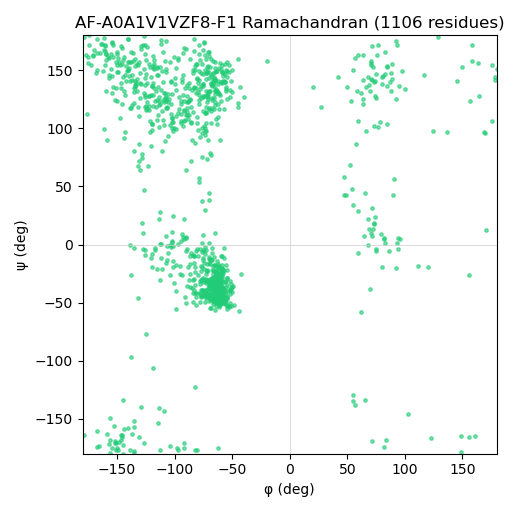00 27.05 700 ALA A CA 1
ATOM 5075 C C . ALA A 1 700 ? -6.011 45.616 -57.812 1.00 27.05 700 ALA A C 1
ATOM 5077 O O . ALA A 1 700 ? -4.864 45.390 -58.168 1.00 27.05 700 ALA A O 1
ATOM 5078 N N . THR A 1 701 ? -6.398 45.024 -56.662 1.00 27.42 701 THR A N 1
ATOM 5079 C CA . THR A 1 701 ? -7.603 44.247 -56.218 1.00 27.42 701 THR A CA 1
ATOM 5080 C C . THR A 1 701 ? -7.716 42.852 -56.852 1.00 27.42 701 THR A C 1
ATOM 5082 O O . THR A 1 701 ? -7.619 42.752 -58.067 1.00 27.42 701 THR A O 1
ATOM 5085 N N . CYS A 1 702 ? -7.961 41.745 -56.134 1.00 24.03 702 CYS A N 1
ATOM 5086 C CA . CYS A 1 702 ? -8.411 41.511 -54.738 1.00 24.03 702 CYS A CA 1
ATOM 5087 C C . CYS A 1 702 ? -7.410 40.598 -53.973 1.00 24.03 702 CYS A C 1
ATOM 5089 O O . CYS A 1 702 ? -6.540 40.011 -54.601 1.00 24.03 702 CYS A O 1
ATOM 5091 N N . GLY A 1 703 ? -7.448 40.371 -52.652 1.00 25.61 703 GLY A N 1
ATOM 5092 C CA . GLY A 1 703 ? -8.314 40.840 -51.555 1.00 25.61 703 GLY A CA 1
ATOM 5093 C C . GLY A 1 703 ? -8.504 39.712 -50.512 1.00 25.61 703 GLY A C 1
ATOM 5094 O O . GLY A 1 703 ? -8.626 38.557 -50.894 1.00 25.61 703 GLY A O 1
ATOM 5095 N N . GLY A 1 704 ? -8.525 39.936 -49.194 1.00 24.44 704 GLY A N 1
ATOM 5096 C CA . GLY A 1 704 ? -8.286 41.173 -48.441 1.00 24.44 704 GLY A CA 1
ATOM 5097 C C . GLY A 1 704 ? -8.680 41.015 -46.963 1.00 24.44 704 GLY A C 1
ATOM 5098 O O . GLY A 1 704 ? -9.851 41.162 -46.630 1.00 24.44 704 GLY A O 1
ATOM 5099 N N . SER A 1 705 ? -7.722 40.712 -46.079 1.00 30.81 705 SER A N 1
ATOM 5100 C CA . SER A 1 705 ? -7.956 40.471 -44.644 1.00 30.81 705 SER A CA 1
ATOM 5101 C C . SER A 1 705 ? -7.331 41.548 -43.740 1.00 30.81 705 SER A C 1
ATOM 5103 O O . SER A 1 705 ? -6.118 41.736 -43.717 1.00 30.81 705 SER A O 1
ATOM 5105 N N . THR A 1 706 ? -8.161 42.218 -42.936 1.00 26.33 706 THR A N 1
ATOM 5106 C CA . THR A 1 706 ? -7.789 43.149 -41.845 1.00 26.33 706 THR A CA 1
ATOM 5107 C C . THR A 1 706 ? -8.962 43.233 -40.852 1.00 26.33 706 THR A C 1
ATOM 5109 O O . THR A 1 706 ? -10.104 43.074 -41.264 1.00 26.33 706 THR A O 1
ATOM 5112 N N . CYS A 1 707 ? -8.833 43.396 -39.528 1.00 32.56 707 CYS A N 1
ATOM 5113 C CA . CYS A 1 707 ? -7.739 43.763 -38.607 1.00 32.56 707 CYS A CA 1
ATOM 5114 C C . CYS A 1 707 ? -7.372 45.264 -38.498 1.00 32.56 707 CYS A C 1
ATOM 5116 O O . CYS A 1 707 ? -6.664 45.819 -39.336 1.00 32.56 707 CYS A O 1
ATOM 5118 N N . SER A 1 708 ? -7.769 45.878 -37.374 1.00 26.09 708 SER A N 1
ATOM 5119 C CA . SER A 1 708 ? -7.346 47.193 -36.849 1.00 26.09 708 SER A CA 1
ATOM 5120 C C . SER A 1 708 ? -7.470 47.153 -35.309 1.00 26.09 708 SER A C 1
ATOM 5122 O O . SER A 1 708 ? -8.486 46.672 -34.822 1.00 26.09 708 SER A O 1
ATOM 5124 N N . ARG A 1 709 ? -6.428 47.426 -34.500 1.00 28.75 709 ARG A N 1
ATOM 5125 C CA . ARG A 1 709 ? -5.902 48.755 -34.061 1.00 28.75 709 ARG A CA 1
ATOM 5126 C C . ARG A 1 709 ? -6.928 49.549 -33.210 1.00 28.75 709 ARG A C 1
ATOM 5128 O O . ARG A 1 709 ? -8.105 49.505 -33.524 1.00 28.75 709 ARG A O 1
ATOM 5135 N N . HIS A 1 710 ? -6.576 50.290 -32.147 1.00 27.61 710 HIS A N 1
ATOM 5136 C CA . HIS A 1 710 ? -5.296 50.944 -31.800 1.00 27.61 710 HIS A CA 1
ATOM 5137 C C . HIS A 1 710 ? -5.059 51.103 -30.261 1.00 27.61 710 HIS A C 1
ATOM 5139 O O . HIS A 1 710 ? -5.768 50.509 -29.463 1.00 27.61 710 HIS A O 1
ATOM 5145 N N . CYS A 1 711 ? -4.024 51.884 -29.902 1.00 24.38 711 CYS A N 1
ATOM 5146 C CA . CYS A 1 711 ? -3.504 52.402 -28.607 1.00 24.38 711 CYS A CA 1
ATOM 5147 C C . CYS A 1 711 ? -4.419 52.445 -27.346 1.00 24.38 711 CYS A C 1
ATOM 5149 O O . CYS A 1 711 ? -5.626 52.580 -27.463 1.00 24.38 711 CYS A O 1
ATOM 5151 N N . GLY A 1 712 ? -3.922 52.486 -26.094 1.00 23.55 712 GLY A N 1
ATOM 5152 C CA . GLY A 1 712 ? -2.538 52.454 -25.574 1.00 23.55 712 GLY A CA 1
ATOM 5153 C C . GLY A 1 712 ? -2.156 53.645 -24.661 1.00 23.55 712 GLY A C 1
ATOM 5154 O O . GLY A 1 712 ? -1.752 54.679 -25.186 1.00 23.55 712 GLY A O 1
ATOM 5155 N N . ALA A 1 713 ? -2.216 53.497 -23.321 1.00 25.22 713 ALA A N 1
ATOM 5156 C CA . ALA A 1 713 ? -1.672 54.456 -22.333 1.00 25.22 713 ALA A CA 1
ATOM 5157 C C . ALA A 1 713 ? -1.420 53.841 -20.925 1.00 25.22 713 ALA A C 1
ATOM 5159 O O . ALA A 1 713 ? -1.979 52.808 -20.575 1.00 25.22 713 ALA A O 1
ATOM 5160 N N . CYS A 1 714 ? -0.555 54.503 -20.147 1.00 24.75 714 CYS A N 1
ATOM 5161 C CA . CYS A 1 714 ? 0.122 54.110 -18.897 1.00 24.75 714 CYS A CA 1
ATOM 5162 C C . CYS A 1 714 ? -0.702 53.614 -17.682 1.00 24.75 714 CYS A C 1
ATOM 5164 O O . CYS A 1 714 ? -1.836 54.020 -17.451 1.00 24.75 714 CYS A O 1
ATOM 5166 N N . SER A 1 715 ? -0.027 52.854 -16.805 1.00 28.00 715 SER A N 1
ATOM 5167 C CA . SER A 1 715 ? -0.426 52.571 -15.410 1.00 28.00 715 SER A CA 1
ATOM 5168 C C . SER A 1 715 ? -0.311 53.799 -14.486 1.00 28.00 715 SER A C 1
ATOM 5170 O O . SER A 1 715 ? 0.466 54.716 -14.759 1.00 28.00 715 SER A O 1
ATOM 5172 N N . PRO A 1 716 ? -0.975 53.762 -13.318 1.00 37.94 716 PRO A N 1
ATOM 5173 C CA . PRO A 1 716 ? -0.216 53.662 -12.061 1.00 37.94 716 PRO A CA 1
ATOM 5174 C C . PRO A 1 716 ? -0.704 52.482 -11.193 1.00 37.94 716 PRO A C 1
ATOM 5176 O O . PRO A 1 716 ? -1.479 51.650 -11.656 1.00 37.94 716 PRO A O 1
ATOM 5179 N N . GLY A 1 717 ? -0.244 52.357 -9.941 1.00 25.41 717 GLY A N 1
ATOM 5180 C CA . GLY A 1 717 ? -0.665 51.252 -9.069 1.00 25.41 717 GLY A CA 1
ATOM 5181 C C . GLY A 1 717 ? -0.527 51.508 -7.566 1.00 25.41 717 GLY A C 1
ATOM 5182 O O . GLY A 1 717 ? -0.152 52.599 -7.147 1.00 25.41 717 GLY A O 1
ATOM 5183 N N . ARG A 1 718 ? -0.741 50.426 -6.797 1.00 26.48 718 ARG A N 1
ATOM 5184 C CA . ARG A 1 718 ? -0.726 50.262 -5.322 1.00 26.48 718 ARG A CA 1
ATOM 5185 C C . ARG A 1 718 ? -2.037 50.520 -4.551 1.00 26.48 718 ARG A C 1
ATOM 5187 O O . ARG A 1 718 ? -2.583 51.612 -4.560 1.00 26.48 718 ARG A O 1
ATOM 5194 N N . ARG A 1 719 ? -2.302 49.532 -3.677 1.00 25.78 719 ARG A N 1
ATOM 5195 C CA . ARG A 1 719 ? -3.078 49.529 -2.414 1.00 25.78 719 ARG A CA 1
ATOM 5196 C C . ARG A 1 719 ? -4.615 49.356 -2.483 1.00 25.78 719 ARG A C 1
ATOM 5198 O O . ARG A 1 719 ? -5.182 49.539 -3.553 1.00 25.78 719 ARG A O 1
ATOM 5205 N N . PRO A 1 720 ? -5.240 48.820 -1.401 1.00 41.25 720 PRO A N 1
ATOM 5206 C CA . PRO A 1 720 ? -6.358 47.880 -1.564 1.00 41.25 720 PRO A CA 1
ATOM 5207 C C . PRO A 1 720 ? -7.581 48.115 -0.645 1.00 41.25 720 PRO A C 1
ATOM 5209 O O . PRO A 1 720 ? -7.537 48.939 0.258 1.00 41.25 720 PRO A O 1
ATOM 5212 N N . ALA A 1 721 ? -8.575 47.233 -0.812 1.00 24.89 721 ALA A N 1
ATOM 5213 C CA . ALA A 1 721 ? -9.510 46.719 0.203 1.00 24.89 721 ALA A CA 1
ATOM 5214 C C . ALA A 1 721 ? -10.492 47.681 0.915 1.00 24.89 721 ALA A C 1
ATOM 5216 O O . ALA A 1 721 ? -10.104 48.567 1.665 1.00 24.89 721 ALA A O 1
ATOM 5217 N N . GLY A 1 722 ? -11.783 47.329 0.829 1.00 23.77 722 GLY A N 1
ATOM 5218 C CA . GLY A 1 722 ? -12.853 47.835 1.700 1.00 23.77 722 GLY A CA 1
ATOM 5219 C C . GLY A 1 722 ? -13.429 49.205 1.296 1.00 23.77 722 GLY A C 1
ATOM 5220 O O . GLY A 1 722 ? -12.715 50.061 0.800 1.00 23.77 722 GLY A O 1
ATOM 5221 N N . SER A 1 723 ? -14.719 49.488 1.510 1.00 24.14 723 SER A N 1
ATOM 5222 C CA . SER A 1 723 ? -15.751 48.678 2.181 1.00 24.14 723 SER A CA 1
ATOM 5223 C C . SER A 1 723 ? -17.171 49.246 1.943 1.00 24.14 723 SER A C 1
ATOM 5225 O O . SER A 1 723 ? -17.332 50.236 1.236 1.00 24.14 723 SER A O 1
ATOM 5227 N N . THR A 1 724 ? -18.171 48.654 2.612 1.00 25.03 724 THR A N 1
ATOM 5228 C CA . THR A 1 724 ? -19.515 49.198 2.938 1.00 25.03 724 THR A CA 1
ATOM 5229 C C . THR A 1 724 ? -20.624 49.328 1.870 1.00 25.03 724 THR A C 1
ATOM 5231 O O . THR A 1 724 ? -20.409 49.648 0.709 1.00 25.03 724 THR A O 1
ATOM 5234 N N . SER A 1 725 ? -21.854 49.143 2.381 1.00 25.00 725 SER A N 1
ATOM 5235 C CA . SER A 1 725 ? -23.159 49.678 1.930 1.00 25.00 725 SER A CA 1
ATOM 5236 C C . SER A 1 725 ? -23.776 49.267 0.576 1.00 25.00 725 SER A C 1
ATOM 5238 O O . SER A 1 725 ? -23.608 49.910 -0.452 1.00 25.00 725 SER A O 1
ATOM 5240 N N . SER A 1 726 ? -24.693 48.295 0.682 1.00 23.83 726 SER A N 1
ATOM 5241 C CA . SER A 1 726 ? -26.058 48.307 0.094 1.00 23.83 726 SER A CA 1
ATOM 5242 C C . SER A 1 726 ? -26.768 49.674 0.330 1.00 23.83 726 SER A C 1
ATOM 5244 O O . SER A 1 726 ? -26.380 50.324 1.306 1.00 23.83 726 SER A O 1
ATOM 5246 N N . PRO A 1 727 ? -27.829 50.113 -0.409 1.00 41.59 727 PRO A N 1
ATOM 5247 C CA . PRO A 1 727 ? -28.812 49.269 -1.114 1.00 41.59 727 PRO A CA 1
ATOM 5248 C C . PRO A 1 727 ? -29.438 49.833 -2.424 1.00 41.59 727 PRO A C 1
ATOM 5250 O O . PRO A 1 727 ? -29.104 50.921 -2.874 1.00 41.59 727 PRO A O 1
ATOM 5253 N N . ARG A 1 728 ? -30.484 49.129 -2.912 1.00 24.50 728 ARG A N 1
ATOM 5254 C CA . ARG A 1 728 ? -31.561 49.584 -3.838 1.00 24.50 728 ARG A CA 1
ATOM 5255 C C . ARG A 1 728 ? -31.169 49.860 -5.308 1.00 24.50 728 ARG A C 1
ATOM 5257 O O . ARG A 1 728 ? -30.037 50.203 -5.594 1.00 24.50 728 ARG A O 1
ATOM 5264 N N . SER A 1 729 ? -32.077 49.844 -6.295 1.00 24.19 729 SER A N 1
ATOM 5265 C CA . SER A 1 729 ? -33.257 48.994 -6.619 1.00 24.19 729 SER A CA 1
ATOM 5266 C C . SER A 1 729 ? -33.965 49.570 -7.863 1.00 24.19 729 SER A C 1
ATOM 5268 O O . SER A 1 729 ? -34.002 50.788 -7.992 1.00 24.19 729 SER A O 1
ATOM 5270 N N . ALA A 1 730 ? -34.686 48.731 -8.626 1.00 25.77 730 ALA A N 1
ATOM 5271 C CA . ALA A 1 730 ? -35.651 49.110 -9.684 1.00 25.77 730 ALA A CA 1
ATOM 5272 C C . ALA A 1 730 ? -35.021 49.613 -11.018 1.00 25.77 730 ALA A C 1
ATOM 5274 O O . ALA A 1 730 ? -34.078 50.386 -11.020 1.00 25.77 730 ALA A O 1
ATOM 5275 N N . CYS A 1 731 ? -35.383 49.005 -12.163 1.00 22.78 731 CYS A N 1
ATOM 5276 C CA . CYS A 1 731 ? -36.412 49.456 -13.137 1.00 22.78 731 CYS A CA 1
ATOM 5277 C C . CYS A 1 731 ? -35.987 50.669 -13.992 1.00 22.78 731 CYS A C 1
ATOM 5279 O O . CYS A 1 731 ? -35.448 51.622 -13.459 1.00 22.78 731 CYS A O 1
ATOM 5281 N N . ARG A 1 732 ? -36.268 50.771 -15.300 1.00 26.39 732 ARG A N 1
ATOM 5282 C CA . ARG A 1 732 ? -37.008 49.967 -16.316 1.00 26.39 732 ARG A CA 1
ATOM 5283 C C . ARG A 1 732 ? -36.375 50.337 -17.696 1.00 26.39 732 ARG A C 1
ATOM 5285 O O . ARG A 1 732 ? -35.547 51.232 -17.732 1.00 26.39 732 ARG A O 1
ATOM 5292 N N . CYS A 1 733 ? -36.669 49.761 -18.868 1.00 23.50 733 CYS A N 1
ATOM 5293 C CA . CYS A 1 733 ? -37.981 49.536 -19.487 1.00 23.50 733 CYS A CA 1
ATOM 5294 C C . CYS A 1 733 ? -37.814 48.831 -20.861 1.00 23.50 733 CYS A C 1
ATOM 5296 O O . CYS A 1 733 ? -36.830 49.118 -21.519 1.00 23.50 733 CYS A O 1
ATOM 5298 N N . ARG A 1 734 ? -38.818 48.037 -21.296 1.00 28.61 734 ARG A N 1
ATOM 5299 C CA . ARG A 1 734 ? -39.381 47.870 -22.678 1.00 28.61 734 ARG A CA 1
ATOM 5300 C C . ARG A 1 734 ? -38.423 47.797 -23.906 1.00 28.61 734 ARG A C 1
ATOM 5302 O O . ARG A 1 734 ? -37.505 48.579 -24.047 1.00 28.61 734 ARG A O 1
ATOM 5309 N N . ARG A 1 735 ? -38.698 47.000 -24.950 1.00 28.48 735 ARG A N 1
ATOM 5310 C CA . ARG A 1 735 ? -39.998 46.683 -25.600 1.00 28.48 735 ARG A CA 1
ATOM 5311 C C . ARG A 1 735 ? -39.885 45.363 -26.398 1.00 28.48 735 ARG A C 1
ATOM 5313 O O . ARG A 1 735 ? -38.780 44.931 -26.689 1.00 28.48 735 ARG A O 1
ATOM 5320 N N . ALA A 1 736 ? -41.012 44.752 -26.774 1.00 29.42 736 ALA A N 1
ATOM 5321 C CA . ALA A 1 736 ? -41.068 43.465 -27.490 1.00 29.42 736 ALA A CA 1
ATOM 5322 C C . ALA A 1 736 ? -42.123 43.461 -28.618 1.00 29.42 736 ALA A C 1
ATOM 5324 O O . ALA A 1 736 ? -42.980 44.346 -28.636 1.00 29.42 736 ALA A O 1
ATOM 5325 N N . ARG A 1 737 ? -42.051 42.455 -29.508 1.00 31.33 737 ARG A N 1
ATOM 5326 C CA . ARG A 1 737 ? -43.030 41.937 -30.507 1.00 31.33 737 ARG A CA 1
ATOM 5327 C C . ARG A 1 737 ? -42.393 40.678 -31.141 1.00 31.33 737 ARG A C 1
ATOM 5329 O O . ARG A 1 737 ? -41.170 40.608 -31.143 1.00 31.33 737 ARG A O 1
ATOM 5336 N N . ALA A 1 738 ? -43.083 39.695 -31.721 1.00 29.78 738 ALA A N 1
ATOM 5337 C CA . ALA A 1 738 ? -44.492 39.249 -31.754 1.00 29.78 738 ALA A CA 1
ATOM 5338 C C . ALA A 1 738 ? -44.494 37.891 -32.504 1.00 29.78 738 ALA A C 1
ATOM 5340 O O . ALA A 1 738 ? -43.610 37.698 -33.330 1.00 29.78 738 ALA A O 1
ATOM 5341 N N . CYS A 1 739 ? -45.401 36.922 -32.355 1.00 26.97 739 CYS A N 1
ATOM 5342 C CA . CYS A 1 739 ? -46.514 36.598 -31.434 1.00 26.97 739 CYS A CA 1
ATOM 5343 C C . CYS A 1 739 ? -46.661 35.043 -31.499 1.00 26.97 739 CYS A C 1
ATOM 5345 O O . CYS A 1 739 ? -45.839 34.413 -32.154 1.00 26.97 739 CYS A O 1
ATOM 5347 N N . GLY A 1 740 ? -47.595 34.300 -30.898 1.00 27.75 740 GLY A N 1
ATOM 5348 C CA . GLY A 1 740 ? -48.850 34.486 -30.138 1.00 27.75 740 GLY A CA 1
ATOM 5349 C C . GLY A 1 740 ? -49.624 33.145 -30.249 1.00 27.75 740 GLY A C 1
ATOM 5350 O O . GLY A 1 740 ? -49.199 32.289 -31.016 1.00 27.75 740 GLY A O 1
ATOM 5351 N N . SER A 1 741 ? -50.731 32.834 -29.574 1.00 31.80 741 SER A N 1
ATOM 5352 C CA . SER A 1 741 ? -51.508 33.402 -28.450 1.00 31.80 741 SER A CA 1
ATOM 5353 C C . SER A 1 741 ? -52.353 32.213 -27.881 1.00 31.80 741 SER A C 1
ATOM 5355 O O . SER A 1 741 ? -51.974 31.076 -28.137 1.00 31.80 741 SER A O 1
ATOM 5357 N N . THR A 1 742 ? -53.431 32.268 -27.086 1.00 32.12 742 THR A N 1
ATOM 5358 C CA . THR A 1 742 ? -54.371 33.300 -26.592 1.00 32.12 742 THR A CA 1
ATOM 5359 C C . THR A 1 742 ? -55.052 32.751 -25.312 1.00 32.12 742 THR A C 1
ATOM 5361 O O . THR A 1 742 ? -55.080 31.537 -25.159 1.00 32.12 742 THR A O 1
ATOM 5364 N N . THR A 1 743 ? -55.696 33.600 -24.484 1.00 30.42 743 THR A N 1
ATOM 5365 C CA . THR A 1 743 ? -56.787 33.259 -23.507 1.00 30.42 743 THR A CA 1
ATOM 5366 C C . THR A 1 743 ? -56.525 32.211 -22.389 1.00 30.42 743 THR A C 1
ATOM 5368 O O . THR A 1 743 ? -56.111 31.098 -22.664 1.00 30.42 743 THR A O 1
ATOM 5371 N N . THR A 1 744 ? -56.838 32.424 -21.097 1.00 28.41 744 THR A N 1
ATOM 5372 C CA . THR A 1 744 ? -57.285 33.621 -20.333 1.00 28.41 744 THR A CA 1
ATOM 5373 C C . THR A 1 744 ? -57.193 33.359 -18.816 1.00 28.41 744 THR A C 1
ATOM 5375 O O . THR A 1 744 ? -57.469 32.236 -18.430 1.00 28.41 744 THR A O 1
ATOM 5378 N N . ALA A 1 745 ? -56.955 34.414 -18.009 1.00 27.80 745 ALA A N 1
ATOM 5379 C CA . ALA A 1 745 ? -57.495 34.677 -16.644 1.00 27.80 745 ALA A CA 1
ATOM 5380 C C . ALA A 1 745 ? -57.323 33.611 -15.503 1.00 27.80 745 ALA A C 1
ATOM 5382 O O . ALA A 1 745 ? -57.269 32.420 -15.746 1.00 27.80 745 ALA A O 1
ATOM 5383 N N . THR A 1 746 ? -57.230 33.919 -14.198 1.00 25.91 746 THR A N 1
ATOM 5384 C CA . THR A 1 746 ? -57.174 35.190 -13.434 1.00 25.91 746 THR A CA 1
ATOM 5385 C C . THR A 1 746 ? -56.426 34.971 -12.098 1.00 25.91 746 THR A C 1
ATOM 5387 O O . THR A 1 746 ? -56.297 33.845 -11.633 1.00 25.91 746 THR A O 1
ATOM 5390 N N . SER A 1 747 ? -55.948 36.048 -11.466 1.00 23.39 747 SER A N 1
ATOM 5391 C CA . SER A 1 747 ? -55.403 36.096 -10.083 1.00 23.39 747 SER A CA 1
ATOM 5392 C C . SER A 1 747 ? -56.553 36.173 -9.027 1.00 23.39 747 SER A C 1
ATOM 5394 O O . SER A 1 747 ? -57.697 36.201 -9.484 1.00 23.39 747 SER A O 1
ATOM 5396 N N . PRO A 1 748 ? -56.353 36.288 -7.678 1.00 48.22 748 PRO A N 1
ATOM 5397 C CA . PRO A 1 748 ? -55.118 36.600 -6.923 1.00 48.22 748 PRO A CA 1
ATOM 5398 C C . PRO A 1 748 ? -54.941 35.931 -5.517 1.00 48.22 748 PRO A C 1
ATOM 5400 O O . PRO A 1 748 ? -55.662 35.020 -5.136 1.00 48.22 748 PRO A O 1
ATOM 5403 N N . CYS A 1 749 ? -54.004 36.497 -4.734 1.00 23.75 749 CYS A N 1
ATOM 5404 C CA . CYS A 1 749 ? -53.941 36.560 -3.257 1.00 23.75 749 CYS A CA 1
ATOM 5405 C C . CYS A 1 749 ? -53.354 35.402 -2.412 1.00 23.75 749 CYS A C 1
ATOM 5407 O O . CYS A 1 749 ? -54.009 34.439 -2.032 1.00 23.75 749 CYS A O 1
ATOM 5409 N N . SER A 1 750 ? -52.125 35.660 -1.950 1.00 23.88 750 SER A N 1
ATOM 5410 C CA . SER A 1 750 ? -51.565 35.356 -0.616 1.00 23.88 750 SER A CA 1
ATOM 5411 C C . SER A 1 750 ? -52.330 36.108 0.520 1.00 23.88 750 SER A C 1
ATOM 5413 O O . SER A 1 750 ? -53.238 36.870 0.180 1.00 23.88 750 SER A O 1
ATOM 5415 N N . PRO A 1 751 ? -51.935 36.070 1.826 1.00 48.62 751 PRO A N 1
ATOM 5416 C CA . PRO A 1 751 ? -50.816 35.340 2.455 1.00 48.62 751 PRO A CA 1
ATOM 5417 C C . PRO A 1 751 ? -51.080 34.707 3.857 1.00 48.62 751 PRO A C 1
ATOM 5419 O O . PRO A 1 751 ? -52.049 35.005 4.539 1.00 48.62 751 PRO A O 1
ATOM 5422 N N . SER A 1 752 ? -50.054 33.998 4.353 1.00 25.98 752 SER A N 1
ATOM 5423 C CA . SER A 1 752 ? -49.551 34.010 5.751 1.00 25.98 752 SER A CA 1
ATOM 5424 C C . SER A 1 752 ? -50.357 33.455 6.942 1.00 25.98 752 SER A C 1
ATOM 5426 O O . SER A 1 752 ? -51.515 33.782 7.145 1.00 25.98 752 SER A O 1
ATOM 5428 N N . ALA A 1 753 ? -49.574 32.865 7.862 1.00 26.77 753 ALA A N 1
ATOM 5429 C CA . ALA A 1 753 ? -49.691 32.977 9.326 1.00 26.77 753 ALA A CA 1
ATOM 5430 C C . ALA A 1 753 ? -50.883 32.294 10.040 1.00 26.77 753 ALA A C 1
ATOM 5432 O O . ALA A 1 753 ? -51.955 32.120 9.490 1.00 26.77 753 ALA A O 1
ATOM 5433 N N . SER A 1 754 ? -50.775 31.927 11.324 1.00 25.16 754 SER A N 1
ATOM 5434 C CA . SER A 1 754 ? -49.608 31.545 12.152 1.00 25.16 754 SER A CA 1
ATOM 5435 C C . SER A 1 754 ? -50.119 30.929 13.468 1.00 25.16 754 SER A C 1
ATOM 5437 O O . SER A 1 754 ? -51.309 31.026 13.741 1.00 25.16 754 SER A O 1
ATOM 5439 N N . ARG A 1 755 ? -49.197 30.461 14.333 1.00 27.58 755 ARG A N 1
ATOM 5440 C CA . ARG A 1 755 ? -49.423 30.138 15.766 1.00 27.58 755 ARG A CA 1
ATOM 5441 C C . ARG A 1 755 ? -50.224 28.830 15.967 1.00 27.58 755 ARG A C 1
ATOM 5443 O O . ARG A 1 755 ? -51.090 28.488 15.183 1.00 27.58 755 ARG A O 1
ATOM 5450 N N . ARG A 1 756 ? -49.716 27.889 16.777 1.00 26.80 756 ARG A N 1
ATOM 5451 C CA . ARG A 1 756 ? -49.732 27.807 18.260 1.00 26.80 756 ARG A CA 1
ATOM 5452 C C . ARG A 1 756 ? -51.172 27.726 18.816 1.00 26.80 756 ARG A C 1
ATOM 5454 O O . ARG A 1 756 ? -51.969 28.583 18.476 1.00 26.80 756 ARG A O 1
ATOM 5461 N N . SER A 1 757 ? -51.510 26.788 19.708 1.00 26.98 757 SER A N 1
ATOM 5462 C CA . SER A 1 757 ? -50.672 25.718 20.289 1.00 26.98 757 SER A CA 1
ATOM 5463 C C . SER A 1 757 ? -51.461 24.687 21.113 1.00 26.98 757 SER A C 1
ATOM 5465 O O . SER A 1 757 ? -52.506 25.008 21.660 1.00 26.98 757 SER A O 1
ATOM 5467 N N . SER A 1 758 ? -50.804 23.536 21.326 1.00 27.00 758 SER A N 1
ATOM 5468 C CA . SER A 1 758 ? -50.701 22.780 22.596 1.00 27.00 758 SER A CA 1
ATOM 5469 C C . SER A 1 758 ? -51.905 22.056 23.221 1.00 27.00 758 SER A C 1
ATOM 5471 O O . SER A 1 758 ? -52.934 22.656 23.491 1.00 27.00 758 SER A O 1
ATOM 5473 N N . ALA A 1 759 ? -51.582 20.840 23.690 1.00 27.39 759 ALA A N 1
ATOM 5474 C CA . ALA A 1 759 ? -52.202 20.068 24.776 1.00 27.39 759 ALA A CA 1
ATOM 5475 C C . ALA A 1 759 ? -53.580 19.419 24.518 1.00 27.39 759 ALA A C 1
ATOM 5477 O O . ALA A 1 759 ? -54.462 19.994 23.896 1.00 27.39 759 ALA A O 1
ATOM 5478 N N . GLY A 1 760 ? -53.745 18.196 25.044 1.00 26.75 760 GLY A N 1
ATOM 5479 C CA . GLY A 1 760 ? -54.977 17.400 24.958 1.00 26.75 760 GLY A CA 1
ATOM 5480 C C . GLY A 1 760 ? -54.714 15.928 24.622 1.00 26.75 760 GLY A C 1
ATOM 5481 O O . GLY A 1 760 ? -54.546 15.575 23.460 1.00 26.75 760 GLY A O 1
ATOM 5482 N N . ALA A 1 761 ? -54.675 15.066 25.639 1.00 29.25 761 ALA A N 1
ATOM 5483 C CA . ALA A 1 761 ? -54.559 13.609 25.515 1.00 29.25 761 ALA A CA 1
ATOM 5484 C C . ALA A 1 761 ? -55.272 12.926 26.711 1.00 29.25 761 ALA A C 1
ATOM 5486 O O . ALA A 1 761 ? -55.414 13.588 27.741 1.00 29.25 761 ALA A O 1
ATOM 5487 N N . PRO A 1 762 ? -55.593 11.611 26.683 1.00 46.91 762 PRO A N 1
ATOM 5488 C CA . PRO A 1 762 ? -55.788 10.736 25.526 1.00 46.91 762 PRO A CA 1
ATOM 5489 C C . PRO A 1 762 ? -57.230 10.129 25.440 1.00 46.91 762 PRO A C 1
ATOM 5491 O O . PRO A 1 762 ? -58.096 10.883 25.007 1.00 46.91 762 PRO A O 1
ATOM 5494 N N . PRO A 1 763 ? -57.557 8.834 25.710 1.00 58.44 763 PRO A N 1
ATOM 5495 C CA . PRO A 1 763 ? -58.532 8.082 24.898 1.00 58.44 763 PRO A CA 1
ATOM 5496 C C . PRO A 1 763 ? -59.847 7.726 25.638 1.00 58.44 763 PRO A C 1
ATOM 5498 O O . PRO A 1 763 ? -60.008 8.065 26.811 1.00 58.44 763 PRO A O 1
ATOM 5501 N N . PRO A 1 764 ? -60.779 6.986 24.996 1.00 44.50 764 PRO A N 1
ATOM 5502 C CA . PRO A 1 764 ? -60.889 5.555 25.342 1.00 44.50 764 PRO A CA 1
ATOM 5503 C C . PRO A 1 764 ? -61.245 4.613 24.162 1.00 44.50 764 PRO A C 1
ATOM 5505 O O . PRO A 1 764 ? -61.407 5.036 23.021 1.00 44.50 764 PRO A O 1
ATOM 5508 N N . CYS A 1 765 ? -61.354 3.307 24.447 1.00 26.72 765 CYS A N 1
ATOM 5509 C CA . CYS A 1 765 ? -61.534 2.225 23.466 1.00 26.72 765 CYS A CA 1
ATOM 5510 C C . CYS A 1 765 ? -62.946 1.600 23.458 1.00 26.72 765 CYS A C 1
ATOM 5512 O O . CYS A 1 765 ? -63.521 1.370 24.520 1.00 26.72 765 CYS A O 1
ATOM 5514 N N . SER A 1 766 ? -63.381 1.096 22.299 1.00 28.92 766 SER A N 1
ATOM 5515 C CA . SER A 1 766 ? -64.197 -0.130 22.151 1.00 28.92 766 SER A CA 1
ATOM 5516 C C . SER A 1 766 ? -63.950 -0.714 20.743 1.00 28.92 766 SER A C 1
ATOM 5518 O O . SER A 1 766 ? -63.786 0.043 19.795 1.00 28.92 766 SER A O 1
ATOM 5520 N N . ARG A 1 767 ? -63.641 -2.003 20.520 1.00 32.94 767 ARG A N 1
ATOM 5521 C CA . ARG A 1 767 ? -64.269 -3.303 20.872 1.00 32.94 767 ARG A CA 1
ATOM 5522 C C . ARG A 1 767 ? -65.537 -3.648 20.075 1.00 32.94 767 ARG A C 1
ATOM 5524 O O . ARG A 1 767 ? -66.632 -3.314 20.507 1.00 32.94 767 ARG A O 1
ATOM 5531 N N . THR A 1 768 ? -65.362 -4.533 19.089 1.00 29.41 768 THR A N 1
ATOM 5532 C CA . THR A 1 768 ? -66.319 -5.610 18.763 1.00 29.41 768 THR A CA 1
ATOM 5533 C C . THR A 1 768 ? -65.541 -6.872 18.360 1.00 29.41 768 THR A C 1
ATOM 5535 O O . THR A 1 768 ? -64.395 -6.775 17.921 1.00 29.41 768 THR A O 1
ATOM 5538 N N . VAL A 1 769 ? -66.132 -8.055 18.544 1.00 34.72 769 VAL A N 1
ATOM 5539 C CA . VAL A 1 769 ? -65.569 -9.378 18.198 1.00 34.72 769 VAL A CA 1
ATOM 5540 C C . VAL A 1 769 ? -66.674 -10.213 17.546 1.00 34.72 769 VAL A C 1
ATOM 5542 O O . VAL A 1 769 ? -67.828 -10.093 17.948 1.00 34.72 769 VAL A O 1
ATOM 5545 N N . GLY A 1 770 ? -66.330 -11.076 16.586 1.00 26.83 770 GLY A N 1
ATOM 5546 C CA . GLY A 1 770 ? -67.239 -12.072 16.009 1.00 26.83 770 GLY A CA 1
ATOM 5547 C C . GLY A 1 770 ? -66.469 -13.281 15.469 1.00 26.83 770 GLY A C 1
ATOM 5548 O O . GLY A 1 770 ? -65.439 -13.109 14.821 1.00 26.83 770 GLY A O 1
ATOM 5549 N N . CYS A 1 771 ? -66.954 -14.493 15.753 1.00 29.73 771 CYS A N 1
ATOM 5550 C CA . CYS A 1 771 ? -66.334 -15.775 15.390 1.00 29.73 771 CYS A CA 1
ATOM 5551 C C . CYS A 1 771 ? -67.403 -16.792 14.954 1.00 29.73 771 CYS A C 1
ATOM 5553 O O . CYS A 1 771 ? -68.500 -16.729 15.499 1.00 29.73 771 CYS A O 1
ATOM 5555 N N . HIS A 1 772 ? -67.044 -17.723 14.050 1.00 29.84 772 HIS A N 1
ATOM 5556 C CA . HIS A 1 772 ? -67.461 -19.149 13.902 1.00 29.84 772 HIS A CA 1
ATOM 5557 C C . HIS A 1 772 ? -67.252 -19.608 12.426 1.00 29.84 772 HIS A C 1
ATOM 5559 O O . HIS A 1 772 ? -67.512 -18.830 11.518 1.00 29.84 772 HIS A O 1
ATOM 5565 N N . CYS A 1 773 ? -66.488 -20.680 12.133 1.00 27.83 773 CYS A N 1
ATOM 5566 C CA . CYS A 1 773 ? -66.859 -22.119 12.010 1.00 27.83 773 CYS A CA 1
ATOM 5567 C C . CYS A 1 773 ? -67.713 -22.460 10.754 1.00 27.83 773 CYS A C 1
ATOM 5569 O O . CYS A 1 773 ? -68.602 -21.687 10.435 1.00 27.83 773 CYS A O 1
ATOM 5571 N N . CYS A 1 774 ? -67.578 -23.593 10.031 1.00 27.64 774 CYS A N 1
ATOM 5572 C CA . CYS A 1 774 ? -66.593 -24.707 9.992 1.00 27.64 774 CYS A CA 1
ATOM 5573 C C . CYS A 1 774 ? -66.839 -25.636 8.751 1.00 27.64 774 CYS A C 1
ATOM 5575 O O . CYS A 1 774 ? -67.940 -25.600 8.215 1.00 27.64 774 CYS A O 1
ATOM 5577 N N . CYS A 1 775 ? -65.892 -26.548 8.415 1.00 27.75 775 CYS A N 1
ATOM 5578 C CA . CYS A 1 775 ? -66.070 -27.788 7.585 1.00 27.75 775 CYS A CA 1
ATOM 5579 C C . CYS A 1 775 ? -66.339 -27.617 6.042 1.00 27.75 775 CYS A C 1
ATOM 5581 O O . CYS A 1 775 ? -66.777 -26.551 5.636 1.00 27.75 775 CYS A O 1
ATOM 5583 N N . THR A 1 776 ? -66.078 -28.550 5.084 1.00 27.08 776 THR A N 1
ATOM 5584 C CA . THR A 1 776 ? -65.471 -29.926 5.057 1.00 27.08 776 THR A CA 1
ATOM 5585 C C . THR A 1 776 ? -65.054 -30.431 3.633 1.00 27.08 776 THR A C 1
ATOM 5587 O O . THR A 1 776 ? -65.604 -29.968 2.642 1.00 27.08 776 THR A O 1
ATOM 5590 N N . CYS A 1 777 ? -64.228 -31.504 3.568 1.00 24.81 777 CYS A N 1
ATOM 5591 C CA . CYS A 1 777 ? -64.114 -32.559 2.506 1.00 24.81 777 CYS A CA 1
ATOM 5592 C C . CYS A 1 777 ? -63.283 -32.359 1.196 1.00 24.81 777 CYS A C 1
ATOM 5594 O O . CYS A 1 777 ? -62.751 -31.286 0.925 1.00 24.81 777 CYS A O 1
ATOM 5596 N N . SER A 1 778 ? -63.005 -33.473 0.472 1.00 30.97 778 SER A N 1
ATOM 5597 C CA . SER A 1 778 ? -61.941 -33.628 -0.571 1.00 30.97 778 SER A CA 1
ATOM 5598 C C . SER A 1 778 ? -62.216 -34.777 -1.622 1.00 30.97 778 SER A C 1
ATOM 5600 O O . SER A 1 778 ? -63.390 -34.970 -1.919 1.00 30.97 778 SER A O 1
ATOM 5602 N N . PRO A 1 779 ? -61.231 -35.497 -2.249 1.00 62.88 779 PRO A N 1
ATOM 5603 C CA . PRO A 1 779 ? -60.961 -35.620 -3.714 1.00 62.88 779 PRO A CA 1
ATOM 5604 C C . PRO A 1 779 ? -61.208 -37.081 -4.248 1.00 62.88 779 PRO A C 1
ATOM 5606 O O . PRO A 1 779 ? -62.104 -37.706 -3.682 1.00 62.88 779 PRO A O 1
ATOM 5609 N N . PRO A 1 780 ? -60.448 -37.760 -5.176 1.00 61.69 780 PRO A N 1
ATOM 5610 C CA . PRO A 1 780 ? -59.494 -37.418 -6.284 1.00 61.69 780 PRO A CA 1
ATOM 5611 C C . PRO A 1 780 ? -59.705 -38.212 -7.634 1.00 61.69 780 PRO A C 1
ATOM 5613 O O . PRO A 1 780 ? -60.553 -39.099 -7.656 1.00 61.69 780 PRO A O 1
ATOM 5616 N N . ARG A 1 781 ? -58.873 -38.019 -8.706 1.00 32.69 781 ARG A N 1
ATOM 5617 C CA . ARG A 1 781 ? -58.187 -39.088 -9.544 1.00 32.69 781 ARG A CA 1
ATOM 5618 C C . ARG A 1 781 ? -57.602 -38.692 -10.944 1.00 32.69 781 ARG A C 1
ATOM 5620 O O . ARG A 1 781 ? -58.144 -37.840 -11.627 1.00 32.69 781 ARG A O 1
ATOM 5627 N N . ALA A 1 782 ? -56.606 -39.499 -11.381 1.00 32.09 782 ALA A N 1
ATOM 5628 C CA . ALA A 1 782 ? -56.206 -39.910 -12.761 1.00 32.09 782 ALA A CA 1
ATOM 5629 C C . ALA A 1 782 ? -55.275 -39.045 -13.675 1.00 32.09 782 ALA A C 1
ATOM 5631 O O . ALA A 1 782 ? -55.189 -37.831 -13.555 1.00 32.09 782 ALA A O 1
ATOM 5632 N N . GLY A 1 783 ? -54.560 -39.740 -14.590 1.00 26.38 783 GLY A N 1
ATOM 5633 C CA . GLY A 1 783 ? -53.698 -39.248 -15.702 1.00 26.38 783 GLY A CA 1
ATOM 5634 C C . GLY A 1 783 ? -54.050 -39.959 -17.038 1.00 26.38 783 GLY A C 1
ATOM 5635 O O . GLY A 1 783 ? -55.099 -40.608 -17.042 1.00 26.38 783 GLY A O 1
ATOM 5636 N N . PRO A 1 784 ? -53.246 -39.919 -18.143 1.00 49.97 784 PRO A N 1
ATOM 5637 C CA . PRO A 1 784 ? -51.878 -40.487 -18.199 1.00 49.97 784 PRO A CA 1
ATOM 5638 C C . PRO A 1 784 ? -50.881 -39.815 -19.215 1.00 49.97 784 PRO A C 1
ATOM 5640 O O . PRO A 1 784 ? -51.020 -38.652 -19.573 1.00 49.97 784 PRO A O 1
ATOM 5643 N N . ARG A 1 785 ? -49.844 -40.567 -19.644 1.00 35.28 785 ARG A N 1
ATOM 5644 C CA . ARG A 1 785 ? -48.746 -40.282 -20.619 1.00 35.28 785 ARG A CA 1
ATOM 5645 C C . ARG A 1 785 ? -48.925 -41.126 -21.917 1.00 35.28 785 ARG A C 1
ATOM 5647 O O . ARG A 1 785 ? -49.736 -42.050 -21.854 1.00 35.28 785 ARG A O 1
ATOM 5654 N N . PRO A 1 786 ? -48.243 -40.871 -23.069 1.00 52.97 786 PRO A N 1
ATOM 5655 C CA . PRO A 1 786 ? -46.801 -41.138 -23.343 1.00 52.97 786 PRO A CA 1
ATOM 5656 C C . PRO A 1 786 ? -46.114 -39.925 -24.057 1.00 52.97 786 PRO A C 1
ATOM 5658 O O . PRO A 1 786 ? -46.522 -38.814 -23.743 1.00 52.97 786 PRO A O 1
ATOM 5661 N N . SER A 1 787 ? -45.059 -39.950 -24.902 1.00 27.94 787 SER A N 1
ATOM 5662 C CA . SER A 1 787 ? -44.204 -40.987 -25.544 1.00 27.94 787 SER A CA 1
ATOM 5663 C C . SER A 1 787 ? -42.757 -40.474 -25.832 1.00 27.94 787 SER A C 1
ATOM 5665 O O . SER A 1 787 ? -42.381 -39.416 -25.335 1.00 27.94 787 SER A O 1
ATOM 5667 N N . LEU A 1 788 ? -41.930 -41.242 -26.573 1.00 35.25 788 LEU A N 1
ATOM 5668 C CA . LEU A 1 788 ? -40.525 -40.981 -26.990 1.00 35.25 788 LEU A CA 1
ATOM 5669 C C . LEU A 1 788 ? -40.167 -41.819 -28.249 1.00 35.25 788 LEU A C 1
ATOM 5671 O O . LEU A 1 788 ? -40.840 -42.821 -28.497 1.00 35.25 788 LEU A O 1
ATOM 5675 N N . PRO A 1 789 ? -39.106 -41.462 -29.009 1.00 50.41 789 PRO A N 1
ATOM 5676 C CA . PRO A 1 789 ? -37.962 -42.387 -29.250 1.00 50.41 789 PRO A CA 1
ATOM 5677 C C . PRO A 1 789 ? -36.581 -41.682 -29.081 1.00 50.41 789 PRO A C 1
ATOM 5679 O O . PRO A 1 789 ? -36.475 -40.511 -29.421 1.00 50.41 789 PRO A O 1
ATOM 5682 N N . THR A 1 790 ? -35.499 -42.197 -28.457 1.00 36.38 790 THR A N 1
ATOM 5683 C CA . THR A 1 790 ? -34.705 -43.471 -28.518 1.00 36.38 790 THR A CA 1
ATOM 5684 C C . THR A 1 790 ? -33.687 -43.539 -29.676 1.00 36.38 790 THR A C 1
ATOM 5686 O O . THR A 1 790 ? -33.977 -43.013 -30.738 1.00 36.38 790 THR A O 1
ATOM 5689 N N . TRP A 1 791 ? -32.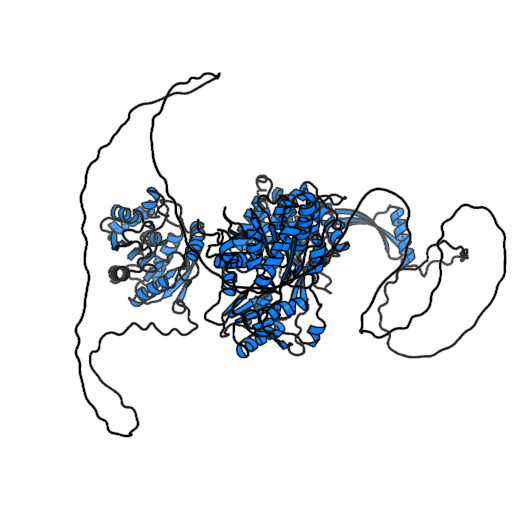482 -44.137 -29.582 1.00 34.09 791 TRP A N 1
ATOM 5690 C CA . TRP A 1 791 ? -31.994 -45.420 -28.992 1.00 34.09 791 TRP A CA 1
ATOM 5691 C C . TRP A 1 791 ? -30.443 -45.368 -28.764 1.00 34.09 791 TRP A C 1
ATOM 5693 O O . TRP A 1 791 ? -29.842 -44.401 -29.211 1.00 34.09 791 TRP A O 1
ATOM 5703 N N . ARG A 1 792 ? -29.662 -46.328 -28.202 1.00 37.31 792 ARG A N 1
ATOM 5704 C CA . ARG A 1 792 ? -29.796 -47.540 -27.325 1.00 37.31 792 ARG A CA 1
ATOM 5705 C C . ARG A 1 792 ? -28.366 -48.068 -26.984 1.00 37.31 792 ARG A C 1
ATOM 5707 O O . ARG A 1 792 ? -27.430 -47.690 -27.676 1.00 37.31 792 ARG A O 1
ATOM 5714 N N . ARG A 1 793 ? -28.249 -49.052 -26.061 1.00 35.72 793 ARG A N 1
ATOM 5715 C CA . ARG A 1 793 ? -27.057 -49.875 -25.663 1.00 35.72 793 ARG A CA 1
ATOM 5716 C C . ARG A 1 793 ? -26.180 -49.244 -24.555 1.00 35.72 793 ARG A C 1
ATOM 5718 O O . ARG A 1 793 ? -26.096 -48.029 -24.498 1.00 35.72 793 ARG A O 1
ATOM 5725 N N . SER A 1 794 ? -25.529 -49.996 -23.649 1.00 33.47 794 SER A N 1
ATOM 5726 C CA . SER A 1 794 ? -25.688 -51.417 -23.235 1.00 33.47 794 SER A CA 1
ATOM 5727 C C . SER A 1 794 ? -25.053 -51.700 -21.849 1.00 33.47 794 SER A C 1
ATOM 5729 O O . SER A 1 794 ? -24.280 -50.894 -21.348 1.00 33.47 794 SER A O 1
ATOM 5731 N N . GLY A 1 795 ? -25.373 -52.862 -21.262 1.00 24.39 795 GLY A N 1
ATOM 5732 C CA . GLY A 1 795 ? -24.775 -53.479 -20.054 1.00 24.39 795 GLY A CA 1
ATOM 5733 C C . GLY A 1 795 ? -24.765 -55.009 -20.252 1.00 24.39 795 GLY A C 1
ATOM 5734 O O . GLY A 1 795 ? -24.487 -55.400 -21.390 1.00 24.39 795 GLY A O 1
ATOM 5735 N N . PRO A 1 796 ? -25.175 -55.886 -19.297 1.00 66.81 796 PRO A N 1
ATOM 5736 C CA . PRO A 1 796 ? -25.563 -55.732 -17.870 1.00 66.81 796 PRO A CA 1
ATOM 5737 C C . PRO A 1 796 ? -24.451 -56.374 -16.971 1.00 66.81 796 PRO A C 1
ATOM 5739 O O . PRO A 1 796 ? -23.308 -56.285 -17.417 1.00 66.81 796 PRO A O 1
ATOM 5742 N N . PRO A 1 797 ? -24.649 -57.061 -15.804 1.00 66.06 797 PRO A N 1
ATOM 5743 C CA . PRO A 1 797 ? -25.734 -57.178 -14.793 1.00 66.06 797 PRO A CA 1
ATOM 5744 C C . PRO A 1 797 ? -25.277 -56.594 -13.410 1.00 66.06 797 PRO A C 1
ATOM 5746 O O . PRO A 1 797 ? -24.468 -55.675 -13.432 1.00 66.06 797 PRO A O 1
ATOM 5749 N N . ALA A 1 798 ? -25.725 -56.928 -12.179 1.00 30.03 798 ALA A N 1
ATOM 5750 C CA . ALA A 1 798 ? -26.638 -57.940 -11.600 1.00 30.03 798 ALA A CA 1
ATOM 5751 C C . ALA A 1 798 ? -27.336 -57.438 -10.293 1.00 30.03 798 ALA A C 1
ATOM 5753 O O . ALA A 1 798 ? -27.170 -56.286 -9.901 1.00 30.03 798 ALA A O 1
ATOM 5754 N N . THR A 1 799 ? -28.135 -58.294 -9.631 1.00 36.62 799 THR A N 1
ATOM 5755 C CA . THR A 1 799 ? -28.986 -58.049 -8.424 1.00 36.62 799 THR A CA 1
ATOM 5756 C C . THR A 1 799 ? -29.136 -59.381 -7.616 1.00 36.62 799 THR A C 1
ATOM 5758 O O . THR A 1 799 ? -28.451 -60.323 -8.025 1.00 36.62 799 THR A O 1
ATOM 5761 N N . PRO A 1 800 ? -29.979 -59.591 -6.552 1.00 58.28 800 PRO A N 1
ATOM 5762 C CA . PRO A 1 800 ? -30.966 -58.736 -5.840 1.00 58.28 800 PRO A CA 1
ATOM 5763 C C . PRO A 1 800 ? -31.006 -58.902 -4.273 1.00 58.28 800 PRO A C 1
ATOM 5765 O O . PRO A 1 800 ? -30.090 -59.463 -3.683 1.00 58.28 800 PRO A O 1
ATOM 5768 N N . ARG A 1 801 ? -32.143 -58.516 -3.640 1.00 28.86 801 ARG A N 1
ATOM 5769 C CA . ARG A 1 801 ? -32.648 -58.768 -2.246 1.00 28.86 801 ARG A CA 1
ATOM 5770 C C . ARG A 1 801 ? -32.200 -57.792 -1.130 1.00 28.86 801 ARG A C 1
ATOM 5772 O O . ARG A 1 801 ? -31.042 -57.410 -1.101 1.00 28.86 801 ARG A O 1
ATOM 5779 N N . CYS A 1 802 ? -33.036 -57.371 -0.157 1.00 25.94 802 CYS A N 1
ATOM 5780 C CA . CYS A 1 802 ? -34.510 -57.432 0.060 1.00 25.94 802 CYS A CA 1
ATOM 5781 C C . CYS A 1 802 ? -34.971 -56.289 1.033 1.00 25.94 802 CYS A C 1
ATOM 5783 O O . CYS A 1 802 ? -34.130 -55.483 1.419 1.00 25.94 802 CYS A O 1
ATOM 5785 N N . ALA A 1 803 ? -36.274 -56.158 1.377 1.00 26.77 803 ALA A N 1
ATOM 5786 C CA . ALA A 1 803 ? -36.874 -54.916 1.949 1.00 26.77 803 ALA A CA 1
ATOM 5787 C C . ALA A 1 803 ? -37.729 -55.068 3.279 1.00 26.77 803 ALA A C 1
ATOM 5789 O O . ALA A 1 803 ? -37.222 -55.750 4.163 1.00 26.77 803 ALA A O 1
ATOM 5790 N N . PRO A 1 804 ? -38.899 -54.402 3.544 1.00 60.00 804 PRO A N 1
ATOM 5791 C CA . PRO A 1 804 ? -39.005 -53.269 4.508 1.00 60.00 804 PRO A CA 1
ATOM 5792 C C . PRO A 1 804 ? -40.229 -53.272 5.506 1.00 60.00 804 PRO A C 1
ATOM 5794 O O . PRO A 1 804 ? -40.863 -54.305 5.696 1.00 60.00 804 PRO A O 1
ATOM 5797 N N . SER A 1 805 ? -40.618 -52.080 6.036 1.00 29.62 805 SER A N 1
ATOM 5798 C CA . SER A 1 805 ? -41.878 -51.671 6.761 1.00 29.62 805 SER A CA 1
ATOM 5799 C C . SER A 1 805 ? -41.804 -51.587 8.324 1.00 29.62 805 SER A C 1
ATOM 5801 O O . SER A 1 805 ? -41.000 -52.303 8.905 1.00 29.62 805 SER A O 1
ATOM 5803 N N . CYS A 1 806 ? -42.296 -50.544 9.044 1.00 27.61 806 CYS A N 1
ATOM 5804 C CA . CYS A 1 806 ? -43.667 -50.092 9.470 1.00 27.61 806 CYS A CA 1
ATOM 5805 C C . CYS A 1 806 ? -44.241 -50.825 10.725 1.00 27.61 806 CYS A C 1
ATOM 5807 O O . CYS A 1 806 ? -44.006 -52.016 10.844 1.00 27.61 806 CYS A O 1
ATOM 5809 N N . ALA A 1 807 ? -45.027 -50.254 11.672 1.00 30.47 807 ALA A N 1
ATOM 5810 C CA . ALA A 1 807 ? -45.397 -48.862 12.045 1.00 30.47 807 ALA A CA 1
ATOM 5811 C C . ALA A 1 807 ? -46.111 -48.769 13.448 1.00 30.47 807 ALA A C 1
ATOM 5813 O O . ALA A 1 807 ? -46.610 -49.774 13.930 1.00 30.47 807 ALA A O 1
ATOM 5814 N N . ALA A 1 808 ? -46.200 -47.549 14.029 1.00 33.06 808 ALA A N 1
ATOM 5815 C CA . ALA A 1 808 ? -47.212 -46.959 14.965 1.00 33.06 808 ALA A CA 1
ATOM 5816 C C . ALA A 1 808 ? -47.729 -47.642 16.279 1.00 33.06 808 ALA A C 1
ATOM 5818 O O . ALA A 1 808 ? -48.210 -48.765 16.238 1.00 33.06 808 ALA A O 1
ATOM 5819 N N . ALA A 1 809 ? -47.818 -46.867 17.395 1.00 27.81 809 ALA A N 1
ATOM 5820 C CA . ALA A 1 809 ? -48.906 -46.870 18.424 1.00 27.81 809 ALA A CA 1
ATOM 5821 C C . ALA A 1 809 ? -48.729 -45.786 19.546 1.00 27.81 809 ALA A C 1
ATOM 5823 O O . ALA A 1 809 ? -47.642 -45.238 19.710 1.00 27.81 809 ALA A O 1
ATOM 5824 N N . ILE A 1 810 ? -49.802 -45.479 20.308 1.00 38.59 810 ILE A N 1
ATOM 5825 C CA . ILE A 1 810 ? -49.982 -44.462 21.398 1.00 38.59 810 ILE A CA 1
ATOM 5826 C C . ILE A 1 810 ? -50.995 -45.079 22.420 1.00 38.59 810 ILE A C 1
ATOM 5828 O O . ILE A 1 810 ? -51.927 -45.696 21.892 1.00 38.59 810 ILE A O 1
ATOM 5832 N N . PRO A 1 811 ? -50.902 -45.000 23.794 1.00 49.53 811 PRO A N 1
ATOM 5833 C CA . PRO A 1 811 ? -51.346 -43.803 24.567 1.00 49.53 811 PRO A CA 1
ATOM 5834 C C . PRO A 1 811 ? -50.914 -43.556 26.058 1.00 49.53 811 PRO A C 1
ATOM 5836 O O . PRO A 1 811 ? -50.480 -44.444 26.784 1.00 49.53 811 PRO A O 1
ATOM 5839 N N . SER A 1 812 ? -51.281 -42.348 26.540 1.00 30.72 812 SER A N 1
ATOM 5840 C CA . SER A 1 812 ? -51.782 -41.974 27.901 1.00 30.72 812 SER A CA 1
ATOM 5841 C C . SER A 1 812 ? -50.869 -41.387 29.020 1.00 30.72 812 SER A C 1
ATOM 5843 O O . SER A 1 812 ? -49.667 -41.612 29.092 1.00 30.72 812 SER A O 1
ATOM 5845 N N . THR A 1 813 ? -51.509 -40.547 29.856 1.00 34.81 813 THR A N 1
ATOM 5846 C CA . THR A 1 813 ? -51.049 -39.646 30.961 1.00 34.81 813 THR A CA 1
ATOM 5847 C C . THR A 1 813 ? -51.543 -40.157 32.347 1.00 34.81 813 THR A C 1
ATOM 5849 O O . THR A 1 813 ? -52.296 -41.129 32.307 1.00 34.81 813 THR A O 1
ATOM 5852 N N . PRO A 1 814 ? -51.222 -39.603 33.566 1.00 47.03 814 PRO A N 1
ATOM 5853 C CA . PRO A 1 814 ? -51.059 -38.183 34.014 1.00 47.03 814 PRO A CA 1
ATOM 5854 C C . PRO A 1 814 ? -49.815 -37.940 34.943 1.00 47.03 814 PRO A C 1
ATOM 5856 O O . PRO A 1 814 ? -48.912 -38.761 34.926 1.00 47.03 814 PRO A O 1
ATOM 5859 N N . GLY A 1 815 ? -49.595 -36.866 35.742 1.00 27.31 815 GLY A N 1
ATOM 5860 C CA . GLY A 1 815 ? -50.386 -35.697 36.207 1.00 27.31 815 GLY A CA 1
ATOM 5861 C C . GLY A 1 815 ? -49.528 -34.586 36.900 1.00 27.31 815 GLY A C 1
ATOM 5862 O O . GLY A 1 815 ? -48.324 -34.526 36.682 1.00 27.31 815 GLY A O 1
ATOM 5863 N N . ARG A 1 816 ? -50.117 -33.668 37.705 1.00 33.59 816 ARG A N 1
ATOM 5864 C CA . ARG A 1 816 ? -49.471 -32.431 38.269 1.00 33.59 816 ARG A CA 1
ATOM 5865 C C . ARG A 1 816 ? -49.392 -32.380 39.816 1.00 33.59 816 ARG A C 1
ATOM 5867 O O . ARG A 1 816 ? -50.354 -32.835 40.427 1.00 33.59 816 ARG A O 1
ATOM 5874 N N . ARG A 1 817 ? -48.435 -31.615 40.413 1.00 29.75 817 ARG A N 1
ATOM 5875 C CA . ARG A 1 817 ? -48.661 -30.526 41.437 1.00 29.75 817 ARG A CA 1
ATOM 5876 C C . ARG A 1 817 ? -47.379 -29.788 41.944 1.00 29.75 817 ARG A C 1
ATOM 5878 O O . ARG A 1 817 ? -46.292 -30.030 41.440 1.00 29.75 817 ARG A O 1
ATOM 5885 N N . THR A 1 818 ? -47.569 -28.791 42.827 1.00 30.52 818 THR A N 1
ATOM 5886 C CA . THR A 1 818 ? -46.788 -27.540 43.090 1.00 30.52 818 THR A CA 1
ATOM 5887 C C . THR A 1 818 ? -45.952 -27.481 44.417 1.00 30.52 818 THR A C 1
ATOM 5889 O O . THR A 1 818 ? -46.057 -28.409 45.210 1.00 30.52 818 THR A O 1
ATOM 5892 N N . PRO A 1 819 ? -45.125 -26.421 44.685 1.00 61.59 819 PRO A N 1
ATOM 5893 C CA . PRO A 1 819 ? -44.152 -26.309 45.817 1.00 61.59 819 PRO A CA 1
ATOM 5894 C C . PRO A 1 819 ? -44.667 -25.522 47.062 1.00 61.59 819 PRO A C 1
ATOM 5896 O O . PRO A 1 819 ? -45.814 -25.071 47.014 1.00 61.59 819 PRO A O 1
ATOM 5899 N N . PRO A 1 820 ? -43.861 -25.281 48.147 1.00 49.69 820 PRO A N 1
ATOM 5900 C CA . PRO A 1 820 ? -43.397 -23.887 48.439 1.00 49.69 820 PRO A CA 1
ATOM 5901 C C . PRO A 1 820 ? -42.143 -23.609 49.361 1.00 49.69 820 PRO A C 1
ATOM 5903 O O . PRO A 1 820 ? -41.832 -24.325 50.299 1.00 49.69 820 PRO A O 1
ATOM 5906 N N . ARG A 1 821 ? -41.511 -22.435 49.129 1.00 31.44 821 ARG A N 1
ATOM 5907 C CA . ARG A 1 821 ? -40.921 -21.368 50.019 1.00 31.44 821 ARG A CA 1
ATOM 5908 C C . ARG A 1 821 ? -40.498 -21.533 51.530 1.00 31.44 821 ARG A C 1
ATOM 5910 O O . ARG A 1 821 ? -41.359 -21.694 52.381 1.00 31.44 821 ARG A O 1
ATOM 5917 N N . ARG A 1 822 ? -39.292 -20.964 51.826 1.00 32.47 822 ARG A N 1
ATOM 5918 C CA . ARG A 1 822 ? -38.907 -19.863 52.805 1.00 32.47 822 ARG A CA 1
ATOM 5919 C C . ARG A 1 822 ? -38.387 -20.095 54.267 1.00 32.47 822 ARG A C 1
ATOM 5921 O O . ARG A 1 822 ? -39.092 -20.652 55.089 1.00 32.47 822 ARG A O 1
ATOM 5928 N N . ARG A 1 823 ? -37.330 -19.294 54.592 1.00 28.45 823 ARG A N 1
ATOM 5929 C CA . ARG A 1 823 ? -37.055 -18.374 55.764 1.00 28.45 823 ARG A CA 1
ATOM 5930 C C . ARG A 1 823 ? -35.867 -18.642 56.748 1.00 28.45 823 ARG A C 1
ATOM 5932 O O . ARG A 1 823 ? -35.502 -19.771 57.021 1.00 28.45 823 ARG A O 1
ATOM 5939 N N . ARG A 1 824 ? -35.282 -17.516 57.226 1.00 33.34 824 ARG A N 1
ATOM 5940 C CA . ARG A 1 824 ? -34.314 -17.252 58.349 1.00 33.34 824 ARG A CA 1
ATOM 5941 C C . ARG A 1 824 ? -35.109 -16.920 59.665 1.00 33.34 824 ARG A C 1
ATOM 5943 O O . ARG A 1 824 ? -36.334 -16.899 59.503 1.00 33.34 824 ARG A O 1
ATOM 5950 N N . PRO A 1 825 ? -34.564 -16.538 60.872 1.00 52.59 825 PRO A N 1
ATOM 5951 C CA . PRO A 1 825 ? -33.196 -16.081 61.269 1.00 52.59 825 PRO A CA 1
ATOM 5952 C C . PRO A 1 825 ? -32.678 -16.494 62.695 1.00 52.59 825 PRO A C 1
ATOM 5954 O O . PRO A 1 825 ? -33.289 -17.323 63.354 1.00 52.59 825 PRO A O 1
ATOM 5957 N N . GLY A 1 826 ? -31.592 -15.861 63.192 1.00 26.31 826 GLY A N 1
ATOM 5958 C CA . GLY A 1 826 ? -31.161 -15.824 64.615 1.00 26.31 826 GLY A CA 1
ATOM 5959 C C . GLY A 1 826 ? -29.839 -15.043 64.840 1.00 26.31 826 GLY A C 1
ATOM 5960 O O . GLY A 1 826 ? -28.994 -15.078 63.948 1.00 26.31 826 GLY A O 1
ATOM 5961 N N . ALA A 1 827 ? -29.668 -14.312 65.965 1.00 31.70 827 ALA A N 1
ATOM 5962 C CA . ALA A 1 827 ? -28.447 -13.541 66.324 1.00 31.70 827 ALA A CA 1
ATOM 5963 C C . ALA A 1 827 ? -28.417 -13.030 67.799 1.00 31.70 827 ALA A C 1
ATOM 5965 O O . ALA A 1 827 ? -29.472 -12.664 68.301 1.00 31.70 827 ALA A O 1
ATOM 5966 N N . TYR A 1 828 ? -27.221 -12.933 68.417 1.00 29.77 828 TYR A N 1
ATOM 5967 C CA . TYR A 1 828 ? -26.785 -12.179 69.638 1.00 29.77 828 TYR A CA 1
ATOM 5968 C C . TYR A 1 828 ? -25.231 -11.991 69.499 1.00 29.77 828 TYR A C 1
ATOM 5970 O O . TYR A 1 828 ? -24.627 -12.838 68.844 1.00 29.77 828 TYR A O 1
ATOM 5978 N N . ALA A 1 829 ? -24.488 -10.920 69.861 1.00 31.56 829 ALA A N 1
ATOM 5979 C CA . ALA A 1 829 ? -24.450 -9.964 70.999 1.00 31.56 829 ALA A CA 1
ATOM 5980 C C . ALA A 1 829 ? -23.735 -10.544 72.263 1.00 31.56 829 ALA A C 1
ATOM 5982 O O . ALA A 1 829 ? -23.953 -11.716 72.543 1.00 31.56 829 ALA A O 1
ATOM 5983 N N . ALA A 1 830 ? -22.878 -9.848 73.047 1.00 31.92 830 ALA A N 1
ATOM 5984 C CA . ALA A 1 830 ? -22.376 -8.449 73.049 1.00 31.92 830 ALA A CA 1
ATOM 5985 C C . ALA A 1 830 ? -21.042 -8.274 73.862 1.00 31.92 830 ALA A C 1
ATOM 5987 O O . ALA A 1 830 ? -20.689 -9.189 74.593 1.00 31.92 830 ALA A O 1
ATOM 5988 N N . GLU A 1 831 ? -20.402 -7.080 73.791 1.00 31.89 831 GLU A N 1
ATOM 5989 C CA . GLU A 1 831 ? -19.596 -6.384 74.858 1.00 31.89 831 GLU A CA 1
ATOM 5990 C C . GLU A 1 831 ? -18.330 -7.056 75.485 1.00 31.89 831 GLU A C 1
ATOM 5992 O O . GLU A 1 831 ? -18.120 -8.248 75.329 1.00 31.89 831 GLU A O 1
ATOM 5997 N N . THR A 1 832 ? -17.380 -6.401 76.194 1.00 30.30 832 THR A N 1
ATOM 5998 C CA . THR A 1 832 ? -16.907 -4.988 76.358 1.00 30.30 832 THR A CA 1
ATOM 5999 C C . THR A 1 832 ? -15.381 -4.983 76.678 1.00 30.30 832 THR A C 1
ATOM 6001 O O . THR A 1 832 ? -14.846 -5.976 77.156 1.00 30.30 832 THR A O 1
ATOM 6004 N N . GLY A 1 833 ? -14.652 -3.868 76.476 1.00 26.48 833 GLY A N 1
ATOM 6005 C CA . GLY A 1 833 ? -13.950 -3.193 77.595 1.00 26.48 833 GLY A CA 1
ATOM 6006 C C . GLY A 1 833 ? -12.644 -2.446 77.222 1.00 26.48 833 GLY A C 1
ATOM 6007 O O . GLY A 1 833 ? -11.987 -2.786 76.244 1.00 26.48 833 GLY A O 1
ATOM 6008 N N . ARG A 1 834 ? -12.277 -1.407 77.992 1.00 30.75 834 ARG A N 1
ATOM 6009 C CA . ARG A 1 834 ? -11.085 -0.506 77.879 1.00 30.75 834 ARG A CA 1
ATOM 6010 C C . ARG A 1 834 ? -10.312 -0.508 79.236 1.00 30.75 834 ARG A C 1
ATOM 6012 O O . ARG A 1 834 ? -10.902 -1.063 80.162 1.00 30.75 834 ARG A O 1
ATOM 6019 N N . PRO A 1 835 ? -9.088 0.073 79.437 1.00 42.38 835 PRO A N 1
ATOM 6020 C CA . PRO A 1 835 ? -8.563 1.334 78.861 1.00 42.38 835 PRO A CA 1
ATOM 6021 C C . PRO A 1 835 ? -7.030 1.408 78.557 1.00 42.38 835 PRO A C 1
ATOM 6023 O O . PRO A 1 835 ? -6.322 0.408 78.575 1.00 42.38 835 PRO A O 1
ATOM 6026 N N . GLN A 1 836 ? -6.526 2.621 78.262 1.00 31.84 836 GLN A N 1
ATOM 6027 C CA . GLN A 1 836 ? -5.094 3.008 78.194 1.00 31.84 836 GLN A CA 1
ATOM 6028 C C . GLN A 1 836 ? -4.641 3.673 79.516 1.00 31.84 836 GLN A C 1
ATOM 6030 O O . GLN A 1 836 ? -5.512 4.166 80.240 1.00 31.84 836 GLN A O 1
ATOM 6035 N N . PRO A 1 837 ? -3.325 3.709 79.843 1.00 43.19 837 PRO A N 1
ATOM 6036 C CA . PRO A 1 837 ? -2.461 4.884 79.537 1.00 43.19 837 PRO A CA 1
ATOM 6037 C C . PRO A 1 837 ? -0.957 4.543 79.255 1.00 43.19 837 PRO A C 1
ATOM 6039 O O . PRO A 1 837 ? -0.605 3.372 79.318 1.00 43.19 837 PRO A O 1
ATOM 6042 N N . VAL A 1 838 ? 0.030 5.438 79.008 1.00 28.55 838 VAL A N 1
ATOM 6043 C CA . VAL A 1 838 ? 0.188 6.730 78.264 1.00 28.55 838 VAL A CA 1
ATOM 6044 C C . VAL A 1 838 ? 1.720 6.979 78.025 1.00 28.55 838 VAL A C 1
ATOM 6046 O O . VAL A 1 838 ? 2.533 6.567 78.841 1.00 28.55 838 VAL A O 1
ATOM 6049 N N . THR A 1 839 ? 2.106 7.658 76.925 1.00 28.47 839 THR A N 1
ATOM 6050 C CA . THR A 1 839 ? 3.448 8.232 76.553 1.00 28.47 839 THR A CA 1
ATOM 6051 C C . THR A 1 839 ? 4.762 7.408 76.538 1.00 28.47 839 THR A C 1
ATOM 6053 O O . THR A 1 839 ? 5.303 7.047 77.570 1.00 28.47 839 THR A O 1
ATOM 6056 N N . SER A 1 840 ? 5.391 7.422 75.348 1.00 28.12 840 SER A N 1
ATOM 6057 C CA . SER A 1 840 ? 6.817 7.728 75.051 1.00 28.12 840 SER A CA 1
ATOM 6058 C C . SER A 1 840 ? 7.974 6.847 75.578 1.00 28.12 840 SER A C 1
ATOM 6060 O O . SER A 1 840 ? 8.252 6.783 76.768 1.00 28.12 840 SER A O 1
ATOM 6062 N N . GLY A 1 841 ? 8.765 6.297 74.644 1.00 25.86 841 GLY A N 1
ATOM 6063 C CA . GLY A 1 841 ? 10.051 5.626 74.904 1.00 25.86 841 GLY A CA 1
ATOM 6064 C C . GLY A 1 841 ? 10.567 4.885 73.662 1.00 25.86 841 GLY A C 1
ATOM 6065 O O . GLY A 1 841 ? 10.121 3.782 73.362 1.00 25.86 841 GLY A O 1
ATOM 6066 N N . MET A 1 842 ? 11.457 5.499 72.874 1.00 27.75 842 MET A N 1
ATOM 6067 C CA . MET A 1 842 ? 11.719 5.067 71.491 1.00 27.75 842 MET A CA 1
ATOM 6068 C C . MET A 1 842 ? 13.026 4.267 71.316 1.00 27.75 842 MET A C 1
ATOM 6070 O O . MET A 1 842 ? 14.097 4.867 71.368 1.00 27.75 842 MET A O 1
ATOM 6074 N N . ARG A 1 843 ? 12.928 2.963 70.982 1.00 25.17 843 ARG A N 1
ATOM 6075 C CA . ARG A 1 843 ? 13.569 2.284 69.812 1.00 25.17 843 ARG A CA 1
ATOM 6076 C C . ARG A 1 843 ? 13.570 0.742 69.923 1.00 25.17 843 ARG A C 1
ATOM 6078 O O . ARG A 1 843 ? 14.074 0.185 70.884 1.00 25.17 843 ARG A O 1
ATOM 6085 N N . VAL A 1 844 ? 13.066 0.101 68.860 1.00 30.89 844 VAL A N 1
ATOM 6086 C CA . VAL A 1 844 ? 13.406 -1.226 68.283 1.00 30.89 844 VAL A CA 1
ATOM 6087 C C . VAL A 1 844 ? 13.980 -2.316 69.209 1.00 30.89 844 VAL A C 1
ATOM 6089 O O . VAL A 1 844 ? 15.138 -2.245 69.607 1.00 30.89 844 VAL A O 1
ATOM 6092 N N . HIS A 1 845 ? 13.263 -3.442 69.341 1.00 25.48 845 HIS A N 1
ATOM 6093 C CA . HIS A 1 845 ? 13.876 -4.725 69.711 1.00 25.48 845 HIS A CA 1
ATOM 6094 C C . HIS A 1 845 ? 13.332 -5.923 68.911 1.00 25.48 845 HIS A C 1
ATOM 6096 O O . HIS A 1 845 ? 12.244 -5.879 68.338 1.00 25.48 845 HIS A O 1
ATOM 6102 N N . ARG A 1 846 ? 14.139 -6.990 68.839 1.00 25.20 846 ARG A N 1
ATOM 6103 C CA . ARG A 1 846 ? 13.870 -8.246 68.113 1.00 25.20 846 ARG A CA 1
ATOM 6104 C C . ARG A 1 846 ? 13.078 -9.272 68.951 1.00 25.20 846 ARG A C 1
ATOM 6106 O O . ARG A 1 846 ? 13.265 -9.337 70.158 1.00 25.20 846 ARG A O 1
ATOM 6113 N N . ALA A 1 847 ? 12.458 -10.207 68.216 1.00 26.81 847 ALA A N 1
ATOM 6114 C CA . ALA A 1 847 ? 12.395 -11.665 68.461 1.00 26.81 847 ALA A CA 1
ATOM 6115 C C . ALA A 1 847 ? 11.236 -12.310 69.267 1.00 26.81 847 ALA A C 1
ATOM 6117 O O . ALA A 1 847 ? 11.116 -12.108 70.463 1.00 26.81 847 ALA A O 1
ATOM 6118 N N . ARG A 1 848 ? 10.603 -13.293 68.584 1.00 27.53 848 ARG A N 1
ATOM 6119 C CA . ARG A 1 848 ? 10.027 -14.583 69.062 1.00 27.53 848 ARG A CA 1
ATOM 6120 C C . ARG A 1 848 ? 8.806 -14.526 70.018 1.00 27.53 848 ARG A C 1
ATOM 6122 O O . ARG A 1 848 ? 8.830 -13.819 71.006 1.00 27.53 848 ARG A O 1
ATOM 6129 N N . GLY A 1 849 ? 7.747 -15.329 69.833 1.00 26.33 849 GLY A N 1
ATOM 6130 C CA . GLY A 1 849 ? 7.392 -16.231 68.718 1.00 26.33 849 GLY A CA 1
ATOM 6131 C C . GLY A 1 849 ? 6.402 -17.349 69.117 1.00 26.33 849 GLY A C 1
ATOM 6132 O O . GLY A 1 849 ? 6.392 -17.739 70.277 1.00 26.33 849 GLY A O 1
ATOM 6133 N N . ARG A 1 850 ? 5.673 -17.914 68.128 1.00 26.61 850 ARG A N 1
ATOM 6134 C CA . ARG A 1 850 ? 4.606 -18.959 68.222 1.00 26.61 850 ARG A CA 1
ATOM 6135 C C . ARG A 1 850 ? 3.266 -18.478 68.844 1.00 26.61 850 ARG A C 1
ATOM 6137 O O . ARG A 1 850 ? 3.291 -17.690 69.774 1.00 26.61 850 ARG A O 1
ATOM 6144 N N . ALA A 1 851 ? 2.078 -18.899 68.373 1.00 26.19 851 ALA A N 1
ATOM 6145 C CA . ALA A 1 851 ? 1.724 -19.748 67.214 1.00 26.19 851 ALA A CA 1
ATOM 6146 C C . ALA A 1 851 ? 0.284 -19.501 66.677 1.00 26.19 851 ALA A C 1
ATOM 6148 O O . ALA A 1 851 ? -0.559 -18.983 67.395 1.00 26.19 851 ALA A O 1
ATOM 6149 N N . LEU A 1 852 ? 0.038 -19.983 65.443 1.00 31.88 852 LEU A N 1
ATOM 6150 C CA . LEU A 1 852 ? -1.247 -20.377 64.817 1.00 31.88 852 LEU A CA 1
ATOM 6151 C C . LEU A 1 852 ? -2.392 -19.342 64.669 1.00 31.88 852 LEU A C 1
ATOM 6153 O O . LEU A 1 852 ? -3.153 -19.075 65.591 1.00 31.88 852 LEU A O 1
ATOM 6157 N N . VAL A 1 853 ? -2.588 -18.894 63.420 1.00 24.62 853 VAL A N 1
ATOM 6158 C CA . VAL A 1 853 ? -3.741 -18.149 62.858 1.00 24.62 853 VAL A CA 1
ATOM 6159 C C . VAL A 1 853 ? -3.944 -18.673 61.409 1.00 24.62 853 VAL A C 1
ATOM 6161 O O . VAL A 1 853 ? -2.945 -19.080 60.807 1.00 24.62 853 VAL A O 1
ATOM 6164 N N . PRO A 1 854 ? -5.174 -18.769 60.850 1.00 29.89 854 PRO A N 1
ATOM 6165 C CA . PRO A 1 854 ? -5.436 -19.500 59.596 1.00 29.89 854 PRO A CA 1
ATOM 6166 C C . PRO A 1 854 ? -4.965 -18.808 58.299 1.00 29.89 854 PRO A C 1
ATOM 6168 O O . PRO A 1 854 ? -4.503 -17.670 58.300 1.00 29.89 854 PRO A O 1
ATOM 6171 N N . ALA A 1 855 ? -5.077 -19.543 57.185 1.00 30.91 855 ALA A N 1
ATOM 6172 C CA . ALA A 1 855 ? -4.482 -19.224 55.886 1.00 30.91 855 ALA A CA 1
ATOM 6173 C C . ALA A 1 855 ? -5.029 -17.938 55.214 1.00 30.91 855 ALA A C 1
ATOM 6175 O O . ALA A 1 855 ? -6.244 -17.821 55.040 1.00 30.91 855 ALA A O 1
ATOM 6176 N N . PRO A 1 856 ? -4.147 -17.021 54.766 1.00 26.97 856 PRO A N 1
ATOM 6177 C CA . PRO A 1 856 ? -4.482 -15.916 53.870 1.00 26.97 856 PRO A CA 1
ATOM 6178 C C . PRO A 1 856 ? -4.293 -16.284 52.385 1.00 26.97 856 PRO A C 1
ATOM 6180 O O . PRO A 1 856 ? -3.710 -17.312 52.038 1.00 26.97 856 PRO A O 1
ATOM 6183 N N . GLU A 1 857 ? -4.781 -15.414 51.503 1.00 25.97 857 GLU A N 1
ATOM 6184 C CA . GLU A 1 857 ? -4.761 -15.576 50.045 1.00 25.97 857 GLU A CA 1
ATOM 6185 C C . GLU A 1 857 ? -3.339 -15.507 49.452 1.00 25.97 857 GLU A C 1
ATOM 6187 O O . GLU A 1 857 ? -2.474 -14.769 49.929 1.00 25.97 857 GLU A O 1
ATOM 6192 N N . ALA A 1 858 ? -3.096 -16.260 48.375 1.00 26.09 858 ALA A N 1
ATOM 6193 C CA . ALA A 1 858 ? -1.784 -16.348 47.737 1.00 26.09 858 ALA A CA 1
ATOM 6194 C C . ALA A 1 858 ? -1.440 -15.075 46.938 1.00 26.09 858 ALA A C 1
ATOM 6196 O O . ALA A 1 858 ? -1.763 -14.948 45.755 1.00 26.09 858 ALA A O 1
ATOM 6197 N N . THR A 1 859 ? -0.732 -14.138 47.570 1.00 26.20 859 THR A N 1
ATOM 6198 C CA . THR A 1 859 ? -0.118 -12.992 46.888 1.00 26.20 859 THR A CA 1
ATOM 6199 C C . THR A 1 859 ? 0.956 -13.468 45.907 1.00 26.20 859 THR A C 1
ATOM 6201 O O . THR A 1 859 ? 2.036 -13.893 46.321 1.00 26.20 859 THR A O 1
ATOM 6204 N N . GLY A 1 860 ? 0.675 -13.381 44.604 1.00 31.53 860 GLY A N 1
ATOM 6205 C CA . GLY A 1 860 ? 1.670 -13.630 43.558 1.00 31.53 860 GLY A CA 1
ATOM 6206 C C . GLY A 1 860 ? 2.852 -12.645 43.634 1.00 31.53 860 GLY A C 1
ATOM 6207 O O . GLY A 1 860 ? 2.680 -11.518 44.105 1.00 31.53 860 GLY A O 1
ATOM 6208 N N . PRO A 1 861 ? 4.057 -13.035 43.176 1.00 30.27 861 PRO A N 1
ATOM 6209 C CA . PRO A 1 861 ? 5.259 -12.221 43.328 1.00 30.27 861 PRO A CA 1
ATOM 6210 C C . PRO A 1 861 ? 5.165 -10.902 42.550 1.00 30.27 861 PRO A C 1
ATOM 6212 O O . PRO A 1 861 ? 4.825 -10.878 41.365 1.00 30.27 861 PRO A O 1
ATOM 6215 N N . SER A 1 862 ? 5.526 -9.801 43.212 1.00 33.06 862 SER A N 1
ATOM 6216 C CA . SER A 1 862 ? 5.595 -8.463 42.620 1.00 33.06 862 SER A CA 1
ATOM 6217 C C . SER A 1 862 ? 6.650 -8.412 41.508 1.00 33.06 862 SER A C 1
ATOM 6219 O O . SER A 1 862 ? 7.851 -8.375 41.782 1.00 33.06 862 SER A O 1
ATOM 6221 N N . ARG A 1 863 ? 6.210 -8.417 40.246 1.00 32.47 863 ARG A N 1
ATOM 6222 C CA . ARG A 1 863 ? 7.109 -8.361 39.085 1.00 32.47 863 ARG A CA 1
ATOM 6223 C C . ARG A 1 863 ? 7.677 -6.957 38.889 1.00 32.47 863 ARG A C 1
ATOM 6225 O O . ARG A 1 863 ? 6.928 -5.992 38.764 1.00 32.47 863 ARG A O 1
ATOM 6232 N N . PHE A 1 864 ? 9.000 -6.872 38.781 1.00 30.44 864 PHE A N 1
ATOM 6233 C CA . PHE A 1 864 ? 9.682 -5.682 38.278 1.00 30.44 864 PHE A CA 1
ATOM 6234 C C . PHE A 1 864 ? 9.326 -5.470 36.792 1.00 30.44 864 PHE A C 1
ATOM 6236 O O . PHE A 1 864 ? 9.336 -6.441 36.029 1.00 30.44 864 PHE A O 1
ATOM 6243 N N . PRO A 1 865 ? 9.024 -4.235 36.350 1.00 38.84 865 PRO A N 1
ATOM 6244 C CA . PRO A 1 865 ? 8.706 -3.959 34.954 1.00 38.84 865 PRO A CA 1
ATOM 6245 C C . PRO A 1 865 ? 9.982 -3.988 34.103 1.00 38.84 865 PRO A C 1
ATOM 6247 O O . PRO A 1 865 ? 10.761 -3.040 34.108 1.00 38.84 865 PRO A O 1
ATOM 6250 N N . GLY A 1 866 ? 10.197 -5.082 33.372 1.00 44.25 866 GLY A N 1
ATOM 6251 C CA . GLY A 1 866 ? 11.314 -5.203 32.430 1.00 44.25 866 GLY A CA 1
ATOM 6252 C C . GLY A 1 866 ? 11.748 -6.634 32.128 1.00 44.25 866 GLY A C 1
ATOM 6253 O O . GLY A 1 866 ? 12.247 -6.869 31.035 1.00 44.25 866 GLY A O 1
ATOM 6254 N N . MET A 1 867 ? 11.523 -7.580 33.049 1.00 46.56 867 MET A N 1
ATOM 6255 C CA . MET A 1 867 ? 11.893 -8.983 32.833 1.00 46.56 867 MET A CA 1
ATOM 6256 C C . MET A 1 867 ? 10.821 -9.758 32.060 1.00 46.56 867 MET A C 1
ATOM 6258 O O . MET A 1 867 ? 9.632 -9.698 32.397 1.00 46.56 867 MET A O 1
ATOM 6262 N N . THR A 1 868 ? 11.261 -10.507 31.053 1.00 76.00 868 THR A N 1
ATOM 6263 C CA . THR A 1 868 ? 10.471 -11.528 30.354 1.00 76.00 868 THR A CA 1
ATOM 6264 C C . THR A 1 868 ? 10.342 -12.791 31.220 1.00 76.00 868 THR A C 1
ATOM 6266 O O . THR A 1 868 ? 11.020 -12.937 32.241 1.00 76.00 868 THR A O 1
ATOM 6269 N N . LEU A 1 869 ? 9.454 -13.719 30.861 1.00 83.62 869 LEU A N 1
ATOM 6270 C CA . LEU A 1 869 ? 9.349 -15.010 31.555 1.00 83.62 869 LEU A CA 1
ATOM 6271 C C . LEU A 1 869 ? 10.587 -15.887 31.301 1.00 83.62 869 LEU A C 1
ATOM 6273 O O . LEU A 1 869 ? 11.036 -16.606 32.198 1.00 83.62 869 LEU A O 1
ATOM 6277 N N . LEU A 1 870 ? 11.154 -15.809 30.095 1.00 89.38 870 LEU A N 1
ATOM 6278 C CA . LEU A 1 870 ? 12.291 -16.610 29.651 1.00 89.38 870 LEU A CA 1
ATOM 6279 C C . LEU A 1 870 ? 13.655 -15.969 29.953 1.00 89.38 870 LEU A C 1
ATOM 6281 O O . LEU A 1 870 ? 14.664 -16.640 29.776 1.00 89.38 870 LEU A O 1
ATOM 6285 N N . ASP A 1 871 ? 13.722 -14.750 30.502 1.00 85.00 871 ASP A N 1
ATOM 6286 C CA . ASP A 1 871 ? 14.983 -14.128 30.965 1.00 85.00 871 ASP A CA 1
ATOM 6287 C C . ASP A 1 871 ? 15.704 -14.969 32.036 1.00 85.00 871 ASP A C 1
ATOM 6289 O O . ASP A 1 871 ? 16.917 -14.870 32.210 1.00 85.00 871 ASP A O 1
ATOM 6293 N N . SER A 1 872 ? 14.958 -15.810 32.760 1.00 86.88 872 SER A N 1
ATOM 6294 C CA . SER A 1 872 ? 15.499 -16.748 33.754 1.00 86.88 872 SER A CA 1
ATOM 6295 C C . SER A 1 872 ? 15.874 -18.127 33.184 1.00 86.88 872 SER A C 1
ATOM 6297 O O . SER A 1 872 ? 16.233 -19.026 33.948 1.00 86.88 872 SER A O 1
ATOM 6299 N N . TRP A 1 873 ? 15.787 -18.302 31.861 1.00 95.81 873 TRP A N 1
ATOM 6300 C CA . TRP A 1 873 ? 16.100 -19.528 31.124 1.00 95.81 873 TRP A CA 1
ATOM 6301 C C . TRP A 1 873 ? 17.317 -19.304 30.218 1.00 95.81 873 TRP A C 1
ATOM 6303 O O . TRP A 1 873 ? 17.406 -18.315 29.493 1.00 95.81 873 TRP A O 1
ATOM 6313 N N . ALA A 1 874 ? 18.253 -20.250 30.206 1.00 94.69 874 ALA A N 1
ATOM 6314 C CA . ALA A 1 874 ? 19.396 -20.214 29.304 1.00 94.69 874 ALA A CA 1
ATOM 6315 C C . ALA A 1 874 ? 18.937 -20.475 27.859 1.00 94.69 874 ALA A C 1
ATOM 6317 O O . ALA A 1 874 ? 18.426 -21.554 27.547 1.00 94.69 874 ALA A O 1
ATOM 6318 N N . LEU A 1 875 ? 19.131 -19.493 26.975 1.00 94.56 875 LEU A N 1
ATOM 6319 C CA . LEU A 1 875 ? 18.857 -19.621 25.544 1.00 94.56 875 LEU A CA 1
ATOM 6320 C C . LEU A 1 875 ? 20.011 -20.352 24.841 1.00 94.56 875 LEU A C 1
ATOM 6322 O O . LEU A 1 875 ? 21.071 -19.778 24.591 1.00 94.56 875 LEU A O 1
ATOM 6326 N N . GLY A 1 876 ? 19.778 -21.616 24.500 1.00 91.81 876 GLY A N 1
ATOM 6327 C CA . GLY A 1 876 ? 20.635 -22.448 23.665 1.00 91.81 876 GLY A CA 1
ATOM 6328 C C . GLY A 1 876 ? 20.101 -22.618 22.239 1.00 91.81 876 GLY A C 1
ATOM 6329 O O . GLY A 1 876 ? 19.123 -21.991 21.814 1.00 91.81 876 GLY A O 1
ATOM 6330 N N . ARG A 1 877 ? 20.770 -23.483 21.473 1.00 93.69 877 ARG A N 1
ATOM 6331 C CA . ARG A 1 877 ? 20.361 -23.935 20.135 1.00 93.69 877 ARG A CA 1
ATOM 6332 C C . ARG A 1 877 ? 20.816 -25.380 19.956 1.00 93.69 877 ARG A C 1
ATOM 6334 O O . ARG A 1 877 ? 21.976 -25.660 20.231 1.00 93.69 877 ARG A O 1
ATOM 6341 N N . HIS A 1 878 ? 19.960 -26.251 19.432 1.00 92.62 878 HIS A N 1
ATOM 6342 C CA . HIS A 1 878 ? 20.338 -27.621 19.057 1.00 92.62 878 HIS A CA 1
ATOM 6343 C C . HIS A 1 878 ? 20.211 -27.813 17.538 1.00 92.62 878 HIS A C 1
ATOM 6345 O O . HIS A 1 878 ? 19.357 -27.182 16.904 1.00 92.62 878 HIS A O 1
ATOM 6351 N N . THR A 1 879 ? 21.088 -28.627 16.940 1.00 89.50 879 THR A N 1
ATOM 6352 C CA . THR A 1 879 ? 21.220 -28.766 15.479 1.00 89.50 879 THR A CA 1
ATOM 6353 C C . THR A 1 879 ? 21.391 -30.219 15.051 1.00 89.50 879 THR A C 1
ATOM 6355 O O . THR A 1 879 ? 22.420 -30.822 15.327 1.00 89.50 879 THR A O 1
ATOM 6358 N N . ASP A 1 880 ? 20.432 -30.723 14.274 1.00 84.00 880 ASP A N 1
ATOM 6359 C CA . ASP A 1 880 ? 20.516 -32.008 13.571 1.00 84.00 880 ASP A CA 1
ATOM 6360 C C . ASP A 1 880 ? 19.817 -31.866 12.209 1.00 84.00 880 ASP A C 1
ATOM 6362 O O . ASP A 1 880 ? 18.590 -31.914 12.104 1.00 84.00 880 ASP A O 1
ATOM 6366 N N . GLY A 1 881 ? 20.586 -31.505 11.177 1.00 86.00 881 GLY A N 1
ATOM 6367 C CA . GLY A 1 881 ? 20.091 -31.083 9.855 1.00 86.00 881 GLY A CA 1
ATOM 6368 C C . GLY A 1 881 ? 19.376 -29.717 9.831 1.00 86.00 881 GLY A C 1
ATOM 6369 O O . GLY A 1 881 ? 19.573 -28.935 8.903 1.00 86.00 881 GLY A O 1
ATOM 6370 N N . VAL A 1 882 ? 18.596 -29.402 10.868 1.00 76.75 882 VAL A N 1
ATOM 6371 C CA . VAL A 1 882 ? 17.924 -28.117 11.127 1.00 76.75 882 VAL A CA 1
ATOM 6372 C C . VAL A 1 882 ? 18.326 -27.612 12.520 1.00 76.75 882 VAL A C 1
ATOM 6374 O O . VAL A 1 882 ? 18.548 -28.408 13.432 1.00 76.75 882 VAL A O 1
ATOM 6377 N N . THR A 1 883 ? 18.420 -26.291 12.705 1.00 88.00 883 THR A N 1
ATOM 6378 C CA . THR A 1 883 ? 18.724 -25.662 14.004 1.00 88.00 883 THR A CA 1
ATOM 6379 C C . THR A 1 883 ? 17.491 -24.982 14.594 1.00 88.00 883 THR A C 1
ATOM 6381 O O . THR A 1 883 ? 17.043 -23.974 14.046 1.00 88.00 883 THR A O 1
ATOM 6384 N N . HIS A 1 884 ? 17.022 -25.437 15.758 1.00 90.31 884 HIS A N 1
ATOM 6385 C CA . HIS A 1 884 ? 16.007 -24.719 16.545 1.00 90.31 884 HIS A CA 1
ATOM 6386 C C . HIS A 1 884 ? 16.630 -24.085 17.801 1.00 90.31 884 HIS A C 1
ATOM 6388 O O . HIS A 1 884 ? 17.581 -24.643 18.362 1.00 90.31 884 HIS A O 1
ATOM 6394 N N . PRO A 1 885 ? 16.108 -22.938 18.279 1.00 94.75 885 PRO A N 1
ATOM 6395 C CA . PRO A 1 885 ? 16.407 -22.440 19.618 1.00 94.75 885 PRO A CA 1
ATOM 6396 C C . PRO A 1 885 ? 15.902 -23.410 20.692 1.00 94.75 885 PRO A C 1
ATOM 6398 O O . PRO A 1 885 ? 14.878 -24.073 20.514 1.00 94.75 885 PRO A O 1
ATOM 6401 N N . THR A 1 886 ? 16.584 -23.452 21.830 1.00 95.94 886 THR A N 1
ATOM 6402 C CA . THR A 1 886 ? 16.177 -24.212 23.017 1.00 95.94 886 THR A CA 1
ATOM 6403 C C . THR A 1 886 ? 16.232 -23.307 24.244 1.00 95.94 886 THR A C 1
ATOM 6405 O O . THR A 1 886 ? 17.159 -22.519 24.394 1.00 95.94 886 THR A O 1
ATOM 6408 N N . TYR A 1 887 ? 15.249 -23.403 25.135 1.00 97.25 887 TYR A N 1
ATOM 6409 C CA . TYR A 1 887 ? 15.268 -22.725 26.434 1.00 97.25 887 TYR A CA 1
ATOM 6410 C C . TYR A 1 887 ? 15.510 -23.765 27.523 1.00 97.25 887 TYR A C 1
ATOM 6412 O O . TYR A 1 887 ? 14.756 -24.735 27.610 1.00 97.25 887 TYR A O 1
ATOM 6420 N N . ARG A 1 888 ? 16.553 -23.587 28.339 1.00 97.25 888 ARG A N 1
ATOM 6421 C CA . ARG A 1 888 ? 16.974 -24.561 29.355 1.00 97.25 888 ARG A CA 1
ATOM 6422 C C . ARG A 1 888 ? 17.043 -23.961 30.758 1.00 97.25 888 ARG A C 1
ATOM 6424 O O . ARG A 1 888 ? 17.536 -22.848 30.926 1.00 97.25 888 ARG A O 1
ATOM 6431 N N . LYS A 1 889 ? 16.596 -24.707 31.770 1.00 96.94 889 LYS A N 1
ATOM 6432 C CA . LYS A 1 889 ? 16.667 -24.307 33.185 1.00 96.94 889 LYS A CA 1
ATOM 6433 C C . LYS A 1 889 ? 16.619 -25.528 34.110 1.00 96.94 889 LYS A C 1
ATOM 6435 O O . LYS A 1 889 ? 16.160 -26.591 33.704 1.00 96.94 889 LYS A O 1
ATOM 6440 N N . GLY A 1 890 ? 17.063 -25.359 35.354 1.00 95.44 890 GLY A N 1
ATOM 6441 C CA . GLY A 1 890 ? 17.023 -26.394 36.391 1.00 95.44 890 GLY A CA 1
ATOM 6442 C C . GLY A 1 890 ? 18.287 -27.249 36.476 1.00 95.44 890 GLY A C 1
ATOM 6443 O O . GLY A 1 890 ? 19.224 -27.083 35.695 1.00 95.44 890 GLY A O 1
ATOM 6444 N N . SER A 1 891 ? 18.313 -28.123 37.481 1.00 85.62 891 SER A N 1
ATOM 6445 C CA . SER A 1 891 ? 19.458 -28.963 37.839 1.00 85.62 891 SER A CA 1
ATOM 6446 C C . SER A 1 891 ? 18.967 -30.300 38.398 1.00 85.62 891 SER A C 1
ATOM 6448 O O . SER A 1 891 ? 18.422 -30.353 39.501 1.00 85.62 891 SER A O 1
ATOM 6450 N N . GLY A 1 892 ? 19.142 -31.364 37.621 1.00 92.56 892 GLY A N 1
ATOM 6451 C CA . GLY A 1 892 ? 18.620 -32.708 37.885 1.00 92.56 892 GLY A CA 1
ATOM 6452 C C . GLY A 1 892 ? 18.478 -33.509 36.583 1.00 92.56 892 GLY A C 1
ATOM 6453 O O . GLY A 1 892 ? 19.011 -33.071 35.558 1.00 92.56 892 GLY A O 1
ATOM 6454 N N . PRO A 1 893 ? 17.751 -34.642 36.578 1.00 95.62 893 PRO A N 1
ATOM 6455 C CA . PRO A 1 893 ? 17.544 -35.447 35.372 1.00 95.62 893 PRO A CA 1
ATOM 6456 C C . PRO A 1 893 ? 16.890 -34.640 34.242 1.00 95.62 893 PRO A C 1
ATOM 6458 O O . PRO A 1 893 ? 16.109 -33.719 34.498 1.00 95.62 893 PRO A O 1
ATOM 6461 N N . GLY A 1 894 ? 17.223 -34.959 32.991 1.00 96.50 894 GLY A N 1
ATOM 6462 C CA . GLY A 1 894 ? 16.763 -34.197 31.828 1.00 96.50 894 GLY A CA 1
ATOM 6463 C C . GLY A 1 894 ? 15.298 -34.455 31.473 1.00 96.50 894 GLY A C 1
ATOM 6464 O O . GLY A 1 894 ? 14.856 -35.601 31.449 1.00 96.50 894 GLY A O 1
ATOM 6465 N N . VAL A 1 895 ? 14.551 -33.400 31.138 1.00 97.69 895 VAL A N 1
ATOM 6466 C CA . VAL A 1 895 ? 13.171 -33.486 30.632 1.00 97.69 895 VAL A CA 1
ATOM 6467 C C . VAL A 1 895 ? 12.989 -32.557 29.430 1.00 97.69 895 VAL A C 1
ATOM 6469 O O . VAL A 1 895 ? 13.158 -31.342 29.536 1.00 97.69 895 VAL A O 1
ATOM 6472 N N . VAL A 1 896 ? 12.589 -33.109 28.285 1.00 97.69 896 VAL A N 1
ATOM 6473 C CA . VAL A 1 896 ? 12.214 -32.333 27.094 1.00 97.69 896 VAL A CA 1
ATOM 6474 C C . VAL A 1 896 ? 10.719 -32.006 27.151 1.00 97.69 896 VAL A C 1
ATOM 6476 O O . VAL A 1 896 ? 9.880 -32.904 27.070 1.00 97.69 896 VAL A O 1
ATOM 6479 N N . VAL A 1 897 ? 10.378 -30.719 27.274 1.00 97.25 897 VAL A N 1
ATOM 6480 C CA . VAL A 1 897 ? 8.989 -30.224 27.316 1.00 97.25 897 VAL A CA 1
ATOM 6481 C C . VAL A 1 897 ? 8.641 -29.590 25.971 1.00 97.25 897 VAL A C 1
ATOM 6483 O O . VAL A 1 897 ? 9.043 -28.470 25.657 1.00 97.25 897 VAL A O 1
ATOM 6486 N N . ILE A 1 898 ? 7.890 -30.324 25.153 1.00 95.06 898 ILE A N 1
ATOM 6487 C CA . ILE A 1 898 ? 7.502 -29.930 23.800 1.00 95.06 898 ILE A CA 1
ATOM 6488 C C . ILE A 1 898 ? 6.189 -29.142 23.871 1.00 95.06 898 ILE A C 1
ATOM 6490 O O . ILE A 1 898 ? 5.134 -29.690 24.191 1.00 95.06 898 ILE A O 1
ATOM 6494 N N . HIS A 1 899 ? 6.251 -27.846 23.570 1.00 91.38 899 HIS A N 1
ATOM 6495 C CA . HIS A 1 899 ? 5.109 -26.933 23.673 1.00 91.38 899 HIS A CA 1
ATOM 6496 C C . HIS A 1 899 ? 3.920 -27.325 22.769 1.00 91.38 899 HIS A C 1
ATOM 6498 O O . HIS A 1 899 ? 4.095 -27.974 21.738 1.00 91.38 899 HIS A O 1
ATOM 6504 N N . GLU A 1 900 ? 2.704 -26.895 23.118 1.00 88.69 900 GLU A N 1
ATOM 6505 C CA . GLU A 1 900 ? 1.508 -27.073 22.276 1.00 88.69 900 GLU A CA 1
ATOM 6506 C C . GLU A 1 900 ? 1.389 -25.990 21.179 1.00 88.69 900 GLU A C 1
ATOM 6508 O O . GLU A 1 900 ? 2.257 -25.122 21.028 1.00 88.69 900 GLU A O 1
ATOM 6513 N N . ILE A 1 901 ? 0.304 -26.013 20.392 1.00 82.94 901 ILE A N 1
ATOM 6514 C CA . ILE A 1 901 ? -0.117 -24.842 19.605 1.00 82.94 901 ILE A CA 1
ATOM 6515 C C . ILE A 1 901 ? -0.764 -23.829 20.562 1.00 82.94 901 ILE A C 1
ATOM 6517 O O . ILE A 1 901 ? -1.717 -24.185 21.248 1.00 82.94 901 ILE A O 1
ATOM 6521 N N . PRO A 1 902 ? -0.321 -22.555 20.574 1.00 85.44 902 PRO A N 1
ATOM 6522 C CA . PRO A 1 902 ? 0.326 -21.864 19.454 1.00 85.44 902 PRO A CA 1
ATOM 6523 C C . PRO A 1 902 ? 1.854 -21.680 19.525 1.00 85.44 902 PRO A C 1
ATOM 6525 O O . PRO A 1 902 ? 2.398 -21.099 18.585 1.00 85.44 902 PRO A O 1
ATOM 6528 N N . GLY A 1 903 ? 2.532 -22.128 20.584 1.00 91.56 903 GLY A N 1
ATOM 6529 C CA . GLY A 1 903 ? 3.971 -21.939 20.813 1.00 91.56 903 GLY A CA 1
ATOM 6530 C C . GLY A 1 903 ? 4.348 -22.138 22.289 1.00 91.56 903 GLY A C 1
ATOM 6531 O O . GLY A 1 903 ? 3.535 -22.624 23.070 1.00 91.56 903 GLY A O 1
ATOM 6532 N N . ILE A 1 904 ? 5.547 -21.704 22.693 1.00 93.69 904 ILE A N 1
ATOM 6533 C CA . ILE A 1 904 ? 5.940 -21.603 24.113 1.00 93.69 904 ILE A CA 1
ATOM 6534 C C . ILE A 1 904 ? 5.155 -20.444 24.758 1.00 93.69 904 ILE A C 1
ATOM 6536 O O . ILE A 1 904 ? 5.591 -19.296 24.702 1.00 93.69 904 ILE A O 1
ATOM 6540 N N . THR A 1 905 ? 3.970 -20.707 25.309 1.00 93.56 905 THR A N 1
ATOM 6541 C CA . THR A 1 905 ? 3.109 -19.683 25.935 1.00 93.56 905 THR A CA 1
ATOM 6542 C C . THR A 1 905 ? 3.409 -19.511 27.437 1.00 93.56 905 THR A C 1
ATOM 6544 O O . THR A 1 905 ? 4.102 -20.350 28.013 1.00 93.56 905 THR A O 1
ATOM 6547 N N . PRO A 1 906 ? 2.890 -18.467 28.118 1.00 93.31 906 PRO A N 1
ATOM 6548 C CA . PRO A 1 906 ? 3.048 -18.297 29.566 1.00 93.31 906 PRO A CA 1
ATOM 6549 C C . PRO A 1 906 ? 2.573 -19.500 30.391 1.00 93.31 906 PRO A C 1
ATOM 6551 O O . PRO A 1 906 ? 3.146 -19.783 31.437 1.00 93.31 906 PRO A O 1
ATOM 6554 N N . GLU A 1 907 ? 1.558 -20.222 29.913 1.00 92.81 907 GLU A N 1
ATOM 6555 C CA . GLU A 1 907 ? 1.032 -21.433 30.548 1.00 92.81 907 GLU A CA 1
ATOM 6556 C C . GLU A 1 907 ? 2.013 -22.611 30.411 1.00 92.81 907 GLU A C 1
ATOM 6558 O O . GLU A 1 907 ? 2.253 -23.323 31.384 1.00 92.81 907 GLU A O 1
ATOM 6563 N N . VAL A 1 908 ? 2.633 -22.776 29.233 1.00 93.94 908 VAL A N 1
ATOM 6564 C CA . VAL A 1 908 ? 3.701 -23.768 28.999 1.00 93.94 908 VAL A CA 1
ATOM 6565 C C . VAL A 1 908 ? 4.926 -23.466 29.864 1.00 93.94 908 VAL A C 1
ATOM 6567 O O . VAL A 1 908 ? 5.488 -24.379 30.461 1.00 93.94 908 VAL A O 1
ATOM 6570 N N . ILE A 1 909 ? 5.318 -22.191 29.972 1.00 95.50 909 ILE A N 1
ATOM 6571 C CA . ILE A 1 909 ? 6.446 -21.771 30.817 1.00 95.50 909 ILE A CA 1
ATOM 6572 C C . ILE A 1 909 ? 6.114 -21.997 32.293 1.00 95.50 909 ILE A C 1
ATOM 6574 O O . ILE A 1 909 ? 6.953 -22.508 33.020 1.00 95.50 909 ILE A O 1
ATOM 6578 N N . GLY A 1 910 ? 4.887 -21.692 32.731 1.00 94.00 910 GLY A N 1
ATOM 6579 C CA . GLY A 1 910 ? 4.428 -21.974 34.093 1.00 94.00 910 GLY A CA 1
ATOM 6580 C C . GLY A 1 910 ? 4.582 -23.450 34.463 1.00 94.00 910 GLY A C 1
ATOM 6581 O O . GLY A 1 910 ? 5.218 -23.756 35.465 1.00 94.00 910 GLY A O 1
ATOM 6582 N N . PHE A 1 911 ? 4.100 -24.361 33.613 1.00 95.38 911 PHE A N 1
ATOM 6583 C CA . PHE A 1 911 ? 4.301 -25.801 33.804 1.00 95.38 911 PHE A CA 1
ATOM 6584 C C . PHE A 1 911 ? 5.791 -26.199 33.786 1.00 95.38 911 PHE A C 1
ATOM 6586 O O . PHE A 1 911 ? 6.234 -26.999 34.608 1.00 95.38 911 PHE A O 1
ATOM 6593 N N . ALA A 1 912 ? 6.594 -25.621 32.888 1.00 96.44 912 ALA A N 1
ATOM 6594 C CA . ALA A 1 912 ? 8.028 -25.895 32.815 1.00 96.44 912 ALA A CA 1
ATOM 6595 C C . ALA A 1 912 ? 8.790 -25.431 34.077 1.00 96.44 912 ALA A C 1
ATOM 6597 O O . ALA A 1 912 ? 9.705 -26.121 34.521 1.00 96.44 912 ALA A O 1
ATOM 6598 N N . GLU A 1 913 ? 8.390 -24.315 34.694 1.00 96.31 913 GLU A N 1
ATOM 6599 C CA . GLU A 1 913 ? 8.906 -23.855 35.993 1.00 96.31 913 GLU A CA 1
ATOM 6600 C C . GLU A 1 913 ? 8.522 -24.805 37.141 1.00 96.31 913 GLU A C 1
ATOM 6602 O O . GLU A 1 913 ? 9.327 -25.009 38.046 1.00 96.31 913 GLU A O 1
ATOM 6607 N N . GLU A 1 914 ? 7.343 -25.439 37.106 1.00 94.94 914 GLU A N 1
ATOM 6608 C CA . GLU A 1 914 ? 6.965 -26.472 38.088 1.00 94.94 914 GLU A CA 1
ATOM 6609 C C . GLU A 1 914 ? 7.846 -27.725 37.970 1.00 94.94 914 GLU A C 1
ATOM 6611 O O . GLU A 1 914 ? 8.307 -28.256 38.980 1.00 94.94 914 GLU A O 1
ATOM 6616 N N . VAL A 1 915 ? 8.150 -28.167 36.743 1.00 96.44 915 VAL A N 1
ATOM 6617 C CA . VAL A 1 915 ? 9.074 -29.291 36.500 1.00 96.44 915 VAL A CA 1
ATOM 6618 C C . VAL A 1 915 ? 10.507 -28.932 36.932 1.00 96.44 915 VAL A C 1
ATOM 6620 O O . VAL A 1 915 ? 11.194 -29.760 37.528 1.00 96.44 915 VAL A O 1
ATOM 6623 N N . VAL A 1 916 ? 10.952 -27.685 36.733 1.00 97.19 916 VAL A N 1
ATOM 6624 C CA . VAL A 1 916 ? 12.224 -27.187 37.296 1.00 97.19 916 VAL A CA 1
ATOM 6625 C C . VAL A 1 916 ? 12.197 -27.187 38.829 1.00 97.19 916 VAL A C 1
ATOM 6627 O O . VAL A 1 916 ? 13.148 -27.655 39.455 1.00 97.19 916 VAL A O 1
ATOM 6630 N N . ALA A 1 917 ? 11.113 -26.709 39.448 1.00 94.88 917 ALA A N 1
ATOM 6631 C CA . ALA A 1 917 ? 10.959 -26.645 40.903 1.00 94.88 917 ALA A CA 1
ATOM 6632 C C . ALA A 1 917 ? 10.905 -28.034 41.568 1.00 94.88 917 ALA A C 1
ATOM 6634 O O . ALA A 1 917 ? 11.350 -28.182 42.705 1.00 94.88 917 ALA A O 1
ATOM 6635 N N . ALA A 1 918 ? 10.437 -29.059 40.851 1.00 94.81 918 ALA A N 1
ATOM 6636 C CA . ALA A 1 918 ? 10.504 -30.457 41.277 1.00 94.81 918 ALA A CA 1
ATOM 6637 C C . ALA A 1 918 ? 11.928 -31.063 41.218 1.00 94.81 918 ALA A C 1
ATOM 6639 O O . ALA A 1 918 ? 12.130 -32.195 41.664 1.00 94.81 918 ALA A O 1
ATOM 6640 N N . GLY A 1 919 ? 12.928 -30.331 40.708 1.00 95.38 919 GLY A N 1
ATOM 6641 C CA . GLY A 1 919 ? 14.335 -30.747 40.674 1.00 95.38 919 GLY A CA 1
ATOM 6642 C C . GLY A 1 919 ? 14.735 -31.522 39.415 1.00 95.38 919 GLY A C 1
ATOM 6643 O O . GLY A 1 919 ? 15.442 -32.529 39.508 1.00 95.38 919 GLY A O 1
ATOM 6644 N N . PHE A 1 920 ? 14.271 -31.077 38.247 1.00 97.56 920 PHE A N 1
ATOM 6645 C CA . PHE A 1 920 ? 14.669 -31.599 36.934 1.00 97.56 920 PHE A CA 1
ATOM 6646 C C . PHE A 1 920 ? 15.349 -30.510 36.090 1.00 97.56 920 PHE A C 1
ATOM 6648 O O . PHE A 1 920 ? 15.159 -29.314 36.324 1.00 97.56 920 PHE A O 1
ATOM 6655 N N . THR A 1 921 ? 16.127 -30.914 35.084 1.00 97.50 921 THR A N 1
ATOM 6656 C CA . THR A 1 921 ? 16.665 -30.003 34.062 1.00 97.50 921 THR A CA 1
ATOM 6657 C C . THR A 1 921 ? 15.727 -30.003 32.860 1.00 97.50 921 THR A C 1
ATOM 6659 O O . THR A 1 921 ? 15.699 -30.960 32.087 1.00 97.50 921 THR A O 1
ATOM 6662 N N . VAL A 1 922 ? 14.958 -28.933 32.679 1.00 98.06 922 VAL A N 1
ATOM 6663 C CA . VAL A 1 922 ? 13.998 -28.815 31.577 1.00 98.06 922 VAL A CA 1
ATOM 6664 C C . VAL A 1 922 ? 14.655 -28.198 30.350 1.00 98.06 922 VAL A C 1
ATOM 6666 O O . VAL A 1 922 ? 15.352 -27.188 30.458 1.00 98.06 922 VAL A O 1
ATOM 6669 N N . VAL A 1 923 ? 14.361 -28.758 29.174 1.00 97.75 923 VAL A N 1
ATOM 6670 C CA . VAL A 1 923 ? 14.647 -28.159 27.865 1.00 97.75 923 VAL A CA 1
ATOM 6671 C C . VAL A 1 923 ? 13.349 -28.003 27.070 1.00 97.75 923 VAL A C 1
ATOM 6673 O O . VAL A 1 923 ? 12.690 -28.986 26.736 1.00 97.75 923 VAL A O 1
ATOM 6676 N N . MET A 1 924 ? 12.999 -26.764 26.722 1.00 97.75 924 MET A N 1
ATOM 6677 C CA . MET A 1 924 ? 11.902 -26.431 25.810 1.00 97.75 924 MET A CA 1
ATOM 6678 C C . MET A 1 924 ? 12.456 -26.086 24.416 1.00 97.75 924 MET A C 1
ATOM 6680 O O . MET A 1 924 ? 13.005 -24.992 24.241 1.00 97.75 924 MET A O 1
ATOM 6684 N N . PRO A 1 925 ? 12.338 -26.966 23.405 1.00 96.19 925 PRO A N 1
ATOM 6685 C CA . PRO A 1 925 ? 12.687 -26.625 22.029 1.00 96.19 925 PRO A CA 1
ATOM 6686 C C . PRO A 1 925 ? 11.637 -25.689 21.417 1.00 96.19 925 PRO A C 1
ATOM 6688 O O . PRO A 1 925 ? 10.436 -25.953 21.488 1.00 96.19 925 PRO A O 1
ATOM 6691 N N . HIS A 1 926 ? 12.075 -24.601 20.782 1.00 94.31 926 HIS A N 1
ATOM 6692 C CA . HIS A 1 926 ? 11.189 -23.672 20.078 1.00 94.31 926 HIS A CA 1
ATOM 6693 C C . HIS A 1 926 ? 10.924 -24.173 18.653 1.00 94.31 926 HIS A C 1
ATOM 6695 O O . HIS A 1 926 ? 11.653 -23.875 17.704 1.00 94.31 926 HIS A O 1
ATOM 6701 N N . LEU A 1 927 ? 9.867 -24.974 18.515 1.00 89.25 927 LEU A N 1
ATOM 6702 C CA . LEU A 1 927 ? 9.496 -25.623 17.258 1.00 89.25 927 LEU A CA 1
ATOM 6703 C C . LEU A 1 927 ? 8.639 -24.724 16.356 1.00 89.25 927 LEU A C 1
ATOM 6705 O O . LEU A 1 927 ? 8.794 -24.750 15.138 1.00 89.25 927 LEU A O 1
ATOM 6709 N N . PHE A 1 928 ? 7.733 -23.928 16.932 1.00 88.25 928 PHE A N 1
ATOM 6710 C CA . PHE A 1 928 ? 6.893 -22.983 16.187 1.00 88.25 928 PHE A CA 1
ATOM 6711 C C . PHE A 1 928 ? 6.282 -21.894 17.084 1.00 88.25 928 PHE A C 1
ATOM 6713 O O . PHE A 1 928 ? 6.295 -21.971 18.311 1.00 88.25 928 PHE A O 1
ATOM 6720 N N . GLY A 1 929 ? 5.722 -20.861 16.446 1.00 88.56 929 GLY A N 1
ATOM 6721 C CA . GLY A 1 929 ? 5.077 -19.733 17.120 1.00 88.56 929 GLY A CA 1
ATOM 6722 C C . GLY A 1 929 ? 6.049 -18.646 17.583 1.00 88.56 929 GLY A C 1
ATOM 6723 O O . GLY A 1 929 ? 7.218 -18.617 17.207 1.00 88.56 929 GLY A O 1
ATOM 6724 N N . THR A 1 930 ? 5.541 -17.734 18.402 1.00 87.25 930 THR A N 1
ATOM 6725 C CA . THR A 1 930 ? 6.283 -16.702 19.136 1.00 87.25 930 THR A CA 1
ATOM 6726 C C . THR A 1 930 ? 6.297 -17.088 20.622 1.00 87.25 930 THR A C 1
ATOM 6728 O O . THR A 1 930 ? 5.204 -17.300 21.159 1.00 87.25 930 THR A O 1
ATOM 6731 N N . PRO A 1 931 ? 7.467 -17.174 21.286 1.00 88.88 931 PRO A N 1
ATOM 6732 C CA . PRO A 1 931 ? 7.546 -17.399 22.729 1.00 88.88 931 PRO A CA 1
ATOM 6733 C C . PRO A 1 931 ? 6.831 -16.306 23.538 1.00 88.88 931 PRO A C 1
ATOM 6735 O O . PRO A 1 931 ? 6.640 -15.192 23.051 1.00 88.88 931 PRO A O 1
ATOM 6738 N N . GLU A 1 932 ? 6.394 -16.648 24.750 1.00 86.50 932 GLU A N 1
ATOM 6739 C CA . GLU A 1 932 ? 5.662 -15.819 25.732 1.00 86.50 932 GLU A CA 1
ATOM 6740 C C . GLU A 1 932 ? 4.317 -15.235 25.281 1.00 86.50 932 GLU A C 1
ATOM 6742 O O . GLU A 1 932 ? 3.555 -14.693 26.084 1.00 86.50 932 GLU A O 1
ATOM 6747 N N . LYS A 1 933 ? 3.957 -15.381 24.009 1.00 85.19 933 LYS A N 1
ATOM 6748 C CA . LYS A 1 933 ? 2.691 -14.889 23.482 1.00 85.19 933 LYS A CA 1
ATOM 6749 C C . LYS A 1 933 ? 1.539 -15.774 23.970 1.00 85.19 933 LYS A C 1
ATOM 6751 O O . LYS A 1 933 ? 1.429 -16.932 23.573 1.00 85.19 933 LYS A O 1
ATOM 6756 N N . ALA A 1 934 ? 0.668 -15.206 24.803 1.00 86.06 934 ALA A N 1
ATOM 6757 C CA . ALA A 1 934 ? -0.477 -15.896 25.398 1.00 86.06 934 ALA A CA 1
ATOM 6758 C C . ALA A 1 934 ? -1.405 -16.561 24.365 1.00 86.06 934 ALA A C 1
ATOM 6760 O O . ALA A 1 934 ? -1.647 -16.029 23.271 1.00 86.06 934 ALA A O 1
ATOM 6761 N N . ALA A 1 935 ? -1.954 -17.721 24.731 1.00 82.00 935 ALA A N 1
ATOM 6762 C CA . ALA A 1 935 ? -2.853 -18.489 23.880 1.00 82.00 935 ALA A CA 1
ATOM 6763 C C . ALA A 1 935 ? -4.176 -17.736 23.641 1.00 82.00 935 ALA A C 1
ATOM 6765 O O . ALA A 1 935 ? -4.964 -17.499 24.551 1.00 82.00 935 ALA A O 1
ATOM 6766 N N . THR A 1 936 ? -4.452 -17.374 22.386 1.00 82.31 936 THR A N 1
ATOM 6767 C CA . THR A 1 936 ? -5.734 -16.775 21.973 1.00 82.31 936 THR A CA 1
ATOM 6768 C C . THR A 1 936 ? -6.282 -17.515 20.761 1.00 82.31 936 THR A C 1
ATOM 6770 O O . THR A 1 936 ? -5.513 -17.970 19.914 1.00 82.31 936 THR A O 1
ATOM 6773 N N . ALA A 1 937 ? -7.609 -17.611 20.634 1.00 74.19 937 ALA A N 1
ATOM 6774 C CA . ALA A 1 937 ? -8.252 -18.370 19.555 1.00 74.19 937 ALA A CA 1
ATOM 6775 C C . ALA A 1 937 ? -7.790 -17.931 18.148 1.00 74.19 937 ALA A C 1
ATOM 6777 O O . ALA A 1 937 ? -7.543 -18.771 17.287 1.00 74.19 937 ALA A O 1
ATOM 6778 N N . GLY A 1 938 ? -7.595 -16.623 17.932 1.00 71.12 938 GLY A N 1
ATOM 6779 C CA . GLY A 1 938 ? -7.055 -16.090 16.677 1.00 71.12 938 GLY A CA 1
ATOM 6780 C C . GLY A 1 938 ? -5.579 -16.437 16.442 1.00 71.12 938 GLY A C 1
ATOM 6781 O O . GLY A 1 938 ? -5.194 -16.731 15.313 1.00 71.12 938 GLY A O 1
ATOM 6782 N N . TYR A 1 939 ? -4.752 -16.463 17.493 1.00 82.94 939 TYR A N 1
ATOM 6783 C CA . TYR A 1 939 ? -3.346 -16.863 17.388 1.00 82.94 939 TYR A CA 1
ATOM 6784 C C . TYR A 1 939 ? -3.216 -18.369 17.109 1.00 82.94 939 TYR A C 1
ATOM 6786 O O . TYR A 1 939 ? -2.529 -18.742 16.160 1.00 82.94 939 TYR A O 1
ATOM 6794 N N . ILE A 1 940 ? -3.967 -19.211 17.828 1.00 76.94 940 ILE A N 1
ATOM 6795 C CA . ILE A 1 940 ? -4.107 -20.657 17.575 1.00 76.94 940 ILE A CA 1
ATOM 6796 C C . ILE A 1 940 ? -4.509 -20.908 16.114 1.00 76.94 940 ILE A C 1
ATOM 6798 O O . ILE A 1 940 ? -3.791 -21.597 15.385 1.00 76.94 940 ILE A O 1
ATOM 6802 N N . ALA A 1 941 ? -5.582 -20.264 15.643 1.00 74.00 941 ALA A N 1
ATOM 6803 C CA . ALA A 1 941 ? -6.043 -20.372 14.258 1.00 74.00 941 ALA A CA 1
ATOM 6804 C C . ALA A 1 941 ? -5.022 -19.856 13.222 1.00 74.00 941 ALA A C 1
ATOM 6806 O O . ALA A 1 941 ? -5.004 -20.347 12.097 1.00 74.00 941 ALA A O 1
ATOM 6807 N N . SER A 1 942 ? -4.153 -18.903 13.581 1.00 77.25 942 SER A N 1
ATOM 6808 C CA . SER A 1 942 ? -3.074 -18.420 12.703 1.00 77.25 942 SER A CA 1
ATOM 6809 C C . SER A 1 942 ? -1.842 -19.336 12.667 1.00 77.25 942 SER A C 1
ATOM 6811 O O . SER A 1 942 ? -1.125 -19.356 11.664 1.00 77.25 942 SER A O 1
ATOM 6813 N N . THR A 1 943 ? -1.597 -20.104 13.735 1.00 76.06 943 THR A N 1
ATOM 6814 C CA . THR A 1 943 ? -0.478 -21.052 13.821 1.00 76.06 943 THR A CA 1
ATOM 6815 C C . THR A 1 943 ? -0.816 -22.374 13.133 1.00 76.06 943 THR A C 1
ATOM 6817 O O . THR A 1 943 ? 0.017 -22.871 12.378 1.00 76.06 943 THR A O 1
ATOM 6820 N N . ILE A 1 944 ? -2.035 -22.911 13.304 1.00 75.19 944 ILE A N 1
ATOM 6821 C CA . ILE A 1 944 ? -2.441 -24.222 12.751 1.00 75.19 944 ILE A CA 1
ATOM 6822 C C . ILE A 1 944 ? -2.079 -24.389 11.258 1.00 75.19 944 ILE A C 1
ATOM 6824 O O . ILE A 1 944 ? -1.378 -25.353 10.948 1.00 75.19 944 ILE A O 1
ATOM 6828 N N . PRO A 1 945 ? -2.435 -23.476 10.325 1.00 67.38 945 PRO A N 1
ATOM 6829 C CA . PRO A 1 945 ? -2.097 -23.637 8.908 1.00 67.38 945 PRO A CA 1
ATOM 6830 C C . PRO A 1 945 ? -0.590 -23.641 8.631 1.00 67.38 945 PRO A C 1
ATOM 6832 O O . PRO A 1 945 ? -0.139 -24.345 7.735 1.00 67.38 945 PRO A O 1
ATOM 6835 N N . ARG A 1 946 ? 0.200 -22.884 9.406 1.00 69.50 946 ARG A N 1
ATOM 6836 C CA . ARG A 1 946 ? 1.658 -22.792 9.230 1.00 69.50 946 ARG A CA 1
ATOM 6837 C C . ARG A 1 946 ? 2.330 -24.116 9.574 1.00 69.50 946 ARG A C 1
ATOM 6839 O O . ARG A 1 946 ? 3.133 -24.614 8.791 1.00 69.50 946 ARG A O 1
ATOM 6846 N N . VAL A 1 947 ? 1.951 -24.710 10.706 1.00 68.50 947 VAL A N 1
ATOM 6847 C CA . VAL A 1 947 ? 2.496 -26.009 11.123 1.00 68.50 947 VAL A CA 1
ATOM 6848 C C . VAL A 1 947 ? 1.939 -27.143 10.250 1.00 68.50 947 VAL A C 1
ATOM 6850 O O . VAL A 1 947 ? 2.661 -28.084 9.952 1.00 68.50 947 VAL A O 1
ATOM 6853 N N . CYS A 1 948 ? 0.706 -27.026 9.736 1.00 61.25 948 CYS A N 1
ATOM 6854 C CA . CYS A 1 948 ? 0.131 -28.026 8.825 1.00 61.25 948 CYS A CA 1
ATOM 6855 C C . CYS A 1 948 ? 0.734 -28.047 7.406 1.00 61.25 948 CYS A C 1
ATOM 6857 O O . CYS A 1 948 ? 0.528 -29.020 6.682 1.00 61.25 948 CYS A O 1
ATOM 6859 N N . VAL A 1 949 ? 1.450 -26.994 6.993 1.00 53.72 949 VAL A N 1
ATOM 6860 C CA . VAL A 1 949 ? 2.084 -26.882 5.662 1.00 53.72 949 VAL A CA 1
ATOM 6861 C C . VAL A 1 949 ? 3.614 -27.046 5.722 1.00 53.72 949 VAL A C 1
ATOM 6863 O O . VAL A 1 949 ? 4.245 -27.278 4.688 1.00 53.72 949 VAL A O 1
ATOM 6866 N N . SER A 1 950 ? 4.232 -26.988 6.909 1.00 68.88 950 SER A N 1
ATOM 6867 C CA . SER A 1 950 ? 5.665 -27.286 7.066 1.00 68.88 950 SER A CA 1
ATOM 6868 C C . SER A 1 950 ? 5.976 -28.753 6.744 1.00 68.88 950 SER A C 1
ATOM 6870 O O . SER A 1 950 ? 5.232 -29.669 7.092 1.00 68.88 950 SER A O 1
ATOM 6872 N N . ARG A 1 951 ? 7.128 -28.982 6.102 1.00 61.56 951 ARG A N 1
ATOM 6873 C CA . ARG A 1 951 ? 7.631 -30.324 5.763 1.00 61.56 951 ARG A CA 1
ATOM 6874 C C . ARG A 1 951 ? 8.206 -31.079 6.969 1.00 61.56 951 ARG A C 1
ATOM 6876 O O . ARG A 1 951 ? 8.399 -32.286 6.874 1.00 61.56 951 ARG A O 1
ATOM 6883 N N . GLU A 1 952 ? 8.449 -30.397 8.089 1.00 65.50 952 GLU A N 1
ATOM 6884 C CA . GLU A 1 952 ? 8.938 -30.991 9.346 1.00 65.50 952 GLU A CA 1
ATOM 6885 C C . GLU A 1 952 ? 7.830 -31.733 10.118 1.00 65.50 952 GLU A C 1
ATOM 6887 O O . GLU A 1 952 ? 8.122 -32.631 10.919 1.00 65.50 952 GLU A O 1
ATOM 6892 N N . PHE A 1 953 ? 6.562 -31.374 9.858 1.00 71.50 953 PHE A N 1
ATOM 6893 C CA . PHE A 1 953 ? 5.377 -31.778 10.619 1.00 71.50 953 PHE A CA 1
ATOM 6894 C C . PHE A 1 953 ? 4.368 -32.556 9.744 1.00 71.50 953 PHE A C 1
ATOM 6896 O O . PHE A 1 953 ? 3.601 -31.970 8.981 1.00 71.50 953 PHE A O 1
ATOM 6903 N N . THR A 1 954 ? 4.294 -33.889 9.872 1.00 62.59 954 THR A N 1
ATOM 6904 C CA . THR A 1 954 ? 3.439 -34.791 9.051 1.00 62.59 954 THR A CA 1
ATOM 6905 C C . THR A 1 954 ? 1.934 -34.746 9.374 1.00 62.59 954 THR A C 1
ATOM 6907 O O . THR A 1 954 ? 1.207 -35.706 9.130 1.00 62.59 954 THR A O 1
ATOM 6910 N N . THR A 1 955 ? 1.437 -33.600 9.845 1.00 57.91 955 THR A N 1
ATOM 6911 C CA . THR A 1 955 ? 0.084 -33.315 10.381 1.00 57.91 955 THR A CA 1
ATOM 6912 C C . THR A 1 955 ? -1.126 -33.903 9.634 1.00 57.91 955 THR A C 1
ATOM 6914 O O . THR A 1 955 ? -2.190 -34.083 10.230 1.00 57.91 955 THR A O 1
ATOM 6917 N N . MET A 1 956 ? -1.006 -34.176 8.331 1.00 57.47 956 MET A N 1
ATOM 6918 C CA . MET A 1 956 ? -2.090 -34.668 7.473 1.00 57.47 956 MET A CA 1
ATOM 6919 C C . MET A 1 956 ? -1.900 -36.107 6.961 1.00 57.47 956 MET A C 1
ATOM 6921 O O . MET A 1 956 ? -2.779 -36.601 6.248 1.00 57.47 956 MET A O 1
ATOM 6925 N N . ALA A 1 957 ? -0.809 -36.794 7.316 1.00 60.38 957 ALA A N 1
ATOM 6926 C CA . ALA A 1 957 ? -0.477 -38.132 6.822 1.00 60.38 957 ALA A CA 1
ATOM 6927 C C . ALA A 1 957 ? -0.612 -39.208 7.917 1.00 60.38 957 ALA A C 1
ATOM 6929 O O . ALA A 1 957 ? 0.228 -39.320 8.799 1.00 60.38 957 ALA A O 1
ATOM 6930 N N . THR A 1 958 ? -1.653 -40.042 7.818 1.00 63.12 958 THR A N 1
ATOM 6931 C CA . THR A 1 958 ? -1.861 -41.210 8.699 1.00 63.12 958 THR A CA 1
ATOM 6932 C C . THR A 1 958 ? -0.734 -42.233 8.562 1.00 63.12 958 THR A C 1
ATOM 6934 O O . THR A 1 958 ? -0.373 -42.558 7.426 1.00 63.12 958 THR A O 1
ATOM 6937 N N . GLY A 1 959 ? -0.258 -42.803 9.671 1.00 68.81 959 GLY A N 1
ATOM 6938 C CA . GLY A 1 959 ? 0.742 -43.876 9.670 1.00 68.81 959 GLY A CA 1
ATOM 6939 C C . GLY A 1 959 ? 2.159 -43.441 9.272 1.00 68.81 959 GLY A C 1
ATOM 6940 O O . GLY A 1 959 ? 2.878 -44.216 8.638 1.00 68.81 959 GLY A O 1
ATOM 6941 N N . ARG A 1 960 ? 2.554 -42.193 9.571 1.00 79.50 960 ARG A N 1
ATOM 6942 C CA . ARG A 1 960 ? 3.901 -41.663 9.295 1.00 79.50 960 ARG A CA 1
ATOM 6943 C C . ARG A 1 960 ? 4.435 -40.810 10.443 1.00 79.50 960 ARG A C 1
ATOM 6945 O O . ARG A 1 960 ? 3.933 -39.713 10.678 1.00 79.50 960 ARG A O 1
ATOM 6952 N N . THR A 1 961 ? 5.532 -41.262 11.047 1.00 82.62 961 THR A N 1
ATOM 6953 C CA . THR A 1 961 ? 6.340 -40.465 11.979 1.00 82.62 961 THR A CA 1
ATOM 6954 C C . THR A 1 961 ? 6.822 -39.179 11.314 1.00 82.62 961 THR A C 1
ATOM 6956 O O . THR A 1 961 ? 7.198 -39.165 10.137 1.00 82.62 961 THR A O 1
ATOM 6959 N N . SER A 1 962 ? 6.809 -38.095 12.081 1.00 84.31 962 SER A N 1
ATOM 6960 C CA . SER A 1 962 ? 7.192 -36.767 11.610 1.00 84.31 962 SER A CA 1
ATOM 6961 C C . SER A 1 962 ? 8.714 -36.587 11.579 1.00 84.31 962 SER A C 1
ATOM 6963 O O . SER A 1 962 ? 9.358 -36.978 12.551 1.00 84.31 962 SER A O 1
ATOM 6965 N N . PRO A 1 963 ? 9.311 -35.949 10.549 1.00 83.06 963 PRO A N 1
ATOM 6966 C CA . PRO A 1 963 ? 10.758 -35.713 10.477 1.00 83.06 963 PRO A CA 1
ATOM 6967 C C . PRO A 1 963 ? 11.363 -35.059 11.726 1.00 83.06 963 PRO A C 1
ATOM 6969 O O . PRO A 1 963 ? 12.441 -35.462 12.157 1.00 83.06 963 PRO A O 1
ATOM 6972 N N . ILE A 1 964 ? 10.640 -34.128 12.364 1.00 87.44 964 ILE A N 1
ATOM 6973 C CA . ILE A 1 964 ? 11.070 -33.482 13.615 1.00 87.44 964 ILE A CA 1
ATOM 6974 C C . ILE A 1 964 ? 11.340 -34.471 14.767 1.00 87.44 964 ILE A C 1
ATOM 6976 O O . ILE A 1 964 ? 12.114 -34.162 15.667 1.00 87.44 964 ILE A O 1
ATOM 6980 N N . ALA A 1 965 ? 10.768 -35.682 14.739 1.00 88.25 965 ALA A N 1
ATOM 6981 C CA . ALA A 1 965 ? 11.054 -36.708 15.739 1.00 88.25 965 ALA A CA 1
ATOM 6982 C C . ALA A 1 965 ? 12.517 -37.186 15.685 1.00 88.25 965 ALA A C 1
ATOM 6984 O O . ALA A 1 965 ? 13.065 -37.532 16.724 1.00 88.25 965 ALA A O 1
ATOM 6985 N N . GLY A 1 966 ? 13.172 -37.166 14.516 1.00 90.00 966 GLY A N 1
ATOM 6986 C CA . GLY A 1 966 ? 14.603 -37.478 14.404 1.00 90.00 966 GLY A CA 1
ATOM 6987 C C . GLY A 1 966 ? 15.464 -36.463 15.161 1.00 90.00 966 GLY A C 1
ATOM 6988 O O . GLY A 1 966 ? 16.248 -36.843 16.029 1.00 90.00 966 GLY A O 1
ATOM 6989 N N . TRP A 1 967 ? 15.211 -35.176 14.911 1.00 94.06 967 TRP A N 1
ATOM 6990 C CA . TRP A 1 967 ? 15.839 -34.048 15.607 1.00 94.06 967 TRP A CA 1
ATOM 6991 C C . TRP A 1 967 ? 15.584 -34.092 17.122 1.00 94.06 967 TRP A C 1
ATOM 6993 O O . TRP A 1 967 ? 16.504 -33.944 17.920 1.00 94.06 967 TRP A O 1
ATOM 7003 N N . LEU A 1 968 ? 14.345 -34.382 17.539 1.00 95.12 968 LEU A N 1
ATOM 7004 C CA . LEU A 1 968 ? 13.984 -34.504 18.956 1.00 95.12 968 LEU A CA 1
ATOM 7005 C C . LEU A 1 968 ? 14.659 -35.702 19.649 1.00 95.12 968 LEU A C 1
ATOM 7007 O O . LEU A 1 968 ? 15.053 -35.578 20.807 1.00 95.12 968 LEU A O 1
ATOM 7011 N N . ARG A 1 969 ? 14.847 -36.838 18.958 1.00 95.50 969 ARG A N 1
ATOM 7012 C CA . ARG A 1 969 ? 15.674 -37.955 19.458 1.00 95.50 969 ARG A CA 1
ATOM 7013 C C . ARG A 1 969 ? 17.141 -37.532 19.613 1.00 95.50 969 ARG A C 1
ATOM 7015 O O . ARG A 1 969 ? 17.770 -37.906 20.592 1.00 95.50 969 ARG A O 1
ATOM 7022 N N . SER A 1 970 ? 17.677 -36.720 18.698 1.00 96.25 970 SER A N 1
ATOM 7023 C CA . SER A 1 970 ? 19.032 -36.148 18.814 1.00 96.25 970 SER A CA 1
ATOM 7024 C C . SER A 1 970 ? 19.181 -35.244 20.041 1.00 96.25 970 SER A C 1
ATOM 7026 O O . SER A 1 970 ? 20.106 -35.442 20.825 1.00 96.25 970 SER A O 1
ATOM 7028 N N . LEU A 1 971 ? 18.215 -34.350 20.279 1.00 96.19 971 LEU A N 1
ATOM 7029 C CA . LEU A 1 971 ? 18.173 -33.512 21.480 1.00 96.19 971 LEU A CA 1
ATOM 7030 C C . LEU A 1 971 ? 18.098 -34.352 22.768 1.00 96.19 971 LEU A C 1
ATOM 7032 O O . LEU A 1 971 ? 18.758 -34.030 23.753 1.00 96.19 971 LEU A O 1
ATOM 7036 N N . ALA A 1 972 ? 17.318 -35.439 22.765 1.00 96.12 972 ALA A N 1
ATOM 7037 C CA . ALA A 1 972 ? 17.228 -36.359 23.898 1.00 96.12 972 ALA A CA 1
ATOM 7038 C C . ALA A 1 972 ? 18.548 -37.104 24.163 1.00 96.12 972 ALA A C 1
ATOM 7040 O O . ALA A 1 972 ? 18.958 -37.210 25.319 1.00 96.12 972 ALA A O 1
ATOM 7041 N N . ARG A 1 973 ? 19.248 -37.558 23.112 1.00 96.50 973 ARG A N 1
ATOM 7042 C CA . ARG A 1 973 ? 20.577 -38.180 23.230 1.00 96.50 973 ARG A CA 1
ATOM 7043 C C . ARG A 1 973 ? 21.618 -37.215 23.788 1.00 96.50 973 ARG A C 1
ATOM 7045 O O . ARG A 1 973 ? 22.338 -37.606 24.697 1.00 96.50 973 ARG A O 1
ATOM 7052 N N . GLU A 1 974 ? 21.682 -35.981 23.287 1.00 95.69 974 GLU A N 1
ATOM 7053 C CA . GLU A 1 974 ? 22.605 -34.948 23.789 1.00 95.69 974 GLU A CA 1
ATOM 7054 C C . GLU A 1 974 ? 22.343 -34.663 25.278 1.00 95.69 974 GLU A C 1
ATOM 7056 O O . GLU A 1 974 ? 23.253 -34.747 26.102 1.00 95.69 974 GLU A O 1
ATOM 7061 N N . LEU A 1 975 ? 21.076 -34.444 25.647 1.00 95.25 975 LEU A N 1
ATOM 7062 C CA . LEU A 1 975 ? 20.671 -34.169 27.027 1.00 95.25 975 LEU A CA 1
ATOM 7063 C C . LEU A 1 975 ? 20.942 -35.351 27.979 1.00 95.25 975 LEU A C 1
ATOM 7065 O O . LEU A 1 975 ? 21.317 -35.138 29.131 1.00 95.25 975 LEU A O 1
ATOM 7069 N N . HIS A 1 976 ? 20.783 -36.593 27.510 1.00 95.31 976 HIS A N 1
ATOM 7070 C CA . HIS A 1 976 ? 21.112 -37.798 28.277 1.00 95.31 976 HIS A CA 1
ATOM 7071 C C . HIS A 1 976 ? 22.627 -38.017 28.408 1.00 95.31 976 HIS A C 1
ATOM 7073 O O . HIS A 1 976 ? 23.093 -38.387 29.481 1.00 95.31 976 HIS A O 1
ATOM 7079 N N . GLN A 1 977 ? 23.409 -37.751 27.357 1.00 94.81 977 GLN A N 1
ATOM 7080 C CA . GLN A 1 977 ? 24.876 -37.824 27.403 1.00 94.81 977 GLN A CA 1
ATOM 7081 C C . GLN A 1 977 ? 25.474 -36.787 28.363 1.00 94.81 977 GLN A C 1
ATOM 7083 O O . GLN A 1 977 ? 26.484 -37.067 29.004 1.00 94.81 977 GLN A O 1
ATOM 7088 N N . GLU A 1 978 ? 24.849 -35.614 28.489 1.00 94.00 978 GLU A N 1
ATOM 7089 C CA . GLU A 1 978 ? 25.288 -34.565 29.412 1.00 94.00 978 GLU A CA 1
ATOM 7090 C C . GLU A 1 978 ? 24.878 -34.831 30.873 1.00 94.00 978 GLU A C 1
ATOM 7092 O O . GLU A 1 978 ? 25.669 -34.596 31.785 1.00 94.00 978 GLU A O 1
ATOM 7097 N N . LEU A 1 979 ? 23.646 -35.302 31.113 1.00 94.12 979 LEU A N 1
ATOM 7098 C CA . LEU A 1 979 ? 23.069 -35.412 32.465 1.00 94.12 979 LEU A CA 1
ATOM 7099 C C . LEU A 1 979 ? 23.082 -36.832 33.057 1.00 94.12 979 LEU A C 1
ATOM 7101 O O . LEU A 1 979 ? 22.856 -36.992 34.257 1.00 94.12 979 LEU A O 1
ATOM 7105 N N . GLY A 1 980 ? 23.329 -37.861 32.246 1.00 88.44 980 GLY A N 1
ATOM 7106 C CA . GLY A 1 980 ? 23.316 -39.262 32.665 1.00 88.44 980 GLY A CA 1
ATOM 7107 C C . GLY A 1 980 ? 21.928 -39.754 33.096 1.00 88.44 980 GLY A C 1
ATOM 7108 O O . GLY A 1 980 ? 20.930 -39.526 32.407 1.00 88.44 980 GLY A O 1
ATOM 7109 N N . GLY A 1 981 ? 21.883 -40.457 34.233 1.00 88.25 981 GLY A N 1
ATOM 7110 C CA . GLY A 1 981 ? 20.671 -41.065 34.795 1.00 88.25 981 GLY A CA 1
ATOM 7111 C C . GLY A 1 981 ? 20.155 -42.287 34.013 1.00 88.25 981 GLY A C 1
ATOM 7112 O O . GLY A 1 981 ? 20.842 -42.783 33.121 1.00 88.25 981 GLY A O 1
ATOM 7113 N N . PRO A 1 982 ? 18.937 -42.776 34.320 1.00 90.19 982 PRO A N 1
ATOM 7114 C CA . PRO A 1 982 ? 18.277 -43.856 33.571 1.00 90.19 982 PRO A CA 1
ATOM 7115 C C . PRO A 1 982 ? 17.861 -43.469 32.138 1.00 90.19 982 PRO A C 1
ATOM 7117 O O . PRO A 1 982 ? 17.484 -44.330 31.346 1.00 90.19 982 PRO A O 1
ATOM 7120 N N . GLY A 1 983 ? 17.884 -42.172 31.819 1.00 93.88 983 GLY A N 1
ATOM 7121 C CA . GLY A 1 983 ? 17.423 -41.583 30.564 1.00 93.88 983 GLY A CA 1
ATOM 7122 C C . GLY A 1 983 ? 16.885 -40.169 30.789 1.00 93.88 983 GLY A C 1
ATOM 7123 O O . GLY A 1 983 ? 17.090 -39.571 31.846 1.00 93.88 983 GLY A O 1
ATOM 7124 N N . VAL A 1 984 ? 16.157 -39.645 29.804 1.00 96.75 984 VAL A N 1
ATOM 7125 C CA . VAL A 1 984 ? 15.426 -38.372 29.880 1.00 96.75 984 VAL A CA 1
ATOM 7126 C C . VAL A 1 984 ? 13.915 -38.570 29.785 1.00 96.75 984 VAL A C 1
ATOM 7128 O O . VAL A 1 984 ? 13.414 -39.519 29.171 1.00 96.75 984 VAL A O 1
ATOM 7131 N N . GLY A 1 985 ? 13.173 -37.642 30.385 1.00 96.75 985 GLY A N 1
ATOM 7132 C CA . GLY A 1 985 ? 11.737 -37.501 30.181 1.00 96.75 985 GLY A CA 1
ATOM 7133 C C . GLY A 1 985 ? 11.425 -36.788 28.870 1.00 96.75 985 GLY A C 1
ATOM 7134 O O . GLY A 1 985 ? 12.175 -35.918 28.426 1.00 96.75 985 GLY A O 1
ATOM 7135 N N . ALA A 1 986 ? 10.294 -37.125 28.258 1.00 96.69 986 ALA A N 1
ATOM 7136 C CA . ALA A 1 986 ? 9.787 -36.443 27.074 1.00 96.69 986 ALA A CA 1
ATOM 7137 C C . ALA A 1 986 ? 8.281 -36.228 27.217 1.00 96.69 986 ALA A C 1
ATOM 7139 O O . ALA A 1 986 ? 7.529 -37.190 27.333 1.00 96.69 986 ALA A O 1
ATOM 7140 N N . LEU A 1 987 ? 7.832 -34.975 27.193 1.00 96.06 987 LEU A N 1
ATOM 7141 C CA . LEU A 1 987 ? 6.420 -34.617 27.305 1.00 96.06 987 LEU A CA 1
ATOM 7142 C C . LEU A 1 987 ? 6.012 -33.746 26.128 1.00 96.06 987 LEU A C 1
ATOM 7144 O O . LEU A 1 987 ? 6.620 -32.708 25.885 1.00 96.06 987 LEU A O 1
ATOM 7148 N N . GLY A 1 988 ? 4.956 -34.150 25.429 1.00 90.56 988 GLY A N 1
ATOM 7149 C CA . GLY A 1 988 ? 4.298 -33.319 24.424 1.00 90.56 988 GLY A CA 1
ATOM 7150 C C . GLY A 1 988 ? 2.823 -33.119 24.753 1.00 90.56 988 GLY A C 1
ATOM 7151 O O . GLY A 1 988 ? 2.211 -33.922 25.465 1.00 90.56 988 GLY A O 1
ATOM 7152 N N . MET A 1 989 ? 2.264 -32.022 24.250 1.00 88.38 989 MET A N 1
ATOM 7153 C CA . MET A 1 989 ? 0.956 -31.505 24.654 1.00 88.38 989 MET A CA 1
ATOM 7154 C C . MET A 1 989 ? 0.106 -31.154 23.439 1.00 88.38 989 MET A C 1
ATOM 7156 O O . MET A 1 989 ? 0.568 -30.397 22.584 1.00 88.38 989 MET A O 1
ATOM 7160 N N . CYS A 1 990 ? -1.153 -31.608 23.434 1.00 83.81 990 CYS A N 1
ATOM 7161 C CA . CYS A 1 990 ? -2.251 -31.200 22.545 1.00 83.81 990 CYS A CA 1
ATOM 7162 C C . CYS A 1 990 ? -2.024 -31.467 21.041 1.00 83.81 990 CYS A C 1
ATOM 7164 O O . CYS A 1 990 ? -2.820 -32.155 20.406 1.00 83.81 990 CYS A O 1
ATOM 7166 N N . PHE A 1 991 ? -0.959 -30.926 20.457 1.00 79.12 991 PHE A N 1
ATOM 7167 C CA . PHE A 1 991 ? -0.540 -31.083 19.065 1.00 79.12 991 PHE A CA 1
ATOM 7168 C C . PHE A 1 991 ? 0.807 -31.823 18.925 1.00 79.12 991 PHE A C 1
ATOM 7170 O O . PHE A 1 991 ? 1.125 -32.316 17.845 1.00 79.12 991 PHE A O 1
ATOM 7177 N N . THR A 1 992 ? 1.638 -31.853 19.974 1.00 78.81 992 THR A N 1
ATOM 7178 C CA . THR A 1 992 ? 3.037 -32.329 19.923 1.00 78.81 992 THR A CA 1
ATOM 7179 C C . THR A 1 992 ? 3.296 -33.631 20.680 1.00 78.81 992 THR A C 1
ATOM 7181 O O . THR A 1 992 ? 4.412 -34.143 20.688 1.00 78.81 992 THR A O 1
ATOM 7184 N N . GLU A 1 993 ? 2.279 -34.212 21.301 1.00 75.94 993 GLU A N 1
ATOM 7185 C CA . GLU A 1 993 ? 2.368 -35.411 22.138 1.00 75.94 993 GLU A CA 1
ATOM 7186 C C . GLU A 1 993 ? 2.740 -36.690 21.370 1.00 75.94 993 GLU A C 1
ATOM 7188 O O . GLU A 1 993 ? 3.491 -37.517 21.888 1.00 75.94 993 GLU A O 1
ATOM 7193 N N . GLY A 1 994 ? 2.325 -36.819 20.103 1.00 76.38 994 GLY A N 1
ATOM 7194 C CA . GLY A 1 994 ? 2.803 -37.878 19.215 1.00 76.38 994 GLY A CA 1
ATOM 7195 C C . GLY A 1 994 ? 4.324 -37.849 19.017 1.00 76.38 994 GLY A C 1
ATOM 7196 O O . GLY A 1 994 ? 4.913 -38.874 18.681 1.00 76.38 994 GLY A O 1
ATOM 7197 N N . PHE A 1 995 ? 4.991 -36.715 19.273 1.00 86.19 995 PHE A N 1
ATOM 7198 C CA . PHE A 1 995 ? 6.451 -36.638 19.238 1.00 86.19 995 PHE A CA 1
ATOM 7199 C C . PHE A 1 995 ? 7.099 -37.218 20.497 1.00 86.19 995 PHE A C 1
ATOM 7201 O O . PHE A 1 995 ? 8.126 -37.866 20.360 1.00 86.19 995 PHE A O 1
ATOM 7208 N N . ALA A 1 996 ? 6.497 -37.093 21.686 1.00 88.88 996 ALA A N 1
ATOM 7209 C CA . ALA A 1 996 ? 7.002 -37.765 22.890 1.00 88.88 996 ALA A CA 1
ATOM 7210 C C . ALA A 1 996 ? 6.941 -39.298 22.748 1.00 88.88 996 ALA A C 1
ATOM 7212 O O . ALA A 1 996 ? 7.901 -39.995 23.076 1.00 88.88 996 ALA A O 1
ATOM 7213 N N . LEU A 1 997 ? 5.861 -39.821 22.153 1.00 89.06 997 LEU A N 1
ATOM 7214 C CA . LEU A 1 997 ? 5.765 -41.244 21.812 1.00 89.06 997 LEU A CA 1
ATOM 7215 C C . LEU A 1 997 ? 6.749 -41.639 20.695 1.00 89.06 997 LEU A C 1
ATOM 7217 O O . LEU A 1 997 ? 7.373 -42.692 20.767 1.00 89.06 997 LEU A O 1
ATOM 7221 N N . ALA A 1 998 ? 6.955 -40.787 19.684 1.00 89.81 998 ALA A N 1
ATOM 7222 C CA . ALA A 1 998 ? 7.970 -41.031 18.657 1.00 89.81 998 ALA A CA 1
ATOM 7223 C C . ALA A 1 998 ? 9.407 -40.960 19.206 1.00 89.81 998 ALA A C 1
ATOM 7225 O O . ALA A 1 998 ? 10.294 -41.623 18.675 1.00 89.81 998 ALA A O 1
ATOM 7226 N N . MET A 1 999 ? 9.664 -40.174 20.250 1.00 93.50 999 MET A N 1
ATOM 7227 C CA . MET A 1 999 ? 10.972 -40.056 20.896 1.00 93.50 999 MET A CA 1
ATOM 7228 C C . MET A 1 999 ? 11.367 -41.333 21.652 1.00 93.50 999 MET A C 1
ATOM 7230 O O . MET A 1 999 ? 12.534 -41.701 21.601 1.00 93.50 999 MET A O 1
ATOM 7234 N N . MET A 1 1000 ? 10.405 -42.054 22.244 1.00 93.06 1000 MET A N 1
ATOM 7235 C CA . MET A 1 1000 ? 10.593 -43.321 22.985 1.00 93.06 1000 MET A CA 1
ATOM 7236 C C . MET A 1 1000 ? 11.319 -44.439 22.205 1.00 93.06 1000 MET A C 1
ATOM 7238 O O . MET A 1 1000 ? 11.882 -45.351 22.812 1.00 93.06 1000 MET A O 1
ATOM 7242 N N . VAL A 1 1001 ? 11.309 -44.369 20.868 1.00 92.38 1001 VAL A N 1
ATOM 7243 C CA . VAL A 1 1001 ? 12.067 -45.262 19.969 1.00 92.38 1001 VAL A CA 1
ATOM 7244 C C . VAL A 1 1001 ? 13.581 -45.155 20.198 1.00 92.38 1001 VAL A C 1
ATOM 7246 O O . VAL A 1 1001 ? 14.304 -46.117 19.961 1.00 92.38 1001 VAL A O 1
ATOM 7249 N N . ASP A 1 1002 ? 14.070 -44.002 20.659 1.00 92.81 1002 ASP A N 1
ATOM 7250 C CA . ASP A 1 1002 ? 15.456 -43.844 21.086 1.00 92.81 1002 ASP A CA 1
ATOM 7251 C C . ASP A 1 1002 ? 15.630 -44.325 22.533 1.00 92.81 1002 ASP A C 1
ATOM 7253 O O . ASP A 1 1002 ? 14.835 -43.995 23.418 1.00 92.81 1002 ASP A O 1
ATOM 7257 N N . ALA A 1 1003 ? 16.689 -45.099 22.781 1.00 90.81 1003 ALA A N 1
ATOM 7258 C CA . ALA A 1 1003 ? 16.954 -45.695 24.087 1.00 90.81 1003 ALA A CA 1
ATOM 7259 C C . ALA A 1 1003 ? 17.089 -44.651 25.211 1.00 90.81 1003 ALA A C 1
ATOM 7261 O O . ALA A 1 1003 ? 16.705 -44.944 26.344 1.00 90.81 1003 ALA A O 1
ATOM 7262 N N . SER A 1 1004 ? 17.556 -43.438 24.881 1.00 94.25 1004 SER A N 1
ATOM 7263 C CA . SER A 1 1004 ? 17.733 -42.323 25.820 1.00 94.25 1004 SER A CA 1
ATOM 7264 C C . SER A 1 1004 ? 16.439 -41.833 26.478 1.00 94.25 1004 SER A C 1
ATOM 7266 O O . SER A 1 1004 ? 16.503 -41.195 27.523 1.00 94.25 1004 SER A O 1
ATOM 7268 N N . VAL A 1 1005 ? 15.259 -42.115 25.914 1.00 96.31 1005 VAL A N 1
ATOM 7269 C CA . VAL A 1 1005 ? 13.978 -41.575 26.400 1.00 96.31 1005 VAL A CA 1
ATOM 7270 C C . VAL A 1 1005 ? 13.276 -42.605 27.282 1.00 96.31 1005 VAL A C 1
ATOM 7272 O O . VAL A 1 1005 ? 12.651 -43.539 26.777 1.00 96.31 1005 VAL A O 1
ATOM 7275 N N . ALA A 1 1006 ? 13.397 -42.433 28.600 1.00 95.19 1006 ALA A N 1
ATOM 7276 C CA . ALA A 1 1006 ? 12.933 -43.383 29.615 1.00 95.19 1006 ALA A CA 1
ATOM 7277 C C . ALA A 1 1006 ? 11.533 -43.070 30.177 1.00 95.19 1006 ALA A C 1
ATOM 7279 O O . ALA A 1 1006 ? 10.842 -43.987 30.618 1.00 95.19 1006 ALA A O 1
ATOM 7280 N N . ALA A 1 1007 ? 11.098 -41.802 30.137 1.00 96.00 1007 ALA A N 1
ATOM 7281 C CA . ALA A 1 1007 ? 9.804 -41.368 30.681 1.00 96.00 1007 ALA A CA 1
ATOM 7282 C C . ALA A 1 1007 ? 8.970 -40.560 29.657 1.00 96.00 1007 ALA A C 1
ATOM 7284 O O . ALA A 1 1007 ? 8.935 -39.326 29.710 1.00 96.00 1007 ALA A O 1
ATOM 7285 N N . PRO A 1 1008 ? 8.312 -41.226 28.690 1.00 96.69 1008 PRO A N 1
ATOM 7286 C CA . PRO A 1 1008 ? 7.430 -40.586 27.714 1.00 96.69 1008 PRO A CA 1
ATOM 7287 C C . PRO A 1 1008 ? 6.033 -40.272 28.287 1.00 96.69 1008 PRO A C 1
ATOM 7289 O O . PRO A 1 1008 ? 5.357 -41.132 28.858 1.00 96.69 1008 PRO A O 1
ATOM 7292 N N . VAL A 1 1009 ? 5.570 -39.037 28.073 1.00 96.38 1009 VAL A N 1
ATOM 7293 C CA . VAL A 1 1009 ? 4.280 -38.511 28.547 1.00 96.38 1009 VAL A CA 1
ATOM 7294 C C . VAL A 1 1009 ? 3.467 -37.919 27.391 1.00 96.38 1009 VAL A C 1
ATOM 7296 O O . VAL A 1 1009 ? 3.947 -37.086 26.619 1.00 96.38 1009 VAL A O 1
ATOM 7299 N N . VAL A 1 1010 ? 2.201 -38.330 27.301 1.00 93.00 1010 VAL A N 1
ATOM 7300 C CA . VAL A 1 1010 ? 1.282 -38.044 26.193 1.00 93.00 1010 VAL A CA 1
ATOM 7301 C C . VAL A 1 1010 ? 0.039 -37.310 26.716 1.00 93.00 1010 VAL A C 1
ATOM 7303 O O . VAL A 1 1010 ? -0.911 -37.932 27.201 1.00 93.00 1010 VAL A O 1
ATOM 7306 N N . ALA A 1 1011 ? 0.022 -35.976 26.621 1.00 89.75 1011 ALA A N 1
ATOM 7307 C CA . ALA A 1 1011 ? -1.092 -35.148 27.095 1.00 89.75 1011 ALA A CA 1
ATOM 7308 C C . ALA A 1 1011 ? -2.040 -34.732 25.947 1.00 89.75 1011 ALA A C 1
ATOM 7310 O O . ALA A 1 1011 ? -1.694 -33.897 25.115 1.00 89.75 1011 ALA A O 1
ATOM 7311 N N . GLN A 1 1012 ? -3.258 -35.287 25.946 1.00 81.06 1012 GLN A N 1
ATOM 7312 C CA . GLN A 1 1012 ? -4.393 -34.946 25.060 1.00 81.06 1012 GLN A CA 1
ATOM 7313 C C . GLN A 1 1012 ? -4.128 -34.949 23.539 1.00 81.06 1012 GLN A C 1
ATOM 7315 O O . GLN A 1 1012 ? -4.220 -33.909 22.894 1.00 81.06 1012 GLN A O 1
ATOM 7320 N N . PRO A 1 1013 ? -3.890 -36.121 22.920 1.00 79.38 1013 PRO A N 1
ATOM 7321 C CA . PRO A 1 1013 ? -3.444 -36.199 21.532 1.00 79.38 1013 PRO A CA 1
ATOM 7322 C C . PRO A 1 1013 ? -4.458 -35.770 20.470 1.00 79.38 1013 PRO A C 1
ATOM 7324 O O . PRO A 1 1013 ? -5.342 -36.552 20.122 1.00 79.38 1013 PRO A O 1
ATOM 7327 N N . SER A 1 1014 ? -4.308 -34.581 19.873 1.00 73.88 1014 SER A N 1
ATOM 7328 C CA . SER A 1 1014 ? -5.182 -34.118 18.778 1.00 73.88 1014 SER A CA 1
ATOM 7329 C C . SER A 1 1014 ? -4.749 -34.570 17.377 1.00 73.88 1014 SER A C 1
ATOM 7331 O O . SER A 1 1014 ? -5.611 -34.692 16.496 1.00 73.88 1014 SER A O 1
ATOM 7333 N N . LEU A 1 1015 ? -3.459 -34.855 17.146 1.00 67.88 1015 LEU A N 1
ATOM 7334 C CA . LEU A 1 1015 ? -2.921 -35.110 15.803 1.00 67.88 1015 LEU A CA 1
ATOM 7335 C C . LEU A 1 1015 ? -2.886 -36.591 15.379 1.00 67.88 1015 LEU A C 1
ATOM 7337 O O . LEU A 1 1015 ? -2.597 -37.461 16.195 1.00 67.88 1015 LEU A O 1
ATOM 7341 N N . PRO A 1 1016 ? -3.095 -36.889 14.077 1.00 65.25 1016 PRO A N 1
ATOM 7342 C CA . PRO A 1 1016 ? -3.667 -36.009 13.048 1.00 65.25 1016 PRO A CA 1
ATOM 7343 C C . PRO A 1 1016 ? -5.155 -35.735 13.330 1.00 65.25 1016 PRO A C 1
ATOM 7345 O O . PRO A 1 1016 ? -5.873 -36.665 13.691 1.00 65.25 1016 PRO A O 1
ATOM 7348 N N . PHE A 1 1017 ? -5.647 -34.498 13.145 1.00 71.56 1017 PHE A N 1
ATOM 7349 C CA . PHE A 1 1017 ? -7.016 -34.098 13.545 1.00 71.56 1017 PHE A CA 1
ATOM 7350 C C . PHE A 1 1017 ? -8.073 -35.182 13.261 1.00 71.56 1017 PHE A C 1
ATOM 7352 O O . PHE A 1 1017 ? -8.164 -35.663 12.126 1.00 71.56 1017 PHE A O 1
ATOM 7359 N N . ALA A 1 1018 ? -8.855 -35.552 14.289 1.00 72.88 1018 ALA A N 1
ATOM 7360 C CA . ALA A 1 1018 ? -9.675 -36.774 14.393 1.00 72.88 1018 ALA A CA 1
ATOM 7361 C C . ALA A 1 1018 ? -10.919 -36.849 13.466 1.00 72.88 1018 ALA A C 1
ATOM 7363 O O . ALA A 1 1018 ? -11.980 -37.358 13.828 1.00 72.88 1018 ALA A O 1
ATOM 7364 N N . VAL A 1 1019 ? -10.791 -36.354 12.236 1.00 74.88 1019 VAL A N 1
ATOM 7365 C CA . VAL A 1 1019 ? -11.812 -36.357 11.190 1.00 74.88 1019 VAL A CA 1
ATOM 7366 C C . VAL A 1 1019 ? -11.917 -37.758 10.577 1.00 74.88 1019 VAL A C 1
ATOM 7368 O O . VAL A 1 1019 ? -11.163 -38.130 9.677 1.00 74.88 1019 VAL A O 1
ATOM 7371 N N . GLY A 1 1020 ? -12.872 -38.540 11.081 1.00 78.38 1020 GLY A N 1
ATOM 7372 C CA . GLY A 1 1020 ? -13.184 -39.890 10.602 1.00 78.38 1020 GLY A CA 1
ATOM 7373 C C . GLY A 1 1020 ? -12.386 -41.005 11.291 1.00 78.38 1020 GLY A C 1
ATOM 7374 O O . GLY A 1 1020 ? -11.287 -40.796 11.805 1.00 78.38 1020 GLY A O 1
ATOM 7375 N N . ARG A 1 1021 ? -12.952 -42.224 11.283 1.00 78.38 1021 ARG A N 1
ATOM 7376 C CA . ARG A 1 1021 ? -12.493 -43.368 12.102 1.00 78.38 1021 ARG A CA 1
ATOM 7377 C C . ARG A 1 1021 ? -10.995 -43.672 11.976 1.00 78.38 1021 ARG A C 1
ATOM 7379 O O . ARG A 1 1021 ? -10.351 -43.885 12.994 1.00 78.38 1021 ARG A O 1
ATOM 7386 N N . LYS A 1 1022 ? -10.427 -43.646 10.759 1.00 79.06 1022 LYS A N 1
ATOM 7387 C CA . LYS A 1 1022 ? -8.993 -43.933 10.555 1.00 79.06 1022 LYS A CA 1
ATOM 7388 C C . LYS A 1 1022 ? -8.090 -42.911 11.256 1.00 79.06 1022 LYS A C 1
ATOM 7390 O O . LYS A 1 1022 ? -7.116 -43.315 11.871 1.00 79.06 1022 LYS A O 1
ATOM 7395 N N . ARG A 1 1023 ? -8.414 -41.611 11.200 1.00 80.50 1023 ARG A N 1
ATOM 7396 C CA . ARG A 1 1023 ? -7.616 -40.563 11.866 1.00 80.50 1023 ARG A CA 1
ATOM 7397 C C . ARG A 1 1023 ? -7.800 -40.585 13.378 1.00 80.50 1023 ARG A C 1
ATOM 7399 O O . ARG A 1 1023 ? -6.821 -40.456 14.097 1.00 80.50 1023 ARG A O 1
ATOM 7406 N N . ALA A 1 1024 ? -9.024 -40.817 13.855 1.00 83.06 1024 ALA A N 1
ATOM 7407 C CA . ALA A 1 1024 ? -9.337 -40.884 15.284 1.00 83.06 1024 ALA A CA 1
ATOM 7408 C C . ALA A 1 1024 ? -8.607 -42.013 16.047 1.00 83.06 1024 ALA A C 1
ATOM 7410 O O . ALA A 1 1024 ? -8.530 -41.950 17.270 1.00 83.06 1024 ALA A O 1
ATOM 7411 N N . ALA A 1 1025 ? -8.082 -43.030 15.358 1.00 84.56 1025 ALA A N 1
ATOM 7412 C CA . ALA A 1 1025 ? -7.275 -44.108 15.939 1.00 84.56 1025 ALA A CA 1
ATOM 7413 C C . ALA A 1 1025 ? -5.770 -44.010 15.605 1.00 84.56 1025 ALA A C 1
ATOM 7415 O O . ALA A 1 1025 ? -4.998 -44.859 16.037 1.00 84.56 1025 ALA A O 1
ATOM 7416 N N . ASP A 1 1026 ? -5.343 -43.012 14.827 1.00 84.00 1026 ASP A N 1
ATOM 7417 C CA . ASP A 1 1026 ? -3.960 -42.891 14.355 1.00 84.00 1026 ASP A CA 1
ATOM 7418 C C . ASP A 1 1026 ? -3.053 -42.273 15.432 1.00 84.00 1026 ASP A C 1
ATOM 7420 O O . ASP A 1 1026 ? -3.393 -41.229 15.993 1.00 84.00 1026 ASP A O 1
ATOM 7424 N N . LEU A 1 1027 ? -1.910 -42.912 15.709 1.00 86.19 1027 LEU A N 1
ATOM 7425 C CA . LEU A 1 1027 ? -0.932 -42.492 16.726 1.00 86.19 1027 LEU A CA 1
ATOM 7426 C C . LEU A 1 1027 ? 0.197 -41.596 16.175 1.00 86.19 1027 LEU A C 1
ATOM 7428 O O . LEU A 1 1027 ? 1.142 -41.302 16.900 1.00 86.19 1027 LEU A O 1
ATOM 7432 N N . ASN A 1 1028 ? 0.129 -41.184 14.904 1.00 85.19 1028 ASN A N 1
ATOM 7433 C CA . ASN A 1 1028 ? 1.145 -40.378 14.215 1.00 85.19 1028 ASN A CA 1
ATOM 7434 C C . ASN A 1 1028 ? 2.553 -41.025 14.155 1.00 85.19 1028 ASN A C 1
ATOM 7436 O O . ASN A 1 1028 ? 3.567 -40.331 14.082 1.00 85.19 1028 ASN A O 1
ATOM 7440 N N . LEU A 1 1029 ? 2.608 -42.363 14.158 1.00 86.94 1029 LEU A N 1
ATOM 7441 C CA . LEU A 1 1029 ? 3.825 -43.172 14.013 1.00 86.94 1029 LEU A CA 1
ATOM 7442 C C . LEU A 1 1029 ? 3.833 -43.946 12.689 1.00 86.94 1029 LEU A C 1
ATOM 7444 O O . LEU A 1 1029 ? 2.784 -44.301 12.152 1.00 86.94 1029 LEU A O 1
ATOM 7448 N N . SER A 1 1030 ? 5.027 -44.249 12.181 1.00 89.81 1030 SER A N 1
ATOM 7449 C CA . SER A 1 1030 ? 5.226 -45.261 11.141 1.00 89.81 1030 SER A CA 1
ATOM 7450 C C . SER A 1 1030 ? 5.044 -46.674 11.724 1.00 89.81 1030 SER A C 1
ATOM 7452 O O . SER A 1 1030 ? 5.199 -46.854 12.934 1.00 89.81 1030 SER A O 1
ATOM 7454 N N . PRO A 1 1031 ? 4.776 -47.704 10.898 1.00 89.00 1031 PRO A N 1
ATOM 7455 C CA . PRO A 1 1031 ? 4.708 -49.086 11.378 1.00 89.00 1031 PRO A CA 1
ATOM 7456 C C . PRO A 1 1031 ? 5.995 -49.568 12.066 1.00 89.00 1031 PRO A C 1
ATOM 7458 O O . PRO A 1 1031 ? 5.915 -50.347 13.010 1.00 89.00 1031 PRO A O 1
ATOM 7461 N N . ALA A 1 1032 ? 7.166 -49.083 11.632 1.00 89.69 1032 ALA A N 1
ATOM 7462 C CA . ALA A 1 1032 ? 8.456 -49.441 12.222 1.00 89.69 1032 ALA A CA 1
ATOM 7463 C C . ALA A 1 1032 ? 8.686 -48.752 13.577 1.00 89.69 1032 ALA A C 1
ATOM 7465 O O . ALA A 1 1032 ? 9.115 -49.394 14.530 1.00 89.69 1032 ALA A O 1
ATOM 7466 N N . ASP A 1 1033 ? 8.339 -47.465 13.693 1.00 92.38 1033 ASP A N 1
ATOM 7467 C CA . ASP A 1 1033 ? 8.427 -46.744 14.969 1.00 92.38 1033 ASP A CA 1
ATOM 7468 C C . ASP A 1 1033 ? 7.403 -47.278 15.985 1.00 92.38 1033 ASP A C 1
ATOM 7470 O O . ASP A 1 1033 ? 7.714 -47.388 17.166 1.00 92.38 1033 ASP A O 1
ATOM 7474 N N . LEU A 1 1034 ? 6.202 -47.667 15.537 1.00 92.69 1034 LEU A N 1
ATOM 7475 C CA . LEU A 1 1034 ? 5.203 -48.311 16.395 1.00 92.69 1034 LEU A CA 1
ATOM 7476 C C . LEU A 1 1034 ? 5.660 -49.699 16.872 1.00 92.69 1034 LEU A C 1
ATOM 7478 O O . LEU A 1 1034 ? 5.414 -50.034 18.027 1.00 92.69 1034 LEU A O 1
ATOM 7482 N N . ALA A 1 1035 ? 6.332 -50.487 16.025 1.00 92.06 1035 ALA A N 1
ATOM 7483 C CA . ALA A 1 1035 ? 6.946 -51.746 16.451 1.00 92.06 1035 ALA A CA 1
ATOM 7484 C C . ALA A 1 1035 ? 8.005 -51.493 17.537 1.00 92.06 1035 ALA A C 1
ATOM 7486 O O . ALA A 1 1035 ? 7.865 -52.008 18.640 1.00 92.06 1035 ALA A O 1
ATOM 7487 N N . ALA A 1 1036 ? 8.956 -50.585 17.293 1.00 93.00 1036 ALA A N 1
ATOM 7488 C CA . ALA A 1 1036 ? 9.996 -50.247 18.265 1.00 93.00 1036 ALA A CA 1
ATOM 7489 C C . ALA A 1 1036 ? 9.442 -49.690 19.595 1.00 93.00 1036 ALA A C 1
ATOM 7491 O O . ALA A 1 1036 ? 9.980 -49.994 20.657 1.00 93.00 1036 ALA A O 1
ATOM 7492 N N . VAL A 1 1037 ? 8.345 -48.920 19.575 1.00 94.38 1037 VAL A N 1
ATOM 7493 C CA . VAL A 1 1037 ? 7.632 -48.502 20.800 1.00 94.38 1037 VAL A CA 1
ATOM 7494 C C . VAL A 1 1037 ? 7.043 -49.708 21.541 1.00 94.38 1037 VAL A C 1
ATOM 7496 O O . VAL A 1 1037 ? 7.171 -49.787 22.761 1.00 94.38 1037 VAL A O 1
ATOM 7499 N N . LYS A 1 1038 ? 6.433 -50.665 20.834 1.00 94.81 1038 LYS A N 1
ATOM 7500 C CA . LYS A 1 1038 ? 5.880 -51.890 21.440 1.00 94.81 1038 LYS A CA 1
ATOM 7501 C C . LYS A 1 1038 ? 6.982 -52.789 22.011 1.00 94.81 1038 LYS A C 1
ATOM 7503 O O . LYS A 1 1038 ? 6.804 -53.317 23.104 1.00 94.81 1038 LYS A O 1
ATOM 7508 N N . ASP A 1 1039 ? 8.133 -52.874 21.351 1.00 94.25 1039 ASP A N 1
ATOM 7509 C CA . ASP A 1 1039 ? 9.309 -53.601 21.843 1.00 94.25 1039 ASP A CA 1
ATOM 7510 C C . ASP A 1 1039 ? 9.912 -52.924 23.091 1.00 94.25 1039 ASP A C 1
ATOM 7512 O O . ASP A 1 1039 ? 10.226 -53.595 24.074 1.00 94.25 1039 ASP A O 1
ATOM 7516 N N . ARG A 1 1040 ? 9.995 -51.582 23.114 1.00 94.88 1040 ARG A N 1
ATOM 7517 C CA . ARG A 1 1040 ? 10.393 -50.799 24.305 1.00 94.88 1040 ARG A CA 1
ATOM 7518 C C . ARG A 1 1040 ? 9.434 -51.010 25.482 1.00 94.88 1040 ARG A C 1
ATOM 7520 O O . ARG A 1 1040 ? 9.896 -51.094 26.619 1.00 94.88 1040 ARG A O 1
ATOM 7527 N N . VAL A 1 1041 ? 8.129 -51.130 25.220 1.00 95.19 1041 VAL A N 1
ATOM 7528 C CA . VAL A 1 1041 ? 7.121 -51.456 26.244 1.00 95.19 1041 VAL A CA 1
ATOM 7529 C C . VAL A 1 1041 ? 7.247 -52.899 26.737 1.00 95.19 1041 VAL A C 1
ATOM 7531 O O . VAL A 1 1041 ? 7.225 -53.129 27.944 1.00 95.19 1041 VAL A O 1
ATOM 7534 N N . ALA A 1 1042 ? 7.450 -53.870 25.843 1.00 91.00 1042 ALA A N 1
ATOM 7535 C CA . ALA A 1 1042 ? 7.710 -55.261 26.224 1.00 91.00 1042 ALA A CA 1
ATOM 7536 C C . ALA A 1 1042 ? 9.006 -55.409 27.050 1.00 91.00 1042 ALA A C 1
ATOM 7538 O O . ALA A 1 1042 ? 9.080 -56.254 27.938 1.00 91.00 1042 ALA A O 1
ATOM 7539 N N . GLY A 1 1043 ? 9.993 -54.537 26.813 1.00 89.38 1043 GLY A N 1
ATOM 7540 C CA . GLY A 1 1043 ? 11.193 -54.364 27.638 1.00 89.38 1043 GLY A CA 1
ATOM 7541 C C . GLY A 1 1043 ? 10.988 -53.606 28.961 1.00 89.38 1043 GLY A C 1
ATOM 7542 O O . GLY A 1 1043 ? 11.974 -53.278 29.616 1.00 89.38 1043 GLY A O 1
ATOM 7543 N N . GLY A 1 1044 ? 9.747 -53.304 29.359 1.00 90.62 1044 GLY A N 1
ATOM 7544 C CA . GLY A 1 1044 ? 9.403 -52.724 30.664 1.00 90.62 1044 GLY A CA 1
ATOM 7545 C C . GLY A 1 1044 ? 9.308 -51.193 30.727 1.00 90.62 1044 GLY A C 1
ATOM 7546 O O . GLY A 1 1044 ? 9.016 -50.654 31.794 1.00 90.62 1044 GLY A O 1
ATOM 7547 N N . CYS A 1 1045 ? 9.517 -50.467 29.623 1.00 93.19 1045 CYS A N 1
ATOM 7548 C CA . CYS A 1 1045 ? 9.315 -49.014 29.604 1.00 93.19 1045 CYS A CA 1
ATOM 7549 C C . CYS A 1 1045 ? 7.812 -48.674 29.568 1.00 93.19 1045 CYS A C 1
ATOM 7551 O O . CYS A 1 1045 ? 7.047 -49.280 28.822 1.00 93.19 1045 CYS A O 1
ATOM 7553 N N . GLN A 1 1046 ? 7.373 -47.696 30.362 1.00 96.00 1046 GLN A N 1
ATOM 7554 C CA . GLN A 1 1046 ? 5.960 -47.308 30.463 1.00 96.00 1046 GLN A CA 1
ATOM 7555 C C . GLN A 1 1046 ? 5.691 -45.954 29.797 1.00 96.00 1046 GLN A C 1
ATOM 7557 O O . GLN A 1 1046 ? 6.588 -45.130 29.647 1.00 96.00 1046 GLN A O 1
ATOM 7562 N N . VAL A 1 1047 ? 4.433 -45.714 29.425 1.00 96.44 1047 VAL A N 1
ATOM 7563 C CA . VAL A 1 1047 ? 3.954 -44.470 28.807 1.00 96.44 1047 VAL A CA 1
ATOM 7564 C C . VAL A 1 1047 ? 2.816 -43.897 29.644 1.00 96.44 1047 VAL A C 1
ATOM 7566 O O . VAL A 1 1047 ? 1.790 -44.556 29.814 1.00 96.44 1047 VAL A O 1
ATOM 7569 N N . LEU A 1 1048 ? 2.950 -42.659 30.125 1.00 97.00 1048 LEU A N 1
ATOM 7570 C CA . LEU A 1 1048 ? 1.878 -41.968 30.849 1.00 97.00 1048 LEU A CA 1
ATOM 7571 C C . LEU A 1 1048 ? 0.979 -41.188 29.878 1.00 97.00 1048 LEU A C 1
ATOM 7573 O O . LEU A 1 1048 ? 1.445 -40.301 29.166 1.00 97.00 1048 LEU A O 1
ATOM 7577 N N . GLY A 1 1049 ? -0.323 -41.478 29.869 1.00 95.19 1049 GLY A N 1
ATOM 7578 C CA . GLY A 1 1049 ? -1.318 -40.771 29.062 1.00 95.19 1049 GLY A CA 1
ATOM 7579 C C . GLY A 1 1049 ? -2.335 -40.014 29.908 1.00 95.19 1049 GLY A C 1
ATOM 7580 O O . GLY A 1 1049 ? -3.038 -40.626 30.708 1.00 95.19 1049 GLY A O 1
ATOM 7581 N N . LEU A 1 1050 ? -2.488 -38.704 29.680 1.00 94.44 1050 LEU A N 1
ATOM 7582 C CA . LEU A 1 1050 ? -3.493 -37.868 30.353 1.00 94.44 1050 LEU A CA 1
ATOM 7583 C C . LEU A 1 1050 ? -4.530 -37.306 29.369 1.00 94.44 1050 LEU A C 1
ATOM 7585 O O . LEU A 1 1050 ? -4.158 -36.734 28.339 1.00 94.44 1050 LEU A O 1
ATOM 7589 N N . ARG A 1 1051 ? -5.831 -37.410 29.688 1.00 92.50 1051 ARG A N 1
ATOM 7590 C CA . ARG A 1 1051 ? -6.888 -36.676 28.961 1.00 92.50 1051 ARG A CA 1
ATOM 7591 C C . ARG A 1 1051 ? -8.119 -36.301 29.777 1.00 92.50 1051 ARG A C 1
ATOM 7593 O O . ARG A 1 1051 ? -8.385 -36.884 30.821 1.00 92.50 1051 ARG A O 1
ATOM 7600 N N . TYR A 1 1052 ? -8.940 -35.403 29.231 1.00 91.00 1052 TYR A N 1
ATOM 7601 C CA . TYR A 1 1052 ? -10.353 -35.311 29.601 1.00 91.00 1052 TYR A CA 1
ATOM 7602 C C . TYR A 1 1052 ? -11.191 -36.361 28.850 1.00 91.00 1052 TYR A C 1
ATOM 7604 O O . TYR A 1 1052 ? -11.082 -36.517 27.634 1.00 91.00 1052 TYR A O 1
ATOM 7612 N N . ARG A 1 1053 ? -12.084 -37.051 29.565 1.00 87.88 1053 ARG A N 1
ATOM 7613 C CA . ARG A 1 1053 ? -12.896 -38.180 29.075 1.00 87.88 1053 ARG A CA 1
ATOM 7614 C C . ARG A 1 1053 ? -13.854 -37.827 27.931 1.00 87.88 1053 ARG A C 1
ATOM 7616 O O . ARG A 1 1053 ? -14.242 -38.706 27.168 1.00 87.88 1053 ARG A O 1
ATOM 7623 N N . ARG A 1 1054 ? -14.266 -36.558 27.808 1.00 86.31 1054 ARG A N 1
ATOM 7624 C CA . ARG A 1 1054 ? -15.206 -36.082 26.770 1.00 86.31 1054 ARG A CA 1
ATOM 7625 C C . ARG A 1 1054 ? -14.547 -35.124 25.771 1.00 86.31 1054 ARG A C 1
ATOM 7627 O O . ARG A 1 1054 ? -15.245 -34.336 25.131 1.00 86.31 1054 ARG A O 1
ATOM 7634 N N . ASP A 1 1055 ? -13.220 -35.177 25.657 1.00 87.19 1055 ASP A N 1
ATOM 7635 C CA . ASP A 1 1055 ? -12.452 -34.461 24.640 1.00 87.19 1055 ASP A CA 1
ATOM 7636 C C . ASP A 1 1055 ? -12.634 -35.109 23.255 1.00 87.19 1055 ASP A C 1
ATOM 7638 O O . ASP A 1 1055 ? -12.211 -36.239 23.003 1.00 87.19 1055 ASP A O 1
ATOM 7642 N N . SER A 1 1056 ? -13.267 -34.377 22.336 1.00 82.81 1056 SER A N 1
ATOM 7643 C CA . SER A 1 1056 ? -13.517 -34.829 20.965 1.00 82.81 1056 SER A CA 1
ATOM 7644 C C . SER A 1 1056 ? -12.293 -34.778 20.045 1.00 82.81 1056 SER A C 1
ATOM 7646 O O . SER A 1 1056 ? -12.309 -35.438 19.008 1.00 82.81 1056 SER A O 1
ATOM 7648 N N . ALA A 1 1057 ? -11.252 -34.008 20.376 1.00 83.50 1057 ALA A N 1
ATOM 7649 C CA . ALA A 1 1057 ? -10.045 -33.911 19.552 1.00 83.50 1057 ALA A CA 1
ATOM 7650 C C . ALA A 1 1057 ? -9.152 -35.158 19.684 1.00 83.50 1057 ALA A C 1
ATOM 7652 O O . ALA A 1 1057 ? -8.497 -35.547 18.716 1.00 83.50 1057 ALA A O 1
ATOM 7653 N N . VAL A 1 1058 ? -9.199 -35.827 20.845 1.00 84.50 1058 VAL A N 1
ATOM 7654 C CA . VAL A 1 1058 ? -8.470 -37.078 21.125 1.00 84.50 1058 VAL A CA 1
ATOM 7655 C C . VAL A 1 1058 ? -8.994 -38.280 20.337 1.00 84.50 1058 VAL A C 1
ATOM 7657 O O . VAL A 1 1058 ? -8.237 -39.204 20.029 1.00 84.50 1058 VAL A O 1
ATOM 7660 N N . GLY A 1 1059 ? -10.288 -38.298 20.011 1.00 86.31 1059 GLY A N 1
ATOM 7661 C CA . GLY A 1 1059 ? -10.921 -39.446 19.366 1.00 86.31 1059 GLY A CA 1
ATOM 7662 C C . GLY A 1 1059 ? -10.720 -40.749 20.157 1.00 86.31 1059 GLY A C 1
ATOM 7663 O O . GLY A 1 1059 ? -10.860 -40.787 21.380 1.00 86.31 1059 GLY A O 1
ATOM 7664 N N . THR A 1 1060 ? -10.367 -41.819 19.446 1.00 89.81 1060 THR A N 1
ATOM 7665 C CA . THR A 1 1060 ? -10.166 -43.184 19.966 1.00 89.81 1060 THR A CA 1
ATOM 7666 C C . THR A 1 1060 ? -8.682 -43.541 20.152 1.00 89.81 1060 THR A C 1
ATOM 7668 O O . THR A 1 1060 ? -8.302 -44.715 20.106 1.00 89.81 1060 THR A O 1
ATOM 7671 N N . ARG A 1 1061 ? -7.807 -42.538 20.323 1.00 89.38 1061 ARG A N 1
ATOM 7672 C CA . ARG A 1 1061 ? -6.357 -42.756 20.478 1.00 89.38 1061 ARG A CA 1
ATOM 7673 C C . ARG A 1 1061 ? -5.987 -43.468 21.760 1.00 89.38 1061 ARG A C 1
ATOM 7675 O O . ARG A 1 1061 ? -5.197 -44.395 21.703 1.00 89.38 1061 ARG A O 1
ATOM 7682 N N . PHE A 1 1062 ? -6.573 -43.088 22.893 1.00 92.12 1062 PHE A N 1
ATOM 7683 C CA . PHE A 1 1062 ? -6.285 -43.752 24.171 1.00 92.12 1062 PHE A CA 1
ATOM 7684 C C . PHE A 1 1062 ? -6.727 -45.216 24.154 1.00 92.12 1062 PHE A C 1
ATOM 7686 O O . PHE A 1 1062 ? -6.032 -46.069 24.685 1.00 92.12 1062 PHE A O 1
ATOM 7693 N N . ASP A 1 1063 ? -7.827 -45.527 23.471 1.00 92.69 1063 ASP A N 1
ATOM 7694 C CA . ASP A 1 1063 ? -8.315 -46.902 23.298 1.00 92.69 1063 ASP A CA 1
ATOM 7695 C C . ASP A 1 1063 ? -7.426 -47.704 22.331 1.00 92.69 1063 ASP A C 1
ATOM 7697 O O . ASP A 1 1063 ? -7.358 -48.929 22.397 1.00 92.69 1063 ASP A O 1
ATOM 7701 N N . THR A 1 1064 ? -6.693 -47.007 21.459 1.00 91.62 1064 THR A N 1
ATOM 7702 C CA . THR A 1 1064 ? -5.644 -47.592 20.621 1.00 91.62 1064 THR A CA 1
ATOM 7703 C C . THR A 1 1064 ? -4.326 -47.751 21.380 1.00 91.62 1064 THR A C 1
ATOM 7705 O O . THR A 1 1064 ? -3.746 -48.821 21.296 1.00 91.62 1064 THR A O 1
ATOM 7708 N N . LEU A 1 1065 ? -3.896 -46.789 22.200 1.00 92.25 1065 LEU A N 1
ATOM 7709 C CA . LEU A 1 1065 ? -2.724 -46.934 23.076 1.00 92.25 1065 LEU A CA 1
ATOM 7710 C C . LEU A 1 1065 ? -2.912 -48.087 24.073 1.00 92.25 1065 LEU A C 1
ATOM 7712 O O . LEU A 1 1065 ? -2.047 -48.950 24.153 1.00 92.25 1065 LEU A O 1
ATOM 7716 N N . THR A 1 1066 ? -4.074 -48.188 24.730 1.00 94.06 1066 THR A N 1
ATOM 7717 C CA . THR A 1 1066 ? -4.420 -49.339 25.586 1.00 94.06 1066 THR A CA 1
ATOM 7718 C C . THR A 1 1066 ? -4.367 -50.669 24.818 1.00 94.06 1066 THR A C 1
ATOM 7720 O O . THR A 1 1066 ? -3.894 -51.661 25.359 1.00 94.06 1066 THR A O 1
ATOM 7723 N N . ARG A 1 1067 ? -4.813 -50.713 23.553 1.00 94.62 1067 ARG A N 1
ATOM 7724 C CA . ARG A 1 1067 ? -4.782 -51.942 22.736 1.00 94.62 1067 ARG A CA 1
ATOM 7725 C C . ARG A 1 1067 ? -3.380 -52.308 22.242 1.00 94.62 1067 ARG A C 1
ATOM 7727 O O . ARG A 1 1067 ? -3.054 -53.487 22.184 1.00 94.62 1067 ARG A O 1
ATOM 7734 N N . GLU A 1 1068 ? -2.579 -51.328 21.831 1.00 93.75 1068 GLU A N 1
ATOM 7735 C CA . GLU A 1 1068 ? -1.257 -51.581 21.249 1.00 93.75 1068 GLU A CA 1
ATOM 7736 C C . GLU A 1 1068 ? -0.164 -51.770 22.307 1.00 93.75 1068 GLU A C 1
ATOM 7738 O O . GLU A 1 1068 ? 0.785 -52.498 22.036 1.00 93.75 1068 GLU A O 1
ATOM 7743 N N . LEU A 1 1069 ? -0.280 -51.132 23.479 1.00 94.75 1069 LEU A N 1
ATOM 7744 C CA . LEU A 1 1069 ? 0.756 -51.111 24.525 1.00 94.75 1069 LEU A CA 1
ATOM 7745 C C . LEU A 1 1069 ? 0.365 -51.881 25.804 1.00 94.75 1069 LEU A C 1
ATOM 7747 O O . LEU A 1 1069 ? 1.218 -52.100 26.662 1.00 94.75 1069 LEU A O 1
ATOM 7751 N N . GLY A 1 1070 ? -0.903 -52.281 25.956 1.00 92.81 1070 GLY A N 1
ATOM 7752 C CA . GLY A 1 1070 ? -1.386 -53.015 27.130 1.00 92.81 1070 GLY A CA 1
ATOM 7753 C C . GLY A 1 1070 ? -1.122 -52.280 28.450 1.00 92.81 1070 GLY A C 1
ATOM 7754 O O . GLY A 1 1070 ? -1.264 -51.057 28.533 1.00 92.81 1070 GLY A O 1
ATOM 7755 N N . ASP A 1 1071 ? -0.691 -53.031 29.464 1.00 90.06 1071 ASP A N 1
ATOM 7756 C CA . ASP A 1 1071 ? -0.400 -52.534 30.819 1.00 90.06 1071 ASP A CA 1
ATOM 7757 C C . ASP A 1 1071 ? 0.800 -51.564 30.882 1.00 90.06 1071 ASP A C 1
ATOM 7759 O O . ASP A 1 1071 ? 1.009 -50.880 31.885 1.00 90.06 1071 ASP A O 1
ATOM 7763 N N . GLY A 1 1072 ? 1.567 -51.440 29.792 1.00 91.75 1072 GLY A N 1
ATOM 7764 C CA . GLY A 1 1072 ? 2.596 -50.412 29.643 1.00 91.75 1072 GLY A CA 1
ATOM 7765 C C . GLY A 1 1072 ? 2.044 -48.990 29.485 1.00 91.75 1072 GLY A C 1
ATOM 7766 O O . GLY A 1 1072 ? 2.796 -48.031 29.654 1.00 91.75 1072 GLY A O 1
ATOM 7767 N N . PHE A 1 1073 ? 0.752 -48.822 29.175 1.00 96.50 1073 PHE A N 1
ATOM 7768 C CA . PHE A 1 1073 ? 0.116 -47.510 29.022 1.00 96.50 1073 PHE A CA 1
ATOM 7769 C C . PHE A 1 1073 ? -0.688 -47.103 30.266 1.00 96.50 1073 PHE A C 1
ATOM 7771 O O . PHE A 1 1073 ? -1.844 -47.492 30.451 1.00 96.50 1073 PHE A O 1
ATOM 7778 N N . ILE A 1 1074 ? -0.088 -46.247 31.096 1.00 96.56 1074 ILE A N 1
ATOM 7779 C CA . ILE A 1 1074 ? -0.697 -45.697 32.310 1.00 96.56 1074 ILE A CA 1
ATOM 7780 C C . ILE A 1 1074 ? -1.742 -44.648 31.902 1.00 96.56 1074 ILE A C 1
ATOM 7782 O O . ILE A 1 1074 ? -1.420 -43.508 31.564 1.00 96.56 1074 ILE A O 1
ATOM 7786 N N . ARG A 1 1075 ? -3.017 -45.045 31.913 1.00 94.81 1075 ARG A N 1
ATOM 7787 C CA . ARG A 1 1075 ? -4.144 -44.254 31.397 1.00 94.81 1075 ARG A CA 1
ATOM 7788 C C . ARG A 1 1075 ? -4.843 -43.436 32.489 1.00 94.81 1075 ARG A C 1
ATOM 7790 O O . ARG A 1 1075 ? -5.552 -43.989 33.325 1.00 94.81 1075 ARG A O 1
ATOM 7797 N N . VAL A 1 1076 ? -4.727 -42.109 32.422 1.00 94.00 1076 VAL A N 1
ATOM 7798 C CA . VAL A 1 1076 ? -5.386 -41.146 33.325 1.00 94.00 1076 VAL A CA 1
ATOM 7799 C C . VAL A 1 1076 ? -6.481 -40.372 32.576 1.00 94.00 1076 VAL A C 1
ATOM 7801 O O . VAL A 1 1076 ? -6.226 -39.745 31.544 1.00 94.00 1076 VAL A O 1
ATOM 7804 N N . GLU A 1 1077 ? -7.718 -40.399 33.091 1.00 93.00 1077 GLU A N 1
ATOM 7805 C CA . GLU A 1 1077 ? -8.881 -39.739 32.473 1.00 93.00 1077 GLU A CA 1
ATOM 7806 C C . GLU A 1 1077 ? -9.694 -38.883 33.458 1.00 93.00 1077 GLU A C 1
ATOM 7808 O O . GLU A 1 1077 ? -10.423 -39.410 34.299 1.00 93.00 1077 GLU A O 1
ATOM 7813 N N . PHE A 1 1078 ? -9.649 -37.561 33.282 1.00 92.19 1078 PHE A N 1
ATOM 7814 C CA . PHE A 1 1078 ? -10.419 -36.583 34.056 1.00 92.19 1078 PHE A CA 1
ATOM 7815 C C . PHE A 1 1078 ? -11.838 -36.390 33.497 1.00 92.19 1078 PHE A C 1
ATOM 7817 O O . PHE A 1 1078 ? -12.055 -36.439 32.285 1.00 92.19 1078 PHE A O 1
ATOM 7824 N N . GLU A 1 1079 ? -12.827 -36.102 34.346 1.00 89.00 1079 GLU A N 1
ATOM 7825 C CA . GLU A 1 1079 ? -14.162 -35.706 33.871 1.00 89.00 1079 GLU A CA 1
ATOM 7826 C C . GLU A 1 1079 ? -14.170 -34.284 33.290 1.00 89.00 1079 GLU A C 1
ATOM 7828 O O . GLU A 1 1079 ? -13.511 -33.378 33.798 1.00 89.00 1079 GLU A O 1
ATOM 7833 N N . GLY A 1 1080 ? -14.944 -34.079 32.220 1.00 86.94 1080 GLY A N 1
ATOM 7834 C CA . GLY A 1 1080 ? -15.070 -32.788 31.533 1.00 86.94 1080 GLY A CA 1
ATOM 7835 C C . GLY A 1 1080 ? -14.721 -32.827 30.041 1.00 86.94 1080 GLY A C 1
ATOM 7836 O O . GLY A 1 1080 ? -14.652 -33.895 29.434 1.00 86.94 1080 GLY A O 1
ATOM 7837 N N . LYS A 1 1081 ? -14.556 -31.634 29.452 1.00 81.94 1081 LYS A N 1
ATOM 7838 C CA . LYS A 1 1081 ? -14.367 -31.377 28.005 1.00 81.94 1081 LYS A CA 1
ATOM 7839 C C . LYS A 1 1081 ? -13.139 -30.491 27.685 1.00 81.94 1081 LYS A C 1
ATOM 7841 O O . LYS A 1 1081 ? -13.107 -29.876 26.624 1.00 81.94 1081 LYS A O 1
ATOM 7846 N N . GLY A 1 1082 ? -12.183 -30.346 28.607 1.00 84.00 1082 GLY A N 1
ATOM 7847 C CA . GLY A 1 1082 ? -10.967 -29.550 28.369 1.00 84.00 1082 GLY A CA 1
ATOM 7848 C C . GLY A 1 1082 ? -10.009 -30.223 27.377 1.00 84.00 1082 GLY A C 1
ATOM 7849 O O . GLY A 1 1082 ? -10.164 -31.411 27.094 1.00 84.00 1082 GLY A O 1
ATOM 7850 N N . HIS A 1 1083 ? -9.023 -29.481 26.860 1.00 80.62 1083 HIS A N 1
ATOM 7851 C CA . HIS A 1 1083 ? -8.095 -29.984 25.826 1.00 80.62 1083 HIS A CA 1
ATOM 7852 C C . HIS A 1 1083 ? -6.586 -29.865 26.147 1.00 80.62 1083 HIS A C 1
ATOM 7854 O O . HIS A 1 1083 ? -5.777 -30.467 25.449 1.00 80.62 1083 HIS A O 1
ATOM 7860 N N . SER A 1 1084 ? -6.193 -29.173 27.225 1.00 82.94 1084 SER A N 1
ATOM 7861 C CA . SER A 1 1084 ? -4.774 -29.054 27.614 1.00 82.94 1084 SER A CA 1
ATOM 7862 C C . SER A 1 1084 ? -4.577 -29.277 29.126 1.00 82.94 1084 SER A C 1
ATOM 7864 O O . SER A 1 1084 ? -4.483 -28.318 29.892 1.00 82.94 1084 SER A O 1
ATOM 7866 N N . THR A 1 1085 ? -4.543 -30.545 29.561 1.00 85.12 1085 THR A N 1
ATOM 7867 C CA . THR A 1 1085 ? -4.554 -31.007 30.975 1.00 85.12 1085 THR A CA 1
ATOM 7868 C C . THR A 1 1085 ? -3.472 -30.450 31.900 1.00 85.12 1085 THR A C 1
ATOM 7870 O O . THR A 1 1085 ? -3.633 -30.552 33.113 1.00 85.12 1085 THR A O 1
ATOM 7873 N N . VAL A 1 1086 ? -2.382 -29.889 31.372 1.00 88.81 1086 VAL A N 1
ATOM 7874 C CA . VAL A 1 1086 ? -1.254 -29.353 32.163 1.00 88.81 1086 VAL A CA 1
ATOM 7875 C C . VAL A 1 1086 ? -1.046 -27.838 31.992 1.00 88.81 1086 VAL A C 1
ATOM 7877 O O . VAL A 1 1086 ? -0.216 -27.258 32.681 1.00 88.81 1086 VAL A O 1
ATOM 7880 N N . THR A 1 1087 ? -1.826 -27.176 31.128 1.00 89.12 1087 THR A N 1
ATOM 7881 C CA . THR A 1 1087 ? -1.621 -25.772 30.708 1.00 89.12 1087 THR A CA 1
ATOM 7882 C C . THR A 1 1087 ? -2.941 -24.982 30.653 1.00 89.12 1087 THR A C 1
ATOM 7884 O O . THR A 1 1087 ? -3.417 -24.495 31.675 1.00 89.12 1087 THR A O 1
ATOM 7887 N N . ALA A 1 1088 ? -3.575 -24.839 29.484 1.00 81.62 1088 ALA A N 1
ATOM 7888 C CA . ALA A 1 1088 ? -4.757 -23.986 29.302 1.00 81.62 1088 ALA A CA 1
ATOM 7889 C C . ALA A 1 1088 ? -6.039 -24.546 29.956 1.00 81.62 1088 ALA A C 1
ATOM 7891 O O . ALA A 1 1088 ? -6.965 -23.796 30.260 1.00 81.62 1088 ALA A O 1
ATOM 7892 N N . HIS A 1 1089 ? -6.092 -25.860 30.190 1.00 86.19 1089 HIS A N 1
ATOM 7893 C CA . HIS A 1 1089 ? -7.153 -26.554 30.924 1.00 86.19 1089 HIS A CA 1
ATOM 7894 C C . HIS A 1 1089 ? -6.526 -27.404 32.046 1.00 86.19 1089 HIS A C 1
ATOM 7896 O O . HIS A 1 1089 ? -6.803 -28.597 32.169 1.00 86.19 1089 HIS A O 1
ATOM 7902 N N . ARG A 1 1090 ? -5.601 -26.800 32.804 1.00 89.56 1090 ARG A N 1
ATOM 7903 C CA . ARG A 1 1090 ? -4.755 -27.477 33.796 1.00 89.56 1090 ARG A CA 1
ATOM 7904 C C . ARG A 1 1090 ? -5.568 -28.133 34.917 1.00 89.56 1090 ARG A C 1
ATOM 7906 O O . ARG A 1 1090 ? -6.372 -27.476 35.573 1.00 89.56 1090 ARG A O 1
ATOM 7913 N N . GLN A 1 1091 ? -5.286 -29.406 35.181 1.00 88.31 1091 GLN A N 1
ATOM 7914 C CA . GLN A 1 1091 ? -5.664 -30.112 36.407 1.00 88.31 1091 GLN A CA 1
ATOM 7915 C C . GLN A 1 1091 ? -4.413 -30.286 37.266 1.00 88.31 1091 GLN A C 1
ATOM 7917 O O . GLN A 1 1091 ? -3.410 -30.786 36.759 1.00 88.31 1091 GLN A O 1
ATOM 7922 N N . GLN A 1 1092 ? -4.466 -29.921 38.552 1.00 89.44 1092 GLN A N 1
ATOM 7923 C CA . GLN A 1 1092 ? -3.313 -30.093 39.450 1.00 89.44 1092 GLN A CA 1
ATOM 7924 C C . GLN A 1 1092 ? -2.912 -31.570 39.545 1.00 89.44 1092 GLN A C 1
ATOM 7926 O O . GLN A 1 1092 ? -1.763 -31.881 39.270 1.00 89.44 1092 GLN A O 1
ATOM 7931 N N . GLU A 1 1093 ? -3.874 -32.483 39.745 1.00 90.56 1093 GLU A N 1
ATOM 7932 C CA . GLU A 1 1093 ? -3.604 -33.931 39.739 1.00 90.56 1093 GLU A CA 1
ATOM 7933 C C . GLU A 1 1093 ? -2.898 -34.378 38.443 1.00 90.56 1093 GLU A C 1
ATOM 7935 O O . GLU A 1 1093 ? -2.038 -35.249 38.471 1.00 90.56 1093 GLU A O 1
ATOM 7940 N N . GLY A 1 1094 ? -3.208 -33.763 37.296 1.00 90.62 1094 GLY A N 1
ATOM 7941 C CA . GLY A 1 1094 ? -2.522 -34.054 36.036 1.00 90.62 1094 GLY A CA 1
ATOM 7942 C C . GLY A 1 1094 ? -1.043 -33.669 36.049 1.00 90.62 1094 GLY A C 1
ATOM 7943 O O . GLY A 1 1094 ? -0.220 -34.427 35.546 1.00 90.62 1094 GLY A O 1
ATOM 7944 N N . VAL A 1 1095 ? -0.697 -32.532 36.653 1.00 92.31 1095 VAL A N 1
ATOM 7945 C CA . VAL A 1 1095 ? 0.698 -32.118 36.865 1.00 92.31 1095 VAL A CA 1
ATOM 7946 C C . VAL A 1 1095 ? 1.372 -33.029 37.892 1.00 92.31 1095 VAL A C 1
ATOM 7948 O O . VAL A 1 1095 ? 2.441 -33.565 37.611 1.00 92.31 1095 VAL A O 1
ATOM 7951 N N . ASP A 1 1096 ? 0.720 -33.295 39.025 1.00 93.00 1096 ASP A N 1
ATOM 7952 C CA . ASP A 1 1096 ? 1.260 -34.122 40.112 1.00 93.00 1096 ASP A CA 1
ATOM 7953 C C . ASP A 1 1096 ? 1.607 -35.544 39.628 1.00 93.00 1096 ASP A C 1
ATOM 7955 O O . ASP A 1 1096 ? 2.676 -36.070 39.934 1.00 93.00 1096 ASP A O 1
ATOM 7959 N N . ARG A 1 1097 ? 0.738 -36.151 38.803 1.00 93.94 1097 ARG A N 1
ATOM 7960 C CA . ARG A 1 1097 ? 0.961 -37.472 38.180 1.00 93.94 1097 ARG A CA 1
ATOM 7961 C C . ARG A 1 1097 ? 2.151 -37.477 37.222 1.00 93.94 1097 ARG A C 1
ATOM 7963 O O . ARG A 1 1097 ? 2.860 -38.475 37.152 1.00 93.94 1097 ARG A O 1
ATOM 7970 N N . VAL A 1 1098 ? 2.364 -36.387 36.482 1.00 96.56 1098 VAL A N 1
ATOM 7971 C CA . VAL A 1 1098 ? 3.508 -36.243 35.570 1.00 96.56 1098 VAL A CA 1
ATOM 7972 C C . VAL A 1 1098 ? 4.810 -36.087 36.348 1.00 96.56 1098 VAL A C 1
ATOM 7974 O O . VAL A 1 1098 ? 5.787 -36.754 36.022 1.00 96.56 1098 VAL A O 1
ATOM 7977 N N . LEU A 1 1099 ? 4.817 -35.258 37.395 1.00 96.50 1099 LEU A N 1
ATOM 7978 C CA . LEU A 1 1099 ? 5.989 -35.074 38.251 1.00 96.50 1099 LEU A CA 1
ATOM 7979 C C . LEU A 1 1099 ? 6.361 -36.375 38.973 1.00 96.50 1099 LEU A C 1
ATOM 7981 O O . LEU A 1 1099 ? 7.525 -36.759 38.943 1.00 96.50 1099 LEU A O 1
ATOM 7985 N N . ALA A 1 1100 ? 5.382 -37.097 39.529 1.00 95.69 1100 ALA A N 1
ATOM 7986 C CA . ALA A 1 1100 ? 5.607 -38.399 40.159 1.00 95.69 1100 ALA A CA 1
ATOM 7987 C C . ALA A 1 1100 ? 6.144 -39.454 39.171 1.00 95.69 1100 ALA A C 1
ATOM 7989 O O . ALA A 1 1100 ? 7.036 -40.218 39.519 1.00 95.69 1100 ALA A O 1
ATOM 7990 N N . PHE A 1 1101 ? 5.654 -39.474 37.927 1.00 97.25 1101 PHE A N 1
ATOM 7991 C CA . PHE A 1 1101 ? 6.152 -40.388 36.894 1.00 97.25 1101 PHE A CA 1
ATOM 7992 C C . PHE A 1 1101 ? 7.574 -40.036 36.424 1.00 97.25 1101 PHE A C 1
ATOM 7994 O O . PHE A 1 1101 ? 8.375 -40.930 36.167 1.00 97.25 1101 PHE A O 1
ATOM 8001 N N . PHE A 1 1102 ? 7.933 -38.750 36.345 1.00 97.38 1102 PHE A N 1
ATOM 8002 C CA . PHE A 1 1102 ? 9.325 -38.354 36.107 1.00 97.38 1102 PHE A CA 1
ATOM 8003 C C . PHE A 1 1102 ? 10.241 -38.698 37.286 1.00 97.38 1102 PHE A C 1
ATOM 8005 O O . PHE A 1 1102 ? 11.379 -39.100 37.060 1.00 97.38 1102 PHE A O 1
ATOM 8012 N N . ASP A 1 1103 ? 9.753 -38.584 38.522 1.00 94.94 1103 ASP A N 1
ATOM 8013 C CA . ASP A 1 1103 ? 10.488 -38.980 39.727 1.00 94.94 1103 ASP A CA 1
ATOM 8014 C C . ASP A 1 1103 ? 10.803 -40.485 39.703 1.00 94.94 1103 ASP A C 1
ATOM 8016 O O . ASP A 1 1103 ? 11.968 -40.874 39.712 1.00 94.94 1103 ASP A O 1
ATOM 8020 N N . GLU A 1 1104 ? 9.769 -41.313 39.520 1.00 95.62 1104 GLU A N 1
ATOM 8021 C CA . GLU A 1 1104 ? 9.838 -42.781 39.486 1.00 95.62 1104 GLU A CA 1
ATOM 8022 C C . GLU A 1 1104 ? 10.724 -43.345 38.358 1.00 95.62 1104 GLU A C 1
ATOM 8024 O O . GLU A 1 1104 ? 11.273 -44.437 38.491 1.00 95.62 1104 GLU A O 1
ATOM 8029 N N . LYS A 1 1105 ? 10.829 -42.648 37.216 1.00 94.88 1105 LYS A N 1
ATOM 8030 C CA . LYS A 1 1105 ? 11.509 -43.170 36.012 1.00 94.88 1105 LYS A CA 1
ATOM 8031 C C . LYS A 1 1105 ? 12.861 -42.526 35.701 1.00 94.88 1105 LYS A C 1
ATOM 8033 O O . LYS A 1 1105 ? 13.597 -43.076 34.884 1.00 94.88 1105 LYS A O 1
ATOM 8038 N N . LEU A 1 1106 ? 13.183 -41.369 36.287 1.00 95.25 1106 LEU A N 1
ATOM 8039 C CA . LEU A 1 1106 ? 14.407 -40.611 35.972 1.00 95.25 1106 LEU A CA 1
ATOM 8040 C C . LEU A 1 1106 ? 15.345 -40.420 37.173 1.00 95.25 1106 LEU A C 1
ATOM 8042 O O . LEU A 1 1106 ? 16.467 -39.945 36.979 1.00 95.25 1106 LEU A O 1
ATOM 8046 N N . ARG A 1 1107 ? 14.925 -40.780 38.392 1.00 88.88 1107 ARG A N 1
ATOM 8047 C CA . ARG A 1 1107 ? 15.811 -40.868 39.563 1.00 88.88 1107 ARG A CA 1
ATOM 8048 C C . ARG A 1 1107 ? 16.140 -42.343 39.865 1.00 88.88 1107 ARG A C 1
ATOM 8050 O O . ARG A 1 1107 ? 15.265 -43.185 39.676 1.00 88.88 1107 ARG A O 1
ATOM 8057 N N . PRO A 1 1108 ? 17.397 -42.660 40.232 1.00 61.84 1108 PRO A N 1
ATOM 8058 C CA . PRO A 1 1108 ? 17.830 -44.017 40.574 1.00 61.84 1108 PRO A CA 1
ATOM 8059 C C . PRO A 1 1108 ? 17.483 -44.414 42.018 1.00 61.84 1108 PRO A C 1
ATOM 8061 O O . PRO A 1 1108 ? 17.354 -43.500 42.865 1.00 61.84 1108 PRO A O 1
#